Protein AF-0000000082409607 (afdb_homodimer)

Radius of gyration: 32.54 Å; Cα contacts (8 Å, |Δi|>4): 1672; chains: 2; bounding box: 77×95×76 Å

Solvent-accessible surface area (backbone atoms only — not comparable to full-atom values): 45043 Å² total; per-residue (Å²): 137,79,78,77,69,74,76,68,68,39,63,47,57,63,19,10,48,50,44,65,64,44,20,73,71,57,73,41,73,53,68,33,19,34,32,27,66,84,69,21,40,20,53,45,89,88,32,44,39,34,39,32,64,41,52,60,39,55,32,35,30,69,74,30,64,60,65,42,12,52,48,50,22,38,30,70,61,30,29,48,63,64,74,58,62,57,61,39,51,52,49,39,49,50,52,30,57,76,63,65,44,75,78,73,64,80,42,70,68,52,50,49,50,50,48,52,51,24,47,75,61,67,26,61,75,78,78,72,82,74,61,86,69,43,61,84,81,70,76,61,89,70,35,74,69,32,42,48,51,47,49,38,69,56,62,59,51,54,71,69,58,52,60,53,37,39,48,93,55,44,55,92,64,65,29,35,60,38,50,85,51,89,85,59,46,69,59,54,13,36,50,43,31,47,47,32,53,40,43,70,37,46,40,75,76,46,68,62,40,38,33,37,28,44,48,30,61,54,26,38,58,48,53,46,39,30,73,79,34,38,23,33,26,42,26,24,25,82,44,70,68,33,45,52,53,32,52,53,49,30,59,75,69,68,33,67,91,30,48,44,75,40,86,40,59,77,91,66,71,85,76,58,58,20,51,17,35,37,29,60,65,38,65,29,63,46,24,77,86,41,37,60,58,53,35,36,38,56,50,65,32,25,33,70,39,14,23,35,33,40,31,34,55,19,23,73,72,96,47,39,38,71,32,66,48,36,32,40,46,51,34,67,61,32,33,30,44,41,60,22,55,52,45,32,48,40,41,74,38,60,31,46,76,44,36,36,43,48,39,26,66,28,31,28,54,40,37,52,52,32,48,54,38,36,60,75,36,40,71,61,46,29,73,72,62,34,61,45,50,42,38,45,49,52,52,46,46,45,50,51,27,48,30,27,51,40,52,56,28,42,29,31,41,39,34,27,22,30,42,32,98,68,26,42,45,80,66,73,69,57,74,75,80,67,63,68,75,100,136,79,79,75,68,75,76,70,69,40,62,48,57,63,19,10,48,50,45,64,64,43,20,74,72,57,74,40,74,51,68,33,18,34,30,28,66,85,69,20,40,21,53,44,88,88,34,45,39,34,39,34,63,41,51,61,40,55,31,34,31,69,73,30,64,61,64,42,12,50,46,48,21,38,31,71,61,30,28,46,62,63,74,59,62,58,59,41,50,50,50,39,50,50,52,31,56,76,63,65,45,79,77,74,63,81,42,71,68,53,49,48,52,49,48,50,50,24,48,74,61,68,24,62,74,76,79,71,83,74,62,85,69,42,60,84,83,71,78,61,87,72,35,73,69,31,42,47,52,48,48,38,70,55,63,59,51,53,71,69,60,51,60,52,37,40,47,95,55,44,56,93,62,64,28,35,59,39,51,86,52,88,85,61,45,70,57,54,13,39,51,45,31,46,47,33,53,40,44,70,37,47,41,74,78,47,68,61,41,36,32,37,30,44,49,32,60,53,26,37,59,48,52,46,40,30,73,77,34,39,24,33,28,41,25,24,26,78,45,69,69,33,46,53,54,32,52,52,48,30,60,76,68,67,33,67,91,30,49,44,75,41,87,40,59,78,90,64,71,87,75,59,58,21,52,17,36,38,28,59,64,39,64,30,63,47,25,77,85,41,38,60,59,53,35,36,40,56,48,64,33,26,34,72,40,13,23,36,33,38,31,35,54,19,24,75,75,96,45,37,37,71,32,65,49,36,31,39,47,50,34,66,62,33,32,30,43,41,61,21,56,52,44,33,49,40,40,73,39,59,32,46,75,45,35,36,42,49,40,27,66,26,32,28,55,39,37,50,52,31,48,53,38,35,61,76,35,38,70,62,45,30,74,71,64,33,61,45,49,44,40,46,50,52,49,47,46,45,51,51,25,47,30,26,50,40,52,56,27,42,30,31,39,38,36,27,21,30,44,32,96,67,26,43,46,80,65,72,69,58,75,76,77,66,63,69,74,101

Organism: Rhodococcus erythropolis (NCBI:txid1833)

InterPro domains:
  IPR003333 Cyclopropane mycolic acid synthase [PIRSF003085] (34-426)
  IPR029063 S-adenosyl-L-methionine-dependent methyltransferase superfamily [G3DSA:3.40.50.150] (134-417)
  IPR029063 S-adenosyl-L-methionine-dependent methyltransferase superfamily [SSF53335] (153-419)
  IPR050723 Cyclopropane Fatty Acid Synthase/Methyltransferase [PTHR43667] (50-424)

Foldseek 3Di:
DPPPDPPPLQCDDLRNLVQVLCQVLQVHFQQEWEAELVGRTHGDPPHWYKYANDLLLLLLCLVVPDDASNLQCQLVVRMDTPDDPLVNVVSNVVSSVVSVSPDSDQDPVSSVSSQVSSVVRVNDDDRDDGDPLWDDFDDDFQDPVRLLRQCCSFQVQAPVLLPLQDDPLSDPAFFQAQEPDPVCALVNRNLLRLLLVCVLQPLQVDAAFEEEEEQCFLNSNVVSSCPVRNYQYEYEHLDPNSQVNNVVVCVVVVNVRRYHYYNDHLLDDDDAATLEYEYEACLQSNADVCNLSNLLSRLVRHDALGKYKYKHKAADDDCQQQDDLCCTRHGVNGGHHHVVVVQVSNVVSQWAWDDKFWRLVSRLVSLVSSLVSLVVCVVVSCVRPNSSVSSSVNCVSSSVSVCSVVVRMIIIMIMIANHDPVRHNNDDPDDDPSGHRD/DPPPPPPPLQCDDLRNLVQVLCQVLQVHFQQAFEAECVRRTHGDPPHWYKYANDLLLLLLCLVVPDDASNLQCQLVVRMDTPDDPLVNVVSNVVSSVVSVSVDSDQDPVSSVSSQVSSVVRVNDDDRDDGDPLWDDFDDDFQDPVRLLSQCCSFQVQAPVLLPLQADPLSDPAFFQAQEPDPVCALVNRNLLRLLLVCVLQPLQVDAAFEEEEEQCFLNSNVVSSCPVRNYQYEYEHLDPNSQVNNVVVCVVVVPVRRYHYYNDHLLDDDDAATLEYEYEACLQSNADVCNLSNLLSRLVRHDALGKYKYKHKAADDDCQQQDDLCCTRHGVNGGHHHVVVVQVSNVVSQWAWDDKFWRLVSRLVSLVSSLVSLVVCVVVSCVRPNSSVSSSVNCVSSSVSVCSVVVRMIIIMIMIANHDPVRHNNDDPDDDPSGHRD

Secondary structure (DSSP, 8-state):
------TTGGGSHHHHHHHHHHHHHHTSS-SSEEE-TTS-EES-TTSPEEEE--THHHHHHHHSTTHHHHHHHHHTTSEEESS-HHHHHHHHHHHHHHTT-TT----HHHHHHHHHHHHHTT--SSPPPPPTTS----SSTT-HHHHHHHHHHHHTS-HHHHHTTS-TT---S--------TT--HHHHHHHHHHHHHHHTTGGG-TT-EEEEET-TTSHHHHHHHHHH--EEEEEES-HHHHHHHHHHHHHHT-TTTEEEEE--GGG--S--EEEEEEES-GGGT-TTTHHHHHHHHHHTEEEEEEEEEEEEEE-SS-TTSSHHIIIII-TT-----HHHHHHHHHHTTPEEEEEEE-HHHHHHHHHHHHHHHHHTHHHHHHHH-HHHHHHHHHHHHHHHHHHHTTSEEEEEEEEE---TTS---S-SSPP--S---/------TTGGGSHHHHHHHHHHHHHHTSS-SSEEE-TTS-EES-TTSPEEEE--THHHHHHHHSTTHHHHHHHHHTTSEEESS-HHHHHHHHHHHHHHTT-TT----HHHHHHHHHHHHHTT--SSPPPPPTTS----SSTT-HHHHHHHHHHHHTS-HHHHHTTS-TT---S--------TT--HHHHHHHHHHHHHHHTTGGG-TT-EEEEET-TTSHHHHHHHHHH--EEEEEES-HHHHHHHHHHHHHHT-TTTEEEEE--GGG--S--EEEEEEES-GGGT-TTTHHHHHHHHHHTEEEEEEEEEEEEEE-SS-TTSSHHIIIII-TT-----HHHHHHHHHHTTPEEEEEEE-HHHHHHHHHHHHHHHHHTHHHHHHHH-HHHHHHHHHHHHHHHHHHHTTSEEEEEEEEE---TTS---S-SSPP--S---

Sequence (876 aa):
MTATMDRTAQGTGVAGRLSDILSPLVGGELPVRLTAWDGSTAGPEDAPKVTLYSPNVLRRLLWNPGELGAAQAYVLGELDVEGDLGDALTHVWKVSAERGLGSITPTPSLVLAAVKAARSFGAFGRPLAPPSSQAQVKGRLHSLARDREAIGHHYDLSNDFYQLILDENMAYSSGYWTSDAPEYTLEDSQTDKLDLVCRKVGLDRARGLRFLDVGCGWGSLSLHAAREYGARVVGITISAEQKAFVDAKIRELGLEDWVEIRLQDYREIPDGPFDAVASIEMGEHVGEDNYPTYVKALHDNVIAGGRVLIQQMSRTGAHPGGGPFIESFIAPDMYMRPVGRTVAMIEEGGLEVRDVHALREHYVRTVDAWIETFESNWDRVVDLVGVEVARVWRLYLVGGGMAFRDGRMGVDQILSVRPHSDGRSGMEPVRPQWVSRRMTATMDRTAQGTGVAGRLSDILSPLVGGELPVRLTAWDGSTAGPEDAPKVTLYSPNVLRRLLWNPGELGAAQAYVLGELDVEGDLGDALTHVWKVSAERGLGSITPTPSLVLAAVKAARSFGAFGRPLAPPSSQAQVKGRLHSLARDREAIGHHYDLSNDFYQLILDENMAYSSGYWTSDAPEYTLEDSQTDKLDLVCRKVGLDRARGLRFLDVGCGWGSLSLHAAREYGARVVGITISAEQKAFVDAKIRELGLEDWVEIRLQDYREIPDGPFDAVASIEMGEHVGEDNYPTYVKALHDNVIAGGRVLIQQMSRTGAHPGGGPFIESFIAPDMYMRPVGRTVAMIEEGGLEVRDVHALREHYVRTVDAWIETFESNWDRVVDLVGVEVARVWRLYLVGGGMAFRDGRMGVDQILSVRPHSDGRSGMEPVRPQWVSRR

Nearest PDB structures (foldseek):
  1l1e-assembly2_B  TM=9.306E-01  e=1.318E-21  Mycobacterium tuberculosis
  2o57-assembly2_C  TM=8.624E-01  e=4.006E-14  Galdieria sulphuraria
  3uj7-assembly1_A  TM=8.485E-01  e=6.099E-14  Plasmodium falciparum
  3ujc-assembly1_A  TM=8.405E-01  e=8.809E-14  Plasmodium falciparum
  2o57-assembly2_D  TM=8.340E-01  e=5.255E-13  Galdieria sulphuraria

Structure (mmCIF, N/CA/C/O backbone):
data_AF-0000000082409607-model_v1
#
loop_
_entity.id
_entity.type
_entity.pdbx_description
1 polymer 'Class I SAM-dependent methyltransferase'
#
loop_
_atom_site.group_PDB
_atom_site.id
_atom_site.type_symbol
_atom_site.label_atom_id
_atom_site.label_alt_id
_atom_site.label_comp_id
_atom_site.label_asym_id
_atom_site.label_entity_id
_atom_site.label_seq_id
_atom_site.pdbx_PDB_ins_code
_atom_site.Cartn_x
_atom_site.Cartn_y
_atom_site.Cartn_z
_atom_site.occupancy
_atom_site.B_iso_or_equiv
_atom_site.auth_seq_id
_atom_site.auth_comp_id
_atom_site.auth_asym_id
_atom_site.auth_atom_id
_atom_site.pdbx_PDB_model_num
ATOM 1 N N . MET A 1 1 ? -37.656 35.812 33.531 1 26.62 1 MET A N 1
ATOM 2 C CA . MET A 1 1 ? -37.156 37.062 33 1 26.62 1 MET A CA 1
ATOM 3 C C . MET A 1 1 ? -35.969 36.844 32.062 1 26.62 1 MET A C 1
ATOM 5 O O . MET A 1 1 ? -34.844 36.594 32.531 1 26.62 1 MET A O 1
ATOM 9 N N . THR A 1 2 ? -36.188 36.156 30.938 1 29.72 2 THR A N 1
ATOM 10 C CA . THR A 1 2 ? -35.312 35.594 29.875 1 29.72 2 THR A CA 1
ATOM 11 C C . THR A 1 2 ? -34.594 36.719 29.141 1 29.72 2 THR A C 1
ATOM 13 O O . THR A 1 2 ? -35.219 37.656 28.641 1 29.72 2 THR A O 1
ATOM 16 N N . ALA A 1 3 ? -33.344 36.938 29.594 1 34.5 3 ALA A N 1
ATOM 17 C CA . ALA A 1 3 ? -32.5 38.062 29.188 1 34.5 3 ALA A CA 1
ATOM 18 C C . ALA A 1 3 ? -32.531 38.25 27.688 1 34.5 3 ALA A C 1
ATOM 20 O O . ALA A 1 3 ? -32.094 37.344 26.938 1 34.5 3 ALA A O 1
ATOM 21 N N . THR A 1 4 ? -33.469 38.875 27.094 1 31.84 4 THR A N 1
ATOM 22 C CA . THR A 1 4 ? -33.469 39.406 25.734 1 31.84 4 THR A CA 1
ATOM 23 C C . THR A 1 4 ? -32.219 40.188 25.422 1 31.84 4 THR A C 1
ATOM 25 O O . THR A 1 4 ? -32.094 41.344 25.797 1 31.84 4 THR A O 1
ATOM 28 N N . MET A 1 5 ? -31.047 39.594 25.625 1 29.94 5 MET A N 1
ATOM 29 C CA . MET A 1 5 ? -29.797 40.25 25.312 1 29.94 5 MET A CA 1
ATOM 30 C C . MET A 1 5 ? -29.906 40.969 23.969 1 29.94 5 MET A C 1
ATOM 32 O O . MET A 1 5 ? -30.609 40.531 23.078 1 29.94 5 MET A O 1
ATOM 36 N N . ASP A 1 6 ? -29.516 42.281 23.938 1 29.02 6 ASP A N 1
ATOM 37 C CA . ASP A 1 6 ? -29.531 43.344 22.922 1 29.02 6 ASP A CA 1
ATOM 38 C C . ASP A 1 6 ? -28.969 42.812 21.594 1 29.02 6 ASP A C 1
ATOM 40 O O . ASP A 1 6 ? -27.766 42.594 21.469 1 29.02 6 ASP A O 1
ATOM 44 N N . ARG A 1 7 ? -29.562 42.031 20.859 1 40.31 7 ARG A N 1
ATOM 45 C CA . ARG A 1 7 ? -29.328 41.688 19.469 1 40.31 7 ARG A CA 1
ATOM 46 C C . ARG A 1 7 ? -28.906 42.906 18.656 1 40.31 7 ARG A C 1
ATOM 48 O O . ARG A 1 7 ? -28.594 42.781 17.469 1 40.31 7 ARG A O 1
ATOM 55 N N . THR A 1 8 ? -29.156 44.062 19.141 1 36.19 8 THR A N 1
ATOM 56 C CA . THR A 1 8 ? -29.125 45.344 18.406 1 36.19 8 THR A CA 1
ATOM 57 C C . THR A 1 8 ? -27.703 45.906 18.359 1 36.19 8 THR A C 1
ATOM 59 O O . THR A 1 8 ? -27.438 46.906 17.688 1 36.19 8 THR A O 1
ATOM 62 N N . ALA A 1 9 ? -26.844 45.688 19.344 1 41.12 9 ALA A N 1
ATOM 63 C CA . ALA A 1 9 ? -25.484 46.25 19.375 1 41.12 9 ALA A CA 1
ATOM 64 C C . ALA A 1 9 ? -24.609 45.562 18.312 1 41.12 9 ALA A C 1
ATOM 66 O O . ALA A 1 9 ? -23.422 45.906 18.188 1 41.12 9 ALA A O 1
ATOM 67 N N . GLN A 1 10 ? -24.938 44.469 17.703 1 49.16 10 GLN A N 1
ATOM 68 C CA . GLN A 1 10 ? -24.297 43.562 16.734 1 49.16 10 GLN A CA 1
ATOM 69 C C . GLN A 1 10 ? -24.125 44.25 15.383 1 49.16 10 GLN A C 1
ATOM 71 O O . GLN A 1 10 ? -23.281 43.844 14.578 1 49.16 10 GLN A O 1
ATOM 76 N N . GLY A 1 11 ? -25.016 45.281 15.062 1 55.31 11 GLY A N 1
ATOM 77 C CA . GLY A 1 11 ? -25.172 45.812 13.719 1 55.31 11 GLY A CA 1
ATOM 78 C C . GLY A 1 11 ? -24.391 47.094 13.492 1 55.31 11 GLY A C 1
ATOM 79 O O . GLY A 1 11 ? -24.406 47.656 12.391 1 55.31 11 GLY A O 1
ATOM 80 N N . THR A 1 12 ? -23.688 47.625 14.656 1 69.44 12 THR A N 1
ATOM 81 C CA . THR A 1 12 ? -23.094 48.906 14.391 1 69.44 12 THR A CA 1
ATOM 82 C C . THR A 1 12 ? -21.578 48.781 14.203 1 69.44 12 THR A C 1
ATOM 84 O O . THR A 1 12 ? -20.969 47.812 14.656 1 69.44 12 THR A O 1
ATOM 87 N N . GLY A 1 13 ? -20.969 49.469 13.258 1 89.25 13 GLY A N 1
ATOM 88 C CA . GLY A 1 13 ? -19.547 49.594 12.969 1 89.25 13 GLY A CA 1
ATOM 89 C C . GLY A 1 13 ? -19.062 48.656 11.883 1 89.25 13 GLY A C 1
ATOM 90 O O . GLY A 1 13 ? -19.875 48.062 11.156 1 89.25 13 GLY A O 1
ATOM 91 N N . VAL A 1 14 ? -17.844 48.562 11.703 1 91.62 14 VAL A N 1
ATOM 92 C CA . VAL A 1 14 ? -17.234 47.781 10.633 1 91.62 14 VAL A CA 1
ATOM 93 C C . VAL A 1 14 ? -17.547 46.281 10.82 1 91.62 14 VAL A C 1
ATOM 95 O O . VAL A 1 14 ? -17.938 45.625 9.867 1 91.62 14 VAL A O 1
ATOM 98 N N . ALA A 1 15 ? -17.469 45.781 12.039 1 93.56 15 ALA A N 1
ATOM 99 C CA . ALA A 1 15 ? -17.703 44.375 12.32 1 93.56 15 ALA A CA 1
ATOM 100 C C . ALA A 1 15 ? -19.156 44 12 1 93.56 15 ALA A C 1
ATOM 102 O O . ALA A 1 15 ? -19.406 42.906 11.461 1 93.56 15 ALA A O 1
ATOM 103 N N . GLY A 1 16 ? -20 44.781 12.43 1 90.88 16 GLY A N 1
ATOM 104 C CA . GLY A 1 16 ? -21.406 44.531 12.133 1 90.88 16 GLY A CA 1
ATOM 105 C C . GLY A 1 16 ? -21.703 44.5 10.641 1 90.88 16 GLY A C 1
ATOM 106 O O . GLY A 1 16 ? -22.438 43.625 10.18 1 90.88 16 GLY A O 1
ATOM 107 N N . ARG A 1 17 ? -21.141 45.406 9.961 1 87.62 17 ARG A N 1
ATOM 108 C CA . ARG A 1 17 ? -21.344 45.438 8.523 1 87.62 17 ARG A CA 1
ATOM 109 C C . ARG A 1 17 ? -20.75 44.219 7.844 1 87.62 17 ARG A C 1
ATOM 111 O O . ARG A 1 17 ? -21.344 43.656 6.926 1 87.62 17 ARG A O 1
ATOM 118 N N . LEU A 1 18 ? -19.578 43.938 8.234 1 89 18 LEU A N 1
ATOM 119 C CA . LEU A 1 18 ? -18.953 42.719 7.695 1 89 18 LEU A CA 1
ATOM 120 C C . LEU A 1 18 ? -19.812 41.5 7.984 1 89 18 LEU A C 1
ATOM 122 O O . LEU A 1 18 ? -19.969 40.625 7.121 1 89 18 LEU A O 1
ATOM 126 N N . SER A 1 19 ? -20.312 41.406 9.125 1 89.56 19 SER A N 1
ATOM 127 C CA . SER A 1 19 ? -21.203 40.312 9.5 1 89.56 19 SER A CA 1
ATOM 128 C C . SER A 1 19 ? -22.422 40.25 8.594 1 89.56 19 SER A C 1
ATOM 130 O O . SER A 1 19 ? -22.828 39.156 8.164 1 89.56 19 SER A O 1
ATOM 132 N N . ASP A 1 20 ? -22.953 41.312 8.297 1 84.38 20 ASP A N 1
ATOM 133 C CA . ASP A 1 20 ? -24.125 41.375 7.438 1 84.38 20 ASP A CA 1
ATOM 134 C C . ASP A 1 20 ? -23.812 40.844 6.035 1 84.38 20 ASP A C 1
ATOM 136 O O . ASP A 1 20 ? -24.641 40.188 5.406 1 84.38 20 ASP A O 1
ATOM 140 N N . ILE A 1 21 ? -22.688 41.156 5.668 1 79.69 21 ILE A N 1
ATOM 141 C CA . ILE A 1 21 ? -22.266 40.781 4.32 1 79.69 21 ILE A CA 1
ATOM 142 C C . ILE A 1 21 ? -21.938 39.281 4.273 1 79.69 21 ILE A C 1
ATOM 144 O O . ILE A 1 21 ? -22.266 38.594 3.299 1 79.69 21 ILE A O 1
ATOM 148 N N . LEU A 1 22 ? -21.344 38.812 5.277 1 81.75 22 LEU A N 1
ATOM 149 C CA . LEU A 1 22 ? -20.797 37.469 5.262 1 81.75 22 LEU A CA 1
ATOM 150 C C . LEU A 1 22 ? -21.844 36.438 5.723 1 81.75 22 LEU A C 1
ATOM 152 O O . LEU A 1 22 ? -21.781 35.281 5.352 1 81.75 22 LEU A O 1
ATOM 156 N N . SER A 1 23 ? -22.781 36.844 6.465 1 82 23 SER A N 1
ATOM 157 C CA . SER A 1 23 ? -23.75 35.969 7.078 1 82 23 SER A CA 1
ATOM 158 C C . SER A 1 23 ? -24.5 35.125 6.023 1 82 23 SER A C 1
ATOM 160 O O . SER A 1 23 ? -24.688 33.938 6.191 1 82 23 SER A O 1
ATOM 162 N N . PRO A 1 24 ? -24.891 35.781 4.98 1 74.94 24 PRO A N 1
ATOM 163 C CA . PRO A 1 24 ? -25.562 34.969 3.949 1 74.94 24 PRO A CA 1
ATOM 164 C C . PRO A 1 24 ? -24.625 33.969 3.297 1 74.94 24 PRO A C 1
ATOM 166 O O . PRO A 1 24 ? -25.062 32.906 2.842 1 74.94 24 PRO A O 1
ATOM 169 N N . LEU A 1 25 ? -23.391 34.281 3.324 1 73.12 25 LEU A N 1
ATOM 170 C CA . LEU A 1 25 ? -22.391 33.438 2.684 1 73.12 25 LEU A CA 1
ATOM 171 C C . LEU A 1 25 ? -22.062 32.219 3.553 1 73.12 25 LEU A C 1
ATOM 173 O O . LEU A 1 25 ? -21.797 31.125 3.033 1 73.12 25 LEU A O 1
ATOM 177 N N . VAL A 1 26 ? -22.188 32.5 4.758 1 77.44 26 VAL A N 1
ATOM 178 C CA . VAL A 1 26 ? -21.781 31.422 5.645 1 77.44 26 VAL A CA 1
ATOM 179 C C . VAL A 1 26 ? -23 30.703 6.207 1 77.44 26 VAL A C 1
ATOM 181 O O . VAL A 1 26 ? -22.875 29.844 7.078 1 77.44 26 VAL A O 1
ATOM 184 N N . GLY A 1 27 ? -24.156 31.094 5.746 1 77.19 27 GLY A N 1
ATOM 185 C CA . GLY A 1 27 ? -25.375 30.406 6.102 1 77.19 27 GLY A CA 1
ATOM 186 C C . GLY A 1 27 ? -25.797 30.641 7.547 1 77.19 27 GLY A C 1
ATOM 187 O O . GLY A 1 27 ? -26.297 29.719 8.203 1 77.19 27 GLY A O 1
ATOM 188 N N . GLY A 1 28 ? -25.453 31.766 8.125 1 81.75 28 GLY A N 1
ATOM 189 C CA . GLY A 1 28 ? -25.781 32.062 9.508 1 81.75 28 GLY A CA 1
ATOM 190 C C . GLY A 1 28 ? -24.828 33.062 10.156 1 81.75 28 GLY A C 1
ATOM 191 O O . GLY A 1 28 ? -24.297 33.938 9.477 1 81.75 28 GLY A O 1
ATOM 192 N N . GLU A 1 29 ? -24.781 32.906 11.484 1 87.44 29 GLU A N 1
ATOM 193 C CA . GLU A 1 29 ? -23.875 33.781 12.227 1 87.44 29 GLU A CA 1
ATOM 194 C C . GLU A 1 29 ? -22.422 33.469 11.891 1 87.44 29 GLU A C 1
ATOM 196 O O . GLU A 1 29 ? -22.078 32.344 11.531 1 87.44 29 GLU A O 1
ATOM 201 N N . LEU A 1 30 ? -21.656 34.5 12.023 1 90.25 30 LEU A N 1
ATOM 202 C CA . LEU A 1 30 ? -20.234 34.312 11.82 1 90.25 30 LEU A CA 1
ATOM 203 C C . LEU A 1 30 ? -19.703 33.188 12.734 1 90.25 30 LEU A C 1
ATOM 205 O O . LEU A 1 30 ? -20.125 33.094 13.891 1 90.25 30 LEU A O 1
ATOM 209 N N . PRO A 1 31 ? -18.844 32.438 12.219 1 91.31 31 PRO A N 1
ATOM 210 C CA . PRO A 1 31 ? -18.297 31.375 13.055 1 91.31 31 PRO A CA 1
ATOM 211 C C . PRO A 1 31 ? -17.25 31.891 14.047 1 91.31 31 PRO A C 1
ATOM 213 O O . PRO A 1 31 ? -16.656 31.094 14.789 1 91.31 31 PRO A O 1
ATOM 216 N N . VAL A 1 32 ? -17.016 33.188 14.07 1 94.19 32 VAL A N 1
ATOM 217 C CA . VAL A 1 32 ? -16.047 33.812 14.977 1 94.19 32 VAL A CA 1
ATOM 218 C C . VAL A 1 32 ? -16.656 35.031 15.617 1 94.19 32 VAL A C 1
ATOM 220 O O . VAL A 1 32 ? -17.625 35.594 15.109 1 94.19 32 VAL A O 1
ATOM 223 N N . ARG A 1 33 ? -16.125 35.344 16.781 1 95.94 33 ARG A N 1
ATOM 224 C CA . ARG A 1 33 ? -16.344 36.688 17.344 1 95.94 33 ARG A CA 1
ATOM 225 C C . ARG A 1 33 ? -15.367 37.688 16.766 1 95.94 33 ARG A C 1
ATOM 227 O O . ARG A 1 33 ? -14.195 37.75 17.156 1 95.94 33 ARG A O 1
ATOM 234 N N . LEU A 1 34 ? -15.891 38.594 15.961 1 95.81 34 LEU A N 1
ATOM 235 C CA . LEU A 1 34 ? -15.055 39.5 15.18 1 95.81 34 LEU A CA 1
ATOM 236 C C . LEU A 1 34 ? -14.938 40.844 15.859 1 95.81 34 LEU A C 1
ATOM 238 O O . LEU A 1 34 ? -15.938 41.406 16.297 1 95.81 34 LEU A O 1
ATOM 242 N N . THR A 1 35 ? -13.719 41.312 16.016 1 96.88 35 THR A N 1
ATOM 243 C CA . THR A 1 35 ? -13.438 42.688 16.375 1 96.88 35 THR A CA 1
ATOM 244 C C . THR A 1 35 ? -12.727 43.406 15.227 1 96.88 35 THR A C 1
ATOM 246 O O . THR A 1 35 ? -11.695 42.938 14.742 1 96.88 35 THR A O 1
ATOM 249 N N . ALA A 1 36 ? -13.258 44.562 14.859 1 95.31 36 ALA A N 1
ATOM 250 C CA . ALA A 1 36 ? -12.68 45.281 13.734 1 95.31 36 ALA A CA 1
ATOM 251 C C . ALA A 1 36 ? -11.812 46.438 14.219 1 95.31 36 ALA A C 1
ATOM 253 O O . ALA A 1 36 ? -11.742 46.719 15.422 1 95.31 36 ALA A O 1
ATOM 254 N N . TRP A 1 37 ? -11.109 47.094 13.281 1 94.5 37 TRP A N 1
ATOM 255 C CA . TRP A 1 37 ? -10.133 48.125 13.594 1 94.5 37 TRP A CA 1
ATOM 256 C C . TRP A 1 37 ? -10.82 49.375 14.18 1 94.5 37 TRP A C 1
ATOM 258 O O . TRP A 1 37 ? -10.156 50.25 14.758 1 94.5 37 TRP A O 1
ATOM 268 N N . ASP A 1 38 ? -12.156 49.469 14.031 1 93.12 38 ASP A N 1
ATOM 269 C CA . ASP A 1 38 ? -12.875 50.594 14.617 1 93.12 38 ASP A CA 1
ATOM 270 C C . ASP A 1 38 ? -13.383 50.281 16.016 1 93.12 38 ASP A C 1
ATOM 272 O O . ASP A 1 38 ? -14.109 51.062 16.625 1 93.12 38 ASP A O 1
ATOM 276 N N . GLY A 1 39 ? -13.086 49.031 16.5 1 94.44 39 GLY A N 1
ATOM 277 C CA . GLY A 1 39 ? -13.461 48.625 17.844 1 94.44 39 GLY A CA 1
ATOM 278 C C . GLY A 1 39 ? -14.805 47.906 17.906 1 94.44 39 GLY A C 1
ATOM 279 O O . GLY A 1 39 ? -15.156 47.344 18.938 1 94.44 39 GLY A O 1
ATOM 280 N N . SER A 1 40 ? -15.5 47.906 16.844 1 95.62 40 SER A N 1
ATOM 281 C CA . SER A 1 40 ? -16.797 47.25 16.812 1 95.62 40 SER A CA 1
ATOM 282 C C . SER A 1 40 ? -16.641 45.719 16.859 1 95.62 40 SER A C 1
ATOM 284 O O . SER A 1 40 ? -15.594 45.188 16.5 1 95.62 40 SER A O 1
ATOM 286 N N . THR A 1 41 ? -17.672 45.094 17.375 1 96 41 THR A N 1
ATOM 287 C CA . THR A 1 41 ? -17.656 43.625 17.484 1 96 41 THR A CA 1
ATOM 288 C C . THR A 1 41 ? -18.922 43.031 16.891 1 96 41 THR A C 1
ATOM 290 O O . THR A 1 41 ? -19.953 43.688 16.797 1 96 41 THR A O 1
ATOM 293 N N . ALA A 1 42 ? -18.781 41.812 16.359 1 95 42 ALA A N 1
ATOM 294 C CA . ALA A 1 42 ? -19.906 41.031 15.82 1 95 42 ALA A CA 1
ATOM 295 C C . ALA A 1 42 ? -19.641 39.531 15.945 1 95 42 ALA A C 1
ATOM 297 O O . ALA A 1 42 ? -18.5 39.094 16.047 1 95 42 ALA A O 1
ATOM 298 N N . GLY A 1 43 ? -20.797 38.719 15.883 1 93.25 43 GLY A N 1
ATOM 299 C CA . GLY A 1 43 ? -20.688 37.281 16.016 1 93.25 43 GLY A CA 1
ATOM 300 C C . GLY A 1 43 ? -20.938 36.812 17.438 1 93.25 43 GLY A C 1
ATOM 301 O O . GLY A 1 43 ? -21.062 37.594 18.359 1 93.25 43 GLY A O 1
ATOM 302 N N . PRO A 1 44 ? -20.953 35.531 17.609 1 93.31 44 PRO A N 1
ATOM 303 C CA . PRO A 1 44 ? -21.234 34.938 18.938 1 93.31 44 PRO A CA 1
ATOM 304 C C . PRO A 1 44 ? -20.125 35.188 19.953 1 93.31 44 PRO A C 1
ATOM 306 O O . PRO A 1 44 ? -18.938 35.125 19.609 1 93.31 44 PRO A O 1
ATOM 309 N N . GLU A 1 45 ? -20.5 35.438 21.188 1 92.19 45 GLU A N 1
ATOM 310 C CA . GLU A 1 45 ? -19.547 35.781 22.25 1 92.19 45 GLU A CA 1
ATOM 311 C C . GLU A 1 45 ? -18.688 34.594 22.609 1 92.19 45 GLU A C 1
ATOM 313 O O . GLU A 1 45 ? -17.531 34.75 23.031 1 92.19 45 GLU A O 1
ATOM 318 N N . ASP A 1 46 ? -19.219 33.438 22.375 1 92.19 46 ASP A N 1
ATOM 319 C CA . ASP A 1 46 ? -18.531 32.219 22.812 1 92.19 46 ASP A CA 1
ATOM 320 C C . ASP A 1 46 ? -17.688 31.625 21.688 1 92.19 46 ASP A C 1
ATOM 322 O O . ASP A 1 46 ? -17.016 30.609 21.859 1 92.19 46 ASP A O 1
ATOM 326 N N . ALA A 1 47 ? -17.688 32.312 20.547 1 94.25 47 ALA A N 1
ATOM 327 C CA . ALA A 1 47 ? -16.891 31.844 19.422 1 94.25 47 ALA A CA 1
ATOM 328 C C . ALA A 1 47 ? -15.445 32.344 19.531 1 94.25 47 ALA A C 1
ATOM 330 O O . ALA A 1 47 ? -15.164 33.25 20.312 1 94.25 47 ALA A O 1
ATOM 331 N N . PRO A 1 48 ? -14.523 31.672 18.797 1 95.88 48 PRO A N 1
ATOM 332 C CA . PRO A 1 48 ? -13.141 32.156 18.812 1 95.88 48 PRO A CA 1
ATOM 333 C C . PRO A 1 48 ? -13.039 33.625 18.406 1 95.88 48 PRO A C 1
ATOM 335 O O . PRO A 1 48 ? -13.727 34.094 17.5 1 95.88 48 PRO A O 1
ATOM 338 N N . LYS A 1 49 ? -12.227 34.312 19.109 1 97 49 LYS A N 1
ATOM 339 C CA . LYS A 1 49 ? -12.094 35.75 18.906 1 97 49 LYS A CA 1
ATOM 340 C C . LYS A 1 49 ? -11.078 36.062 17.812 1 97 49 LYS A C 1
ATOM 342 O O . LYS A 1 49 ? -9.914 35.656 17.906 1 97 49 LYS A O 1
ATOM 347 N N . VAL A 1 50 ? -11.516 36.781 16.844 1 96.69 50 VAL A N 1
ATOM 348 C CA . VAL A 1 50 ? -10.664 37.219 15.742 1 96.69 50 VAL A CA 1
ATOM 349 C C . VAL A 1 50 ? -10.672 38.75 15.656 1 96.69 50 VAL A C 1
ATOM 351 O O . 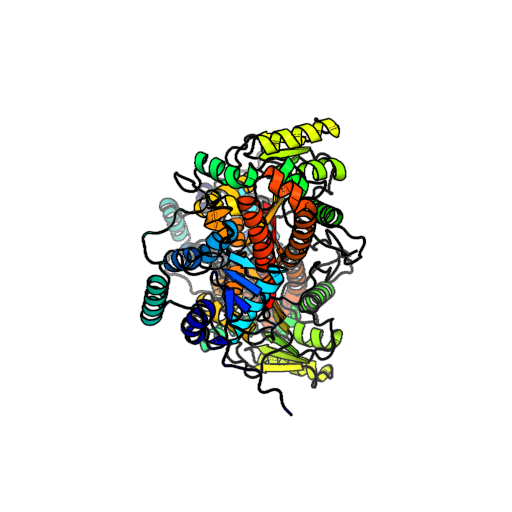VAL A 1 50 ? -11.734 39.375 15.648 1 96.69 50 VAL A O 1
ATOM 354 N N . THR A 1 51 ? -9.516 39.281 15.594 1 97.56 51 THR A N 1
ATOM 355 C CA . THR A 1 51 ? -9.391 40.719 15.508 1 97.56 51 THR A CA 1
ATOM 356 C C . THR A 1 51 ? -8.773 41.156 14.172 1 97.56 51 THR A C 1
ATOM 358 O O . THR A 1 51 ? -7.73 40.625 13.781 1 97.56 51 THR A O 1
ATOM 361 N N . LEU A 1 52 ? -9.422 42.062 13.516 1 96.44 52 LEU A N 1
ATOM 362 C CA . LEU A 1 52 ? -8.867 42.719 12.344 1 96.44 52 LEU A CA 1
ATOM 363 C C . LEU A 1 52 ? -8.297 44.094 12.711 1 96.44 52 LEU A C 1
ATOM 365 O O . LEU A 1 52 ? -9.031 44.969 13.164 1 96.44 52 LEU A O 1
ATOM 369 N N . TYR A 1 53 ? -7.074 44.312 12.438 1 96.38 53 TYR A N 1
ATOM 370 C CA . TYR A 1 53 ? -6.426 45.531 12.898 1 96.38 53 TYR A CA 1
ATOM 371 C C . TYR A 1 53 ? -6.375 46.594 11.789 1 96.38 53 TYR A C 1
ATOM 373 O O . TYR A 1 53 ? -6.109 47.75 12.039 1 96.38 53 TYR A O 1
ATOM 381 N N . SER A 1 54 ? -6.664 46.094 10.531 1 93.56 54 SER A N 1
ATOM 382 C CA . SER A 1 54 ? -6.535 47 9.391 1 93.56 54 SER A CA 1
ATOM 383 C C . SER A 1 54 ? -7.484 46.625 8.266 1 93.56 54 SER A C 1
ATOM 385 O O . SER A 1 54 ? -7.789 45.438 8.094 1 93.56 54 SER A O 1
ATOM 387 N N . PRO A 1 55 ? -7.953 47.594 7.469 1 92.25 55 PRO A N 1
ATOM 388 C CA . PRO A 1 55 ? -8.758 47.281 6.293 1 92.25 55 PRO A CA 1
ATOM 389 C C . PRO A 1 55 ? -7.969 46.5 5.242 1 92.25 55 PRO A C 1
ATOM 391 O O . PRO A 1 55 ? -8.555 45.906 4.324 1 92.25 55 PRO A O 1
ATOM 394 N N . ASN A 1 56 ? -6.648 46.438 5.387 1 92.81 56 ASN A N 1
ATOM 395 C CA .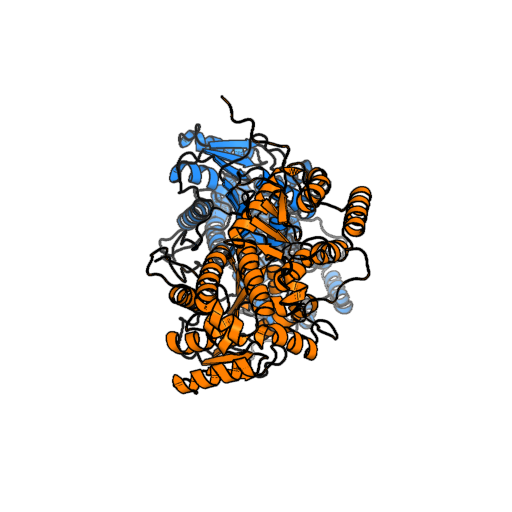 ASN A 1 56 ? -5.801 45.656 4.473 1 92.81 56 ASN A CA 1
ATOM 396 C C . ASN A 1 56 ? -6.199 44.188 4.434 1 92.81 56 ASN A C 1
ATOM 398 O O . ASN A 1 56 ? -6.027 43.531 3.41 1 92.81 56 ASN A O 1
ATOM 402 N N . VAL A 1 57 ? -6.754 43.719 5.52 1 93 57 VAL A N 1
ATOM 403 C CA . VAL A 1 57 ? -7.191 42.344 5.582 1 93 57 VAL A CA 1
ATOM 404 C C . VAL A 1 57 ? -8.219 42.062 4.488 1 93 57 VAL A C 1
ATOM 406 O O . VAL A 1 57 ? -8.148 41.062 3.795 1 93 57 VAL A O 1
ATOM 409 N N . LEU A 1 58 ? -9.125 43 4.309 1 89.5 58 LEU A N 1
ATOM 410 C CA . LEU A 1 58 ? -10.172 42.844 3.301 1 89.5 58 LEU A CA 1
ATOM 411 C C . LEU A 1 58 ? -9.578 42.875 1.895 1 89.5 58 LEU A C 1
ATOM 413 O O . LEU A 1 58 ? -10 42.125 1.013 1 89.5 58 LEU A O 1
ATOM 417 N N . ARG A 1 59 ? -8.656 43.719 1.71 1 90.56 59 ARG A N 1
ATOM 418 C CA . ARG A 1 59 ? -8 43.844 0.413 1 90.56 59 ARG A CA 1
ATOM 419 C C . ARG A 1 59 ? -7.246 42.562 0.072 1 90.56 59 ARG A C 1
ATOM 421 O O . ARG A 1 59 ? -7.297 42.094 -1.064 1 90.56 59 ARG A O 1
ATOM 428 N N . ARG A 1 60 ? -6.59 42.031 1.034 1 91.94 60 ARG A N 1
ATOM 429 C CA . ARG A 1 60 ? -5.871 40.781 0.82 1 91.94 60 ARG A CA 1
ATOM 430 C C . ARG A 1 60 ? -6.836 39.625 0.504 1 91.94 60 ARG A C 1
ATOM 432 O O . ARG A 1 60 ? -6.574 38.812 -0.387 1 91.94 60 ARG A O 1
ATOM 439 N N . LEU A 1 61 ? -7.93 39.562 1.183 1 87.88 61 LEU A N 1
ATOM 440 C CA . LEU A 1 61 ? -8.93 38.531 0.966 1 87.88 61 LEU A CA 1
ATOM 441 C C . LEU A 1 61 ? -9.594 38.688 -0.396 1 87.88 61 LEU A C 1
ATOM 443 O O . LEU A 1 61 ? -9.953 37.688 -1.035 1 87.88 61 LEU A O 1
ATOM 447 N N . LEU A 1 62 ? -9.719 39.875 -0.818 1 85.06 62 LEU A N 1
ATOM 448 C CA . LEU A 1 62 ? -10.328 40.156 -2.115 1 85.06 62 LEU A CA 1
ATOM 449 C C . LEU A 1 62 ? -9.445 39.656 -3.25 1 85.06 62 LEU A C 1
ATOM 451 O O . LEU A 1 62 ? -9.945 39.094 -4.227 1 85.06 62 LEU A O 1
ATOM 455 N N . TRP A 1 63 ? -8.164 39.844 -3.105 1 87.94 63 TRP A N 1
ATOM 456 C CA . TRP A 1 63 ? -7.238 39.5 -4.18 1 87.94 63 TRP A CA 1
ATOM 457 C C . TRP A 1 63 ? -6.773 38.031 -4.047 1 87.94 63 TRP A C 1
ATOM 459 O O . TRP A 1 63 ? -6.312 37.438 -5.02 1 87.94 63 TRP A O 1
ATOM 469 N N . ASN A 1 64 ? -6.754 37.5 -2.861 1 88.12 64 ASN A N 1
ATOM 470 C CA . ASN A 1 64 ? -6.438 36.094 -2.576 1 88.12 64 ASN A CA 1
ATOM 471 C C . ASN A 1 64 ? -7.496 35.469 -1.687 1 88.12 64 ASN A C 1
ATOM 473 O O . ASN A 1 64 ? -7.246 35.188 -0.51 1 88.12 64 ASN A O 1
ATOM 477 N N . PRO A 1 65 ? -8.578 35.156 -2.312 1 82.12 65 PRO A N 1
ATOM 478 C CA . PRO A 1 65 ? -9.688 34.625 -1.501 1 82.12 65 PRO A CA 1
ATOM 479 C C . PRO A 1 65 ? -9.344 33.312 -0.825 1 82.12 65 PRO A C 1
ATOM 481 O O . PRO A 1 65 ? -8.648 32.469 -1.409 1 82.12 65 PRO A O 1
ATOM 484 N N . GLY A 1 66 ? -9.797 33.219 0.363 1 82 66 GLY A N 1
ATOM 485 C CA . GLY A 1 66 ? -9.641 31.953 1.078 1 82 66 GLY A CA 1
ATOM 486 C C . GLY A 1 66 ? -8.398 31.906 1.945 1 82 66 GLY A C 1
ATOM 487 O O . GLY A 1 66 ? -8.109 32.875 2.672 1 82 66 GLY A O 1
ATOM 488 N N . GLU A 1 67 ? -7.746 30.844 1.836 1 87.38 67 GLU A N 1
ATOM 489 C CA . GLU A 1 67 ? -6.672 30.5 2.76 1 87.38 67 GLU A CA 1
ATOM 490 C C . GLU A 1 67 ? -5.484 31.438 2.604 1 87.38 67 GLU A C 1
ATOM 492 O O . GLU A 1 67 ? -4.926 31.922 3.596 1 87.38 67 GLU A O 1
ATOM 497 N N . LEU A 1 68 ? -5.137 31.75 1.413 1 90.44 68 LEU A N 1
ATOM 498 C CA . LEU A 1 68 ? -3.912 32.5 1.183 1 90.44 68 LEU A CA 1
ATOM 499 C C . LEU A 1 68 ? -4.055 33.938 1.699 1 90.44 68 LEU A C 1
ATOM 501 O O . LEU A 1 68 ? -3.154 34.438 2.367 1 90.44 68 LEU A O 1
ATOM 505 N N . GLY A 1 69 ? -5.18 34.594 1.375 1 91.62 69 GLY A N 1
ATOM 506 C CA . GLY A 1 69 ? -5.402 35.938 1.87 1 91.62 69 GLY A CA 1
ATOM 507 C C . GLY A 1 69 ? -5.441 36.031 3.385 1 91.62 69 GLY A C 1
ATOM 508 O O . GLY A 1 69 ? -4.863 36.938 3.979 1 91.62 69 GLY A O 1
ATOM 509 N N . ALA A 1 70 ? -6.125 35.094 3.963 1 92.5 70 ALA A N 1
ATOM 510 C CA . ALA A 1 70 ? -6.191 35.031 5.422 1 92.5 70 ALA A CA 1
ATOM 511 C C . ALA A 1 70 ? -4.812 34.781 6.027 1 92.5 70 ALA A C 1
ATOM 513 O O . ALA A 1 70 ? -4.461 35.406 7.043 1 92.5 70 ALA A O 1
ATOM 514 N N . ALA A 1 71 ? -4.031 33.938 5.402 1 94.75 71 ALA A N 1
ATOM 515 C CA . ALA A 1 71 ? -2.688 33.625 5.879 1 94.75 71 ALA A CA 1
ATOM 516 C C . ALA A 1 71 ? -1.779 34.844 5.793 1 94.75 71 ALA A C 1
ATOM 518 O O . ALA A 1 71 ? -1.016 35.125 6.723 1 94.75 71 ALA A O 1
ATOM 519 N N . GLN A 1 72 ? -1.897 35.562 4.707 1 95.69 72 GLN A N 1
ATOM 520 C CA . GLN A 1 72 ? -1.108 36.781 4.551 1 95.69 72 GLN A CA 1
ATOM 521 C C . GLN A 1 72 ? -1.422 37.781 5.66 1 95.69 72 GLN A C 1
ATOM 523 O O . GLN A 1 72 ? -0.511 38.344 6.273 1 95.69 72 GLN A O 1
ATOM 528 N N . ALA A 1 73 ? -2.693 37.938 5.867 1 95.88 73 ALA A N 1
ATOM 529 C CA . ALA A 1 73 ? -3.123 38.875 6.895 1 95.88 73 ALA A CA 1
ATOM 530 C C . ALA A 1 73 ? -2.637 38.438 8.273 1 95.88 73 ALA A C 1
ATOM 532 O O . ALA A 1 73 ? -2.205 39.281 9.078 1 95.88 73 ALA A O 1
ATOM 533 N N . TYR A 1 74 ? -2.68 37.219 8.562 1 96.69 74 TYR A N 1
ATOM 534 C CA . TYR A 1 74 ? -2.26 36.688 9.852 1 96.69 74 TYR A CA 1
ATOM 535 C C . TYR A 1 74 ? -0.76 36.875 10.062 1 96.69 74 TYR A C 1
ATOM 537 O O . TYR A 1 74 ? -0.322 37.344 11.109 1 96.69 74 TYR A O 1
ATOM 545 N N . VAL A 1 75 ? 0.028 36.531 9.094 1 96.38 75 VAL A N 1
ATOM 546 C CA . VAL A 1 75 ? 1.479 36.531 9.25 1 96.38 75 VAL A CA 1
ATOM 547 C C . VAL A 1 75 ? 1.983 37.969 9.375 1 96.38 75 VAL A C 1
ATOM 549 O O . VAL A 1 75 ? 2.977 38.219 10.055 1 96.38 75 VAL A O 1
ATOM 552 N N . LEU A 1 76 ? 1.209 38.906 8.82 1 96.12 76 LEU A N 1
ATOM 553 C CA . LEU A 1 76 ? 1.597 40.312 8.875 1 96.12 76 LEU A CA 1
ATOM 554 C C . LEU A 1 76 ? 1.055 40.969 10.133 1 96.12 76 LEU A C 1
ATOM 556 O O . LEU A 1 76 ? 1.332 42.156 10.383 1 96.12 76 LEU A O 1
ATOM 560 N N . GLY A 1 77 ? 0.273 40.281 10.852 1 95.88 77 GLY A N 1
ATOM 561 C CA . GLY A 1 77 ? -0.274 40.812 12.086 1 95.88 77 GLY A CA 1
ATOM 562 C C . GLY A 1 77 ? -1.476 41.719 11.859 1 95.88 77 GLY A C 1
ATOM 563 O O . GLY A 1 77 ? -1.888 42.469 12.766 1 95.88 77 GLY A O 1
ATOM 564 N N . GLU A 1 78 ? -1.991 41.688 10.688 1 96.5 78 GLU A N 1
ATOM 565 C CA . GLU A 1 78 ? -3.195 42.469 10.375 1 96.5 78 GLU A CA 1
ATOM 566 C C . GLU A 1 78 ? -4.441 41.781 10.922 1 96.5 78 GLU A C 1
ATOM 568 O O . GLU A 1 78 ? -5.469 42.406 11.141 1 96.5 78 GLU A O 1
ATOM 573 N N . LEU A 1 79 ? -4.367 40.531 11.016 1 96.44 79 LEU A N 1
ATOM 574 C CA . LEU A 1 79 ? -5.367 39.625 11.602 1 96.44 79 LEU A CA 1
ATOM 575 C C . LEU A 1 79 ? -4.762 38.781 12.727 1 96.44 79 LEU A C 1
ATOM 577 O O . LEU A 1 79 ? -3.639 38.312 12.594 1 96.44 79 LEU A O 1
ATOM 581 N N . ASP A 1 80 ? -5.492 38.688 13.797 1 96.81 80 ASP A N 1
ATOM 582 C CA . ASP A 1 80 ? -4.996 37.844 14.883 1 96.81 80 ASP A CA 1
ATOM 583 C C . ASP A 1 80 ? -6.129 37.031 15.523 1 96.81 80 ASP A C 1
ATOM 585 O O . ASP A 1 80 ? -7.301 37.406 15.391 1 96.81 80 ASP A O 1
ATOM 589 N N . VAL A 1 81 ? -5.734 36 16.109 1 96.5 81 VAL A N 1
ATOM 590 C CA . VAL A 1 81 ? -6.641 35.125 16.844 1 96.5 81 VAL A CA 1
ATOM 591 C C . VAL A 1 81 ? -6.23 35.062 18.312 1 96.5 81 VAL A C 1
ATOM 593 O O . VAL A 1 81 ? -5.066 34.781 18.625 1 96.5 81 VAL A O 1
ATOM 596 N N . GLU A 1 82 ? -7.238 35.344 19.109 1 94.25 82 GLU A N 1
ATOM 597 C CA . GLU A 1 82 ? -6.969 35.25 20.547 1 94.25 82 GLU A CA 1
ATOM 598 C C . GLU A 1 82 ? -7.031 33.781 21.016 1 94.25 82 GLU A C 1
ATOM 600 O O . GLU A 1 82 ? -7.945 33.062 20.641 1 94.25 82 GLU A O 1
ATOM 605 N N . GLY A 1 83 ? -6.02 33.438 21.781 1 91.75 83 GLY A N 1
ATOM 606 C CA . GLY A 1 83 ? -6.012 32.062 22.281 1 91.75 83 GLY A CA 1
ATOM 607 C C . GLY A 1 83 ? -5.324 31.094 21.344 1 91.75 83 GLY A C 1
ATOM 608 O O . GLY A 1 83 ? -4.406 31.469 20.625 1 91.75 83 GLY A O 1
ATOM 609 N N . ASP A 1 84 ? -5.75 29.859 21.453 1 93.25 84 ASP A N 1
ATOM 610 C CA . ASP A 1 84 ? -5.117 28.781 20.703 1 93.25 84 ASP A CA 1
ATOM 611 C C . ASP A 1 84 ? -5.602 28.781 19.25 1 93.25 84 ASP A C 1
ATOM 613 O O . ASP A 1 84 ? -6.793 28.609 18.984 1 93.25 84 ASP A O 1
ATOM 617 N N . LEU A 1 85 ? -4.703 28.938 18.344 1 95.31 85 LEU A N 1
ATOM 618 C CA . LEU A 1 85 ? -5.016 29 16.922 1 95.31 85 LEU A CA 1
ATOM 619 C C . LEU A 1 85 ? -5.66 27.703 16.453 1 95.31 85 LEU A C 1
ATOM 621 O O . LEU A 1 85 ? -6.578 27.719 15.633 1 95.31 85 LEU A O 1
ATOM 625 N N . GLY A 1 86 ? -5.188 26.578 16.875 1 94.88 86 GLY A N 1
ATOM 626 C CA . GLY A 1 86 ? -5.754 25.297 16.531 1 94.88 86 GLY A CA 1
ATOM 627 C C . GLY A 1 86 ? -7.215 25.156 16.906 1 94.88 86 GLY A C 1
ATOM 628 O O . GLY A 1 86 ? -8.023 24.656 16.125 1 94.88 86 GLY A O 1
ATOM 629 N N . ASP A 1 87 ? -7.508 25.578 18.078 1 94.75 87 ASP A N 1
ATOM 630 C CA . ASP A 1 87 ? -8.883 25.531 18.562 1 94.75 87 ASP A CA 1
ATOM 631 C C . ASP A 1 87 ? -9.789 26.422 17.703 1 94.75 87 ASP A C 1
ATOM 633 O O . ASP A 1 87 ? -10.914 26.031 17.375 1 94.75 87 ASP A O 1
ATOM 637 N N . ALA A 1 88 ? -9.289 27.578 17.453 1 94.88 88 ALA A N 1
ATOM 638 C CA . ALA A 1 88 ? -10.07 28.5 16.641 1 94.88 88 ALA A CA 1
ATOM 639 C C . ALA A 1 88 ? -10.344 27.922 15.25 1 94.88 88 ALA A C 1
ATOM 641 O O . ALA A 1 88 ? -11.484 27.922 14.789 1 94.88 88 ALA A O 1
ATOM 642 N N . LEU A 1 89 ? -9.336 27.422 14.633 1 93.75 89 LEU A N 1
ATOM 643 C CA . LEU A 1 89 ? -9.484 26.859 13.297 1 93.75 89 LEU A CA 1
ATOM 644 C C . LEU A 1 89 ? -10.375 25.625 13.32 1 93.75 89 LEU A C 1
ATOM 646 O O . LEU A 1 89 ? -11.18 25.422 12.414 1 93.75 89 LEU A O 1
ATOM 650 N N . THR A 1 90 ? -10.188 24.812 14.273 1 94.31 90 THR A N 1
ATOM 651 C CA . THR A 1 90 ? -11.031 23.625 14.422 1 94.31 90 THR A CA 1
ATOM 652 C C . THR A 1 90 ? -12.5 24.016 14.508 1 94.31 90 THR A C 1
ATOM 654 O O . THR A 1 90 ? -13.352 23.406 13.859 1 94.31 90 THR A O 1
ATOM 657 N N . HIS A 1 91 ? -12.781 25.031 15.281 1 93.12 91 HIS A N 1
ATOM 658 C CA . HIS A 1 91 ? -14.148 25.531 15.43 1 93.12 91 HIS A CA 1
ATOM 659 C C . HIS A 1 91 ? -14.695 26.047 14.094 1 93.12 91 HIS A C 1
ATOM 661 O O . HIS A 1 91 ? -15.812 25.703 13.711 1 93.12 91 HIS A O 1
ATOM 667 N N . VAL A 1 92 ? -13.961 26.781 13.453 1 89.81 92 VAL A N 1
ATOM 668 C CA . VAL A 1 92 ? -14.391 27.375 12.188 1 89.81 92 VAL A CA 1
ATOM 669 C C . VAL A 1 92 ? -14.664 26.266 11.172 1 89.81 92 VAL A C 1
ATOM 671 O O . VAL A 1 92 ? -15.672 26.328 10.453 1 89.81 92 VAL A O 1
ATOM 674 N N . TRP A 1 93 ? -13.82 25.297 11.133 1 87.19 93 TRP A N 1
ATOM 675 C CA . TRP A 1 93 ? -13.992 24.203 10.18 1 87.19 93 TRP A CA 1
ATOM 676 C C . TRP A 1 93 ? -15.203 23.359 10.539 1 87.19 93 TRP A C 1
ATOM 678 O O . TRP A 1 93 ? -15.898 22.859 9.648 1 87.19 93 TRP A O 1
ATOM 688 N N . LYS A 1 94 ? -15.383 23.125 11.727 1 88.44 94 LYS A N 1
ATOM 689 C CA . LYS A 1 94 ? -16.562 22.391 12.172 1 88.44 94 LYS A CA 1
ATOM 690 C C . LYS A 1 94 ? -17.844 23.078 11.75 1 88.44 94 LYS A C 1
ATOM 692 O O . LYS A 1 94 ? -18.75 22.453 11.211 1 88.44 94 LYS A O 1
ATOM 697 N N . VAL A 1 95 ? -17.938 24.359 12.016 1 87.69 95 VAL A N 1
ATOM 698 C CA . VAL A 1 95 ? -19.109 25.141 11.664 1 87.69 95 VAL A CA 1
ATOM 699 C C . VAL A 1 95 ? -19.297 25.141 10.148 1 87.69 95 VAL A C 1
ATOM 701 O O . VAL A 1 95 ? -20.422 25.016 9.648 1 87.69 95 VAL A O 1
ATOM 704 N N . SER A 1 96 ? -18.25 25.281 9.477 1 83.81 96 SER A N 1
ATOM 705 C CA . SER A 1 96 ? -18.297 25.266 8.016 1 83.81 96 SER A CA 1
ATOM 706 C C . SER A 1 96 ? -18.812 23.938 7.492 1 83.81 96 SER A C 1
ATOM 708 O O . SER A 1 96 ? -19.609 23.906 6.551 1 83.81 96 SER A O 1
ATOM 710 N N . ALA A 1 97 ? -18.344 22.906 8.023 1 83 97 ALA A N 1
ATOM 711 C CA . ALA A 1 97 ? -18.766 21.562 7.617 1 83 97 ALA A CA 1
ATOM 712 C C . ALA A 1 97 ? -20.25 21.359 7.914 1 83 97 ALA A C 1
ATOM 714 O O . ALA A 1 97 ? -20.984 20.797 7.09 1 83 97 ALA A O 1
ATOM 715 N N . GLU A 1 98 ? -20.641 21.75 8.992 1 84.81 98 GLU A N 1
ATOM 716 C CA . GLU A 1 98 ? -22.031 21.578 9.414 1 84.81 98 GLU A CA 1
ATOM 717 C C . GLU A 1 98 ? -22.984 22.328 8.492 1 84.81 98 GLU A C 1
ATOM 719 O O . GLU A 1 98 ? -24.109 21.875 8.234 1 84.81 98 GLU A O 1
ATOM 724 N N . ARG A 1 99 ? -22.438 23.438 8.039 1 85 99 ARG A N 1
ATOM 725 C CA . ARG A 1 99 ? -23.281 24.297 7.215 1 85 99 ARG A CA 1
ATOM 726 C C . ARG A 1 99 ? -23.062 24.031 5.73 1 85 99 ARG A C 1
ATOM 728 O O . ARG A 1 99 ? -23.656 24.688 4.879 1 85 99 ARG A O 1
ATOM 735 N N . GLY A 1 100 ? -22.156 23.094 5.457 1 76.69 100 GLY A N 1
ATOM 736 C CA . GLY A 1 100 ? -21.875 22.719 4.078 1 76.69 100 GLY A CA 1
ATOM 737 C C . GLY A 1 100 ? -21.156 23.812 3.299 1 76.69 100 GLY A C 1
ATOM 738 O O . GLY A 1 100 ? -21.438 24.016 2.117 1 76.69 100 GLY A O 1
ATOM 739 N N . LEU A 1 101 ? -20.406 24.672 4.004 1 67.88 101 LEU A N 1
ATOM 740 C CA . LEU A 1 101 ? -19.734 25.828 3.389 1 67.88 101 LEU A CA 1
ATOM 741 C C . LEU A 1 101 ? -18.469 25.391 2.664 1 67.88 101 LEU A C 1
ATOM 743 O O . LEU A 1 101 ? -17.641 26.234 2.297 1 67.88 101 LEU A O 1
ATOM 747 N N . GLY A 1 102 ? -18.266 24.203 2.482 1 58 102 GLY A N 1
ATOM 748 C CA . GLY A 1 102 ? -17.031 23.672 1.915 1 58 102 GLY A CA 1
ATOM 749 C C . GLY A 1 102 ? -16.5 24.516 0.76 1 58 102 GLY A C 1
ATOM 750 O O . GLY A 1 102 ? -15.328 24.891 0.742 1 58 102 GLY A O 1
ATOM 751 N N . SER A 1 103 ? -17.016 24.5 -0.436 1 56.09 103 SER A N 1
ATOM 752 C CA . SER A 1 103 ? -16.484 25.203 -1.611 1 56.09 103 SER A CA 1
ATOM 753 C C . SER A 1 103 ? -17.234 26.5 -1.868 1 56.09 103 SER A C 1
ATOM 755 O O . SER A 1 103 ? -18.188 26.531 -2.645 1 56.09 103 SER A O 1
ATOM 757 N N . ILE A 1 104 ? -17.062 27.359 -0.904 1 55.59 104 ILE A N 1
ATOM 758 C CA . ILE A 1 104 ? -17.75 28.594 -1.261 1 55.59 104 ILE A CA 1
ATOM 759 C C . ILE A 1 104 ? -17.156 29.172 -2.547 1 55.59 104 ILE A C 1
ATOM 761 O O . ILE A 1 104 ? -15.984 29.562 -2.576 1 55.59 104 ILE A O 1
ATOM 765 N N . THR A 1 105 ? -17.719 28.781 -3.574 1 59.34 105 THR A N 1
ATOM 766 C CA . THR A 1 105 ? -17.391 29.438 -4.832 1 59.34 105 THR A CA 1
ATOM 767 C C . THR A 1 105 ? -17.984 30.844 -4.871 1 59.34 105 THR A C 1
ATOM 769 O O . THR A 1 105 ? -19.188 31.031 -4.684 1 59.34 105 THR A O 1
ATOM 772 N N . PRO A 1 106 ? -17.047 31.719 -4.918 1 63.84 106 PRO A N 1
ATOM 773 C CA . PRO A 1 106 ? -17.578 33.094 -4.891 1 63.84 106 PRO A CA 1
ATOM 774 C C . PRO A 1 106 ? -18.609 33.344 -5.996 1 63.84 106 PRO A C 1
ATOM 776 O O . PRO A 1 106 ? -18.312 33.094 -7.172 1 63.84 106 PRO A O 1
ATOM 779 N N . THR A 1 107 ? -19.828 33.438 -5.621 1 69.38 107 THR A N 1
ATOM 780 C CA . THR A 1 107 ? -20.828 33.875 -6.586 1 69.38 107 THR A CA 1
ATOM 781 C C . THR A 1 107 ? -20.609 35.344 -6.941 1 69.38 107 THR A C 1
ATOM 783 O O . THR A 1 107 ? -20.016 36.094 -6.164 1 69.38 107 THR A O 1
ATOM 786 N N . PRO A 1 108 ? -20.891 35.656 -8.141 1 76.56 108 PRO A N 1
ATOM 787 C CA . PRO A 1 108 ? -20.75 37.062 -8.539 1 76.56 108 PRO A CA 1
ATOM 788 C C . PRO A 1 108 ? -21.375 38.031 -7.539 1 76.56 108 PRO A C 1
ATOM 790 O O . PRO A 1 108 ? -20.828 39.094 -7.285 1 76.56 108 PRO A O 1
ATOM 793 N N . SER A 1 109 ? -22.469 37.656 -7.051 1 74.25 109 SER A N 1
ATOM 794 C CA . SER A 1 109 ? -23.141 38.5 -6.074 1 74.25 109 SER A CA 1
ATOM 795 C C . SER A 1 109 ? -22.297 38.688 -4.812 1 74.25 109 SER A C 1
ATOM 797 O O . SER A 1 109 ? -22.234 39.781 -4.238 1 74.25 109 SER A O 1
ATOM 799 N N . LEU A 1 110 ? -21.625 37.656 -4.473 1 70.88 110 LEU A N 1
ATOM 800 C CA . LEU A 1 110 ? -20.766 37.688 -3.299 1 70.88 110 LEU A CA 1
ATOM 801 C C . LEU A 1 110 ? -19.531 38.562 -3.547 1 70.88 110 LEU A C 1
ATOM 803 O O . LEU A 1 110 ? -19.125 39.312 -2.666 1 70.88 110 LEU A O 1
ATOM 807 N N . VAL A 1 111 ? -19.109 38.438 -4.672 1 73.81 111 VAL A N 1
ATOM 808 C CA . VAL A 1 111 ? -17.953 39.219 -5.047 1 73.81 111 VAL A CA 1
ATOM 809 C C . VAL A 1 111 ? -18.312 40.688 -5.066 1 73.81 111 VAL A C 1
ATOM 811 O O . VAL A 1 111 ? -17.562 41.531 -4.57 1 73.81 111 VAL A O 1
ATOM 814 N N . LEU A 1 112 ? -19.484 40.906 -5.547 1 77.81 112 LEU A N 1
ATOM 815 C CA . LEU A 1 112 ? -19.938 42.281 -5.605 1 77.81 112 LEU A CA 1
ATOM 816 C C . LEU A 1 112 ? -20.141 42.844 -4.207 1 77.81 112 LEU A C 1
ATOM 818 O O . LEU A 1 112 ? -19.797 44 -3.941 1 77.81 112 LEU A O 1
ATOM 822 N N . ALA A 1 113 ? -20.703 42.094 -3.406 1 74 113 ALA A N 1
ATOM 823 C CA . ALA A 1 113 ? -20.906 42.5 -2.025 1 74 113 ALA A CA 1
ATOM 824 C C . ALA A 1 113 ? -19.578 42.75 -1.323 1 74 113 ALA A C 1
ATOM 826 O O . ALA A 1 113 ? -19.438 43.719 -0.568 1 74 113 ALA A O 1
ATOM 827 N N . ALA A 1 114 ? -18.703 41.938 -1.569 1 73.75 114 ALA A N 1
ATOM 828 C CA . ALA A 1 114 ? -17.375 42.094 -0.968 1 73.75 114 ALA A CA 1
ATOM 829 C C . ALA A 1 114 ? -16.656 43.344 -1.483 1 73.75 114 ALA A C 1
ATOM 831 O O . ALA A 1 114 ? -16.016 44.031 -0.715 1 73.75 114 ALA A O 1
ATOM 832 N N . VAL A 1 115 ? -16.844 43.562 -2.713 1 78.94 115 VAL A N 1
ATOM 833 C CA . VAL A 1 115 ? -16.234 44.719 -3.338 1 78.94 115 VAL A CA 1
ATOM 834 C C . VAL A 1 115 ? -16.844 46 -2.771 1 78.94 115 VAL A C 1
ATOM 836 O O . VAL A 1 115 ? -16.141 46.938 -2.455 1 78.94 115 VAL A O 1
ATOM 839 N N . LYS A 1 116 ? -18.094 45.906 -2.666 1 78.56 116 LYS A N 1
ATOM 840 C CA . LYS A 1 116 ? -18.781 47.094 -2.109 1 78.56 116 LYS A CA 1
ATOM 841 C C . LYS A 1 116 ? -18.344 47.344 -0.672 1 78.56 116 LYS A C 1
ATOM 843 O O . LYS A 1 116 ? -18.141 48.5 -0.281 1 78.56 116 LYS A O 1
ATOM 848 N N . ALA A 1 117 ? -18.281 46.312 0.011 1 75.88 117 ALA A N 1
ATOM 849 C CA . ALA A 1 117 ? -17.797 46.438 1.387 1 75.88 117 ALA A CA 1
ATOM 850 C C . ALA A 1 117 ? -16.375 46.969 1.426 1 75.88 117 ALA A C 1
ATOM 852 O O . ALA A 1 117 ? -16.062 47.875 2.221 1 75.88 117 ALA A O 1
ATOM 853 N N . ALA A 1 118 ? -15.602 46.531 0.611 1 80.31 118 ALA A N 1
ATOM 854 C CA . ALA A 1 118 ? -14.211 46.938 0.564 1 80.31 118 ALA A CA 1
ATOM 855 C C . ALA A 1 118 ? -14.102 48.438 0.218 1 80.31 118 ALA A C 1
ATOM 857 O O . ALA A 1 118 ? -13.281 49.156 0.791 1 80.31 118 ALA A O 1
ATOM 858 N N . ARG A 1 119 ? -14.891 48.781 -0.662 1 82.94 119 ARG A N 1
ATOM 859 C CA . ARG A 1 119 ? -14.898 50.188 -1.057 1 82.94 119 ARG A CA 1
ATOM 860 C C . ARG A 1 119 ? -15.344 51.062 0.099 1 82.94 119 ARG A C 1
ATOM 862 O O . ARG A 1 119 ? -14.758 52.125 0.328 1 82.94 119 ARG A O 1
ATOM 869 N N . SER A 1 120 ? -16.281 50.594 0.65 1 82.5 120 SER A N 1
ATOM 870 C CA . SER A 1 120 ? -16.844 51.406 1.737 1 82.5 120 SER A CA 1
ATOM 871 C C . SER A 1 120 ? -15.852 51.5 2.895 1 82.5 120 SER A C 1
ATOM 873 O O . SER A 1 120 ? -15.875 52.5 3.643 1 82.5 120 SER A O 1
ATOM 875 N N . PHE A 1 121 ? -15 50.562 2.98 1 85.12 121 PHE A N 1
ATOM 876 C CA . PHE A 1 121 ? -14.07 50.594 4.098 1 85.12 121 PHE A CA 1
ATOM 877 C C . PHE A 1 121 ? -12.711 51.125 3.668 1 85.12 121 PHE A C 1
ATOM 879 O O . PHE A 1 121 ? -11.75 51.094 4.441 1 85.12 121 PHE A O 1
ATOM 886 N N . GLY A 1 122 ? -12.609 51.5 2.43 1 80.38 122 GLY A N 1
ATOM 887 C CA . GLY A 1 122 ? -11.352 52.031 1.916 1 80.38 122 GLY A CA 1
ATOM 888 C C . GLY A 1 122 ? -10.344 50.969 1.591 1 80.38 122 GLY A C 1
ATOM 889 O O . GLY A 1 122 ? -9.133 51.219 1.619 1 80.38 122 GLY A O 1
ATOM 890 N N . ALA A 1 123 ? -10.836 49.875 1.413 1 79.75 123 ALA A N 1
ATOM 891 C CA . ALA A 1 123 ? -9.945 48.75 1.209 1 79.75 123 ALA A CA 1
ATOM 892 C C . ALA A 1 123 ? -9.852 48.375 -0.271 1 79.75 123 ALA A C 1
ATOM 894 O O . ALA A 1 123 ? -9.258 47.375 -0.629 1 79.75 123 ALA A O 1
ATOM 895 N N . PHE A 1 124 ? -10.391 49.219 -1.082 1 81.88 124 PHE A N 1
ATOM 896 C CA . PHE A 1 124 ? -10.352 48.906 -2.512 1 81.88 124 PHE A CA 1
ATOM 897 C C . PHE A 1 124 ? -9.078 49.469 -3.141 1 81.88 124 PHE A C 1
ATOM 899 O O . PHE A 1 124 ? -8.602 50.531 -2.764 1 81.88 124 PHE A O 1
ATOM 906 N N . GLY A 1 125 ? -8.414 48.656 -4.016 1 83.5 125 GLY A N 1
ATOM 907 C CA . GLY A 1 125 ? -7.203 49.094 -4.695 1 83.5 125 GLY A CA 1
ATOM 908 C C . GLY A 1 125 ? -6.383 47.938 -5.25 1 83.5 125 GLY A C 1
ATOM 909 O O . GLY A 1 125 ? -6.871 46.812 -5.344 1 83.5 125 GLY A O 1
ATOM 910 N N . ARG A 1 126 ? -5.203 48.281 -5.656 1 89 126 ARG A N 1
ATOM 911 C CA . ARG A 1 126 ? -4.27 47.281 -6.172 1 89 126 ARG A CA 1
ATOM 912 C C . ARG A 1 126 ? -3.869 46.281 -5.086 1 89 126 ARG A C 1
ATOM 914 O O . ARG A 1 126 ? -3.947 46.594 -3.895 1 89 126 ARG A O 1
ATOM 921 N N . PRO A 1 127 ? -3.523 45.125 -5.496 1 91.12 127 PRO A N 1
ATOM 922 C CA . PRO A 1 127 ? -3.086 44.156 -4.492 1 91.12 127 PRO A CA 1
ATOM 923 C C . PRO A 1 127 ? -1.923 44.656 -3.645 1 91.12 127 PRO A C 1
ATOM 925 O O . PRO A 1 127 ? -1.046 45.344 -4.152 1 91.12 127 PRO A O 1
ATOM 928 N N . LEU A 1 128 ? -2.014 44.344 -2.4 1 91.75 128 LEU A N 1
ATOM 929 C CA . LEU A 1 128 ? -0.92 44.688 -1.494 1 91.75 128 LEU A CA 1
ATOM 930 C C . LEU A 1 128 ? 0.269 43.75 -1.711 1 91.75 128 LEU A C 1
ATOM 932 O O . LEU A 1 128 ? 0.103 42.625 -2.186 1 91.75 128 LEU A O 1
ATOM 936 N N . ALA A 1 129 ? 1.402 44.25 -1.387 1 91.94 129 ALA A N 1
ATOM 937 C CA . ALA A 1 129 ? 2.6 43.438 -1.476 1 91.94 129 ALA A CA 1
ATOM 938 C C . ALA A 1 129 ? 2.484 42.188 -0.577 1 91.94 129 ALA A C 1
ATOM 940 O O . ALA A 1 129 ? 2.002 42.312 0.555 1 91.94 129 ALA A O 1
ATOM 941 N N . PRO A 1 130 ? 2.906 41.094 -1.106 1 91.62 130 PRO A N 1
ATOM 942 C CA . PRO A 1 130 ? 2.93 39.906 -0.234 1 91.62 130 PRO A CA 1
ATOM 943 C C . PRO A 1 130 ? 3.949 40.031 0.896 1 91.62 130 PRO A C 1
ATOM 945 O O . PRO A 1 130 ? 4.867 40.844 0.817 1 91.62 130 PRO A O 1
ATOM 948 N N . PRO A 1 131 ? 3.684 39.25 1.967 1 92.88 131 PRO A N 1
ATOM 949 C CA . PRO A 1 131 ? 4.688 39.219 3.033 1 92.88 131 PRO A CA 1
ATOM 950 C C . PRO A 1 131 ? 6.078 38.875 2.521 1 92.88 131 PRO A C 1
ATOM 952 O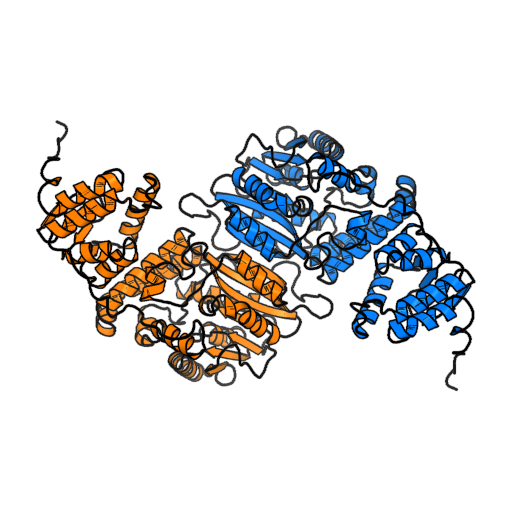 O . PRO A 1 131 ? 6.211 38.094 1.576 1 92.88 131 PRO A O 1
ATOM 955 N N . SER A 1 132 ? 7.062 39.406 3.139 1 88.75 132 SER A N 1
ATOM 956 C CA . SER A 1 132 ? 8.438 39.125 2.74 1 88.75 132 SER A CA 1
ATOM 957 C C . SER A 1 132 ? 8.805 37.656 2.965 1 88.75 132 SER A C 1
ATOM 959 O O . SER A 1 132 ? 9.711 37.156 2.309 1 88.75 132 SER A O 1
ATOM 961 N N . SER A 1 133 ? 8.102 37.031 3.844 1 88.81 133 SER A N 1
ATOM 962 C CA . SER A 1 133 ? 8.359 35.656 4.203 1 88.81 133 SER A CA 1
ATOM 963 C C . SER A 1 133 ? 7.816 34.688 3.143 1 88.81 133 SER A C 1
ATOM 965 O O . SER A 1 133 ? 8.117 33.5 3.164 1 88.81 133 SER A O 1
ATOM 967 N N . GLN A 1 134 ? 7.039 35.219 2.244 1 89.25 134 GLN A N 1
ATOM 968 C CA . GLN A 1 134 ? 6.52 34.344 1.179 1 89.25 134 GLN A CA 1
ATOM 969 C C . GLN A 1 134 ? 7.629 33.969 0.21 1 89.25 134 GLN A C 1
ATOM 971 O O . GLN A 1 134 ? 8.484 34.781 -0.141 1 89.25 134 GLN A O 1
ATOM 976 N N . ALA A 1 135 ? 7.586 32.688 -0.212 1 79.94 135 ALA A N 1
ATOM 977 C CA . ALA A 1 135 ? 8.648 32.125 -1.042 1 79.94 135 ALA A CA 1
ATOM 978 C C . ALA A 1 135 ? 8.68 32.781 -2.414 1 79.94 135 ALA A C 1
ATOM 980 O O . ALA A 1 135 ? 7.633 33.031 -3.014 1 79.94 135 ALA A O 1
ATOM 981 N N . GLN A 1 136 ? 9.844 33.125 -2.736 1 77.12 136 GLN A N 1
ATOM 982 C CA . GLN A 1 136 ? 10.078 33.625 -4.086 1 77.12 136 GLN A CA 1
ATOM 983 C C . GLN A 1 136 ? 11.086 32.75 -4.828 1 77.12 136 GLN A C 1
ATOM 985 O O . GLN A 1 136 ? 12.297 32.875 -4.641 1 77.12 136 GLN A O 1
ATOM 990 N N . VAL A 1 137 ? 10.594 31.688 -5.438 1 73.25 137 VAL A N 1
ATOM 991 C CA . VAL A 1 137 ? 11.492 30.766 -6.125 1 73.25 137 VAL A CA 1
ATOM 992 C C . VAL A 1 137 ? 11.297 30.891 -7.637 1 73.25 137 VAL A C 1
ATOM 994 O O . VAL A 1 137 ? 10.172 31.047 -8.109 1 73.25 137 VAL A O 1
ATOM 997 N N . LYS A 1 138 ? 12.469 30.969 -8.336 1 76.62 138 LYS A N 1
ATOM 998 C CA . LYS A 1 138 ? 12.453 31.109 -9.789 1 76.62 138 LYS A CA 1
ATOM 999 C C . LYS A 1 138 ? 13.109 29.906 -10.453 1 76.62 138 LYS A C 1
ATOM 1001 O O . LYS A 1 138 ? 13.719 29.062 -9.789 1 76.62 138 LYS A O 1
ATOM 1006 N N . GLY A 1 139 ? 12.828 29.641 -11.766 1 73.69 139 GLY A N 1
ATOM 1007 C CA . GLY A 1 139 ? 13.469 28.578 -12.531 1 73.69 139 GLY A CA 1
ATOM 1008 C C . GLY A 1 139 ? 12.555 27.406 -12.82 1 73.69 139 GLY A C 1
ATOM 1009 O O . GLY A 1 139 ? 11.383 27.422 -12.43 1 73.69 139 GLY A O 1
ATOM 1010 N N . ARG A 1 140 ? 13.258 26.422 -13.555 1 75.62 140 ARG A N 1
ATOM 1011 C CA . ARG A 1 140 ? 12.492 25.266 -13.992 1 75.62 140 ARG A CA 1
ATOM 1012 C C . ARG A 1 140 ? 12.156 24.344 -12.812 1 75.62 140 ARG A C 1
ATOM 1014 O O . ARG A 1 140 ? 13.023 24.047 -11.984 1 75.62 140 ARG A O 1
ATOM 1021 N N . LEU A 1 141 ? 10.938 23.938 -12.82 1 75.31 141 LEU A N 1
ATOM 1022 C CA . LEU A 1 141 ? 10.43 23.109 -11.734 1 75.31 141 LEU A CA 1
ATOM 1023 C C . LEU A 1 141 ? 11.266 21.844 -11.586 1 75.31 141 LEU A C 1
ATOM 1025 O O . LEU A 1 141 ? 11.469 21.109 -12.562 1 75.31 141 LEU A O 1
ATOM 1029 N N . HIS A 1 142 ? 11.914 21.734 -10.352 1 75.25 142 HIS A N 1
ATOM 1030 C CA . HIS A 1 142 ? 12.648 20.578 -9.883 1 75.25 142 HIS A CA 1
ATOM 1031 C C . HIS A 1 142 ? 13.953 20.391 -10.656 1 75.25 142 HIS A C 1
ATOM 1033 O O . HIS A 1 142 ? 14.422 19.266 -10.852 1 75.25 142 HIS A O 1
ATOM 1039 N N . SER A 1 143 ? 14.398 21.391 -11.25 1 72.56 143 SER A N 1
ATOM 1040 C CA . SER A 1 143 ? 15.812 21.406 -11.625 1 72.56 143 SER A CA 1
ATOM 1041 C C . SER A 1 143 ? 16.719 21.359 -10.398 1 72.56 143 SER A C 1
ATOM 1043 O O . SER A 1 143 ? 16.266 21.609 -9.281 1 72.56 143 SER A O 1
ATOM 1045 N N . LEU A 1 144 ? 17.969 21.016 -10.664 1 72 144 LEU A N 1
ATOM 1046 C CA . LEU A 1 144 ? 18.906 20.922 -9.555 1 72 144 LEU A CA 1
ATOM 1047 C C . LEU A 1 144 ? 19.031 22.25 -8.828 1 72 144 LEU A C 1
ATOM 1049 O O . LEU A 1 144 ? 18.969 22.312 -7.602 1 72 144 LEU A O 1
ATOM 1053 N N . ALA A 1 145 ? 19.188 23.266 -9.523 1 68.88 145 ALA A N 1
ATOM 1054 C CA . ALA A 1 145 ? 19.359 24.594 -8.945 1 68.88 145 ALA A CA 1
ATOM 1055 C C . ALA A 1 145 ? 18.109 25.031 -8.195 1 68.88 145 ALA A C 1
ATOM 1057 O O . ALA A 1 145 ? 18.188 25.547 -7.082 1 68.88 145 ALA A O 1
ATOM 1058 N N . ARG A 1 146 ? 16.984 24.844 -8.742 1 73.38 146 ARG A N 1
ATOM 1059 C CA . ARG A 1 146 ? 15.742 25.25 -8.102 1 73.38 146 ARG A CA 1
ATOM 1060 C C . ARG A 1 146 ? 15.461 24.422 -6.855 1 73.38 146 ARG A C 1
ATOM 1062 O O . ARG A 1 146 ? 14.969 24.938 -5.852 1 73.38 146 ARG A O 1
ATOM 1069 N N . ASP A 1 147 ? 15.703 23.188 -7.004 1 72.56 147 ASP A N 1
ATOM 1070 C CA . ASP A 1 147 ? 15.508 22.328 -5.832 1 72.56 147 ASP A CA 1
ATOM 1071 C C . ASP A 1 147 ? 16.359 22.828 -4.66 1 72.56 147 ASP A C 1
ATOM 1073 O O . ASP A 1 147 ? 15.891 22.844 -3.52 1 72.56 147 ASP A O 1
ATOM 1077 N N . ARG A 1 148 ? 17.547 23.172 -4.91 1 71.19 148 ARG A N 1
ATOM 1078 C CA . ARG A 1 148 ? 18.422 23.703 -3.869 1 71.19 148 ARG A CA 1
ATOM 1079 C C . ARG A 1 148 ? 17.844 24.969 -3.262 1 71.19 148 ARG A C 1
ATOM 1081 O O . ARG A 1 148 ? 17.859 25.141 -2.041 1 71.19 148 ARG A O 1
ATOM 1088 N N . GLU A 1 149 ? 17.344 25.828 -4.117 1 73.5 149 GLU A N 1
ATOM 1089 C CA . GLU A 1 149 ? 16.766 27.078 -3.654 1 73.5 149 GLU A CA 1
ATOM 1090 C C . GLU A 1 149 ? 15.5 26.828 -2.834 1 73.5 149 GLU A C 1
ATOM 1092 O O . GLU A 1 149 ? 15.32 27.422 -1.767 1 73.5 149 GLU A O 1
ATOM 1097 N N . ALA A 1 150 ? 14.719 26.016 -3.266 1 71.62 150 ALA A N 1
ATOM 1098 C CA . ALA A 1 150 ? 13.461 25.703 -2.594 1 71.62 150 ALA A CA 1
ATOM 1099 C C . ALA A 1 150 ? 13.711 25.062 -1.236 1 71.62 150 ALA A C 1
ATOM 1101 O O . ALA A 1 150 ? 13.07 25.422 -0.242 1 71.62 150 ALA A O 1
ATOM 1102 N N . ILE A 1 151 ? 14.539 24.156 -1.249 1 71.31 151 ILE A N 1
ATOM 1103 C CA . ILE A 1 151 ? 14.891 23.469 -0.01 1 71.31 151 ILE A CA 1
ATOM 1104 C C . ILE A 1 151 ? 15.57 24.438 0.944 1 71.31 151 ILE A C 1
ATOM 1106 O O . ILE A 1 151 ? 15.32 24.422 2.15 1 71.31 151 ILE A O 1
ATOM 1110 N N . GLY A 1 152 ? 16.391 25.266 0.377 1 70.88 152 GLY A N 1
ATOM 1111 C CA . GLY A 1 152 ? 17.062 26.281 1.184 1 70.88 152 GLY A CA 1
ATOM 1112 C C . GLY A 1 152 ? 16.094 27.234 1.863 1 70.88 152 GLY A C 1
ATOM 1113 O O . GLY A 1 152 ? 16.312 27.625 3.012 1 70.88 152 GLY A O 1
ATOM 1114 N N . HIS A 1 153 ? 15.094 27.594 1.197 1 70.5 153 HIS A N 1
ATOM 1115 C CA . HIS A 1 153 ? 14.094 28.469 1.772 1 70.5 153 HIS A CA 1
ATOM 1116 C C . HIS A 1 153 ? 13.555 27.922 3.086 1 70.5 153 HIS A C 1
ATOM 1118 O O . HIS A 1 153 ? 13.398 28.656 4.062 1 70.5 153 HIS A O 1
ATOM 1124 N N . HIS A 1 154 ? 13.352 26.688 3.129 1 70.94 154 HIS A N 1
ATOM 1125 C CA . HIS A 1 154 ? 12.727 26.047 4.285 1 70.94 154 HIS A CA 1
ATOM 1126 C C . HIS A 1 154 ? 13.781 25.578 5.289 1 70.94 154 HIS A C 1
ATOM 1128 O O . HIS A 1 154 ? 13.586 25.703 6.5 1 70.94 154 HIS A O 1
ATOM 1134 N N . TYR A 1 155 ? 14.844 25.188 4.77 1 70.62 155 TYR A N 1
ATOM 1135 C CA . TYR A 1 155 ? 15.758 24.438 5.629 1 70.62 155 TYR A CA 1
ATOM 1136 C C . TYR A 1 155 ? 16.984 25.266 5.969 1 70.62 155 TYR A C 1
ATOM 1138 O O . TYR A 1 155 ? 17.797 24.875 6.816 1 70.62 155 TYR A O 1
ATOM 1146 N N . ASP A 1 156 ? 16.984 26.391 5.332 1 65.12 156 ASP A N 1
ATOM 1147 C CA . ASP A 1 156 ? 18.188 27.172 5.613 1 65.12 156 ASP A CA 1
ATOM 1148 C C . ASP A 1 156 ? 17.938 28.188 6.73 1 65.12 156 ASP A C 1
ATOM 1150 O O . ASP A 1 156 ? 18.688 29.156 6.887 1 65.12 156 ASP A O 1
ATOM 1154 N N . LEU A 1 157 ? 16.766 27.844 7.273 1 69.75 157 LEU A N 1
ATOM 1155 C CA . LEU A 1 157 ? 16.75 28.516 8.57 1 69.75 157 LEU A CA 1
ATOM 1156 C C . LEU A 1 157 ? 17.875 28 9.469 1 69.75 157 LEU A C 1
ATOM 1158 O O . LEU A 1 157 ? 18.453 26.938 9.203 1 69.75 157 LEU A O 1
ATOM 1162 N N . SER A 1 158 ? 18.609 28.734 10.258 1 73.19 158 SER A N 1
ATOM 1163 C CA . SER A 1 158 ? 19.781 28.375 11.047 1 73.19 158 SER A CA 1
ATOM 1164 C C . SER A 1 158 ? 19.516 27.109 11.875 1 73.19 158 SER A C 1
ATOM 1166 O O . SER A 1 158 ? 18.375 26.797 12.18 1 73.19 158 SER A O 1
ATOM 1168 N N . ASN A 1 159 ? 20.453 26.234 11.984 1 82.38 159 ASN A N 1
ATOM 1169 C CA . ASN A 1 159 ? 20.406 25.125 12.922 1 82.38 159 ASN A CA 1
ATOM 1170 C C . ASN A 1 159 ? 19.859 25.562 14.281 1 82.38 159 ASN A C 1
ATOM 1172 O O . ASN A 1 159 ? 19.141 24.797 14.938 1 82.38 159 ASN A O 1
ATOM 1176 N N . ASP A 1 160 ? 20.094 26.781 14.57 1 84.19 160 ASP A N 1
ATOM 1177 C CA . ASP A 1 160 ? 19.641 27.328 15.844 1 84.19 160 ASP A CA 1
ATOM 1178 C C . ASP A 1 160 ? 18.109 27.359 15.906 1 84.19 160 ASP A C 1
ATOM 1180 O O . ASP A 1 160 ? 17.516 27.094 16.953 1 84.19 160 ASP A O 1
ATOM 1184 N N . PHE A 1 161 ? 17.516 27.703 14.812 1 89.56 161 PHE A N 1
ATOM 1185 C CA . PHE A 1 161 ? 16.062 27.766 14.758 1 89.56 161 PHE A CA 1
ATOM 1186 C C . PHE A 1 161 ? 15.445 26.391 14.977 1 89.56 161 PHE A C 1
ATOM 1188 O O . PHE A 1 161 ? 14.555 26.234 15.82 1 89.56 161 PHE A O 1
ATOM 1195 N N . TYR A 1 162 ? 15.922 25.391 14.273 1 90.81 162 TYR A N 1
ATOM 1196 C CA . TYR A 1 162 ? 15.344 24.062 14.352 1 90.81 162 TYR A CA 1
ATOM 1197 C C . TYR A 1 162 ? 15.602 23.422 15.719 1 90.81 162 TYR A C 1
ATOM 1199 O O . TYR A 1 162 ? 14.773 22.672 16.219 1 90.81 162 TYR A O 1
ATOM 1207 N N . GLN A 1 163 ? 16.672 23.781 16.344 1 90.25 163 GLN A N 1
ATOM 1208 C CA . GLN A 1 163 ? 16.984 23.281 17.672 1 90.25 163 GLN A CA 1
ATOM 1209 C C . GLN A 1 163 ? 15.984 23.781 18.719 1 90.25 163 GLN A C 1
ATOM 1211 O O . GLN A 1 163 ? 15.82 23.188 19.781 1 90.25 163 GLN A O 1
ATOM 1216 N N . LEU A 1 164 ? 15.312 24.891 18.406 1 92.06 164 LEU A N 1
ATOM 1217 C CA . LEU A 1 164 ? 14.312 25.453 19.312 1 92.06 164 LEU A CA 1
ATOM 1218 C C . LEU A 1 164 ? 12.992 24.703 19.188 1 92.06 164 LEU A C 1
ATOM 1220 O O . LEU A 1 164 ? 12.102 24.875 20.016 1 92.06 164 LEU A O 1
ATOM 1224 N N . ILE A 1 165 ? 12.883 23.828 18.25 1 91.88 165 ILE A N 1
ATOM 1225 C CA . ILE A 1 165 ? 11.609 23.156 17.969 1 91.88 165 ILE A CA 1
ATOM 1226 C C . ILE A 1 165 ? 11.773 21.641 18.109 1 91.88 165 ILE A C 1
ATOM 1228 O O . ILE A 1 165 ? 10.938 20.984 18.703 1 91.88 165 ILE A O 1
ATOM 1232 N N . LEU A 1 166 ? 12.883 21.109 17.609 1 91.69 166 LEU A N 1
ATOM 1233 C CA . LEU A 1 166 ? 13.062 19.672 17.453 1 91.69 166 LEU A CA 1
ATOM 1234 C C . LEU A 1 166 ? 13.703 19.062 18.688 1 91.69 166 LEU A C 1
ATOM 1236 O O . LEU A 1 166 ? 14.125 19.781 19.594 1 91.69 166 LEU A O 1
ATOM 1240 N N . ASP A 1 167 ? 13.68 17.719 18.75 1 86.94 167 ASP A N 1
ATOM 1241 C CA . ASP A 1 167 ? 14.297 16.984 19.844 1 86.94 167 ASP A CA 1
ATOM 1242 C C . ASP A 1 167 ? 15.812 16.906 19.688 1 86.94 167 ASP A C 1
ATOM 1244 O O . ASP A 1 167 ? 16.359 17.453 18.719 1 86.94 167 ASP A O 1
ATOM 1248 N N . GLU A 1 168 ? 16.422 16.266 20.641 1 84.81 168 GLU A N 1
ATOM 1249 C CA . GLU A 1 168 ? 17.891 16.172 20.656 1 84.81 168 GLU A CA 1
ATOM 1250 C C . GLU A 1 168 ? 18.406 15.445 19.422 1 84.81 168 GLU A C 1
ATOM 1252 O O . GLU A 1 168 ? 19.531 15.695 18.984 1 84.81 168 GLU A O 1
ATOM 1257 N N . ASN A 1 169 ? 17.578 14.664 18.844 1 83.56 169 ASN A N 1
ATOM 1258 C CA . ASN A 1 169 ? 17.969 13.914 17.656 1 83.56 169 ASN A CA 1
ATOM 1259 C C . ASN A 1 169 ? 17.828 14.758 16.391 1 83.56 169 ASN A C 1
ATOM 1261 O O . ASN A 1 169 ? 18.328 14.383 15.328 1 83.56 169 ASN A O 1
ATOM 1265 N N . MET A 1 170 ? 17.203 15.867 16.5 1 92.12 170 MET A N 1
ATOM 1266 C CA . MET A 1 170 ? 16.969 16.781 15.375 1 92.12 170 MET A CA 1
ATOM 1267 C C . MET A 1 170 ? 16.234 16.062 14.234 1 92.12 170 MET A C 1
ATOM 1269 O O . MET A 1 170 ? 16.609 16.219 13.07 1 92.12 170 MET A O 1
ATOM 1273 N N . ALA A 1 171 ? 15.352 15.188 14.586 1 94.25 171 ALA A N 1
ATOM 1274 C CA . ALA A 1 171 ? 14.516 14.531 13.586 1 94.25 171 ALA A CA 1
ATOM 1275 C C . ALA A 1 171 ? 13.336 15.414 13.188 1 94.25 171 ALA A C 1
ATOM 1277 O O . ALA A 1 171 ? 12.5 15.766 14.023 1 94.25 171 ALA A O 1
ATOM 1278 N N . TYR A 1 172 ? 13.273 15.805 11.961 1 94.25 172 TYR A N 1
ATOM 1279 C CA . TYR A 1 172 ? 12.203 16.641 11.438 1 94.25 172 TYR A CA 1
ATOM 1280 C C . TYR A 1 172 ? 11.25 15.836 10.57 1 94.25 172 TYR A C 1
ATOM 1282 O O . TYR A 1 172 ? 11.062 16.141 9.391 1 94.25 172 TYR A O 1
ATOM 1290 N N . SER A 1 173 ? 10.719 14.773 11.117 1 97.12 173 SER A N 1
ATOM 1291 C CA . SER A 1 173 ? 9.742 13.844 10.562 1 97.12 173 SER A CA 1
ATOM 1292 C C . SER A 1 173 ? 8.883 13.219 11.656 1 97.12 173 SER A C 1
ATOM 1294 O O . SER A 1 173 ? 9.125 13.445 12.844 1 97.12 173 SER A O 1
ATOM 1296 N N . SER A 1 174 ? 7.895 12.531 11.258 1 98 174 SER A N 1
ATOM 1297 C CA . SER A 1 174 ? 6.992 11.914 12.234 1 98 174 SER A CA 1
ATOM 1298 C C . SER A 1 174 ? 7.746 10.961 13.156 1 98 174 SER A C 1
ATOM 1300 O O . SER A 1 174 ? 8.602 10.203 12.703 1 98 174 SER A O 1
ATOM 1302 N N . GLY A 1 175 ? 7.453 11.094 14.477 1 98.06 175 GLY A N 1
ATOM 1303 C CA . GLY A 1 175 ? 7.828 10.008 15.375 1 98.06 175 GLY A CA 1
ATOM 1304 C C . GLY A 1 175 ? 6.895 8.82 15.297 1 98.06 175 GLY A C 1
ATOM 1305 O O . GLY A 1 175 ? 5.965 8.805 14.492 1 98.06 175 GLY A O 1
ATOM 1306 N N . TYR A 1 176 ? 7.195 7.758 16.016 1 98.56 176 TYR A N 1
ATOM 1307 C CA . TYR A 1 176 ? 6.352 6.59 16.219 1 98.56 176 TYR A CA 1
ATOM 1308 C C . TYR A 1 176 ? 6.027 6.402 17.703 1 98.56 176 TYR A C 1
ATOM 1310 O O . TYR A 1 176 ? 6.828 5.832 18.453 1 98.56 176 TYR A O 1
ATOM 1318 N N . TRP A 1 177 ? 4.863 6.871 18.078 1 98.38 177 TRP A N 1
ATOM 1319 C CA . TRP A 1 177 ? 4.469 6.93 19.484 1 98.38 177 TRP A CA 1
ATOM 1320 C C . TRP A 1 177 ? 3.922 5.582 19.953 1 98.38 177 TRP A C 1
ATOM 1322 O O . TRP A 1 177 ? 2.742 5.285 19.75 1 98.38 177 TRP A O 1
ATOM 1332 N N . THR A 1 178 ? 4.727 4.832 20.703 1 98.06 178 THR A N 1
ATOM 1333 C CA . THR A 1 178 ? 4.359 3.467 21.062 1 98.06 178 THR A CA 1
ATOM 1334 C C . THR A 1 178 ? 3.836 3.414 22.5 1 98.06 178 THR A C 1
ATOM 1336 O O . THR A 1 178 ? 3.574 2.334 23.031 1 98.06 178 THR A O 1
ATOM 1339 N N . SER A 1 179 ? 3.713 4.555 23.156 1 97.38 179 SER A N 1
ATOM 1340 C CA . SER A 1 179 ? 3.205 4.609 24.531 1 97.38 179 SER A CA 1
ATOM 1341 C C . SER A 1 179 ? 2.396 5.879 24.766 1 97.38 179 SER A C 1
ATOM 1343 O O . SER A 1 179 ? 2.664 6.914 24.156 1 97.38 179 SER A O 1
ATOM 1345 N N . ASP A 1 180 ? 1.433 5.762 25.641 1 95 180 ASP A N 1
ATOM 1346 C CA . ASP A 1 180 ? 0.646 6.918 26.062 1 95 180 ASP A CA 1
ATOM 1347 C C . ASP A 1 180 ? 1.051 7.379 27.469 1 95 180 ASP A C 1
ATOM 1349 O O . ASP A 1 180 ? 0.408 8.258 28.047 1 95 180 ASP A O 1
ATOM 1353 N N . ALA A 1 181 ? 2.129 6.785 27.938 1 96.31 181 ALA A N 1
ATOM 1354 C CA . ALA A 1 181 ? 2.582 7.168 29.281 1 96.31 181 ALA A CA 1
ATOM 1355 C C . ALA A 1 181 ? 2.98 8.641 29.312 1 96.31 181 ALA A C 1
ATOM 1357 O O . ALA A 1 181 ? 3.562 9.164 28.359 1 96.31 181 ALA A O 1
ATOM 1358 N N . PRO A 1 182 ? 2.758 9.312 30.422 1 94.56 182 PRO A N 1
ATOM 1359 C CA . PRO A 1 182 ? 3.066 10.742 30.531 1 94.56 182 PRO A CA 1
ATOM 1360 C C . PRO A 1 182 ? 4.559 11.031 30.391 1 94.56 182 PRO A C 1
ATOM 1362 O O . PRO A 1 182 ? 4.941 12.117 29.953 1 94.56 182 PRO A O 1
ATOM 1365 N N . GLU A 1 183 ? 5.371 10.047 30.75 1 95.56 183 GLU A N 1
ATOM 1366 C CA . GLU A 1 183 ? 6.812 10.266 30.703 1 95.56 183 GLU A CA 1
ATOM 1367 C C . GLU A 1 183 ? 7.371 9.977 29.312 1 95.56 183 GLU A C 1
ATOM 1369 O O . GLU A 1 183 ? 8.539 10.258 29.031 1 95.56 183 GLU A O 1
ATOM 1374 N N . TYR A 1 184 ? 6.484 9.445 28.438 1 96.38 184 TYR A N 1
ATOM 1375 C CA . TYR A 1 184 ? 6.91 9.141 27.078 1 96.38 184 TYR A CA 1
ATOM 1376 C C . TYR A 1 184 ? 7.027 10.414 26.25 1 96.38 184 TYR A C 1
ATOM 1378 O O . TYR A 1 184 ? 6.035 11.125 26.047 1 96.38 184 TYR A O 1
ATOM 1386 N N . THR A 1 185 ? 8.211 10.688 25.672 1 96.44 185 THR A N 1
ATOM 1387 C CA . THR A 1 185 ? 8.516 12 25.109 1 96.44 185 THR A CA 1
ATOM 1388 C C . THR A 1 185 ? 8.602 11.93 23.594 1 96.44 185 THR A C 1
ATOM 1390 O O . THR A 1 185 ? 8.531 10.844 23 1 96.44 185 THR A O 1
ATOM 1393 N N . LEU A 1 186 ? 8.734 13.086 22.938 1 97.25 186 LEU A N 1
ATOM 1394 C CA . LEU A 1 186 ? 9.023 13.18 21.516 1 97.25 186 LEU A CA 1
ATOM 1395 C C . LEU A 1 186 ? 10.305 12.43 21.172 1 97.25 186 LEU A C 1
ATOM 1397 O O . LEU A 1 186 ? 10.367 11.734 20.156 1 97.25 186 LEU A O 1
ATOM 1401 N N . GLU A 1 187 ? 11.312 12.586 22.062 1 96.94 187 GLU A N 1
ATOM 1402 C CA . GLU A 1 187 ? 12.586 11.906 21.828 1 96.94 187 GLU A CA 1
ATOM 1403 C C . GLU A 1 187 ? 12.398 10.391 21.812 1 96.94 187 GLU A C 1
ATOM 1405 O O . GLU A 1 187 ? 12.992 9.703 20.969 1 96.94 187 GLU A O 1
ATOM 1410 N N . ASP A 1 188 ? 11.57 9.883 22.703 1 97.38 188 ASP A N 1
ATOM 1411 C CA . ASP A 1 188 ? 11.273 8.453 22.734 1 97.38 188 ASP A CA 1
ATOM 1412 C C . ASP A 1 188 ? 10.602 8.008 21.438 1 97.38 188 ASP A C 1
ATOM 1414 O O . ASP A 1 188 ? 10.961 6.977 20.859 1 97.38 188 ASP A O 1
ATOM 1418 N N . SER A 1 189 ? 9.625 8.742 21 1 98 189 SER A N 1
ATOM 1419 C CA . SER A 1 189 ? 8.883 8.398 19.797 1 98 189 SER A CA 1
ATOM 1420 C C . SER A 1 189 ? 9.789 8.43 18.562 1 98 189 SER A C 1
ATOM 1422 O O . SER A 1 189 ? 9.617 7.629 17.641 1 98 189 SER A O 1
ATOM 1424 N N . GLN A 1 190 ? 10.695 9.406 18.562 1 98.06 190 GLN A N 1
ATOM 1425 C CA . GLN A 1 190 ? 11.648 9.484 17.453 1 98.06 190 GLN A CA 1
ATOM 1426 C C . GLN A 1 190 ? 12.586 8.281 17.438 1 98.06 190 GLN A C 1
ATOM 1428 O O . GLN A 1 190 ? 12.875 7.715 16.391 1 98.06 190 GLN A O 1
ATOM 1433 N N . THR A 1 191 ? 13.023 7.906 18.594 1 97.69 191 THR A N 1
ATOM 1434 C CA . THR A 1 191 ? 13.867 6.723 18.703 1 97.69 191 THR A CA 1
ATOM 1435 C C . THR A 1 191 ? 13.125 5.48 18.219 1 97.69 191 THR A C 1
ATOM 1437 O O . THR A 1 191 ? 13.688 4.676 17.469 1 97.69 191 THR A O 1
ATOM 1440 N N . ASP A 1 192 ? 11.867 5.371 18.625 1 98.19 192 ASP A N 1
ATOM 1441 C CA . ASP A 1 192 ? 11.07 4.23 18.188 1 98.19 192 ASP A CA 1
ATOM 1442 C C . ASP A 1 192 ? 10.891 4.23 16.672 1 98.19 192 ASP A C 1
ATOM 1444 O O . ASP A 1 192 ? 10.922 3.174 16.047 1 98.19 192 ASP A O 1
ATOM 1448 N N . LYS A 1 193 ? 10.664 5.398 16.094 1 98.44 193 LYS A N 1
ATOM 1449 C CA . LYS A 1 193 ? 10.539 5.484 14.641 1 98.44 193 LYS A CA 1
ATOM 1450 C C . LYS A 1 193 ? 11.844 5.094 13.953 1 98.44 193 LYS A C 1
ATOM 1452 O O . LYS A 1 193 ? 11.836 4.383 12.945 1 98.44 193 LYS A O 1
ATOM 1457 N N . LEU A 1 194 ? 12.953 5.559 14.469 1 98.5 194 LEU A N 1
ATOM 1458 C CA . LEU A 1 194 ? 14.25 5.207 13.891 1 98.5 194 LEU A CA 1
ATOM 1459 C C . LEU A 1 194 ? 14.5 3.705 13.992 1 98.5 194 LEU A C 1
ATOM 1461 O O . LEU A 1 194 ? 15 3.09 13.047 1 98.5 194 LEU A O 1
ATOM 1465 N N . ASP A 1 195 ? 14.156 3.092 15.141 1 98.5 195 ASP A N 1
ATOM 1466 C CA . ASP A 1 195 ? 14.242 1.644 15.289 1 98.5 195 ASP A CA 1
ATOM 1467 C C . ASP A 1 195 ? 13.352 0.928 14.281 1 98.5 195 ASP A C 1
ATOM 1469 O O . ASP A 1 195 ? 13.758 -0.073 13.688 1 98.5 195 ASP A O 1
ATOM 1473 N N . LEU A 1 196 ? 12.164 1.421 14.164 1 98.69 196 LEU A N 1
ATOM 1474 C CA . LEU A 1 196 ? 11.211 0.841 13.227 1 98.69 196 LEU A CA 1
ATOM 1475 C C . LEU A 1 196 ? 11.797 0.804 11.812 1 98.69 196 LEU A C 1
ATOM 1477 O O . LEU A 1 196 ? 11.727 -0.223 11.141 1 98.69 196 LEU A O 1
ATOM 1481 N N . VAL A 1 197 ? 12.375 1.927 11.367 1 98.81 197 VAL A N 1
ATOM 1482 C CA . VAL A 1 197 ? 12.969 2.02 10.039 1 98.81 197 VAL A CA 1
ATOM 1483 C C . VAL A 1 197 ? 14.133 1.041 9.922 1 98.81 197 VAL A C 1
ATOM 1485 O O . VAL A 1 197 ? 14.203 0.259 8.969 1 98.81 197 VAL A O 1
ATOM 1488 N N . CYS A 1 198 ? 15.031 1.045 10.914 1 98.88 198 CYS A N 1
ATOM 1489 C CA . CYS A 1 198 ? 16.234 0.22 10.859 1 98.88 198 CYS A CA 1
ATOM 1490 C C . CYS A 1 198 ? 15.883 -1.262 10.844 1 98.88 198 CYS A C 1
ATOM 1492 O O . CYS A 1 198 ? 16.469 -2.037 10.086 1 98.88 198 CYS A O 1
ATOM 1494 N N . ARG A 1 199 ? 14.938 -1.65 11.609 1 98.62 199 ARG A N 1
ATOM 1495 C CA . ARG A 1 199 ? 14.547 -3.055 11.656 1 98.62 199 ARG A CA 1
ATOM 1496 C C . ARG A 1 199 ? 13.805 -3.461 10.391 1 98.62 199 ARG A C 1
ATOM 1498 O O . ARG A 1 199 ? 13.984 -4.574 9.891 1 98.62 199 ARG A O 1
ATOM 1505 N N . LYS A 1 200 ? 12.992 -2.615 9.883 1 98.69 200 LYS A N 1
ATOM 1506 C CA . LYS A 1 200 ? 12.281 -2.91 8.641 1 98.69 200 LYS A CA 1
ATOM 1507 C C . LYS A 1 200 ? 13.25 -3.143 7.488 1 98.69 200 LYS A C 1
ATOM 1509 O O . LYS A 1 200 ? 13.047 -4.047 6.676 1 98.69 200 LYS A O 1
ATOM 1514 N N . VAL A 1 201 ? 14.312 -2.371 7.449 1 98.75 201 VAL A N 1
ATOM 1515 C CA . VAL A 1 201 ? 15.234 -2.547 6.328 1 98.75 201 VAL A CA 1
ATOM 1516 C C . VAL A 1 201 ? 16.266 -3.609 6.676 1 98.75 201 VAL A C 1
ATOM 1518 O O . VAL A 1 201 ? 17.203 -3.854 5.898 1 98.75 201 VAL A O 1
ATOM 1521 N N . GLY A 1 202 ? 16.266 -4.18 7.828 1 98.31 202 GLY A N 1
ATOM 1522 C CA . GLY A 1 202 ? 17.016 -5.383 8.148 1 98.31 202 GLY A CA 1
ATOM 1523 C C . GLY A 1 202 ? 18.391 -5.09 8.711 1 98.31 202 GLY A C 1
ATOM 1524 O O . GLY A 1 202 ? 19.312 -5.906 8.586 1 98.31 202 GLY A O 1
ATOM 1525 N N . LEU A 1 203 ? 18.547 -3.938 9.281 1 98.62 203 LEU A N 1
ATOM 1526 C CA . LEU A 1 203 ? 19.875 -3.598 9.781 1 98.62 203 LEU A CA 1
ATOM 1527 C C . LEU A 1 203 ? 20.172 -4.359 11.07 1 98.62 203 LEU A C 1
ATOM 1529 O O . LEU A 1 203 ? 21.312 -4.395 11.523 1 98.62 203 LEU A O 1
ATOM 1533 N N . ASP A 1 204 ? 19.172 -4.949 11.656 1 97.69 204 ASP A N 1
ATOM 1534 C CA . ASP A 1 204 ? 19.391 -5.723 12.883 1 97.69 204 ASP A CA 1
ATOM 1535 C C . ASP A 1 204 ? 19.875 -7.129 12.562 1 97.69 204 ASP A C 1
ATOM 1537 O O . ASP A 1 204 ? 20.203 -7.902 13.461 1 97.69 204 ASP A O 1
ATOM 1541 N N . ARG A 1 205 ? 20.047 -7.496 11.336 1 96.38 205 ARG A N 1
ATOM 1542 C CA . ARG A 1 205 ? 20.406 -8.852 10.922 1 96.38 205 ARG A CA 1
ATOM 1543 C C . ARG A 1 205 ? 21.906 -9.094 11.078 1 96.38 205 ARG A C 1
ATOM 1545 O O . ARG A 1 205 ? 22.344 -10.227 11.266 1 96.38 205 ARG A O 1
ATOM 1552 N N . ALA A 1 206 ? 22.719 -8.047 10.867 1 97.25 206 ALA A N 1
ATOM 1553 C CA . ALA A 1 206 ? 24.172 -8.164 10.992 1 97.25 206 ALA A CA 1
ATOM 1554 C C . ALA A 1 206 ? 24.812 -6.793 11.188 1 97.25 206 ALA A C 1
ATOM 1556 O O . ALA A 1 206 ? 24.312 -5.789 10.672 1 97.25 206 ALA A O 1
ATOM 1557 N N . ARG A 1 207 ? 25.906 -6.75 11.828 1 97.38 207 ARG A N 1
ATOM 1558 C CA . ARG A 1 207 ? 26.719 -5.539 11.914 1 97.38 207 ARG A CA 1
ATOM 1559 C C . ARG A 1 207 ? 27.531 -5.328 10.648 1 97.38 207 ARG A C 1
ATOM 1561 O O . ARG A 1 207 ? 27.844 -6.285 9.93 1 97.38 207 ARG A O 1
ATOM 1568 N N . GLY A 1 208 ? 27.797 -4.121 10.391 1 98.19 208 GLY A N 1
ATOM 1569 C CA . GLY A 1 208 ? 28.703 -3.822 9.289 1 98.19 208 GLY A CA 1
ATOM 1570 C C . GLY A 1 208 ? 27.984 -3.684 7.957 1 98.19 208 GLY A C 1
ATOM 1571 O O . GLY A 1 208 ? 28.625 -3.385 6.941 1 98.19 208 GLY A O 1
ATOM 1572 N N . LEU A 1 209 ? 26.688 -3.85 7.926 1 98.62 209 LEU A N 1
ATOM 1573 C CA . LEU A 1 209 ? 25.953 -3.691 6.68 1 98.62 209 LEU A CA 1
ATOM 1574 C C . LEU A 1 209 ? 26.094 -2.273 6.137 1 98.62 209 LEU A C 1
ATOM 1576 O O . LEU A 1 209 ? 26.094 -1.309 6.906 1 98.62 209 LEU A O 1
ATOM 1580 N N . ARG A 1 210 ? 26.219 -2.137 4.859 1 98.81 210 ARG A N 1
ATOM 1581 C CA . ARG A 1 210 ? 26.25 -0.829 4.211 1 98.81 210 ARG A CA 1
ATOM 1582 C C . ARG A 1 210 ? 24.844 -0.265 4.039 1 98.81 210 ARG A C 1
ATOM 1584 O O . ARG A 1 210 ? 23.969 -0.93 3.479 1 98.81 210 ARG A O 1
ATOM 1591 N N . PHE A 1 211 ? 24.688 0.958 4.512 1 98.88 211 PHE A N 1
ATOM 1592 C CA . PHE A 1 211 ? 23.359 1.566 4.559 1 98.88 211 PHE A CA 1
ATOM 1593 C C . PHE A 1 211 ? 23.375 2.947 3.914 1 98.88 211 PHE A C 1
ATOM 1595 O O . PHE A 1 211 ? 24.219 3.785 4.25 1 98.88 211 PHE A O 1
ATOM 1602 N N . LEU A 1 212 ? 22.438 3.16 2.939 1 98.88 212 LEU A N 1
ATOM 1603 C CA . LEU A 1 212 ? 22.297 4.453 2.281 1 98.88 212 LEU A CA 1
ATOM 1604 C C . LEU A 1 212 ? 21.094 5.219 2.826 1 98.88 212 LEU A C 1
ATOM 1606 O O . LEU A 1 212 ? 19.969 4.738 2.75 1 98.88 212 LEU A O 1
ATOM 1610 N N . ASP A 1 213 ? 21.391 6.34 3.416 1 98.81 213 ASP A N 1
ATOM 1611 C CA . ASP A 1 213 ? 20.391 7.273 3.926 1 98.81 213 ASP A CA 1
ATOM 1612 C C . ASP A 1 213 ? 20.188 8.438 2.963 1 98.81 213 ASP A C 1
ATOM 1614 O O . ASP A 1 213 ? 20.938 9.414 2.99 1 98.81 213 ASP A O 1
ATOM 1618 N N . VAL A 1 214 ? 19.125 8.367 2.172 1 98.25 214 VAL A N 1
ATOM 1619 C CA . VAL A 1 214 ? 18.875 9.336 1.107 1 98.25 214 VAL A CA 1
ATOM 1620 C C . VAL A 1 214 ? 18.047 10.492 1.645 1 98.25 214 VAL A C 1
ATOM 1622 O O . VAL A 1 214 ? 16.875 10.312 2.027 1 98.25 214 VAL A O 1
ATOM 1625 N N . GLY A 1 215 ? 18.547 11.656 1.534 1 96.38 215 GLY A N 1
ATOM 1626 C CA . GLY A 1 215 ? 17.922 12.773 2.223 1 96.38 215 GLY A CA 1
ATOM 1627 C C . GLY A 1 215 ? 18.047 12.695 3.732 1 96.38 215 GLY A C 1
ATOM 1628 O O . GLY A 1 215 ? 17.047 12.703 4.449 1 96.38 215 GLY A O 1
ATOM 1629 N N . CYS A 1 216 ? 19.312 12.812 4.203 1 97.31 216 CYS A N 1
ATOM 1630 C CA . CYS A 1 216 ? 19.578 12.383 5.57 1 97.31 216 CYS A CA 1
ATOM 1631 C C . CYS A 1 216 ? 19.266 13.5 6.562 1 97.31 216 CYS A C 1
ATOM 1633 O O . CYS A 1 216 ? 19.266 13.273 7.777 1 97.31 216 CYS A O 1
ATOM 1635 N N . GLY A 1 217 ? 18.984 14.695 6.094 1 94.25 217 GLY A N 1
ATOM 1636 C CA . GLY A 1 217 ? 18.672 15.797 7 1 94.25 217 GLY A CA 1
ATOM 1637 C C . GLY A 1 217 ? 19.781 16.047 8.016 1 94.25 217 GLY A C 1
ATOM 1638 O O . GLY A 1 217 ? 20.953 16.141 7.66 1 94.25 217 GLY A O 1
ATOM 1639 N N . TRP A 1 218 ? 19.406 16.188 9.25 1 95.31 218 TRP A N 1
ATOM 1640 C CA . TRP A 1 218 ? 20.375 16.453 10.305 1 95.31 218 TRP A CA 1
ATOM 1641 C C . TRP A 1 218 ? 20.969 15.164 10.852 1 95.31 218 TRP A C 1
ATOM 1643 O O . TRP A 1 218 ? 21.547 15.148 11.945 1 95.31 218 TRP A O 1
ATOM 1653 N N . GLY A 1 219 ? 20.719 14.047 10.164 1 97.19 219 GLY A N 1
ATOM 1654 C CA . GLY A 1 219 ? 21.5 12.828 10.352 1 97.19 219 GLY A CA 1
ATOM 1655 C C . GLY A 1 219 ? 20.922 11.922 11.43 1 97.19 219 GLY A C 1
ATOM 1656 O O . GLY A 1 219 ? 21.594 10.984 11.875 1 97.19 219 GLY A O 1
ATOM 1657 N N . SER A 1 220 ? 19.688 12.141 11.883 1 97.62 220 SER A N 1
ATOM 1658 C CA . SER A 1 220 ? 19.125 11.344 12.969 1 97.62 220 SER A CA 1
ATOM 1659 C C . SER A 1 220 ? 19.141 9.859 12.617 1 97.62 220 SER A C 1
ATOM 1661 O O . SER A 1 220 ? 19.547 9.023 13.43 1 97.62 220 SER A O 1
ATOM 1663 N N . LEU A 1 221 ? 18.734 9.5 11.438 1 98.69 221 LEU A N 1
ATOM 1664 C CA . LEU A 1 221 ? 18.703 8.102 11.023 1 98.69 221 LEU A CA 1
ATOM 1665 C C . LEU A 1 221 ? 20.125 7.57 10.82 1 98.69 221 LEU A C 1
ATOM 1667 O O . LEU A 1 221 ? 20.453 6.461 11.25 1 98.69 221 LEU A O 1
ATOM 1671 N N . SER A 1 222 ? 20.953 8.375 10.195 1 98.81 222 SER A N 1
ATOM 1672 C CA . SER A 1 222 ? 22.328 7.977 9.914 1 98.81 222 SER A CA 1
ATOM 1673 C C . SER A 1 222 ? 23.078 7.621 11.195 1 98.81 222 SER A C 1
ATOM 1675 O O . SER A 1 222 ? 23.688 6.555 11.289 1 98.81 222 SER A O 1
ATOM 1677 N N . LEU A 1 223 ? 23.016 8.508 12.133 1 98.69 223 LEU A N 1
ATOM 1678 C CA . LEU A 1 223 ? 23.734 8.328 13.391 1 98.69 223 LEU A CA 1
ATOM 1679 C C . LEU A 1 223 ? 23.156 7.164 14.188 1 98.69 223 LEU A C 1
ATOM 1681 O O . LEU A 1 223 ? 23.891 6.363 14.758 1 98.69 223 LEU A O 1
ATOM 1685 N N . HIS A 1 224 ? 21.797 7.062 14.203 1 98.44 224 HIS A N 1
ATOM 1686 C CA . HIS A 1 224 ? 21.141 5.984 14.93 1 98.44 224 HIS A CA 1
ATOM 1687 C C . HIS A 1 224 ? 21.5 4.625 14.352 1 98.44 224 HIS A C 1
ATOM 1689 O O . HIS A 1 224 ? 21.797 3.686 15.094 1 98.44 224 HIS A O 1
ATOM 1695 N N . ALA A 1 225 ? 21.484 4.484 13.055 1 98.81 225 ALA A N 1
ATOM 1696 C CA . ALA A 1 225 ? 21.812 3.234 12.375 1 98.81 225 ALA A CA 1
ATOM 1697 C C . ALA A 1 225 ? 23.234 2.787 12.703 1 98.81 225 ALA A C 1
ATOM 1699 O O . ALA A 1 225 ? 23.484 1.601 12.922 1 98.81 225 ALA A O 1
ATOM 1700 N N . ALA A 1 226 ? 24.109 3.738 12.727 1 98.81 226 ALA A N 1
ATOM 1701 C CA . ALA A 1 226 ? 25.5 3.416 13.023 1 98.81 226 ALA A CA 1
ATOM 1702 C C . ALA A 1 226 ? 25.672 3.049 14.492 1 98.81 226 ALA A C 1
ATOM 1704 O O . ALA A 1 226 ? 26.297 2.029 14.82 1 98.81 226 ALA A O 1
ATOM 1705 N N . ARG A 1 227 ? 25.125 3.824 15.391 1 98.06 227 ARG A N 1
ATOM 1706 C CA . ARG A 1 227 ? 25.359 3.68 16.828 1 98.06 227 ARG A CA 1
ATOM 1707 C C . ARG A 1 227 ? 24.641 2.441 17.375 1 98.06 227 ARG A C 1
ATOM 1709 O O . ARG A 1 227 ? 25.234 1.674 18.141 1 98.06 227 ARG A O 1
ATOM 1716 N N . GLU A 1 228 ? 23.406 2.221 16.969 1 98 228 GLU A N 1
ATOM 1717 C CA . GLU A 1 228 ? 22.578 1.205 17.609 1 98 228 GLU A CA 1
ATOM 1718 C C . GLU A 1 228 ? 22.609 -0.106 16.828 1 98 228 GLU A C 1
ATOM 1720 O O . GLU A 1 228 ? 22.422 -1.181 17.406 1 98 228 GLU A O 1
ATOM 1725 N N . TYR A 1 229 ? 22.953 -0.037 15.5 1 98.38 229 TYR A N 1
ATOM 1726 C CA . TYR A 1 229 ? 22.844 -1.237 14.68 1 98.38 229 TYR A CA 1
ATOM 1727 C C . TYR A 1 229 ? 24.172 -1.585 14.031 1 98.38 229 TYR A C 1
ATOM 1729 O O . TYR A 1 229 ? 24.281 -2.605 13.352 1 98.38 229 TYR A O 1
ATOM 1737 N N . GLY A 1 230 ? 25.156 -0.744 14.203 1 98.44 230 GLY A N 1
ATOM 1738 C CA . GLY A 1 230 ? 26.484 -1.021 13.688 1 98.44 230 GLY A CA 1
ATOM 1739 C C . GLY A 1 230 ? 26.562 -0.964 12.172 1 98.44 230 GLY A C 1
ATOM 1740 O O . GLY A 1 230 ? 27.312 -1.715 11.555 1 98.44 230 GLY A O 1
ATOM 1741 N N . ALA A 1 231 ? 25.766 -0.16 11.57 1 98.81 231 ALA A N 1
ATOM 1742 C CA . ALA A 1 231 ? 25.766 -0.027 10.117 1 98.81 231 ALA A CA 1
ATOM 1743 C C . ALA A 1 231 ? 26.875 0.902 9.648 1 98.81 231 ALA A C 1
ATOM 1745 O O . ALA A 1 231 ? 27.281 1.816 10.375 1 98.81 231 ALA A O 1
ATOM 1746 N N . ARG A 1 232 ? 27.391 0.631 8.516 1 98.81 232 ARG A N 1
ATOM 1747 C CA . ARG A 1 232 ? 28.234 1.573 7.789 1 98.81 232 ARG A CA 1
ATOM 1748 C C . ARG A 1 232 ? 27.406 2.477 6.887 1 98.81 232 ARG A C 1
ATOM 1750 O O . ARG A 1 232 ? 26.938 2.047 5.832 1 98.81 232 ARG A O 1
ATOM 1757 N N . VAL A 1 233 ? 27.359 3.775 7.234 1 98.88 233 VAL A N 1
ATOM 1758 C CA . VAL A 1 233 ? 26.297 4.609 6.676 1 98.88 233 VAL A CA 1
ATOM 1759 C C . VAL A 1 233 ? 26.906 5.637 5.719 1 98.88 233 VAL A C 1
ATOM 1761 O O . VAL A 1 233 ? 27.922 6.246 6.02 1 98.88 233 VAL A O 1
ATOM 1764 N N . VAL A 1 234 ? 26.297 5.742 4.586 1 98.81 234 VAL A N 1
ATOM 1765 C CA . VAL A 1 234 ? 26.438 6.91 3.723 1 98.81 234 VAL A CA 1
ATOM 1766 C C . VAL A 1 234 ? 25.141 7.703 3.689 1 98.81 234 VAL A C 1
ATOM 1768 O O . VAL A 1 234 ? 24.109 7.188 3.262 1 98.81 234 VAL A O 1
ATOM 1771 N N . GLY A 1 235 ? 25.188 8.898 4.227 1 98.5 235 GLY A N 1
ATOM 1772 C CA . GLY A 1 235 ? 24.062 9.805 4.121 1 98.5 235 GLY A CA 1
ATOM 1773 C C . GLY A 1 235 ? 24.266 10.898 3.096 1 98.5 235 GLY A C 1
ATOM 1774 O O . GLY A 1 235 ? 25.375 11.445 2.98 1 98.5 235 GLY A O 1
ATOM 1775 N N . ILE A 1 236 ? 23.203 11.211 2.389 1 97.56 236 ILE A N 1
ATOM 1776 C CA . ILE A 1 236 ? 23.359 12.266 1.39 1 97.56 236 ILE A CA 1
ATOM 1777 C C . ILE A 1 236 ? 22.328 13.367 1.645 1 97.56 236 ILE A C 1
ATOM 1779 O O . ILE A 1 236 ? 21.203 13.094 2.059 1 97.56 236 ILE A O 1
ATOM 1783 N N . THR A 1 237 ? 22.719 14.578 1.455 1 94.25 237 THR A N 1
ATOM 1784 C CA . THR A 1 237 ? 21.891 15.781 1.548 1 94.25 237 THR A CA 1
ATOM 1785 C C . THR A 1 237 ? 22.344 16.828 0.542 1 94.25 237 THR A C 1
ATOM 1787 O O . THR A 1 237 ? 23.453 16.75 0.004 1 94.25 237 THR A O 1
ATOM 1790 N N . ILE A 1 238 ? 21.469 17.75 0.237 1 88.5 238 ILE A N 1
ATOM 1791 C CA . ILE A 1 238 ? 21.859 18.828 -0.671 1 88.5 238 ILE A CA 1
ATOM 1792 C C . ILE A 1 238 ? 22.016 20.125 0.11 1 88.5 238 ILE A C 1
ATOM 1794 O O . ILE A 1 238 ? 22.109 21.203 -0.482 1 88.5 238 ILE A O 1
ATOM 1798 N N . SER A 1 239 ? 21.984 20.047 1.413 1 87.56 239 SER A N 1
ATOM 1799 C CA . SER A 1 239 ? 22.188 21.203 2.291 1 87.56 239 SER A CA 1
ATOM 1800 C C . SER A 1 239 ? 23.547 21.156 2.963 1 87.56 239 SER A C 1
ATOM 1802 O O . SER A 1 239 ? 23.812 20.281 3.785 1 87.56 239 SER A O 1
ATOM 1804 N N . ALA A 1 240 ? 24.344 22.203 2.73 1 89.62 240 ALA A N 1
ATOM 1805 C CA . ALA A 1 240 ? 25.672 22.297 3.326 1 89.62 240 ALA A CA 1
ATOM 1806 C C . ALA A 1 240 ? 25.578 22.484 4.84 1 89.62 240 ALA A C 1
ATOM 1808 O O . ALA A 1 240 ? 26.422 21.969 5.578 1 89.62 240 ALA A O 1
ATOM 1809 N N . GLU A 1 241 ? 24.5 23.156 5.254 1 86.88 241 GLU A N 1
ATOM 1810 C CA . GLU A 1 241 ? 24.297 23.391 6.68 1 86.88 241 GLU A CA 1
ATOM 1811 C C . GLU A 1 241 ? 23.984 22.078 7.41 1 86.88 241 GLU A C 1
ATOM 1813 O O . GLU A 1 241 ? 24.484 21.844 8.508 1 86.88 241 GLU A O 1
ATOM 1818 N N . GLN A 1 242 ? 23.234 21.297 6.777 1 91.5 242 GLN A N 1
ATOM 1819 C CA . GLN A 1 242 ? 22.891 20 7.359 1 91.5 242 GLN A CA 1
ATOM 1820 C C . GLN A 1 242 ? 24.125 19.109 7.457 1 91.5 242 GLN A C 1
ATOM 1822 O O . GLN A 1 242 ? 24.391 18.516 8.5 1 91.5 242 GLN A O 1
ATOM 1827 N N . LYS A 1 243 ? 24.891 19.109 6.402 1 95.06 243 LYS A N 1
ATOM 1828 C CA . LYS A 1 243 ? 26.109 18.297 6.414 1 95.06 243 LYS A CA 1
ATOM 1829 C C . LYS A 1 243 ? 27.047 18.719 7.535 1 95.06 243 LYS A C 1
ATOM 1831 O O . LYS A 1 243 ? 27.578 17.891 8.266 1 95.06 243 LYS A O 1
ATOM 1836 N N . ALA A 1 244 ? 27.266 19.984 7.621 1 93.5 244 ALA A N 1
ATOM 1837 C CA . ALA A 1 244 ? 28.172 20.5 8.633 1 93.5 244 ALA A CA 1
ATOM 1838 C C . ALA A 1 244 ? 27.719 20.109 10.031 1 93.5 244 ALA A C 1
ATOM 1840 O O . ALA A 1 244 ? 28.547 19.75 10.883 1 93.5 244 ALA A O 1
ATOM 1841 N N . PHE A 1 245 ? 26.453 20.203 10.234 1 92.94 245 PHE A N 1
ATOM 1842 C CA . PHE A 1 245 ? 25.891 19.859 11.531 1 92.94 245 PHE A CA 1
ATOM 1843 C C . PHE A 1 245 ? 26.156 18.391 11.844 1 92.94 245 PHE A C 1
ATOM 1845 O O . PHE A 1 245 ? 26.609 18.047 12.938 1 92.94 245 PHE A O 1
ATOM 1852 N N . VAL A 1 246 ? 25.922 17.5 10.906 1 96.62 246 VAL A N 1
ATOM 1853 C CA . VAL A 1 246 ? 26.062 16.062 11.141 1 96.62 246 VAL A CA 1
ATOM 1854 C C . VAL A 1 246 ? 27.531 15.695 11.281 1 96.62 246 VAL A C 1
ATOM 1856 O O . VAL A 1 246 ? 27.891 14.852 12.102 1 96.62 246 VAL A O 1
ATOM 1859 N N . ASP A 1 247 ? 28.359 16.359 10.5 1 97.62 247 ASP A N 1
ATOM 1860 C CA . ASP A 1 247 ? 29.797 16.109 10.609 1 97.62 247 ASP A CA 1
ATOM 1861 C C . ASP A 1 247 ? 30.312 16.422 12.016 1 97.62 247 ASP A C 1
ATOM 1863 O O . ASP A 1 247 ? 31.156 15.688 12.547 1 97.62 247 ASP A O 1
ATOM 1867 N N . ALA A 1 248 ? 29.844 17.469 12.508 1 96.12 248 ALA A N 1
ATOM 1868 C CA . ALA A 1 248 ? 30.234 17.828 13.867 1 96.12 248 ALA A CA 1
ATOM 1869 C C . ALA A 1 248 ? 29.781 16.781 14.875 1 96.12 248 ALA A C 1
ATOM 1871 O O . ALA A 1 248 ? 30.516 16.422 15.789 1 96.12 248 ALA A O 1
ATOM 1872 N N . LYS A 1 249 ? 28.594 16.312 14.688 1 96.44 249 LYS A N 1
ATOM 1873 C CA . LYS A 1 249 ? 28.062 15.289 15.586 1 96.44 249 LYS A CA 1
ATOM 1874 C C . LYS A 1 249 ? 28.844 13.977 15.453 1 96.44 249 LYS A C 1
ATOM 1876 O O . LYS A 1 249 ? 29.047 13.273 16.438 1 96.44 249 LYS A O 1
ATOM 1881 N N . ILE A 1 250 ? 29.203 13.641 14.242 1 98 250 ILE A N 1
ATOM 1882 C CA . ILE A 1 250 ? 29.984 12.445 13.961 1 98 250 ILE A CA 1
ATOM 1883 C C . ILE A 1 250 ? 31.297 12.492 14.75 1 98 250 ILE A C 1
ATOM 1885 O O . ILE A 1 250 ? 31.672 11.508 15.383 1 98 250 ILE A O 1
ATOM 1889 N N . ARG A 1 251 ? 31.922 13.594 14.727 1 97.75 251 ARG A N 1
ATOM 1890 C CA . ARG A 1 251 ? 33.188 13.773 15.453 1 97.75 251 ARG A CA 1
ATOM 1891 C C . ARG A 1 251 ? 32.969 13.656 16.953 1 97.75 251 ARG A C 1
ATOM 1893 O O . ARG A 1 251 ? 33.719 12.992 17.656 1 97.75 251 ARG A O 1
ATOM 1900 N N . GLU A 1 252 ? 31.938 14.297 17.406 1 96.94 252 GLU A N 1
ATOM 1901 C CA . GLU A 1 252 ? 31.625 14.273 18.828 1 96.94 252 GLU A CA 1
ATOM 1902 C C . GLU A 1 252 ? 31.375 12.852 19.312 1 96.94 252 GLU A C 1
ATOM 1904 O O . GLU A 1 252 ? 31.781 12.5 20.422 1 96.94 252 GLU A O 1
ATOM 1909 N N . LEU A 1 253 ? 30.797 12.062 18.438 1 96.5 253 LEU A N 1
ATOM 1910 C CA . LEU A 1 253 ? 30.391 10.727 18.859 1 96.5 253 LEU A CA 1
ATOM 1911 C C . LEU A 1 253 ? 31.438 9.688 18.469 1 96.5 253 LEU A C 1
ATOM 1913 O O . LEU A 1 253 ? 31.297 8.508 18.797 1 96.5 253 LEU A O 1
ATOM 1917 N N . GLY A 1 254 ? 32.438 10.094 17.766 1 97.56 254 GLY A N 1
ATOM 1918 C CA . GLY A 1 254 ? 33.5 9.18 17.344 1 97.56 254 GLY A CA 1
ATOM 1919 C C . GLY A 1 254 ? 33.062 8.195 16.281 1 97.56 254 GLY A C 1
ATOM 1920 O O . GLY A 1 254 ? 33.406 7.016 16.328 1 97.56 254 GLY A O 1
ATOM 1921 N N . LEU A 1 255 ? 32.219 8.648 15.352 1 98.06 255 LEU A N 1
ATOM 1922 C CA . LEU A 1 255 ? 31.641 7.758 14.359 1 98.06 255 LEU A CA 1
ATOM 1923 C C . LEU A 1 255 ? 32.25 7.996 12.984 1 98.06 255 LEU A C 1
ATOM 1925 O O . LEU A 1 255 ? 31.641 7.656 11.961 1 98.06 255 LEU A O 1
ATOM 1929 N N . GLU A 1 256 ? 33.438 8.484 12.914 1 97.69 256 GLU A N 1
ATOM 1930 C CA . GLU A 1 256 ? 34.031 8.898 11.656 1 97.69 256 GLU A CA 1
ATOM 1931 C C . GLU A 1 256 ? 34.281 7.699 10.742 1 97.69 256 GLU A C 1
ATOM 1933 O O . GLU A 1 256 ? 34.25 7.832 9.516 1 97.69 256 GLU A O 1
ATOM 1938 N N . ASP A 1 257 ? 34.469 6.578 11.281 1 97.25 257 ASP A N 1
ATOM 1939 C CA . ASP A 1 257 ? 34.719 5.391 10.477 1 97.25 257 ASP A CA 1
ATOM 1940 C C . ASP A 1 257 ? 33.438 4.695 10.07 1 97.25 257 ASP A C 1
ATOM 1942 O O . ASP A 1 257 ? 33.438 3.775 9.242 1 97.25 257 ASP A O 1
ATOM 1946 N N . TRP A 1 258 ? 32.312 5.152 10.57 1 98.12 258 TRP A N 1
ATOM 1947 C CA . TRP A 1 258 ? 31.047 4.422 10.406 1 98.12 258 TRP A CA 1
ATOM 1948 C C . TRP A 1 258 ? 30.047 5.238 9.602 1 98.12 258 TRP A C 1
ATOM 1950 O O . TRP A 1 258 ? 29.125 4.68 8.984 1 98.12 258 TRP A O 1
ATOM 1960 N N . VAL A 1 259 ? 30.188 6.535 9.617 1 98.75 259 VAL A N 1
ATOM 1961 C CA . VAL A 1 259 ? 29.203 7.391 8.961 1 98.75 259 VAL A CA 1
ATOM 1962 C C . VAL A 1 259 ? 29.906 8.398 8.055 1 98.75 259 VAL A C 1
ATOM 1964 O O . VAL A 1 259 ? 30.844 9.078 8.492 1 98.75 259 VAL A O 1
ATOM 1967 N N . GLU A 1 260 ? 29.516 8.453 6.863 1 98.56 260 GLU A N 1
ATOM 1968 C CA . GLU A 1 260 ? 29.938 9.461 5.895 1 98.56 260 GLU A CA 1
ATOM 1969 C C . GLU A 1 260 ? 28.734 10.25 5.371 1 98.56 260 GLU A C 1
ATOM 1971 O O . GLU A 1 260 ? 27.766 9.664 4.879 1 98.56 260 GLU A O 1
ATOM 1976 N N . ILE A 1 261 ? 28.797 11.555 5.543 1 98.5 261 ILE A N 1
ATOM 1977 C CA . ILE A 1 261 ? 27.766 12.414 4.984 1 98.5 261 ILE A CA 1
ATOM 1978 C C . ILE A 1 261 ? 28.297 13.133 3.75 1 98.5 261 ILE A C 1
ATOM 1980 O O . ILE A 1 261 ? 29.391 13.719 3.791 1 98.5 261 ILE A O 1
ATOM 1984 N N . ARG A 1 262 ? 27.469 13.117 2.729 1 98.06 262 ARG A N 1
ATOM 1985 C CA . ARG A 1 262 ? 27.906 13.719 1.471 1 98.06 262 ARG A CA 1
ATOM 1986 C C . ARG A 1 262 ? 26.922 14.797 1.024 1 98.06 262 ARG A C 1
ATOM 1988 O O . ARG A 1 262 ? 25.703 14.656 1.195 1 98.06 262 ARG A O 1
ATOM 1995 N N . LEU A 1 263 ? 27.5 15.938 0.541 1 95.12 263 LEU A N 1
ATOM 1996 C CA . LEU A 1 263 ? 26.703 16.875 -0.243 1 95.12 263 LEU A CA 1
ATOM 1997 C C . LEU A 1 263 ? 26.5 16.359 -1.662 1 95.12 263 LEU A C 1
ATOM 1999 O O . LEU A 1 263 ? 27.328 16.594 -2.543 1 95.12 263 LEU A O 1
ATOM 2003 N N . GLN A 1 264 ? 25.375 15.711 -1.802 1 93.44 264 GLN A N 1
ATOM 2004 C CA . GLN A 1 264 ? 25.188 14.93 -3.016 1 93.44 264 GLN A CA 1
ATOM 2005 C C . GLN A 1 264 ? 23.703 14.742 -3.32 1 93.44 264 GLN A C 1
ATOM 2007 O O . GLN A 1 264 ? 22.906 14.5 -2.414 1 93.44 264 GLN A O 1
ATOM 2012 N N . ASP A 1 265 ? 23.375 14.867 -4.621 1 91.31 265 ASP A N 1
ATOM 2013 C CA . ASP A 1 265 ? 22.031 14.594 -5.102 1 91.31 265 ASP A CA 1
ATOM 2014 C C . ASP A 1 265 ? 21.797 13.094 -5.289 1 91.31 265 ASP A C 1
ATOM 2016 O O . ASP A 1 265 ? 22.719 12.359 -5.652 1 91.31 265 ASP A O 1
ATOM 2020 N N . TYR A 1 266 ? 20.562 12.617 -5.086 1 92.38 266 TYR A N 1
ATOM 2021 C CA . TYR A 1 266 ? 20.219 11.203 -5.16 1 92.38 266 TYR A CA 1
ATOM 2022 C C . TYR A 1 266 ? 20.453 10.656 -6.566 1 92.38 266 TYR A C 1
ATOM 2024 O O . TYR A 1 266 ? 20.594 9.453 -6.754 1 92.38 266 TYR A O 1
ATOM 2032 N N . ARG A 1 267 ? 20.578 11.477 -7.605 1 89.31 267 ARG A N 1
ATOM 2033 C CA . ARG A 1 267 ? 20.75 11.086 -9 1 89.31 267 ARG A CA 1
ATOM 2034 C C . ARG A 1 267 ? 22.203 10.773 -9.312 1 89.31 267 ARG A C 1
ATOM 2036 O O . ARG A 1 267 ? 22.516 10.227 -10.375 1 89.31 267 ARG A O 1
ATOM 2043 N N . GLU A 1 268 ? 23.078 10.938 -8.305 1 87.38 268 GLU A N 1
ATOM 2044 C CA . GLU A 1 268 ? 24.516 10.883 -8.602 1 87.38 268 GLU A CA 1
ATOM 2045 C C . GLU A 1 268 ? 25.234 9.977 -7.609 1 87.38 268 GLU A C 1
ATOM 2047 O O . GLU A 1 268 ? 26.375 10.273 -7.203 1 87.38 268 GLU A O 1
ATOM 2052 N N . ILE A 1 269 ? 24.688 8.977 -7.219 1 88 269 ILE A N 1
ATOM 2053 C CA . ILE A 1 269 ? 25.359 8.117 -6.246 1 88 269 ILE A CA 1
ATOM 2054 C C . ILE A 1 269 ? 26.297 7.148 -6.965 1 88 269 ILE A C 1
ATOM 2056 O O . ILE A 1 269 ? 25.844 6.238 -7.668 1 88 269 ILE A O 1
ATOM 2060 N N . PRO A 1 270 ? 27.594 7.203 -6.703 1 86.25 270 PRO A N 1
ATOM 2061 C CA . PRO A 1 270 ? 28.547 6.5 -7.562 1 86.25 270 PRO A CA 1
ATOM 2062 C C . PRO A 1 270 ? 28.891 5.109 -7.043 1 86.25 270 PRO A C 1
ATOM 2064 O O . PRO A 1 270 ? 29.438 4.285 -7.785 1 86.25 270 PRO A O 1
ATOM 2067 N N . ASP A 1 271 ? 28.641 4.809 -5.82 1 89.19 271 ASP A N 1
ATOM 2068 C CA . ASP A 1 271 ? 29.312 3.656 -5.227 1 89.19 271 ASP A CA 1
ATOM 2069 C C . ASP A 1 271 ? 28.297 2.674 -4.645 1 89.19 271 ASP A C 1
ATOM 2071 O O . ASP A 1 271 ? 28.531 2.082 -3.59 1 89.19 271 ASP A O 1
ATOM 2075 N N . GLY A 1 272 ? 27.234 2.559 -5.207 1 90.5 272 GLY A N 1
ATOM 2076 C CA . GLY A 1 272 ? 26.359 1.45 -4.879 1 90.5 272 GLY A CA 1
ATOM 2077 C C . GLY A 1 272 ? 26.844 0.117 -5.41 1 90.5 272 GLY A C 1
ATOM 2078 O O . GLY A 1 272 ? 27.938 0.039 -5.992 1 90.5 272 GLY A O 1
ATOM 2079 N N . PRO A 1 273 ? 26.219 -1.022 -5.043 1 95.88 273 PRO A N 1
ATOM 2080 C CA . PRO A 1 273 ? 24.969 -1.022 -4.273 1 95.88 273 PRO A CA 1
ATOM 2081 C C . PRO A 1 273 ? 25.203 -1.134 -2.768 1 95.88 273 PRO A C 1
ATOM 2083 O O . PRO A 1 273 ? 26.312 -1.442 -2.334 1 95.88 273 PRO A O 1
ATOM 2086 N N . PHE A 1 274 ? 24.219 -0.857 -1.962 1 98.75 274 PHE A N 1
ATOM 2087 C CA . PHE A 1 274 ? 24.156 -0.971 -0.51 1 98.75 274 PHE A CA 1
ATOM 2088 C C . PHE A 1 274 ? 23.297 -2.156 -0.097 1 98.75 274 PHE A C 1
ATOM 2090 O O . PHE A 1 274 ? 22.547 -2.699 -0.912 1 98.75 274 PHE A O 1
ATOM 2097 N N . ASP A 1 275 ? 23.469 -2.588 1.189 1 98.75 275 ASP A N 1
ATOM 2098 C CA . ASP A 1 275 ? 22.656 -3.686 1.704 1 98.75 275 ASP A CA 1
ATOM 2099 C C . ASP A 1 275 ? 21.219 -3.24 1.945 1 98.75 275 ASP A C 1
ATOM 2101 O O . ASP A 1 275 ? 20.281 -4.047 1.859 1 98.75 275 ASP A O 1
ATOM 2105 N N . ALA A 1 276 ? 21.078 -1.971 2.301 1 98.81 276 ALA A N 1
ATOM 2106 C CA . ALA A 1 276 ? 19.766 -1.373 2.576 1 98.81 276 ALA A CA 1
ATOM 2107 C C . ALA A 1 276 ? 19.766 0.111 2.223 1 98.81 276 ALA A C 1
ATOM 2109 O O . ALA A 1 276 ? 20.812 0.768 2.248 1 98.81 276 ALA A O 1
ATOM 2110 N N . VAL A 1 277 ? 18.578 0.606 1.899 1 98.88 277 VAL A N 1
ATOM 2111 C CA . VAL A 1 277 ? 18.375 2.014 1.565 1 98.88 277 VAL A CA 1
ATOM 2112 C C . VAL A 1 277 ? 17.125 2.541 2.25 1 98.88 277 VAL A C 1
ATOM 2114 O O . VAL A 1 277 ? 16.109 1.842 2.328 1 98.88 277 VAL A O 1
ATOM 2117 N N . ALA A 1 278 ? 17.188 3.703 2.795 1 98.88 278 ALA A N 1
ATOM 2118 C CA . ALA A 1 278 ? 15.992 4.344 3.338 1 98.88 278 ALA A CA 1
ATOM 2119 C C . ALA A 1 278 ? 15.953 5.824 2.977 1 98.88 278 ALA A C 1
ATOM 2121 O O . ALA A 1 278 ? 16.984 6.434 2.707 1 98.88 278 ALA A O 1
ATOM 2122 N N . SER A 1 279 ? 14.828 6.332 2.906 1 98.69 279 SER A N 1
ATOM 2123 C CA . SER A 1 279 ? 14.547 7.742 2.65 1 98.69 279 SER A CA 1
ATOM 2124 C C . SER A 1 279 ? 13.344 8.219 3.453 1 98.69 279 SER A C 1
ATOM 2126 O O . SER A 1 279 ? 12.227 7.738 3.254 1 98.69 279 SER A O 1
ATOM 2128 N N . ILE A 1 280 ? 13.57 9.172 4.34 1 98.38 280 ILE A N 1
ATOM 2129 C CA . ILE A 1 280 ? 12.508 9.617 5.234 1 98.38 280 ILE A CA 1
ATOM 2130 C C . ILE A 1 280 ? 12.055 11.023 4.844 1 98.38 280 ILE A C 1
ATOM 2132 O O . ILE A 1 280 ? 12.82 11.984 4.973 1 98.38 280 ILE A O 1
ATOM 2136 N N . GLU A 1 281 ? 10.828 11.086 4.332 1 96.88 281 GLU A N 1
ATOM 2137 C CA . GLU A 1 281 ? 10.117 12.32 4.023 1 96.88 281 GLU A CA 1
ATOM 2138 C C . GLU A 1 281 ? 10.953 13.227 3.125 1 96.88 281 GLU A C 1
ATOM 2140 O O . GLU A 1 281 ? 11.086 14.43 3.391 1 96.88 281 GLU A O 1
ATOM 2145 N N . MET A 1 282 ? 11.492 12.648 2.162 1 93.94 282 MET A N 1
ATOM 2146 C CA . MET A 1 282 ? 12.227 13.32 1.095 1 93.94 282 MET A CA 1
ATOM 2147 C C . MET A 1 282 ? 11.469 13.25 -0.224 1 93.94 282 MET A C 1
ATOM 2149 O O . MET A 1 282 ? 11.523 14.172 -1.034 1 93.94 282 MET A O 1
ATOM 2153 N N . GLY A 1 283 ? 10.773 12.18 -0.4 1 93.38 283 GLY A N 1
ATOM 2154 C CA . GLY A 1 283 ? 10.102 11.898 -1.659 1 93.38 283 GLY A CA 1
ATOM 2155 C C . GLY A 1 283 ? 9.148 13 -2.088 1 93.38 283 GLY A C 1
ATOM 2156 O O . GLY A 1 283 ? 8.961 13.234 -3.283 1 93.38 283 GLY A O 1
ATOM 2157 N N . GLU A 1 284 ? 8.531 13.695 -1.199 1 92.19 284 GLU A N 1
ATOM 2158 C CA . GLU A 1 284 ? 7.59 14.766 -1.518 1 92.19 284 GLU A CA 1
ATOM 2159 C C . GLU A 1 284 ? 8.297 15.953 -2.152 1 92.19 284 GLU A C 1
ATOM 2161 O O . GLU A 1 284 ? 7.66 16.812 -2.773 1 92.19 284 GLU A O 1
ATOM 2166 N N . HIS A 1 285 ? 9.57 16.031 -2.012 1 89.62 285 HIS A N 1
ATOM 2167 C CA . HIS A 1 285 ? 10.328 17.156 -2.525 1 89.62 285 HIS A CA 1
ATOM 2168 C C . HIS A 1 285 ? 10.906 16.859 -3.9 1 89.62 285 HIS A C 1
ATOM 2170 O O . HIS A 1 285 ? 11.477 17.734 -4.547 1 89.62 285 HIS A O 1
ATOM 2176 N N . VAL A 1 286 ? 10.781 15.656 -4.352 1 88.38 286 VAL A N 1
ATOM 2177 C CA . VAL A 1 286 ? 11.352 15.211 -5.617 1 88.38 286 VAL A CA 1
ATOM 2178 C C . VAL A 1 286 ? 10.5 15.719 -6.777 1 88.38 286 VAL A C 1
ATOM 2180 O O . VAL A 1 286 ? 11.016 16.016 -7.855 1 88.38 286 VAL A O 1
ATOM 2183 N N . GLY A 1 287 ? 9.234 15.859 -6.539 1 87.25 287 GLY A N 1
ATOM 2184 C CA . GLY A 1 287 ? 8.305 16.234 -7.586 1 87.25 287 GLY A CA 1
ATOM 2185 C C . GLY A 1 287 ? 7.727 15.047 -8.336 1 87.25 287 GLY A C 1
ATOM 2186 O O . GLY A 1 287 ? 8.242 13.938 -8.234 1 87.25 287 GLY A O 1
ATOM 2187 N N . GLU A 1 288 ? 6.727 15.305 -9.086 1 88.75 288 GLU A N 1
ATOM 2188 C CA . GLU A 1 288 ? 5.992 14.258 -9.789 1 88.75 288 GLU A CA 1
ATOM 2189 C C . GLU A 1 288 ? 6.809 13.695 -10.945 1 88.75 288 GLU A C 1
ATOM 2191 O O . GLU A 1 288 ? 6.934 12.477 -11.094 1 88.75 288 GLU A O 1
ATOM 2196 N N . ASP A 1 289 ? 7.418 14.492 -11.711 1 90.44 289 ASP A N 1
ATOM 2197 C CA . ASP A 1 289 ? 8.07 14.086 -12.953 1 90.44 289 ASP A CA 1
ATOM 2198 C C . ASP A 1 289 ? 9.383 13.367 -12.672 1 90.44 289 ASP A C 1
ATOM 2200 O O . ASP A 1 289 ? 9.797 12.5 -13.445 1 90.44 289 ASP A O 1
ATOM 2204 N N . ASN A 1 290 ? 9.961 13.695 -11.547 1 92.88 290 ASN A N 1
ATOM 2205 C CA . ASN A 1 290 ? 11.258 13.109 -11.227 1 92.88 290 ASN A CA 1
ATOM 2206 C C . ASN A 1 290 ? 11.109 11.859 -10.367 1 92.88 290 ASN A C 1
ATOM 2208 O O . ASN A 1 290 ? 12.086 11.148 -10.125 1 92.88 290 ASN A O 1
ATOM 2212 N N . TYR A 1 291 ? 10.008 11.586 -10.008 1 95.69 291 TYR A N 1
ATOM 2213 C CA . TYR A 1 291 ? 9.82 10.508 -9.039 1 95.69 291 TYR A CA 1
ATOM 2214 C C . TYR A 1 291 ? 10.273 9.172 -9.609 1 95.69 291 TYR A C 1
ATOM 2216 O O . TYR A 1 291 ? 10.883 8.367 -8.906 1 95.69 291 TYR A O 1
ATOM 2224 N N . PRO A 1 292 ? 10.016 8.883 -10.93 1 96.88 292 PRO A N 1
ATOM 2225 C CA . PRO A 1 292 ? 10.555 7.637 -11.484 1 96.88 292 PRO A CA 1
ATOM 2226 C C . PRO A 1 292 ? 12.078 7.559 -11.383 1 96.88 292 PRO A C 1
ATOM 2228 O O . PRO A 1 292 ? 12.625 6.496 -11.086 1 96.88 292 PRO A O 1
ATOM 2231 N N . THR A 1 293 ? 12.711 8.695 -11.602 1 96 293 THR A N 1
ATOM 2232 C CA . THR A 1 293 ? 14.164 8.742 -11.469 1 96 293 THR A CA 1
ATOM 2233 C C . THR A 1 293 ? 14.586 8.477 -10.023 1 96 293 THR A C 1
ATOM 2235 O O . THR A 1 293 ? 15.555 7.766 -9.781 1 96 293 THR A O 1
ATOM 2238 N N . TYR A 1 294 ? 13.883 9.039 -9.102 1 96.81 294 TYR A N 1
ATOM 2239 C CA . TYR A 1 294 ? 14.117 8.844 -7.672 1 96.81 294 TYR A CA 1
ATOM 2240 C C . TYR A 1 294 ? 13.984 7.375 -7.289 1 96.81 294 TYR A C 1
ATOM 2242 O O . TYR A 1 294 ? 14.883 6.809 -6.656 1 96.81 294 TYR A O 1
ATOM 2250 N N . VAL A 1 295 ? 12.977 6.707 -7.75 1 98.25 295 VAL A N 1
ATOM 2251 C CA . VAL A 1 295 ? 12.742 5.297 -7.441 1 98.25 295 VAL A CA 1
ATOM 2252 C C . VAL A 1 295 ? 13.836 4.441 -8.086 1 98.25 295 VAL A C 1
ATOM 2254 O O . VAL A 1 295 ? 14.336 3.496 -7.469 1 98.25 295 VAL A O 1
ATOM 2257 N N . LYS A 1 296 ? 14.172 4.766 -9.266 1 97.5 296 LYS A N 1
ATOM 2258 C CA . LYS A 1 296 ? 15.234 4.039 -9.961 1 97.5 296 LYS A CA 1
ATOM 2259 C C . LYS A 1 296 ? 16.562 4.148 -9.211 1 97.5 296 LYS A C 1
ATOM 2261 O O . LYS A 1 296 ? 17.312 3.176 -9.125 1 97.5 296 LYS A O 1
ATOM 2266 N N . ALA A 1 297 ? 16.797 5.348 -8.695 1 97.19 297 ALA A N 1
ATOM 2267 C CA . ALA A 1 297 ? 18.016 5.539 -7.914 1 97.19 297 ALA A CA 1
ATOM 2268 C C . ALA A 1 297 ? 18.031 4.645 -6.676 1 97.19 297 ALA A C 1
ATOM 2270 O O . ALA A 1 297 ? 19.047 4.035 -6.352 1 97.19 297 ALA A O 1
ATOM 2271 N N . LEU A 1 298 ? 16.938 4.574 -5.969 1 98.44 298 LEU A N 1
ATOM 2272 C CA . LEU A 1 298 ? 16.844 3.707 -4.801 1 98.44 298 LEU A CA 1
ATOM 2273 C C . LEU A 1 298 ? 17.016 2.244 -5.191 1 98.44 298 LEU A C 1
ATOM 2275 O O . LEU A 1 298 ? 17.766 1.511 -4.539 1 98.44 298 LEU A O 1
ATOM 2279 N N . HIS A 1 299 ? 16.344 1.835 -6.27 1 98.31 299 HIS A N 1
ATOM 2280 C CA . HIS A 1 299 ? 16.406 0.475 -6.793 1 98.31 299 HIS A CA 1
ATOM 2281 C C . HIS A 1 299 ? 17.844 0.099 -7.16 1 98.31 299 HIS A C 1
ATOM 2283 O O . HIS A 1 299 ? 18.328 -0.954 -6.75 1 98.31 299 HIS A O 1
ATOM 2289 N N . ASP A 1 300 ? 18.5 0.994 -7.879 1 97.75 300 ASP A N 1
ATOM 2290 C CA . ASP A 1 300 ? 19.812 0.684 -8.438 1 97.75 300 ASP A CA 1
ATOM 2291 C C . ASP A 1 300 ? 20.875 0.687 -7.348 1 97.75 300 ASP A C 1
ATOM 2293 O O . ASP A 1 300 ? 21.969 0.133 -7.535 1 97.75 300 ASP A O 1
ATOM 2297 N N . ASN A 1 301 ? 20.547 1.267 -6.223 1 98.31 301 ASN A N 1
ATOM 2298 C CA . ASN A 1 301 ? 21.578 1.411 -5.191 1 98.31 301 ASN A CA 1
ATOM 2299 C C . ASN A 1 301 ? 21.391 0.385 -4.078 1 98.31 301 ASN A C 1
ATOM 2301 O O . ASN A 1 301 ? 22.078 0.447 -3.055 1 98.31 301 ASN A O 1
ATOM 2305 N N . VAL A 1 302 ? 20.547 -0.502 -4.203 1 98.62 302 VAL A N 1
ATOM 2306 C CA . VAL A 1 302 ? 20.422 -1.571 -3.221 1 98.62 302 VAL A CA 1
ATOM 2307 C C . VAL A 1 302 ? 20.719 -2.916 -3.875 1 98.62 302 VAL A C 1
ATOM 2309 O O . VAL A 1 302 ? 20.438 -3.115 -5.059 1 98.62 302 VAL A O 1
ATOM 2312 N N . ILE A 1 303 ? 21.266 -3.846 -3.172 1 98.44 303 ILE A N 1
ATOM 2313 C CA . ILE A 1 303 ? 21.594 -5.168 -3.689 1 98.44 303 ILE A CA 1
ATOM 2314 C C . ILE A 1 303 ? 20.312 -5.953 -3.977 1 98.44 303 ILE A C 1
ATOM 2316 O O . ILE A 1 303 ? 19.25 -5.605 -3.48 1 98.44 303 ILE A O 1
ATOM 2320 N N . ALA A 1 304 ? 20.453 -7.023 -4.812 1 97.88 304 ALA A N 1
ATOM 2321 C CA . ALA A 1 304 ? 19.344 -7.969 -4.945 1 97.88 304 ALA A CA 1
ATOM 2322 C C . ALA A 1 304 ? 18.984 -8.586 -3.598 1 97.88 304 ALA A C 1
ATOM 2324 O O . ALA A 1 304 ? 19.859 -9.016 -2.85 1 97.88 304 ALA A O 1
ATOM 2325 N N . GLY A 1 305 ? 17.719 -8.555 -3.279 1 98 305 GLY A N 1
ATOM 2326 C CA . GLY A 1 305 ? 17.281 -9.008 -1.976 1 98 305 GLY A CA 1
ATOM 2327 C C . GLY A 1 305 ? 17.344 -7.934 -0.908 1 98 305 GLY A C 1
ATOM 2328 O O . GLY A 1 305 ? 16.875 -8.133 0.213 1 98 305 GLY A O 1
ATOM 2329 N N . GLY A 1 306 ? 17.984 -6.809 -1.285 1 98.69 306 GLY A N 1
ATOM 2330 C CA . GLY A 1 306 ? 18.078 -5.699 -0.349 1 98.69 306 GLY A CA 1
ATOM 2331 C C . GLY A 1 306 ? 16.766 -4.965 -0.154 1 98.69 306 GLY A C 1
ATOM 2332 O O . GLY A 1 306 ? 15.891 -4.996 -1.028 1 98.69 306 GLY A O 1
ATOM 2333 N N . ARG A 1 307 ? 16.625 -4.312 0.979 1 98.81 307 ARG A N 1
ATOM 2334 C CA . ARG A 1 307 ? 15.367 -3.672 1.352 1 98.81 307 ARG A CA 1
ATOM 2335 C C . ARG A 1 307 ? 15.461 -2.156 1.2 1 98.81 307 ARG A C 1
ATOM 2337 O O . ARG A 1 307 ? 16.531 -1.571 1.411 1 98.81 307 ARG A O 1
ATOM 2344 N N . VAL A 1 308 ? 14.398 -1.569 0.792 1 98.94 308 VAL A N 1
ATOM 2345 C CA . VAL A 1 308 ? 14.242 -0.128 0.626 1 98.94 308 VAL A CA 1
ATOM 2346 C C . VAL A 1 308 ? 13.023 0.355 1.41 1 98.94 308 VAL A C 1
ATOM 2348 O O . VAL A 1 308 ? 11.93 -0.189 1.264 1 98.94 308 VAL A O 1
ATOM 2351 N N . LEU A 1 309 ? 13.219 1.322 2.26 1 98.94 309 LEU A N 1
ATOM 2352 C CA . LEU A 1 309 ? 12.094 1.9 2.986 1 98.94 309 LEU A CA 1
ATOM 2353 C C . LEU A 1 309 ? 11.93 3.379 2.648 1 98.94 309 LEU A C 1
ATOM 2355 O O . LEU A 1 309 ? 12.891 4.148 2.736 1 98.94 309 LEU A O 1
ATOM 2359 N N . ILE A 1 310 ? 10.766 3.729 2.244 1 98.88 310 ILE A N 1
ATOM 2360 C CA . ILE A 1 310 ? 10.391 5.121 2.02 1 98.88 310 ILE A CA 1
ATOM 2361 C C . ILE A 1 310 ? 9.305 5.531 3.014 1 98.88 310 ILE A C 1
ATOM 2363 O O . ILE A 1 310 ? 8.242 4.914 3.07 1 98.88 310 ILE A O 1
ATOM 2367 N N . GLN A 1 311 ? 9.617 6.406 3.871 1 98.81 311 GLN A N 1
ATOM 2368 C CA . GLN A 1 311 ? 8.594 7.113 4.629 1 98.81 311 GLN A CA 1
ATOM 2369 C C . GLN A 1 311 ? 8.219 8.43 3.955 1 98.81 311 GLN A C 1
ATOM 2371 O O . GLN A 1 311 ? 9.086 9.281 3.725 1 98.81 311 GLN A O 1
ATOM 2376 N N . GLN A 1 312 ? 6.93 8.586 3.641 1 98 312 GLN A N 1
ATOM 2377 C CA . GLN A 1 312 ? 6.559 9.727 2.816 1 98 312 GLN A CA 1
ATOM 2378 C C . GLN A 1 312 ? 5.133 10.188 3.113 1 98 312 GLN A C 1
ATOM 2380 O O . GLN A 1 312 ? 4.246 9.359 3.338 1 98 312 GLN A O 1
ATOM 2385 N N . MET A 1 313 ? 4.988 11.492 3.023 1 97.69 313 MET A N 1
ATOM 2386 C CA . MET A 1 313 ? 3.656 12.07 3.193 1 97.69 313 MET A CA 1
ATOM 2387 C C . MET A 1 313 ? 2.814 11.883 1.937 1 97.69 313 MET A C 1
ATOM 2389 O O . MET A 1 313 ? 3.355 11.734 0.839 1 97.69 313 MET A O 1
ATOM 2393 N N . SER A 1 314 ? 1.529 11.859 2.111 1 97.25 314 SER A N 1
ATOM 2394 C CA . SER A 1 314 ? 0.588 11.672 1.012 1 97.25 314 SER A CA 1
ATOM 2395 C C . SER A 1 314 ? -0.573 12.656 1.103 1 97.25 314 SER A C 1
ATOM 2397 O O . SER A 1 314 ? -0.885 13.156 2.186 1 97.25 314 SER A O 1
ATOM 2399 N N . ARG A 1 315 ? -1.108 12.969 -0.015 1 95.94 315 ARG A N 1
ATOM 2400 C CA . ARG A 1 315 ? -2.254 13.867 -0.106 1 95.94 315 ARG A CA 1
ATOM 2401 C C . ARG A 1 315 ? -3.021 13.648 -1.404 1 95.94 315 ARG A C 1
ATOM 2403 O O . ARG A 1 315 ? -2.436 13.273 -2.422 1 95.94 315 ARG A O 1
ATOM 2410 N N . THR A 1 316 ? -4.293 13.836 -1.274 1 91.38 316 THR A N 1
ATOM 2411 C CA . THR A 1 316 ? -5.168 13.859 -2.441 1 91.38 316 THR A CA 1
ATOM 2412 C C . THR A 1 316 ? -5.773 15.25 -2.633 1 91.38 316 THR A C 1
ATOM 2414 O O . THR A 1 316 ? -6.004 15.969 -1.659 1 91.38 316 THR A O 1
ATOM 2417 N N . GLY A 1 317 ? -5.934 15.672 -3.947 1 87.19 317 GLY A N 1
ATOM 2418 C CA . GLY A 1 317 ? -6.664 16.906 -4.172 1 87.19 317 GLY A CA 1
ATOM 2419 C C . GLY A 1 317 ? -5.918 17.891 -5.059 1 87.19 317 GLY A C 1
ATOM 2420 O O . GLY A 1 317 ? -4.91 17.531 -5.676 1 87.19 317 GLY A O 1
ATOM 2421 N N . ALA A 1 318 ? -6.414 19.156 -5.102 1 86.38 318 ALA A N 1
ATOM 2422 C CA . ALA A 1 318 ? -5.984 20.156 -6.074 1 86.38 318 ALA A CA 1
ATOM 2423 C C . ALA A 1 318 ? -4.664 20.797 -5.648 1 86.38 318 ALA A C 1
ATOM 2425 O O . ALA A 1 318 ? -3.982 21.422 -6.465 1 86.38 318 ALA A O 1
ATOM 2426 N N . HIS A 1 319 ? -4.207 20.672 -4.457 1 89.75 319 HIS A N 1
ATOM 2427 C CA . HIS A 1 319 ? -2.98 21.266 -3.941 1 89.75 319 HIS A CA 1
ATOM 2428 C C . HIS A 1 319 ? -2.035 20.188 -3.4 1 89.75 319 HIS A C 1
ATOM 2430 O O . HIS A 1 319 ? -1.917 20.016 -2.186 1 89.75 319 HIS A O 1
ATOM 2436 N N . PRO A 1 320 ? -1.307 19.609 -4.297 1 89.94 320 PRO A N 1
ATOM 2437 C CA . PRO A 1 320 ? -0.465 18.469 -3.891 1 89.94 320 PRO A CA 1
ATOM 2438 C C . PRO A 1 320 ? 0.638 18.875 -2.916 1 89.94 320 PRO A C 1
ATOM 2440 O O . PRO A 1 320 ? 1.22 18.031 -2.246 1 89.94 320 PRO A O 1
ATOM 2443 N N . GLY A 1 321 ? 0.883 20.172 -2.814 1 88.94 321 GLY A N 1
ATOM 2444 C CA . GLY A 1 321 ? 1.938 20.625 -1.926 1 88.94 321 GLY A CA 1
ATOM 2445 C C . GLY A 1 321 ? 1.463 20.844 -0.501 1 88.94 321 GLY A C 1
ATOM 2446 O O . GLY A 1 321 ? 2.266 21.125 0.389 1 88.94 321 GLY A O 1
ATOM 2447 N N . GLY A 1 322 ? 0.227 20.766 -0.28 1 89.06 322 GLY A N 1
ATOM 2448 C CA . GLY A 1 322 ? -0.259 20.891 1.086 1 89.06 322 GLY A CA 1
ATOM 2449 C C . GLY A 1 322 ? -1.275 22 1.261 1 89.06 322 GLY A C 1
ATOM 2450 O O . GLY A 1 322 ? -1.758 22.234 2.371 1 89.06 322 GLY A O 1
ATOM 2451 N N . GLY A 1 323 ? -1.515 22.766 0.208 1 88.94 323 GLY A N 1
ATOM 2452 C CA . GLY A 1 323 ? -2.426 23.891 0.259 1 88.94 323 GLY A CA 1
ATOM 2453 C C . GLY A 1 323 ? -1.793 25.188 -0.208 1 88.94 323 GLY A C 1
ATOM 2454 O O . GLY A 1 323 ? -0.569 25.281 -0.322 1 88.94 323 GLY A O 1
ATOM 2455 N N . PRO A 1 324 ? -2.637 26.156 -0.395 1 86.88 324 PRO A N 1
ATOM 2456 C CA . PRO A 1 324 ? -2.127 27.422 -0.918 1 86.88 324 PRO A CA 1
ATOM 2457 C C . PRO A 1 324 ? -1.106 28.078 0.01 1 86.88 324 PRO A C 1
ATOM 2459 O O . PRO A 1 324 ? -0.122 28.656 -0.458 1 86.88 324 PRO A O 1
ATOM 2462 N N . PHE A 1 325 ? -1.333 27.984 1.22 1 91 325 PHE A N 1
ATOM 2463 C CA . PHE A 1 325 ? -0.424 28.594 2.18 1 91 325 PHE A CA 1
ATOM 2464 C C . PHE A 1 325 ? 0.942 27.922 2.143 1 91 325 PHE A C 1
ATOM 2466 O O . PHE A 1 325 ? 1.965 28.578 1.974 1 91 325 PHE A O 1
ATOM 2473 N N . ILE A 1 326 ? 0.965 26.578 2.25 1 89.38 326 ILE A N 1
ATOM 2474 C CA . ILE A 1 326 ? 2.225 25.844 2.293 1 89.38 326 ILE A CA 1
ATOM 2475 C C . ILE A 1 326 ? 2.975 26.031 0.975 1 89.38 326 ILE A C 1
ATOM 2477 O O . ILE A 1 326 ? 4.18 26.281 0.97 1 89.38 326 ILE A O 1
ATOM 2481 N N . GLU A 1 327 ? 2.293 26.062 -0.067 1 87.25 327 GLU A N 1
ATOM 2482 C CA . GLU A 1 327 ? 2.893 26.188 -1.392 1 87.25 327 GLU A CA 1
ATOM 2483 C C . GLU A 1 327 ? 3.457 27.594 -1.613 1 87.25 327 GLU A C 1
ATOM 2485 O O . GLU A 1 327 ? 4.379 27.766 -2.408 1 87.25 327 GLU A O 1
ATOM 2490 N N . SER A 1 328 ? 2.963 28.5 -0.807 1 87.44 328 SER A N 1
ATOM 2491 C CA . SER A 1 328 ? 3.379 29.875 -1.011 1 87.44 328 SER A CA 1
ATOM 2492 C C . SER A 1 328 ? 4.461 30.281 -0.014 1 87.44 328 SER A C 1
ATOM 2494 O O . SER A 1 328 ? 5.34 31.078 -0.334 1 87.44 328 SER A O 1
ATOM 2496 N N . PHE A 1 329 ? 4.402 29.672 1.164 1 87.56 329 PHE A N 1
ATOM 2497 C CA . PHE A 1 329 ? 5.238 30.203 2.234 1 87.56 329 PHE A CA 1
ATOM 2498 C C . PHE A 1 329 ? 6.309 29.203 2.633 1 87.56 329 PHE A C 1
ATOM 2500 O O . PHE A 1 329 ? 7.371 29.578 3.133 1 87.56 329 PHE A O 1
ATOM 2507 N N . ILE A 1 330 ? 6.023 27.969 2.434 1 84.88 330 ILE A N 1
ATOM 2508 C CA . ILE A 1 330 ? 6.844 26.953 3.1 1 84.88 330 ILE A CA 1
ATOM 2509 C C . ILE A 1 330 ? 7.625 26.156 2.061 1 84.88 330 ILE A C 1
ATOM 2511 O O . ILE A 1 330 ? 8.859 26.094 2.111 1 84.88 330 ILE A O 1
ATOM 2515 N N . ALA A 1 331 ? 6.891 25.547 1.159 1 83.06 331 ALA A N 1
ATOM 2516 C CA . ALA A 1 331 ? 7.5 24.625 0.214 1 83.06 331 ALA A CA 1
ATOM 2517 C C . ALA A 1 331 ? 6.844 24.719 -1.16 1 83.06 331 ALA A C 1
ATOM 2519 O O . ALA A 1 331 ? 5.969 23.922 -1.503 1 83.06 331 ALA A O 1
ATOM 2520 N N . PRO A 1 332 ? 7.297 25.562 -1.987 1 82.75 332 PRO A N 1
ATOM 2521 C CA . PRO A 1 332 ? 6.629 25.844 -3.262 1 82.75 332 PRO A CA 1
ATOM 2522 C C . PRO A 1 332 ? 6.695 24.672 -4.23 1 82.75 332 PRO A C 1
ATOM 2524 O O . PRO A 1 332 ? 5.855 24.562 -5.129 1 82.75 332 PRO A O 1
ATOM 2527 N N . ASP A 1 333 ? 7.594 23.734 -4.012 1 85 333 ASP A N 1
ATOM 2528 C CA . ASP A 1 333 ? 7.777 22.688 -5.008 1 85 333 ASP A CA 1
ATOM 2529 C C . ASP A 1 333 ? 7.402 21.312 -4.438 1 85 333 ASP A C 1
ATOM 2531 O O . ASP A 1 333 ? 7.602 20.297 -5.094 1 85 333 ASP A O 1
ATOM 2535 N N . MET A 1 334 ? 6.875 21.375 -3.26 1 89.31 334 MET A N 1
ATOM 2536 C CA . MET A 1 334 ? 6.465 20.109 -2.648 1 89.31 334 MET A CA 1
ATOM 2537 C C . MET A 1 334 ? 5.324 19.469 -3.436 1 89.31 334 MET A C 1
ATOM 2539 O O . MET A 1 334 ? 4.418 20.172 -3.896 1 89.31 334 MET A O 1
ATOM 2543 N N . TYR A 1 335 ? 5.41 18.219 -3.646 1 92.81 335 TYR A N 1
ATOM 2544 C CA . TYR A 1 335 ? 4.379 17.484 -4.375 1 92.81 335 TYR A CA 1
ATOM 2545 C C . TYR A 1 335 ? 4.082 16.141 -3.699 1 92.81 335 TYR A C 1
ATOM 2547 O O . TYR A 1 335 ? 4.902 15.227 -3.744 1 92.81 335 TYR A O 1
ATOM 2555 N N . MET A 1 336 ? 2.92 16.094 -3.15 1 95.69 336 MET A N 1
ATOM 2556 C CA . MET A 1 336 ? 2.447 14.852 -2.543 1 95.69 336 MET A CA 1
ATOM 2557 C C . MET A 1 336 ? 1.423 14.164 -3.439 1 95.69 336 MET A C 1
ATOM 2559 O O . MET A 1 336 ? 0.804 14.812 -4.289 1 95.69 336 MET A O 1
ATOM 2563 N N . ARG A 1 337 ? 1.346 12.875 -3.32 1 95.38 337 ARG A N 1
ATOM 2564 C CA . ARG A 1 337 ? 0.361 12.062 -4.031 1 95.38 337 ARG A CA 1
ATOM 2565 C C . ARG A 1 337 ? -0.268 11.031 -3.102 1 95.38 337 ARG A C 1
ATOM 2567 O O . ARG A 1 337 ? 0.271 10.742 -2.031 1 95.38 337 ARG A O 1
ATOM 2574 N N . PRO A 1 338 ? -1.457 10.555 -3.518 1 96.56 338 PRO A N 1
ATOM 2575 C CA . PRO A 1 338 ? -2.029 9.484 -2.703 1 96.56 338 PRO A CA 1
ATOM 2576 C C . PRO A 1 338 ? -1.099 8.281 -2.576 1 96.56 338 PRO A C 1
ATOM 2578 O O . PRO A 1 338 ? -0.33 7.988 -3.494 1 96.56 338 PRO A O 1
ATOM 2581 N N . VAL A 1 339 ? -1.145 7.594 -1.479 1 97.94 339 VAL A N 1
ATOM 2582 C CA . VAL A 1 339 ? -0.183 6.539 -1.176 1 97.94 339 VAL A CA 1
ATOM 2583 C C . VAL A 1 339 ? -0.256 5.449 -2.242 1 97.94 339 VAL A C 1
ATOM 2585 O O . VAL A 1 339 ? 0.766 4.871 -2.619 1 97.94 339 VAL A O 1
ATOM 2588 N N . GLY A 1 340 ? -1.465 5.152 -2.752 1 98.19 340 GLY A N 1
ATOM 2589 C CA . GLY A 1 340 ? -1.593 4.152 -3.803 1 98.19 340 GLY A CA 1
ATOM 2590 C C . GLY A 1 340 ? -0.784 4.484 -5.043 1 98.19 340 GLY A C 1
ATOM 2591 O O . GLY A 1 340 ? -0.171 3.6 -5.645 1 98.19 340 GLY A O 1
ATOM 2592 N N . ARG A 1 341 ? -0.781 5.707 -5.445 1 97.31 341 ARG A N 1
ATOM 2593 C CA . ARG A 1 341 ? 0.01 6.137 -6.59 1 97.31 341 ARG A CA 1
ATOM 2594 C C . ARG A 1 341 ? 1.503 5.996 -6.312 1 97.31 341 ARG A C 1
ATOM 2596 O O . ARG A 1 341 ? 2.271 5.609 -7.195 1 97.31 341 ARG A O 1
ATOM 2603 N N . THR A 1 342 ? 1.867 6.348 -5.125 1 98.19 342 THR A N 1
ATOM 2604 C CA . THR A 1 342 ? 3.266 6.184 -4.742 1 98.19 342 THR A CA 1
ATOM 2605 C C . THR A 1 342 ? 3.678 4.719 -4.809 1 98.19 342 THR A C 1
ATOM 2607 O O . THR A 1 342 ? 4.719 4.387 -5.375 1 98.19 342 THR A O 1
ATOM 2610 N N . VAL A 1 343 ? 2.881 3.869 -4.289 1 98.62 343 VAL A N 1
ATOM 2611 C CA . VAL A 1 343 ? 3.154 2.438 -4.312 1 98.62 343 VAL A CA 1
ATOM 2612 C C . VAL A 1 343 ? 3.283 1.957 -5.754 1 98.62 343 VAL A C 1
ATOM 2614 O O . VAL A 1 343 ? 4.199 1.201 -6.086 1 98.62 343 VAL A O 1
ATOM 2617 N N . ALA A 1 344 ? 2.412 2.428 -6.594 1 97.81 344 ALA A N 1
ATOM 2618 C CA . ALA A 1 344 ? 2.449 2.053 -8.008 1 97.81 344 ALA A CA 1
ATOM 2619 C C . ALA A 1 344 ? 3.764 2.484 -8.648 1 97.81 344 ALA A C 1
ATOM 2621 O O . ALA A 1 344 ? 4.371 1.72 -9.406 1 97.81 344 ALA A O 1
ATOM 2622 N N . MET A 1 345 ? 4.176 3.662 -8.367 1 97.88 345 MET A N 1
ATOM 2623 C CA . MET A 1 345 ? 5.414 4.176 -8.953 1 97.88 345 MET A CA 1
ATOM 2624 C C . MET A 1 345 ? 6.617 3.383 -8.461 1 97.88 345 MET A C 1
ATOM 2626 O O . MET A 1 345 ? 7.559 3.139 -9.219 1 97.88 345 MET A O 1
ATOM 2630 N N . ILE A 1 346 ? 6.613 3.02 -7.199 1 98.56 346 ILE A N 1
ATOM 2631 C CA . ILE A 1 346 ? 7.688 2.221 -6.629 1 98.56 346 ILE A CA 1
ATOM 2632 C C . ILE A 1 346 ? 7.762 0.87 -7.336 1 98.56 346 ILE A C 1
ATOM 2634 O O . ILE A 1 346 ? 8.844 0.419 -7.719 1 98.56 346 ILE A O 1
ATOM 2638 N N . GLU A 1 347 ? 6.609 0.248 -7.559 1 98.06 347 GLU A N 1
ATOM 2639 C CA . GLU A 1 347 ? 6.559 -1.032 -8.258 1 98.06 347 GLU A CA 1
ATOM 2640 C C . GLU A 1 347 ? 7.023 -0.888 -9.703 1 98.06 347 GLU A C 1
ATOM 2642 O O . GLU A 1 347 ? 7.738 -1.751 -10.219 1 98.06 347 GLU A O 1
ATOM 2647 N N . GLU A 1 348 ? 6.652 0.171 -10.328 1 97.06 348 GLU A N 1
ATOM 2648 C CA . GLU A 1 348 ? 7.059 0.436 -11.703 1 97.06 348 GLU A CA 1
ATOM 2649 C C . GLU A 1 348 ? 8.57 0.595 -11.812 1 97.06 348 GLU A C 1
ATOM 2651 O O . GLU A 1 348 ? 9.156 0.329 -12.867 1 97.06 348 GLU A O 1
ATOM 2656 N N . GLY A 1 349 ? 9.117 1.011 -10.727 1 97.56 349 GLY A N 1
ATOM 2657 C CA . GLY A 1 349 ? 10.562 1.184 -10.695 1 97.56 349 GLY A CA 1
ATOM 2658 C C . GLY A 1 349 ? 11.312 -0.115 -10.469 1 97.56 349 GLY A C 1
ATOM 2659 O O . GLY A 1 349 ? 12.547 -0.132 -10.461 1 97.56 349 GLY A O 1
ATOM 2660 N N . GLY A 1 350 ? 10.609 -1.184 -10.258 1 97.12 350 GLY A N 1
ATOM 2661 C CA . GLY A 1 350 ? 11.242 -2.49 -10.203 1 97.12 350 GLY A CA 1
ATOM 2662 C C . GLY A 1 350 ? 11.32 -3.057 -8.797 1 97.12 350 GLY A C 1
ATOM 2663 O O . GLY A 1 350 ? 11.836 -4.156 -8.586 1 97.12 350 GLY A O 1
ATOM 2664 N N . LEU A 1 351 ? 10.836 -2.348 -7.82 1 98.5 351 LEU A N 1
ATOM 2665 C CA . LEU A 1 351 ? 10.812 -2.848 -6.449 1 98.5 351 LEU A CA 1
ATOM 2666 C C . LEU A 1 351 ? 9.508 -3.586 -6.16 1 98.5 351 LEU A C 1
ATOM 2668 O O . LEU A 1 351 ? 8.469 -3.271 -6.746 1 98.5 351 LEU A O 1
ATOM 2672 N N . GLU A 1 352 ? 9.57 -4.574 -5.352 1 98.5 352 GLU A N 1
ATOM 2673 C CA . GLU A 1 352 ? 8.375 -5.254 -4.859 1 98.5 352 GLU A CA 1
ATOM 2674 C C . GLU A 1 352 ? 7.945 -4.703 -3.504 1 98.5 352 GLU A C 1
ATOM 2676 O O . GLU A 1 352 ? 8.688 -4.805 -2.523 1 98.5 352 GLU A O 1
ATOM 2681 N N . VAL A 1 353 ? 6.793 -4.129 -3.447 1 98.69 353 VAL A N 1
ATOM 2682 C CA . VAL A 1 353 ? 6.285 -3.592 -2.189 1 98.69 353 VAL A CA 1
ATOM 2683 C C . VAL A 1 353 ? 5.828 -4.734 -1.284 1 98.69 353 VAL A C 1
ATOM 2685 O O . VAL A 1 353 ? 5.035 -5.582 -1.699 1 98.69 353 VAL A O 1
ATOM 2688 N N . ARG A 1 354 ? 6.336 -4.703 -0.01 1 98.5 354 ARG A N 1
ATOM 2689 C CA . ARG A 1 354 ? 6.09 -5.797 0.925 1 98.5 354 ARG A CA 1
ATOM 2690 C C . ARG A 1 354 ? 5.16 -5.359 2.051 1 98.5 354 ARG A C 1
ATOM 2692 O O . ARG A 1 354 ? 4.453 -6.18 2.635 1 98.5 354 ARG A O 1
ATOM 2699 N N . ASP A 1 355 ? 5.18 -4.094 2.324 1 98.44 355 ASP A N 1
ATOM 2700 C CA . ASP A 1 355 ? 4.504 -3.574 3.51 1 98.44 355 ASP A CA 1
ATOM 2701 C C . ASP A 1 355 ? 4.203 -2.084 3.359 1 98.44 355 ASP A C 1
ATOM 2703 O O . ASP A 1 355 ? 5.051 -1.319 2.891 1 98.44 355 ASP A O 1
ATOM 2707 N N . VAL A 1 356 ? 2.992 -1.695 3.604 1 98.75 356 VAL A N 1
ATOM 2708 C CA . VAL A 1 356 ? 2.605 -0.296 3.752 1 98.75 356 VAL A CA 1
ATOM 2709 C C . VAL A 1 356 ? 2.01 -0.068 5.141 1 98.75 356 VAL A C 1
ATOM 2711 O O . VAL A 1 356 ? 1.087 -0.776 5.551 1 98.75 356 VAL A O 1
ATOM 2714 N N . HIS A 1 357 ? 2.562 0.916 5.855 1 98.5 357 HIS A N 1
ATOM 2715 C CA . HIS A 1 357 ? 2.258 1.18 7.258 1 98.5 357 HIS A CA 1
ATOM 2716 C C . HIS A 1 357 ? 1.857 2.635 7.469 1 98.5 357 HIS A C 1
ATOM 2718 O O . HIS A 1 357 ? 2.699 3.533 7.395 1 98.5 357 HIS A O 1
ATOM 2724 N N . ALA A 1 358 ? 0.571 2.82 7.742 1 98.5 358 ALA A N 1
ATOM 2725 C CA . ALA A 1 358 ? 0.078 4.18 7.949 1 98.5 358 ALA A CA 1
ATOM 2726 C C . ALA A 1 358 ? 0.496 4.715 9.312 1 98.5 358 ALA A C 1
ATOM 2728 O O . ALA A 1 358 ? 0.361 4.023 10.328 1 98.5 358 ALA A O 1
ATOM 2729 N N . LEU A 1 359 ? 0.914 6.027 9.352 1 98.38 359 LEU A N 1
ATOM 2730 C CA . LEU A 1 359 ? 1.473 6.582 10.578 1 98.38 359 LEU A CA 1
ATOM 2731 C C . LEU A 1 359 ? 0.852 7.938 10.898 1 98.38 359 LEU A C 1
ATOM 2733 O O . LEU A 1 359 ? 1.299 8.625 11.82 1 98.38 359 LEU A O 1
ATOM 2737 N N . ARG A 1 360 ? -0.175 8.398 10.234 1 97.75 360 ARG A N 1
ATOM 2738 C CA . ARG A 1 360 ? -0.52 9.82 10.258 1 97.75 360 ARG A CA 1
ATOM 2739 C C . ARG A 1 360 ? -0.931 10.25 11.664 1 97.75 360 ARG A C 1
ATOM 2741 O O . ARG A 1 360 ? -0.738 11.414 12.047 1 97.75 360 ARG A O 1
ATOM 2748 N N . GLU A 1 361 ? -1.459 9.344 12.523 1 98.25 361 GLU A N 1
ATOM 2749 C CA . GLU A 1 361 ? -1.823 9.711 13.883 1 98.25 361 GLU A CA 1
ATOM 2750 C C . GLU A 1 361 ? -0.587 10.047 14.719 1 98.25 361 GLU A C 1
ATOM 2752 O O . GLU A 1 361 ? -0.644 10.891 15.609 1 98.25 361 GLU A O 1
ATOM 2757 N N . HIS A 1 362 ? 0.482 9.406 14.406 1 98.62 362 HIS A N 1
ATOM 2758 C CA . HIS A 1 362 ? 1.736 9.695 15.094 1 98.62 362 HIS A CA 1
ATOM 2759 C C . HIS A 1 362 ? 2.256 11.086 14.742 1 98.62 362 HIS A C 1
ATOM 2761 O O . HIS A 1 362 ? 2.883 11.742 15.57 1 98.62 362 HIS A O 1
ATOM 2767 N N . TYR A 1 363 ? 2.014 11.469 13.516 1 98.62 363 TYR A N 1
ATOM 2768 C CA . TYR A 1 363 ? 2.453 12.797 13.102 1 98.62 363 TYR A CA 1
ATOM 2769 C C . TYR A 1 363 ? 1.688 13.883 13.852 1 98.62 363 TYR A C 1
ATOM 2771 O O . TYR A 1 363 ? 2.244 14.938 14.164 1 98.62 363 TYR A O 1
ATOM 2779 N N . VAL A 1 364 ? 0.421 13.664 14.125 1 98.31 364 VAL A N 1
ATOM 2780 C CA . VAL A 1 364 ? -0.368 14.602 14.922 1 98.31 364 VAL A CA 1
ATOM 2781 C C . VAL A 1 364 ? 0.3 14.82 16.281 1 98.31 364 VAL A C 1
ATOM 2783 O O . VAL A 1 364 ? 0.548 15.961 16.672 1 98.31 364 VAL A O 1
ATOM 2786 N N . ARG A 1 365 ? 0.677 13.75 16.906 1 98.12 365 ARG A N 1
ATOM 2787 C CA . ARG A 1 365 ? 1.312 13.852 18.219 1 98.12 365 ARG A CA 1
ATOM 2788 C C . ARG A 1 365 ? 2.688 14.5 18.109 1 98.12 365 ARG A C 1
ATOM 2790 O O . ARG A 1 365 ? 3.102 15.234 19.016 1 98.12 365 ARG A O 1
ATOM 2797 N N . THR A 1 366 ? 3.357 14.172 17.094 1 98.56 366 THR A N 1
ATOM 2798 C CA . THR A 1 366 ? 4.676 14.75 16.859 1 98.56 366 THR A CA 1
ATOM 2799 C C . THR A 1 366 ? 4.582 16.266 16.703 1 98.56 366 THR A C 1
ATOM 2801 O O . THR A 1 366 ? 5.32 17.016 17.344 1 98.56 366 THR A O 1
ATOM 2804 N N . VAL A 1 367 ? 3.648 16.719 15.898 1 98.19 367 VAL A N 1
ATOM 2805 C CA . VAL A 1 367 ? 3.477 18.141 15.648 1 98.19 367 VAL A CA 1
ATOM 2806 C C . VAL A 1 367 ? 2.994 18.844 16.922 1 98.19 367 VAL A C 1
ATOM 2808 O O . VAL A 1 367 ? 3.402 19.969 17.203 1 98.19 367 VAL A O 1
ATOM 2811 N N . ASP A 1 368 ? 2.15 18.188 17.672 1 97.69 368 ASP A N 1
ATOM 2812 C CA . ASP A 1 368 ? 1.709 18.75 18.938 1 97.69 368 ASP A CA 1
ATOM 2813 C C . ASP A 1 368 ? 2.898 19.031 19.859 1 97.69 368 ASP A C 1
ATOM 2815 O O . ASP A 1 368 ? 2.963 20.078 20.5 1 97.69 368 ASP A O 1
ATOM 2819 N N . ALA A 1 369 ? 3.779 18.047 19.891 1 97.75 369 ALA A N 1
ATOM 2820 C CA . ALA A 1 369 ? 4.98 18.234 20.703 1 97.75 369 ALA A CA 1
ATOM 2821 C C . ALA A 1 369 ? 5.836 19.375 20.172 1 97.75 369 ALA A C 1
ATOM 2823 O O . ALA A 1 369 ? 6.391 20.156 20.938 1 97.75 369 ALA A O 1
ATOM 2824 N N . TRP A 1 370 ? 5.984 19.5 18.875 1 97.94 370 TRP A N 1
ATOM 2825 C CA . TRP A 1 370 ? 6.719 20.594 18.25 1 97.94 370 TRP A CA 1
ATOM 2826 C C . TRP A 1 370 ? 6.082 21.938 18.594 1 97.94 370 TRP A C 1
ATOM 2828 O O . TRP A 1 370 ? 6.785 22.906 18.906 1 97.94 370 TRP A O 1
ATOM 2838 N N . ILE A 1 371 ? 4.762 21.984 18.516 1 97.38 371 ILE A N 1
ATOM 2839 C CA . ILE A 1 371 ? 4.039 23.219 18.797 1 97.38 371 ILE A CA 1
ATOM 2840 C C . ILE A 1 371 ? 4.277 23.641 20.25 1 97.38 371 ILE A C 1
ATOM 2842 O O . ILE A 1 371 ? 4.531 24.812 20.531 1 97.38 371 ILE A O 1
ATOM 2846 N N . GLU A 1 372 ? 4.199 22.703 21.125 1 96.94 372 GLU A N 1
ATOM 2847 C CA . GLU A 1 372 ? 4.418 23 22.547 1 96.94 372 GLU A CA 1
ATOM 2848 C C . GLU A 1 372 ? 5.809 23.594 22.766 1 96.94 372 GLU A C 1
ATOM 2850 O O . GLU A 1 372 ? 5.953 24.594 23.484 1 96.94 372 GLU A O 1
ATOM 2855 N N . THR A 1 373 ? 6.777 22.953 22.234 1 96.81 373 THR A N 1
ATOM 2856 C CA . THR A 1 373 ? 8.148 23.438 22.359 1 96.81 373 THR A CA 1
ATOM 2857 C C . THR A 1 373 ? 8.305 24.797 21.703 1 96.81 373 THR A C 1
ATOM 2859 O O . THR A 1 373 ? 8.922 25.703 22.281 1 96.81 373 THR A O 1
ATOM 2862 N N . PHE A 1 374 ? 7.766 24.969 20.516 1 96.56 374 PHE A N 1
ATOM 2863 C CA . PHE A 1 374 ? 7.82 26.203 19.75 1 96.56 374 PHE A CA 1
ATOM 2864 C C . PHE A 1 374 ? 7.215 27.359 20.547 1 96.56 374 PHE A C 1
ATOM 2866 O O . PHE A 1 374 ? 7.832 28.422 20.688 1 96.56 374 PHE A O 1
ATOM 2873 N N . GLU A 1 375 ? 6.062 27.125 21.125 1 96.94 375 GLU A N 1
ATOM 2874 C CA . GLU A 1 375 ? 5.367 28.156 21.875 1 96.94 375 GLU A CA 1
ATOM 2875 C C . GLU A 1 375 ? 6.109 28.5 23.172 1 96.94 375 GLU A C 1
ATOM 2877 O O . GLU A 1 375 ? 6.129 29.656 23.594 1 96.94 375 GLU A O 1
ATOM 2882 N N . SER A 1 376 ? 6.68 27.5 23.766 1 97.06 376 SER A N 1
ATOM 2883 C CA . SER A 1 376 ? 7.449 27.75 24.984 1 97.06 376 SER A CA 1
ATOM 2884 C C . SER A 1 376 ? 8.695 28.578 24.688 1 97.06 376 SER A C 1
ATOM 2886 O O . SER A 1 376 ? 9.227 29.25 25.578 1 97.06 376 SER A O 1
ATOM 2888 N N . ASN A 1 377 ? 9.117 28.547 23.453 1 96.88 377 ASN A N 1
ATOM 2889 C CA . ASN A 1 377 ? 10.312 29.281 23.031 1 96.88 377 ASN A CA 1
ATOM 2890 C C . ASN A 1 377 ? 9.953 30.484 22.156 1 96.88 377 ASN A C 1
ATOM 2892 O O . ASN A 1 377 ? 10.797 30.969 21.406 1 96.88 377 ASN A O 1
ATOM 2896 N N . TRP A 1 378 ? 8.789 30.953 22.219 1 96.56 378 TRP A N 1
ATOM 2897 C CA . TRP A 1 378 ? 8.258 31.953 21.297 1 96.56 378 TRP A CA 1
ATOM 2898 C C . TRP A 1 378 ? 9.164 33.188 21.25 1 96.56 378 TRP A C 1
ATOM 2900 O O . TRP A 1 378 ? 9.555 33.625 20.156 1 96.56 378 TRP A O 1
ATOM 2910 N N . ASP A 1 379 ? 9.562 33.719 22.422 1 97.31 379 ASP A N 1
ATOM 2911 C CA . ASP A 1 379 ? 10.359 34.938 22.469 1 97.31 379 ASP A CA 1
ATOM 2912 C C . ASP A 1 379 ? 11.711 34.75 21.781 1 97.31 379 ASP A C 1
ATOM 2914 O O . ASP A 1 379 ? 12.18 35.594 21.047 1 97.31 379 ASP A O 1
ATOM 2918 N N . ARG A 1 380 ? 12.273 33.594 22.016 1 96.06 380 ARG A N 1
ATOM 2919 C CA . ARG A 1 380 ? 13.547 33.281 21.391 1 96.06 380 ARG A CA 1
ATOM 2920 C C . ARG A 1 380 ? 13.391 33.125 19.875 1 96.06 380 ARG A C 1
ATOM 2922 O O . ARG A 1 380 ? 14.266 33.531 19.109 1 96.06 380 ARG A O 1
ATOM 2929 N N . VAL A 1 381 ? 12.32 32.531 19.453 1 94.69 381 VAL A N 1
ATOM 2930 C CA . VAL A 1 381 ? 12.031 32.344 18.031 1 94.69 381 VAL A CA 1
ATOM 2931 C C . VAL A 1 381 ? 11.875 33.719 17.375 1 94.69 381 VAL A C 1
ATOM 2933 O O . VAL A 1 381 ? 12.477 33.969 16.328 1 94.69 381 VAL A O 1
ATOM 2936 N N . VAL A 1 382 ? 11.156 34.625 18.016 1 95 382 VAL A N 1
ATOM 2937 C CA . VAL A 1 382 ? 10.922 35.969 17.469 1 95 382 VAL A CA 1
ATOM 2938 C C . VAL A 1 382 ? 12.242 36.719 17.391 1 95 382 VAL A C 1
ATOM 2940 O O . VAL A 1 382 ? 12.508 37.438 16.422 1 95 382 VAL A O 1
ATOM 2943 N N . ASP A 1 383 ? 13.047 36.562 18.391 1 95 383 ASP A N 1
ATOM 2944 C CA . ASP A 1 383 ? 14.344 37.219 18.406 1 95 383 ASP A CA 1
ATOM 2945 C C . ASP A 1 383 ? 15.219 36.75 17.25 1 95 383 ASP A C 1
ATOM 2947 O O . ASP A 1 383 ? 15.977 37.531 16.672 1 95 383 ASP A O 1
ATOM 2951 N N . LEU A 1 384 ? 15.039 35.531 16.938 1 91.25 384 LEU A N 1
ATOM 2952 C CA . LEU A 1 384 ? 15.922 34.906 15.961 1 91.25 384 LEU A CA 1
ATOM 2953 C C . LEU A 1 384 ? 15.445 35.219 14.539 1 91.25 384 LEU A C 1
ATOM 2955 O O . LEU A 1 384 ? 16.266 35.438 13.648 1 91.25 384 LEU A O 1
ATOM 2959 N N . VAL A 1 385 ? 14.109 35.188 14.281 1 91.62 385 VAL A N 1
ATOM 2960 C CA . VAL A 1 385 ? 13.68 35.188 12.883 1 91.62 385 VAL A CA 1
ATOM 2961 C C . VAL A 1 385 ? 12.688 36.312 12.648 1 91.62 385 VAL A C 1
ATOM 2963 O O . VAL A 1 385 ? 12.227 36.531 11.523 1 91.62 385 VAL A O 1
ATOM 2966 N N . GLY A 1 386 ? 12.273 37.062 13.641 1 92.62 386 GLY A N 1
ATOM 2967 C CA . GLY A 1 386 ? 11.258 38.094 13.523 1 92.62 386 GLY A CA 1
ATOM 2968 C C . GLY A 1 386 ? 9.852 37.562 13.695 1 92.62 386 GLY A C 1
ATOM 2969 O O . GLY A 1 386 ? 9.594 36.375 13.492 1 92.62 386 GLY A O 1
ATOM 2970 N N . VAL A 1 387 ? 8.992 38.406 14.008 1 95.38 387 VAL A N 1
ATOM 2971 C CA . VAL A 1 387 ? 7.625 38.031 14.367 1 95.38 387 VAL A CA 1
ATOM 2972 C C . VAL A 1 387 ? 6.891 37.5 13.141 1 95.38 387 VAL A C 1
ATOM 2974 O O . VAL A 1 387 ? 6.07 36.594 13.258 1 95.38 387 VAL A O 1
ATOM 2977 N N . GLU A 1 388 ? 7.07 38.062 11.969 1 94.5 388 GLU A N 1
ATOM 2978 C CA . GLU A 1 388 ? 6.402 37.594 10.75 1 94.5 388 GLU A CA 1
ATOM 2979 C C . GLU A 1 388 ? 6.688 36.125 10.477 1 94.5 388 GLU A C 1
ATOM 2981 O O . GLU A 1 388 ? 5.762 35.312 10.32 1 94.5 388 GLU A O 1
ATOM 2986 N N . VAL A 1 389 ? 7.938 35.75 10.508 1 93.44 389 VAL A N 1
ATOM 2987 C CA . VAL A 1 389 ? 8.344 34.375 10.234 1 93.44 389 VAL A CA 1
ATOM 2988 C C . VAL A 1 389 ? 7.863 33.469 11.359 1 93.44 389 VAL A C 1
ATOM 2990 O O . VAL A 1 389 ? 7.461 32.344 11.117 1 93.44 389 VAL A O 1
ATOM 2993 N N . ALA A 1 390 ? 7.938 33.969 12.547 1 94.81 390 ALA A N 1
ATOM 2994 C CA . ALA A 1 390 ? 7.422 33.219 13.672 1 94.81 390 ALA A CA 1
ATOM 2995 C C . ALA A 1 390 ? 5.945 32.875 13.477 1 94.81 390 ALA A C 1
ATOM 2997 O O . ALA A 1 390 ? 5.52 31.734 13.734 1 94.81 390 ALA A O 1
ATOM 2998 N N . ARG A 1 391 ? 5.211 33.781 12.992 1 96.19 391 ARG A N 1
ATOM 2999 C CA . ARG A 1 391 ? 3.789 33.594 12.742 1 96.19 391 ARG A CA 1
ATOM 3000 C C . ARG A 1 391 ? 3.576 32.594 11.594 1 96.19 391 ARG A C 1
ATOM 3002 O O . ARG A 1 391 ? 2.625 31.812 11.609 1 96.19 391 ARG A O 1
ATOM 3009 N N . VAL A 1 392 ? 4.406 32.656 10.602 1 95.12 392 VAL A N 1
ATOM 3010 C CA . VAL A 1 392 ? 4.363 31.688 9.508 1 95.12 392 VAL A CA 1
ATOM 3011 C C . VAL A 1 392 ? 4.516 30.266 10.07 1 95.12 392 VAL A C 1
ATOM 3013 O O . VAL A 1 392 ? 3.725 29.375 9.75 1 95.12 392 VAL A O 1
ATOM 3016 N N . TRP A 1 393 ? 5.438 30.078 10.922 1 95.81 393 TRP A N 1
ATOM 3017 C CA . TRP A 1 393 ? 5.742 28.75 11.453 1 95.81 393 TRP A CA 1
ATOM 3018 C C . TRP A 1 393 ? 4.637 28.281 12.391 1 95.81 393 TRP A C 1
ATOM 3020 O O . TRP A 1 393 ? 4.297 27.094 12.406 1 95.81 393 TRP A O 1
ATOM 3030 N N . ARG A 1 394 ? 4.113 29.25 13.18 1 96.75 394 ARG A N 1
ATOM 3031 C CA . ARG A 1 394 ? 2.967 28.875 14.008 1 96.75 394 ARG A CA 1
ATOM 3032 C C . ARG A 1 394 ? 1.827 28.344 13.141 1 96.75 394 ARG A C 1
ATOM 3034 O O . ARG A 1 394 ? 1.285 27.266 13.422 1 96.75 394 ARG A O 1
ATOM 3041 N N . LEU A 1 395 ? 1.536 29.094 12.078 1 96.44 395 LEU A N 1
ATOM 3042 C CA . LEU A 1 395 ? 0.459 28.703 11.18 1 96.44 395 LEU A CA 1
ATOM 3043 C C . LEU A 1 395 ? 0.786 27.375 10.492 1 96.44 395 LEU A C 1
ATOM 3045 O O . LEU A 1 395 ? -0.096 26.531 10.305 1 96.44 395 LEU A O 1
ATOM 3049 N N . TYR A 1 396 ? 2.018 27.203 10.148 1 95.88 396 TYR A N 1
ATOM 3050 C CA . TYR A 1 396 ? 2.492 26 9.484 1 95.88 396 TYR A CA 1
ATOM 3051 C C . TYR A 1 396 ? 2.34 24.781 10.391 1 95.88 396 TYR A C 1
ATOM 3053 O O . TYR A 1 396 ? 1.785 23.75 9.977 1 95.88 396 TYR A O 1
ATOM 3061 N N . LEU A 1 397 ? 2.805 24.875 11.57 1 97.12 397 LEU A N 1
ATOM 3062 C CA . LEU A 1 397 ? 2.742 23.75 12.508 1 97.12 397 LEU A CA 1
ATOM 3063 C C . LEU A 1 397 ? 1.297 23.406 12.852 1 97.12 397 LEU A C 1
ATOM 3065 O O . LEU A 1 397 ? 0.898 22.25 12.781 1 97.12 397 LEU A O 1
ATOM 3069 N N . VAL A 1 398 ? 0.514 24.438 13.141 1 96.88 398 VAL A N 1
ATOM 3070 C CA . VAL A 1 398 ? -0.877 24.203 13.523 1 96.88 398 VAL A CA 1
ATOM 3071 C C . VAL A 1 398 ? -1.652 23.641 12.336 1 96.88 398 VAL A C 1
ATOM 3073 O O . VAL A 1 398 ? -2.338 22.625 12.461 1 96.88 398 VAL A O 1
ATOM 3076 N N . GLY A 1 399 ? -1.508 24.281 11.203 1 95.38 399 GLY A N 1
ATOM 3077 C CA . GLY A 1 399 ? -2.186 23.812 10.008 1 95.38 399 GLY A CA 1
ATOM 3078 C C . GLY A 1 399 ? -1.75 22.422 9.586 1 95.38 399 GLY A C 1
ATOM 3079 O O . GLY A 1 399 ? -2.582 21.594 9.211 1 95.38 399 GLY A O 1
ATOM 3080 N N . GLY A 1 400 ? -0.47 22.203 9.609 1 95.06 400 GLY A N 1
ATOM 3081 C CA . GLY A 1 400 ? 0.054 20.891 9.281 1 95.06 400 GLY A CA 1
ATOM 3082 C C . GLY A 1 400 ? -0.468 19.797 10.195 1 95.06 400 GLY A C 1
ATOM 3083 O O . GLY A 1 400 ? -0.9 18.734 9.719 1 95.06 400 GLY A O 1
ATOM 3084 N N . GLY A 1 401 ? -0.427 20.094 11.5 1 96.94 401 GLY A N 1
ATOM 3085 C CA . GLY A 1 401 ? -0.983 19.141 12.453 1 96.94 401 GLY A CA 1
ATOM 3086 C C . GLY A 1 401 ? -2.434 18.797 12.172 1 96.94 401 GLY A C 1
ATOM 3087 O O . GLY A 1 401 ? -2.822 17.625 12.219 1 96.94 401 GLY A O 1
ATOM 3088 N N . MET A 1 402 ? -3.201 19.781 11.859 1 95.88 402 MET A N 1
ATOM 3089 C CA . MET A 1 402 ? -4.621 19.594 11.578 1 95.88 402 MET A CA 1
ATOM 3090 C C . MET A 1 402 ? -4.82 18.781 10.305 1 95.88 402 MET A C 1
ATOM 3092 O O . MET A 1 402 ? -5.77 18 10.203 1 95.88 402 MET A O 1
ATOM 3096 N N . ALA A 1 403 ? -3.945 18.969 9.312 1 95.44 403 ALA A N 1
ATOM 3097 C CA . ALA A 1 403 ? -4.066 18.234 8.062 1 95.44 403 ALA A CA 1
ATOM 3098 C C . ALA A 1 403 ? -3.926 16.734 8.297 1 95.44 403 ALA A C 1
ATOM 3100 O O . ALA A 1 403 ? -4.672 15.938 7.719 1 95.44 403 ALA A O 1
ATOM 3101 N N . PHE A 1 404 ? -2.982 16.359 9.133 1 97.44 404 PHE A N 1
ATOM 3102 C CA . PHE A 1 404 ? -2.824 14.945 9.469 1 97.44 404 PHE A CA 1
ATOM 3103 C C . PHE A 1 404 ? -3.99 14.453 10.32 1 97.44 404 PHE A C 1
ATOM 3105 O O . PHE A 1 404 ? -4.52 13.367 10.094 1 97.44 404 PHE A O 1
ATOM 3112 N N . ARG A 1 405 ? -4.395 15.273 11.227 1 97 405 ARG A N 1
ATOM 3113 C CA . ARG A 1 405 ? -5.477 14.93 12.141 1 97 405 ARG A CA 1
ATOM 3114 C C . ARG A 1 405 ? -6.773 14.656 11.383 1 97 405 ARG A C 1
ATOM 3116 O O . ARG A 1 405 ? -7.48 13.695 11.688 1 97 405 ARG A O 1
ATOM 3123 N N . ASP A 1 406 ? -7.023 15.477 10.438 1 95.12 406 ASP A N 1
ATOM 3124 C CA . ASP A 1 406 ? -8.312 15.453 9.758 1 95.12 406 ASP A CA 1
ATOM 3125 C C . ASP A 1 406 ? -8.273 14.547 8.531 1 95.12 406 ASP A C 1
ATOM 3127 O O . ASP A 1 406 ? -9.273 14.422 7.812 1 95.12 406 ASP A O 1
ATOM 3131 N N . GLY A 1 407 ? -7.184 13.93 8.266 1 94.81 407 GLY A N 1
ATOM 3132 C CA . GLY A 1 407 ? -7.074 12.977 7.176 1 94.81 407 GLY A CA 1
ATOM 3133 C C . GLY A 1 407 ? -6.867 13.633 5.824 1 94.81 407 GLY A C 1
ATOM 3134 O O . GLY A 1 407 ? -7.055 13 4.781 1 94.81 407 GLY A O 1
ATOM 3135 N N . ARG A 1 408 ? -6.484 14.891 5.789 1 94.19 408 ARG A N 1
ATOM 3136 C CA . ARG A 1 408 ? -6.203 15.578 4.539 1 94.19 408 ARG A CA 1
ATOM 3137 C C . ARG A 1 408 ? -4.801 15.258 4.035 1 94.19 408 ARG A C 1
ATOM 3139 O O . ARG A 1 408 ? -4.508 15.406 2.848 1 94.19 408 ARG A O 1
ATOM 3146 N N . MET A 1 409 ? -3.949 14.859 4.949 1 96.62 409 MET A N 1
ATOM 3147 C CA . MET A 1 409 ? -2.615 14.352 4.641 1 96.62 409 MET A CA 1
ATOM 3148 C C . MET A 1 409 ? -2.357 13.031 5.359 1 96.62 409 MET A C 1
ATOM 3150 O O . MET A 1 409 ? -2.916 12.781 6.43 1 96.62 409 MET A O 1
ATOM 3154 N N . GLY A 1 410 ? -1.644 12.211 4.691 1 97.5 410 GLY A N 1
ATOM 3155 C CA . GLY A 1 410 ? -1.138 11 5.312 1 97.5 410 GLY A CA 1
ATOM 3156 C C . GLY A 1 410 ? 0.377 10.922 5.34 1 97.5 410 GLY A C 1
ATOM 3157 O O . GLY A 1 410 ? 1.055 11.797 4.797 1 97.5 410 GLY A O 1
ATOM 3158 N N . VAL A 1 411 ? 0.875 10.023 6.062 1 98.62 411 VAL A N 1
ATOM 3159 C CA . VAL A 1 411 ? 2.277 9.625 6.027 1 98.62 411 VAL A CA 1
ATOM 3160 C C . VAL A 1 411 ? 2.391 8.117 6.234 1 98.62 411 VAL A C 1
ATOM 3162 O O . VAL A 1 411 ? 1.715 7.551 7.098 1 98.62 411 VAL A O 1
ATOM 3165 N N . ASP A 1 412 ? 3.137 7.516 5.375 1 98.69 412 ASP A N 1
ATOM 3166 C CA . ASP A 1 412 ? 3.24 6.059 5.398 1 98.69 412 ASP A CA 1
ATOM 3167 C C . ASP A 1 412 ? 4.691 5.609 5.262 1 98.69 412 ASP A C 1
ATOM 3169 O O . ASP A 1 412 ? 5.496 6.273 4.605 1 98.69 412 ASP A O 1
ATOM 3173 N N . GLN A 1 413 ? 5.012 4.527 5.953 1 98.88 413 GLN A N 1
ATOM 3174 C CA . GLN A 1 413 ? 6.215 3.775 5.617 1 98.88 413 GLN A CA 1
ATOM 3175 C C . GLN A 1 413 ? 5.914 2.695 4.582 1 98.88 413 GLN A C 1
ATOM 3177 O O . GLN A 1 413 ? 5.023 1.866 4.781 1 98.88 413 GLN A O 1
ATOM 3182 N N . ILE A 1 414 ? 6.586 2.75 3.494 1 98.88 414 ILE A N 1
ATOM 3183 C CA . ILE A 1 414 ? 6.469 1.769 2.422 1 98.88 414 ILE A CA 1
ATOM 3184 C C . ILE A 1 414 ? 7.754 0.951 2.326 1 98.88 414 ILE A C 1
ATOM 3186 O O . ILE A 1 414 ? 8.805 1.472 1.936 1 98.88 414 ILE A O 1
ATOM 3190 N N . LEU A 1 415 ? 7.668 -0.295 2.736 1 98.94 415 LEU A N 1
ATOM 3191 C CA . LEU A 1 415 ? 8.805 -1.206 2.691 1 98.94 415 LEU A CA 1
ATOM 3192 C C . LEU A 1 415 ? 8.797 -2.029 1.408 1 98.94 415 LEU A C 1
ATOM 3194 O O . LEU A 1 415 ? 7.77 -2.623 1.057 1 98.94 415 LEU A O 1
ATOM 3198 N N . SER A 1 416 ? 9.906 -2.037 0.699 1 98.88 416 SER A N 1
ATOM 3199 C CA . SER A 1 416 ? 10.039 -2.77 -0.556 1 98.88 416 SER A CA 1
ATOM 3200 C C . SER A 1 416 ? 11.352 -3.549 -0.607 1 98.88 416 SER A C 1
ATOM 3202 O O . SER A 1 416 ? 12.219 -3.373 0.252 1 98.88 416 SER A O 1
ATOM 3204 N N . VAL A 1 417 ? 11.453 -4.41 -1.594 1 98.75 417 VAL A N 1
ATOM 3205 C CA . VAL A 1 417 ? 12.672 -5.184 -1.829 1 98.75 417 VAL A CA 1
ATOM 3206 C C . VAL A 1 417 ? 13.016 -5.164 -3.316 1 98.75 417 VAL A C 1
ATOM 3208 O O . VAL A 1 417 ? 12.125 -5.07 -4.164 1 98.75 417 VAL A O 1
ATOM 3211 N N . ARG A 1 418 ? 14.258 -5.086 -3.6 1 98.69 418 ARG A N 1
ATOM 3212 C CA . ARG A 1 418 ? 14.703 -5.457 -4.941 1 98.69 418 ARG A CA 1
ATOM 3213 C C . ARG A 1 418 ? 14.781 -6.973 -5.094 1 98.69 418 ARG A C 1
ATOM 3215 O O . ARG A 1 418 ? 15.672 -7.613 -4.539 1 98.69 418 ARG A O 1
ATOM 3222 N N . PRO A 1 419 ? 13.852 -7.523 -5.797 1 97.62 419 PRO A N 1
ATOM 3223 C CA . PRO A 1 419 ? 13.844 -8.984 -5.871 1 97.62 419 PRO A CA 1
ATOM 3224 C C . PRO A 1 419 ? 15.102 -9.547 -6.535 1 97.62 419 PRO A C 1
ATOM 3226 O O . PRO A 1 419 ? 15.719 -8.875 -7.359 1 97.62 419 PRO A O 1
ATOM 3229 N N . HIS A 1 420 ? 15.43 -10.781 -6.168 1 96.25 420 HIS A N 1
ATOM 3230 C CA . HIS A 1 420 ? 16.438 -11.523 -6.902 1 96.25 420 HIS A CA 1
ATOM 3231 C C . HIS A 1 420 ? 15.984 -11.828 -8.32 1 96.25 420 HIS A C 1
ATOM 3233 O O . HIS A 1 420 ? 14.805 -11.688 -8.641 1 96.25 420 HIS A O 1
ATOM 3239 N N . SER A 1 421 ? 16.922 -12.242 -9.102 1 90.81 421 SER A N 1
ATOM 3240 C CA . SER A 1 421 ? 16.609 -12.516 -10.508 1 90.81 421 SER A CA 1
ATOM 3241 C C . SER A 1 421 ? 15.602 -13.648 -10.633 1 90.81 421 SER A C 1
ATOM 3243 O O . SER A 1 421 ? 14.852 -13.711 -11.617 1 90.81 421 SER A O 1
ATOM 3245 N N . ASP A 1 422 ? 15.484 -14.492 -9.602 1 91.5 422 ASP A N 1
ATOM 3246 C CA . ASP A 1 422 ? 14.562 -15.617 -9.648 1 91.5 422 ASP A CA 1
ATOM 3247 C C . ASP A 1 422 ? 13.234 -15.266 -8.977 1 91.5 422 ASP A C 1
ATOM 3249 O O . ASP A 1 422 ? 12.391 -16.141 -8.773 1 91.5 422 ASP A O 1
ATOM 3253 N N . GLY A 1 423 ? 13.117 -14.078 -8.562 1 94 423 GLY A N 1
ATOM 3254 C CA . GLY A 1 423 ? 11.852 -13.594 -8.031 1 94 423 GLY A CA 1
ATOM 3255 C C . GLY A 1 423 ? 11.789 -13.609 -6.52 1 94 423 GLY A C 1
ATOM 3256 O O . GLY A 1 423 ? 10.859 -13.062 -5.922 1 94 423 GLY A O 1
ATOM 3257 N N . ARG A 1 424 ? 12.789 -14.164 -5.859 1 95.75 424 ARG A N 1
ATOM 3258 C CA . ARG A 1 424 ? 12.773 -14.258 -4.402 1 95.75 424 ARG A CA 1
ATOM 3259 C C . ARG A 1 424 ? 12.953 -12.883 -3.764 1 95.75 424 ARG A C 1
ATOM 3261 O O . ARG A 1 424 ? 13.766 -12.078 -4.223 1 95.75 424 ARG A O 1
ATOM 3268 N N . SER A 1 425 ? 12.195 -12.641 -2.74 1 96.69 425 SER A N 1
ATOM 3269 C CA . SER A 1 425 ? 12.344 -11.391 -1.999 1 96.69 425 SER A CA 1
ATOM 3270 C C . SER A 1 425 ? 13.445 -11.5 -0.952 1 96.69 425 SER A C 1
ATOM 3272 O O . SER A 1 425 ? 14.117 -10.508 -0.639 1 96.69 425 SER A O 1
ATOM 3274 N N . GLY A 1 426 ? 13.555 -12.664 -0.414 1 94.81 426 GLY A N 1
ATOM 3275 C CA . GLY A 1 426 ? 14.523 -12.891 0.646 1 94.81 426 GLY A CA 1
ATOM 3276 C C . GLY A 1 426 ? 14.031 -12.445 2.01 1 94.81 426 GLY A C 1
ATOM 3277 O O . GLY A 1 426 ? 14.727 -12.625 3.014 1 94.81 426 GLY A O 1
ATOM 3278 N N . MET A 1 427 ? 12.859 -11.945 2.127 1 95.31 427 MET A N 1
ATOM 3279 C CA . MET A 1 427 ? 12.305 -11.508 3.406 1 95.31 427 MET A CA 1
ATOM 3280 C C . MET A 1 427 ? 11.648 -12.664 4.145 1 95.31 427 MET A C 1
ATOM 3282 O O . MET A 1 427 ? 11.25 -13.656 3.523 1 95.31 427 MET A O 1
ATOM 3286 N N . GLU A 1 428 ? 11.484 -12.516 5.441 1 92.88 428 GLU A N 1
ATOM 3287 C CA . GLU A 1 428 ? 10.703 -13.469 6.215 1 92.88 428 GLU A CA 1
ATOM 3288 C C . GLU A 1 428 ? 9.242 -13.484 5.766 1 92.88 428 GLU A C 1
ATOM 3290 O O . GLU A 1 428 ? 8.633 -12.43 5.594 1 92.88 428 GLU A O 1
ATOM 3295 N N . PRO A 1 429 ? 8.727 -14.68 5.578 1 92.88 429 PRO A N 1
ATOM 3296 C CA . PRO A 1 429 ? 7.352 -14.719 5.074 1 92.88 429 PRO A CA 1
ATOM 3297 C C . PRO A 1 429 ? 6.336 -14.164 6.07 1 92.88 429 PRO A C 1
ATOM 3299 O O . PRO A 1 429 ? 5.383 -13.492 5.68 1 92.88 429 PRO A O 1
ATOM 3302 N N . VAL A 1 430 ? 6.516 -14.516 7.383 1 96.06 430 VAL A N 1
ATOM 3303 C CA . VAL A 1 430 ? 5.637 -13.969 8.406 1 96.06 430 VAL A CA 1
ATOM 3304 C C . VAL A 1 430 ? 6.117 -12.578 8.812 1 96.06 430 VAL A C 1
ATOM 3306 O O . VAL A 1 430 ? 7.273 -12.398 9.203 1 96.06 430 VAL A O 1
ATOM 3309 N N . ARG A 1 431 ? 5.27 -11.609 8.664 1 94.44 431 ARG A N 1
ATOM 3310 C CA . ARG A 1 431 ? 5.637 -10.234 8.984 1 94.44 431 ARG A CA 1
ATOM 3311 C C . ARG A 1 431 ? 6.078 -10.117 10.438 1 94.44 431 ARG A C 1
ATOM 3313 O O . ARG A 1 431 ? 5.324 -10.445 11.359 1 94.44 431 ARG A O 1
ATOM 3320 N N . PRO A 1 432 ? 7.262 -9.555 10.703 1 91.56 432 PRO A N 1
ATOM 3321 C CA . PRO A 1 432 ? 7.738 -9.375 12.078 1 91.56 432 PRO A CA 1
ATOM 3322 C C . PRO A 1 432 ? 7.023 -8.234 12.797 1 91.56 432 PRO A C 1
ATOM 3324 O O . PRO A 1 432 ? 6.434 -7.363 12.148 1 91.56 432 PRO A O 1
ATOM 3327 N N . GLN A 1 433 ? 7.027 -8.336 14.086 1 91.38 433 GLN A N 1
ATOM 3328 C CA . GLN A 1 433 ? 6.746 -7.152 14.891 1 91.38 433 GLN A CA 1
ATOM 3329 C C . GLN A 1 433 ? 8.008 -6.316 15.094 1 91.38 433 GLN A C 1
ATOM 3331 O O . GLN A 1 433 ? 8.773 -6.562 16.031 1 91.38 433 GLN A O 1
ATOM 3336 N N . TRP A 1 434 ? 8.203 -5.328 14.312 1 90.56 434 TRP A N 1
ATOM 3337 C CA . TRP A 1 434 ? 9.445 -4.57 14.289 1 90.56 434 TRP A CA 1
ATOM 3338 C C . TRP A 1 434 ? 9.578 -3.701 15.539 1 90.56 434 TRP A C 1
ATOM 3340 O O . TRP A 1 434 ? 10.664 -3.561 16.094 1 90.56 434 TRP A O 1
ATOM 3350 N N . VAL A 1 435 ? 8.5 -3.008 15.883 1 89.19 435 VAL A N 1
ATOM 3351 C CA . VAL A 1 435 ? 8.414 -2.219 17.109 1 89.19 435 VAL A CA 1
ATOM 3352 C C . VAL A 1 435 ? 7.031 -2.383 17.734 1 89.19 435 VAL A C 1
ATOM 3354 O O . VAL A 1 435 ? 6.016 -2.211 17.062 1 89.19 435 VAL A O 1
ATOM 3357 N N . SER A 1 436 ? 7.047 -2.781 19.016 1 85.94 436 SER A N 1
ATOM 3358 C CA . SER A 1 436 ? 5.785 -3.072 19.688 1 85.94 436 SER A CA 1
ATOM 3359 C C . SER A 1 436 ? 5.355 -1.917 20.578 1 85.94 436 SER A C 1
ATOM 3361 O O . SER A 1 436 ? 6.176 -1.071 20.953 1 85.94 436 SER A O 1
ATOM 3363 N N . ARG A 1 437 ? 4.09 -1.903 20.812 1 85.12 437 ARG A N 1
ATOM 3364 C CA . ARG A 1 437 ? 3.566 -0.964 21.797 1 85.12 437 ARG A CA 1
ATOM 3365 C C . ARG A 1 437 ? 4.168 -1.227 23.188 1 85.12 437 ARG A C 1
ATOM 3367 O O . ARG A 1 437 ? 4.363 -2.381 23.562 1 85.12 437 ARG A O 1
ATOM 3374 N N . ARG A 1 438 ? 4.527 -0.117 23.812 1 83.75 438 ARG A N 1
ATOM 3375 C CA . ARG A 1 438 ? 5.055 -0.216 25.172 1 83.75 438 ARG A CA 1
ATOM 3376 C C . ARG A 1 438 ? 3.975 0.106 26.203 1 83.75 438 ARG A C 1
ATOM 3378 O O . ARG A 1 438 ? 3.088 0.922 25.938 1 83.75 438 ARG A O 1
ATOM 3385 N N . MET B 1 1 ? 41 -41.844 -20.906 1 26.47 1 MET B N 1
ATOM 3386 C CA . MET B 1 1 ? 40.125 -42.406 -21.906 1 26.47 1 MET B CA 1
ATOM 3387 C C . MET B 1 1 ? 38.75 -41.781 -21.859 1 26.47 1 MET B C 1
ATOM 3389 O O . MET B 1 1 ? 37.938 -42.125 -21 1 26.47 1 MET B O 1
ATOM 3393 N N . THR B 1 2 ? 38.625 -40.469 -22.125 1 29.28 2 THR B N 1
ATOM 3394 C CA . THR B 1 2 ? 37.5 -39.531 -22.078 1 29.28 2 THR B CA 1
ATOM 3395 C C . THR B 1 2 ? 36.406 -39.938 -23.047 1 29.28 2 THR B C 1
ATOM 3397 O O . THR B 1 2 ? 36.656 -40.156 -24.234 1 29.28 2 THR B O 1
ATOM 3400 N N . ALA B 1 3 ? 35.406 -40.625 -22.438 1 34.28 3 ALA B N 1
ATOM 3401 C CA . ALA B 1 3 ? 34.312 -41.25 -23.172 1 34.28 3 ALA B CA 1
ATOM 3402 C C . ALA B 1 3 ? 33.719 -40.25 -24.188 1 34.28 3 ALA B C 1
ATOM 3404 O O . ALA B 1 3 ? 33.219 -39.188 -23.812 1 34.28 3 ALA B O 1
ATOM 3405 N N . THR B 1 4 ? 34.281 -40.094 -25.328 1 31.67 4 THR B N 1
ATOM 3406 C CA . THR B 1 4 ? 33.688 -39.438 -26.5 1 31.67 4 THR B CA 1
ATOM 3407 C C . THR B 1 4 ? 32.281 -40 -26.75 1 31.67 4 THR B C 1
ATOM 3409 O O . THR B 1 4 ? 32.125 -41.094 -27.297 1 31.67 4 THR B O 1
ATOM 3412 N N . MET B 1 5 ? 31.406 -39.875 -25.766 1 30.11 5 MET B N 1
ATOM 3413 C CA . MET B 1 5 ? 30.031 -40.281 -25.984 1 30.11 5 MET B CA 1
ATOM 3414 C C . MET B 1 5 ? 29.531 -39.844 -27.359 1 30.11 5 MET B C 1
ATOM 3416 O O . MET B 1 5 ? 29.938 -38.781 -27.844 1 30.11 5 MET B O 1
ATOM 3420 N N . ASP B 1 6 ? 29.016 -40.812 -28.172 1 29.11 6 ASP B N 1
ATOM 3421 C CA . ASP B 1 6 ? 28.484 -40.781 -29.531 1 29.11 6 ASP B CA 1
ATOM 3422 C C . ASP B 1 6 ? 27.562 -39.562 -29.734 1 29.11 6 ASP B C 1
ATOM 3424 O O . ASP B 1 6 ? 26.438 -39.531 -29.219 1 29.11 6 ASP B O 1
ATOM 3428 N N . ARG B 1 7 ? 27.984 -38.406 -29.844 1 40.97 7 ARG B N 1
ATOM 3429 C CA . ARG B 1 7 ? 27.281 -37.219 -30.312 1 40.97 7 ARG B CA 1
ATOM 3430 C C . ARG B 1 7 ? 26.406 -37.562 -31.516 1 40.97 7 ARG B C 1
ATOM 3432 O O . ARG B 1 7 ? 25.688 -36.688 -32.031 1 40.97 7 ARG B O 1
ATOM 3439 N N . THR B 1 8 ? 26.594 -38.656 -32.156 1 36.06 8 THR B N 1
ATOM 3440 C CA . THR B 1 8 ? 26.094 -39 -33.5 1 36.06 8 THR B CA 1
ATOM 3441 C C . THR B 1 8 ? 24.688 -39.594 -33.406 1 36.06 8 THR B C 1
ATOM 3443 O O . THR B 1 8 ? 24.047 -39.812 -34.438 1 36.06 8 THR B O 1
ATOM 3446 N N . ALA B 1 9 ? 24.281 -40.312 -32.344 1 41.97 9 ALA B N 1
ATOM 3447 C CA . ALA B 1 9 ? 22.953 -40.906 -32.25 1 41.97 9 ALA B CA 1
ATOM 3448 C C . ALA B 1 9 ? 21.891 -39.844 -32.062 1 41.97 9 ALA B C 1
ATOM 3450 O O . ALA B 1 9 ? 20.703 -40.156 -31.953 1 41.97 9 ALA B O 1
ATOM 3451 N N . GLN B 1 10 ? 22.125 -38.594 -31.75 1 49.25 10 GLN B N 1
ATOM 3452 C CA . GLN B 1 10 ? 21.328 -37.438 -31.422 1 49.25 10 GLN B CA 1
ATOM 3453 C C . GLN B 1 10 ? 20.594 -36.906 -32.656 1 49.25 10 GLN B C 1
ATOM 3455 O O . GLN B 1 10 ? 19.625 -36.156 -32.531 1 49.25 10 GLN B O 1
ATOM 3460 N N . GLY B 1 11 ? 21.125 -37.219 -33.906 1 54.97 11 GLY B N 1
ATOM 3461 C CA . GLY B 1 11 ? 20.719 -36.562 -35.125 1 54.97 11 GLY B CA 1
ATOM 3462 C C . GLY B 1 11 ? 19.703 -37.344 -35.938 1 54.97 11 GLY B C 1
ATOM 3463 O O . GLY B 1 11 ? 19.234 -36.906 -36.969 1 54.97 11 GLY B O 1
ATOM 3464 N N . THR B 1 12 ? 19.375 -38.656 -35.375 1 69 12 THR B N 1
ATOM 3465 C CA . THR B 1 12 ? 18.516 -39.406 -36.281 1 69 12 THR B CA 1
ATOM 3466 C C . THR B 1 12 ? 17.078 -39.438 -35.75 1 69 12 THR B C 1
ATOM 3468 O O . THR B 1 12 ? 16.844 -39.25 -34.562 1 69 12 THR B O 1
ATOM 3471 N N . GLY B 1 13 ? 16.062 -39.281 -36.594 1 89.31 13 GLY B N 1
ATOM 3472 C CA . GLY B 1 13 ? 14.633 -39.375 -36.344 1 89.31 13 GLY B CA 1
ATOM 3473 C C . GLY B 1 13 ? 13.969 -38.031 -36.094 1 89.31 13 GLY B C 1
ATOM 3474 O O . GLY B 1 13 ? 14.555 -37 -36.375 1 89.31 13 GLY B O 1
ATOM 3475 N N . VAL B 1 14 ? 12.797 -38.031 -35.688 1 91.56 14 VAL B N 1
ATOM 3476 C CA . VAL B 1 14 ? 11.984 -36.844 -35.531 1 91.56 14 VAL B CA 1
ATOM 3477 C C . VAL B 1 14 ? 12.594 -35.969 -34.438 1 91.56 14 VAL B C 1
ATOM 3479 O O . VAL B 1 14 ? 12.734 -34.75 -34.625 1 91.56 14 VAL B O 1
ATOM 3482 N N . ALA B 1 15 ? 13.039 -36.531 -33.312 1 93.62 15 ALA B N 1
ATOM 3483 C CA . ALA B 1 15 ? 13.602 -35.781 -32.219 1 93.62 15 ALA B CA 1
ATOM 3484 C C . ALA B 1 15 ? 14.875 -35.062 -32.625 1 93.62 15 ALA B C 1
ATOM 3486 O O . ALA B 1 15 ? 15.102 -33.906 -32.25 1 93.62 15 ALA B O 1
ATOM 3487 N N . GLY B 1 16 ? 15.68 -35.75 -33.281 1 91 16 GLY B N 1
ATOM 3488 C CA . GLY B 1 16 ? 16.906 -35.156 -33.75 1 91 16 GLY B CA 1
ATOM 3489 C C . GLY B 1 16 ? 16.656 -33.969 -34.688 1 91 16 GLY B C 1
ATOM 3490 O O . GLY B 1 16 ? 17.312 -32.938 -34.562 1 91 16 GLY B O 1
ATOM 3491 N N . ARG B 1 17 ? 15.742 -34.156 -35.531 1 87.75 17 ARG B N 1
ATOM 3492 C CA . ARG B 1 17 ? 15.406 -33.094 -36.469 1 87.75 17 ARG B CA 1
ATOM 3493 C C . ARG B 1 17 ? 14.828 -31.875 -35.75 1 87.75 17 ARG B C 1
ATOM 3495 O O . ARG B 1 17 ? 15.156 -30.734 -36.062 1 87.75 17 ARG B O 1
ATOM 3502 N N . LEU B 1 18 ? 13.938 -32.156 -34.906 1 89 18 LEU B N 1
ATOM 3503 C CA . LEU B 1 18 ? 13.383 -31.078 -34.094 1 89 18 LEU B CA 1
ATOM 3504 C C . LEU B 1 18 ? 14.477 -30.344 -33.344 1 89 18 LEU B C 1
ATOM 3506 O O . LEU B 1 18 ? 14.461 -29.125 -33.25 1 89 18 LEU B O 1
ATOM 3510 N N . SER B 1 19 ? 15.359 -31.047 -32.781 1 89.56 19 SER B N 1
ATOM 3511 C CA . SER B 1 19 ? 16.484 -30.469 -32.062 1 89.56 19 SER B CA 1
ATOM 3512 C C . SER B 1 19 ? 17.297 -29.547 -32.969 1 89.56 19 SER B C 1
ATOM 3514 O O . SER B 1 19 ? 17.703 -28.453 -32.562 1 89.56 19 SER B O 1
ATOM 3516 N N . ASP B 1 20 ? 17.516 -29.953 -34.125 1 84.44 20 ASP B N 1
ATOM 3517 C CA . ASP B 1 20 ? 18.281 -29.156 -35.094 1 84.44 20 ASP B CA 1
ATOM 3518 C C . ASP B 1 20 ? 17.578 -27.844 -35.406 1 84.44 20 ASP B C 1
ATOM 3520 O O . ASP B 1 20 ? 18.219 -26.812 -35.594 1 84.44 20 ASP B O 1
ATOM 3524 N N . ILE B 1 21 ? 16.359 -27.953 -35.438 1 79.75 21 ILE B N 1
ATOM 3525 C CA . ILE B 1 21 ? 15.562 -26.781 -35.781 1 79.75 21 ILE B CA 1
ATOM 3526 C C . ILE B 1 21 ? 15.492 -25.828 -34.594 1 79.75 21 ILE B C 1
ATOM 3528 O O . ILE B 1 21 ? 15.555 -24.609 -34.781 1 79.75 21 ILE B O 1
ATOM 3532 N N . LEU B 1 22 ? 15.367 -26.359 -33.469 1 81.94 22 LEU B N 1
ATOM 3533 C CA . LEU B 1 22 ? 15.094 -25.547 -32.281 1 81.94 22 LEU B CA 1
ATOM 3534 C C . LEU B 1 22 ? 16.391 -25.047 -31.641 1 81.94 22 LEU B C 1
ATOM 3536 O O . LEU B 1 22 ? 16.391 -24.016 -30.969 1 81.94 22 LEU B O 1
ATOM 3540 N N . SER B 1 23 ? 17.453 -25.703 -31.859 1 82.19 23 SER B N 1
ATOM 3541 C CA . SER B 1 23 ? 18.719 -25.406 -31.203 1 82.19 23 SER B CA 1
ATOM 3542 C C . SER B 1 23 ? 19.141 -23.969 -31.469 1 82.19 23 SER B C 1
ATOM 3544 O O . SER B 1 23 ? 19.578 -23.266 -30.547 1 82.19 23 SER B O 1
ATOM 3546 N N . PRO B 1 24 ? 19.047 -23.547 -32.688 1 75 24 PRO B N 1
ATOM 3547 C CA . PRO B 1 24 ? 19.422 -22.156 -32.938 1 75 24 PRO B CA 1
ATOM 3548 C C . PRO B 1 24 ? 18.5 -21.156 -32.219 1 75 24 PRO B C 1
ATOM 3550 O O . PRO B 1 24 ? 18.922 -20.062 -31.859 1 75 24 PRO B O 1
ATOM 3553 N N . LEU B 1 25 ? 17.328 -21.594 -32 1 73.25 25 LEU B N 1
ATOM 3554 C CA . LEU B 1 25 ? 16.328 -20.734 -31.375 1 73.25 25 LEU B CA 1
ATOM 3555 C C . LEU B 1 25 ? 16.547 -20.625 -29.875 1 73.25 25 LEU B C 1
ATOM 3557 O O . LEU B 1 25 ? 16.297 -19.578 -29.281 1 73.25 25 LEU B O 1
ATOM 3561 N N . VAL B 1 26 ? 17.031 -21.688 -29.422 1 77.56 26 VAL B N 1
ATOM 3562 C CA . VAL B 1 26 ? 17.141 -21.703 -27.969 1 77.56 26 VAL B CA 1
ATOM 3563 C C . VAL B 1 26 ? 18.594 -21.453 -27.562 1 77.56 26 VAL B C 1
ATOM 3565 O O . VAL B 1 26 ? 18.922 -21.547 -26.375 1 77.56 26 VAL B O 1
ATOM 3568 N N . GLY B 1 27 ? 19.406 -21.172 -28.516 1 77.25 27 GLY B N 1
ATOM 3569 C CA . GLY B 1 27 ? 20.781 -20.781 -28.234 1 77.25 27 GLY B CA 1
ATOM 3570 C C . GLY B 1 27 ? 21.641 -21.922 -27.719 1 77.25 27 GLY B C 1
ATOM 3571 O O . GLY B 1 27 ? 22.484 -21.734 -26.844 1 77.25 27 GLY B O 1
ATOM 3572 N N . GLY B 1 28 ? 21.344 -23.141 -28.109 1 82 28 GLY B N 1
ATOM 3573 C CA . GLY B 1 28 ? 22.078 -24.312 -27.641 1 82 28 GLY B CA 1
ATOM 3574 C C . GLY B 1 28 ? 21.281 -25.594 -27.672 1 82 28 GLY B C 1
ATOM 3575 O O . GLY B 1 28 ? 20.391 -25.75 -28.5 1 82 28 GLY B O 1
ATOM 3576 N N . GLU B 1 29 ? 21.734 -26.469 -26.766 1 87.44 29 GLU B N 1
ATOM 3577 C CA . GLU B 1 29 ? 21.016 -27.734 -26.656 1 87.44 29 GLU B CA 1
ATOM 3578 C C . GLU B 1 29 ? 19.609 -27.531 -26.094 1 87.44 29 GLU B C 1
ATOM 3580 O O . GLU B 1 29 ? 19.359 -26.578 -25.359 1 87.44 29 GLU B O 1
ATOM 3585 N N . LEU B 1 30 ? 18.781 -28.438 -26.516 1 90.31 30 LEU B N 1
ATOM 3586 C CA . LEU B 1 30 ? 17.422 -28.391 -25.969 1 90.31 30 LEU B CA 1
ATOM 3587 C C . LEU B 1 30 ? 17.453 -28.422 -24.453 1 90.31 30 LEU B C 1
ATOM 3589 O O . LEU B 1 30 ? 18.266 -29.141 -23.859 1 90.31 30 LEU B O 1
ATOM 3593 N N . PRO B 1 31 ? 16.609 -27.703 -23.891 1 91.31 31 PRO B N 1
ATOM 3594 C CA . PRO B 1 31 ? 16.578 -27.703 -22.422 1 91.31 31 PRO B CA 1
ATOM 3595 C C . PRO B 1 31 ? 15.883 -28.953 -21.859 1 91.31 31 PRO B C 1
ATOM 3597 O O . PRO B 1 31 ? 15.734 -29.078 -20.641 1 91.31 31 PRO B O 1
ATOM 3600 N N . VAL B 1 32 ? 15.445 -29.859 -22.719 1 94.12 32 VAL B N 1
ATOM 3601 C CA . VAL B 1 32 ? 14.773 -31.078 -22.312 1 94.12 32 VAL B CA 1
ATOM 3602 C C . VAL B 1 32 ? 15.352 -32.281 -23.078 1 94.12 32 VAL B C 1
ATOM 3604 O O . VAL B 1 32 ? 15.984 -32.094 -24.125 1 94.12 32 VAL B O 1
ATOM 3607 N N . ARG B 1 33 ? 15.242 -33.438 -22.438 1 95.94 33 ARG B N 1
ATOM 3608 C CA . ARG B 1 33 ? 15.422 -34.688 -23.172 1 95.94 33 ARG B CA 1
ATOM 3609 C C . ARG B 1 33 ? 14.148 -35.062 -23.906 1 95.94 33 ARG B C 1
ATOM 3611 O O . ARG B 1 33 ? 13.211 -35.594 -23.297 1 95.94 33 ARG B O 1
ATOM 3618 N N . LEU B 1 34 ? 14.188 -34.969 -25.203 1 95.81 34 LEU B N 1
ATOM 3619 C CA . LEU B 1 34 ? 12.992 -35.125 -26.031 1 95.81 34 LEU B CA 1
ATOM 3620 C C . LEU B 1 34 ? 12.898 -36.531 -26.594 1 95.81 34 LEU B C 1
ATOM 3622 O O . LEU B 1 34 ? 13.883 -37.062 -27.109 1 95.81 34 LEU B O 1
ATOM 3626 N N . THR B 1 35 ? 11.773 -37.156 -26.406 1 96.88 35 THR B N 1
ATOM 3627 C CA . THR B 1 35 ? 11.406 -38.375 -27.125 1 96.88 35 THR B CA 1
ATOM 3628 C C . THR B 1 35 ? 10.219 -38.125 -28.047 1 96.88 35 THR B C 1
ATOM 3630 O O . THR B 1 35 ? 9.18 -37.625 -27.609 1 96.88 35 THR B O 1
ATOM 3633 N N . ALA B 1 36 ? 10.383 -38.5 -29.297 1 95.31 36 ALA B N 1
ATOM 3634 C CA . ALA B 1 36 ? 9.32 -38.25 -30.281 1 95.31 36 ALA B CA 1
ATOM 3635 C C . ALA B 1 36 ? 8.508 -39.531 -30.547 1 95.31 36 ALA B C 1
ATOM 3637 O O . ALA B 1 36 ? 8.836 -40.594 -30.031 1 95.31 36 ALA B O 1
ATOM 3638 N N . TRP B 1 37 ? 7.418 -39.375 -31.312 1 94.44 37 TRP B N 1
ATOM 3639 C CA . TRP B 1 37 ? 6.461 -40.438 -31.562 1 94.44 37 TRP B CA 1
ATOM 3640 C C . TRP B 1 37 ? 7.094 -41.562 -32.375 1 94.44 37 TRP B C 1
ATOM 3642 O O . TRP B 1 37 ? 6.551 -42.688 -32.438 1 94.44 37 TRP B O 1
ATOM 3652 N N . ASP B 1 38 ? 8.258 -41.312 -33.031 1 93.06 38 ASP B N 1
ATOM 3653 C CA . ASP B 1 38 ? 8.93 -42.344 -33.781 1 93.06 38 ASP B CA 1
ATOM 3654 C C . ASP B 1 38 ? 9.953 -43.062 -32.906 1 93.06 38 ASP B C 1
ATOM 3656 O O . ASP B 1 38 ? 10.711 -43.906 -33.406 1 93.06 38 ASP B O 1
ATOM 3660 N N . GLY B 1 39 ? 10.062 -42.688 -31.609 1 94.38 39 GLY B N 1
ATOM 3661 C CA . GLY B 1 39 ? 10.945 -43.344 -30.656 1 94.38 39 GLY B CA 1
ATOM 3662 C C . GLY B 1 39 ? 12.32 -42.688 -30.578 1 94.38 39 GLY B C 1
ATOM 3663 O O . GLY B 1 39 ? 13.109 -43 -29.688 1 94.38 39 GLY B O 1
ATOM 3664 N N . SER B 1 40 ? 12.586 -41.812 -31.453 1 95.62 40 SER B N 1
ATOM 3665 C CA . SER B 1 40 ? 13.883 -41.125 -31.438 1 95.62 40 SER B CA 1
ATOM 3666 C C . SER B 1 40 ? 14.008 -40.188 -30.234 1 95.62 40 SER B C 1
ATOM 3668 O O . SER B 1 40 ? 13 -39.75 -29.688 1 95.62 40 SER B O 1
ATOM 3670 N N . THR B 1 41 ? 15.242 -40 -29.828 1 96 41 THR B N 1
ATOM 3671 C CA . THR B 1 41 ? 15.516 -39.125 -28.688 1 96 41 THR B CA 1
ATOM 3672 C C . THR B 1 41 ? 16.562 -38.094 -29.031 1 96 41 THR B C 1
ATOM 3674 O O . THR B 1 41 ? 17.375 -38.281 -29.938 1 96 41 THR B O 1
ATOM 3677 N N . ALA B 1 42 ? 16.453 -36.906 -28.391 1 94.94 42 ALA B N 1
ATOM 3678 C CA . ALA B 1 42 ? 17.422 -35.812 -28.531 1 94.94 42 ALA B CA 1
ATOM 3679 C C . ALA B 1 42 ? 17.484 -34.969 -27.266 1 94.94 42 ALA B C 1
ATOM 3681 O O . ALA B 1 42 ? 16.531 -34.938 -26.484 1 94.94 42 ALA B O 1
ATOM 3682 N N . GLY B 1 43 ? 18.641 -34.219 -27.109 1 93.19 43 GLY B N 1
ATOM 3683 C CA . GLY B 1 43 ? 18.844 -33.375 -25.938 1 93.19 43 GLY B CA 1
ATOM 3684 C C . GLY B 1 43 ? 19.656 -34.062 -24.859 1 93.19 43 GLY B C 1
ATOM 3685 O O . GLY B 1 43 ? 19.984 -35.25 -24.969 1 93.19 43 GLY B O 1
ATOM 3686 N N . PRO B 1 44 ? 19.938 -33.344 -23.812 1 93.25 44 PRO B N 1
ATOM 3687 C CA . PRO B 1 44 ? 20.781 -33.875 -22.734 1 93.25 44 PRO B CA 1
ATOM 3688 C C . PRO B 1 44 ? 20.078 -34.969 -21.953 1 93.25 44 PRO B C 1
ATOM 3690 O O . PRO B 1 44 ? 18.875 -34.875 -21.656 1 93.25 44 PRO B O 1
ATOM 3693 N N . GLU B 1 45 ? 20.812 -36 -21.547 1 92.19 45 GLU B N 1
ATOM 3694 C CA . GLU B 1 45 ? 20.266 -37.156 -20.844 1 92.19 45 GLU B CA 1
ATOM 3695 C C . GLU B 1 45 ? 19.797 -36.781 -19.438 1 92.19 45 GLU B C 1
ATOM 3697 O O . GLU B 1 45 ? 18.859 -37.406 -18.906 1 92.19 45 GLU B O 1
ATOM 3702 N N . ASP B 1 46 ? 20.406 -35.75 -18.922 1 92.12 46 ASP B N 1
ATOM 3703 C CA . ASP B 1 46 ? 20.109 -35.406 -17.531 1 92.12 46 ASP B CA 1
ATOM 3704 C C . ASP B 1 46 ? 19.047 -34.312 -17.438 1 92.12 46 ASP B C 1
ATOM 3706 O O . ASP B 1 46 ? 18.672 -33.906 -16.344 1 92.12 46 ASP B O 1
ATOM 3710 N N . ALA B 1 47 ? 18.531 -33.938 -18.594 1 94.25 47 ALA B N 1
ATOM 3711 C CA . ALA B 1 47 ? 17.469 -32.938 -18.609 1 94.25 47 ALA B CA 1
ATOM 3712 C C . ALA B 1 47 ? 16.094 -33.594 -18.406 1 94.25 47 ALA B C 1
ATOM 3714 O O . ALA B 1 47 ? 15.961 -34.812 -18.531 1 94.25 47 ALA B O 1
ATOM 3715 N N . PRO B 1 48 ? 15.094 -32.75 -18 1 95.94 48 PRO B N 1
ATOM 3716 C CA . PRO B 1 48 ? 13.75 -33.312 -17.859 1 95.94 48 PRO B CA 1
ATOM 3717 C C . PRO B 1 48 ? 13.258 -34 -19.141 1 95.94 48 PRO B C 1
ATOM 3719 O O . PRO B 1 48 ? 13.5 -33.5 -20.234 1 95.94 48 PRO B O 1
ATOM 3722 N N . LYS B 1 49 ? 12.656 -35.062 -18.953 1 97 49 LYS B N 1
ATOM 3723 C CA . LYS B 1 49 ? 12.227 -35.906 -20.078 1 97 49 LYS B CA 1
ATOM 3724 C C . LYS B 1 49 ? 10.852 -35.469 -20.578 1 97 49 LYS B C 1
ATOM 3726 O O . LYS B 1 49 ? 9.883 -35.469 -19.812 1 97 49 LYS B O 1
ATOM 3731 N N . VAL B 1 50 ? 10.781 -35.156 -21.812 1 96.69 50 VAL B N 1
ATOM 3732 C CA . VAL B 1 50 ? 9.539 -34.781 -22.469 1 96.69 50 VAL B CA 1
ATOM 3733 C C . VAL B 1 50 ? 9.258 -35.719 -23.641 1 96.69 50 VAL B C 1
ATOM 3735 O O . VAL B 1 50 ? 10.133 -35.938 -24.469 1 96.69 50 VAL B O 1
ATOM 3738 N N . THR B 1 51 ? 8.086 -36.188 -23.656 1 97.5 51 THR B N 1
ATOM 3739 C CA . THR B 1 51 ? 7.703 -37.125 -24.719 1 97.5 51 THR B CA 1
ATOM 3740 C C . THR B 1 51 ? 6.59 -36.5 -25.578 1 97.5 51 THR B C 1
ATOM 3742 O O . THR B 1 51 ? 5.578 -36.031 -25.047 1 97.5 51 THR B O 1
ATOM 3745 N N . LEU B 1 52 ? 6.789 -36.531 -26.875 1 96.38 52 LEU B N 1
ATOM 3746 C CA . LEU B 1 52 ? 5.758 -36.188 -27.844 1 96.38 52 LEU B CA 1
ATOM 3747 C C . LEU B 1 52 ? 5.137 -37.438 -28.438 1 96.38 52 LEU B C 1
ATOM 3749 O O . LEU B 1 52 ? 5.824 -38.25 -29.078 1 96.38 52 LEU B O 1
ATOM 3753 N N . TYR B 1 53 ? 3.873 -37.594 -28.328 1 96.38 53 TYR B N 1
ATOM 3754 C CA . TYR B 1 53 ? 3.234 -38.844 -28.719 1 96.38 53 TYR B CA 1
ATOM 3755 C C . TYR B 1 53 ? 2.621 -38.719 -30.109 1 96.38 53 TYR B C 1
ATOM 3757 O O . TYR B 1 53 ? 2.27 -39.719 -30.734 1 96.38 53 TYR B O 1
ATOM 3765 N N . SER B 1 54 ? 2.52 -37.438 -30.578 1 93.44 54 SER B N 1
ATOM 3766 C CA . SER B 1 54 ? 1.848 -37.219 -31.859 1 93.44 54 SER B CA 1
ATOM 3767 C C . SER B 1 54 ? 2.385 -35.969 -32.562 1 93.44 54 SER B C 1
ATOM 3769 O O . SER B 1 54 ? 2.805 -35 -31.891 1 93.44 54 SER B O 1
ATOM 3771 N N . PRO B 1 55 ? 2.367 -35.938 -33.906 1 92.25 55 PRO B N 1
ATOM 3772 C CA . PRO B 1 55 ? 2.744 -34.719 -34.625 1 92.25 55 PRO B CA 1
ATOM 3773 C C . PRO B 1 55 ? 1.774 -33.562 -34.375 1 92.25 55 PRO B C 1
ATOM 3775 O O . PRO B 1 55 ? 2.084 -32.406 -34.688 1 92.25 55 PRO B O 1
ATOM 3778 N N . ASN B 1 56 ? 0.623 -33.844 -33.781 1 92.81 56 ASN B N 1
ATOM 3779 C CA . ASN B 1 56 ? -0.356 -32.812 -33.438 1 92.81 56 ASN B CA 1
ATOM 3780 C C . ASN B 1 56 ? 0.24 -31.766 -32.531 1 92.81 56 ASN B C 1
ATOM 3782 O O . ASN B 1 56 ? -0.171 -30.594 -32.562 1 92.81 56 ASN B O 1
ATOM 3786 N N . VAL B 1 57 ? 1.215 -32.156 -31.75 1 93 57 VAL B N 1
ATOM 3787 C CA . VAL B 1 57 ? 1.871 -31.234 -30.844 1 93 57 VAL B CA 1
ATOM 3788 C C . VAL B 1 57 ? 2.473 -30.078 -31.641 1 93 57 VAL B C 1
ATOM 3790 O O . VAL B 1 57 ? 2.326 -28.906 -31.266 1 93 57 VAL B O 1
ATOM 3793 N N . LEU B 1 58 ? 3.104 -30.391 -32.75 1 89.56 58 LEU B N 1
ATOM 3794 C CA . LEU B 1 58 ? 3.729 -29.375 -33.594 1 89.56 58 LEU B CA 1
ATOM 3795 C C . LEU B 1 58 ? 2.676 -28.469 -34.219 1 89.56 58 LEU B C 1
ATOM 3797 O O . LEU B 1 58 ? 2.873 -27.266 -34.312 1 89.56 58 LEU B O 1
ATOM 3801 N N . ARG B 1 59 ? 1.613 -29.047 -34.625 1 90.62 59 ARG B N 1
ATOM 3802 C CA . ARG B 1 59 ? 0.527 -28.266 -35.219 1 90.62 59 ARG B CA 1
ATOM 3803 C C . ARG B 1 59 ? -0.074 -27.312 -34.188 1 90.62 59 ARG B C 1
ATOM 3805 O O . ARG B 1 59 ? -0.35 -26.156 -34.531 1 90.62 59 ARG B O 1
ATOM 3812 N N . ARG B 1 60 ? -0.247 -27.766 -33 1 92 60 ARG B N 1
ATOM 3813 C CA . ARG B 1 60 ? -0.774 -26.906 -31.953 1 92 60 ARG B CA 1
ATOM 3814 C C . ARG B 1 60 ? 0.19 -25.766 -31.641 1 92 60 ARG B C 1
ATOM 3816 O O . ARG B 1 60 ? -0.23 -24.625 -31.469 1 92 60 ARG B O 1
ATOM 3823 N N . LEU B 1 61 ? 1.456 -26.047 -31.594 1 87.88 61 LEU B N 1
ATOM 3824 C CA . LEU B 1 61 ? 2.469 -25.031 -31.297 1 87.88 61 LEU B CA 1
ATOM 3825 C C . LEU B 1 61 ? 2.572 -24.031 -32.438 1 87.88 61 LEU B C 1
ATOM 3827 O O . LEU B 1 61 ? 2.842 -22.844 -32.219 1 87.88 61 LEU B O 1
ATOM 3831 N N . LEU B 1 62 ? 2.33 -24.484 -33.625 1 85.19 62 LEU B N 1
ATOM 3832 C CA . LEU B 1 62 ? 2.385 -23.609 -34.781 1 85.19 62 LEU B CA 1
ATOM 3833 C C . LEU B 1 62 ? 1.258 -22.578 -34.75 1 85.19 62 LEU B C 1
ATOM 3835 O O . LEU B 1 62 ? 1.468 -21.406 -35.062 1 85.19 62 LEU B O 1
ATOM 3839 N N . TRP B 1 63 ? 0.095 -23.031 -34.344 1 87.94 63 TRP B N 1
ATOM 3840 C CA . TRP B 1 63 ? -1.076 -22.156 -34.375 1 87.94 63 TRP B CA 1
ATOM 3841 C C . TRP B 1 63 ? -1.216 -21.391 -33.094 1 87.94 63 TRP B C 1
ATOM 3843 O O . TRP B 1 63 ? -1.891 -20.359 -33.031 1 87.94 63 TRP B O 1
ATOM 3853 N N . ASN B 1 64 ? -0.723 -21.906 -31.984 1 88.12 64 ASN B N 1
ATOM 3854 C CA . ASN B 1 64 ? -0.678 -21.25 -30.688 1 88.12 64 ASN B CA 1
ATOM 3855 C C . ASN B 1 64 ? 0.719 -21.312 -30.078 1 88.12 64 ASN B C 1
ATOM 3857 O O . ASN B 1 64 ? 0.951 -22.047 -29.109 1 88.12 64 ASN B O 1
ATOM 3861 N N . PRO B 1 65 ? 1.547 -20.469 -30.594 1 82.19 65 PRO B N 1
ATOM 3862 C CA . PRO B 1 65 ? 2.936 -20.547 -30.141 1 82.19 65 PRO B CA 1
ATOM 3863 C C . PRO B 1 65 ? 3.086 -20.234 -28.656 1 82.19 65 PRO B C 1
ATOM 3865 O O . PRO B 1 65 ? 2.375 -19.375 -28.125 1 82.19 65 PRO B O 1
ATOM 3868 N N . GLY B 1 66 ? 3.934 -20.969 -28.062 1 81.88 66 GLY B N 1
ATOM 3869 C CA . GLY B 1 66 ? 4.258 -20.688 -26.672 1 81.88 66 GLY B CA 1
ATOM 3870 C C . GLY B 1 66 ? 3.43 -21.5 -25.703 1 81.88 66 GLY B C 1
ATOM 3871 O O . GLY B 1 66 ? 3.256 -22.719 -25.875 1 81.88 66 GLY B O 1
ATOM 3872 N N . GLU B 1 67 ? 2.973 -20.828 -24.734 1 87.44 67 GLU B N 1
ATOM 3873 C CA . GLU B 1 67 ? 2.371 -21.453 -23.562 1 87.44 67 GLU B CA 1
ATOM 3874 C C . GLU B 1 67 ? 1.064 -22.156 -23.922 1 87.44 67 GLU B C 1
ATOM 3876 O O . GLU B 1 67 ? 0.828 -23.297 -23.5 1 87.44 67 GLU B O 1
ATOM 3881 N N . LEU B 1 68 ? 0.259 -21.547 -24.719 1 90.44 68 LEU B N 1
ATOM 3882 C CA . LEU B 1 68 ? -1.075 -22.078 -24.969 1 90.44 68 LEU B CA 1
ATOM 3883 C C . LEU B 1 68 ? -0.999 -23.375 -25.766 1 90.44 68 LEU B C 1
ATOM 3885 O O . LEU B 1 68 ? -1.671 -24.359 -25.438 1 90.44 68 LEU B O 1
ATOM 3889 N N . GLY B 1 69 ? -0.187 -23.375 -26.844 1 91.56 69 GLY B N 1
ATOM 3890 C CA . GLY B 1 69 ? -0.033 -24.578 -27.625 1 91.56 69 GLY B CA 1
ATOM 3891 C C . GLY B 1 69 ? 0.53 -25.75 -26.828 1 91.56 69 GLY B C 1
ATOM 3892 O O . GLY B 1 69 ? 0.058 -26.875 -26.953 1 91.56 69 GLY B O 1
ATOM 3893 N N . ALA B 1 70 ? 1.526 -25.453 -26.062 1 92.44 70 ALA B N 1
ATOM 3894 C CA . ALA B 1 70 ? 2.119 -26.469 -25.203 1 92.44 70 ALA B CA 1
ATOM 3895 C C . ALA B 1 70 ? 1.109 -26.984 -24.188 1 92.44 70 ALA B C 1
ATOM 3897 O O . ALA B 1 70 ? 1.046 -28.188 -23.922 1 92.44 70 ALA B O 1
ATOM 3898 N N . ALA B 1 71 ? 0.306 -26.109 -23.641 1 94.69 71 ALA B N 1
ATOM 3899 C CA . ALA B 1 71 ? -0.708 -26.469 -22.656 1 94.69 71 ALA B CA 1
ATOM 3900 C C . ALA B 1 71 ? -1.778 -27.359 -23.281 1 94.69 71 ALA B C 1
ATOM 3902 O O . ALA B 1 71 ? -2.195 -28.359 -22.688 1 94.69 71 ALA B O 1
ATOM 3903 N N . GLN B 1 72 ? -2.178 -27 -24.469 1 95.62 72 GLN B N 1
ATOM 3904 C CA . GLN B 1 72 ? -3.16 -27.828 -25.172 1 95.62 72 GLN B CA 1
ATOM 3905 C C . GLN B 1 72 ? -2.645 -29.25 -25.375 1 95.62 72 GLN B C 1
ATOM 3907 O O . GLN B 1 72 ? -3.355 -30.219 -25.109 1 95.62 72 GLN B O 1
ATOM 3912 N N . ALA B 1 73 ? -1.434 -29.281 -25.844 1 95.81 73 ALA B N 1
ATOM 3913 C CA . ALA B 1 73 ? -0.83 -30.594 -26.094 1 95.81 73 ALA B CA 1
ATOM 3914 C C . ALA B 1 73 ? -0.713 -31.406 -24.812 1 95.81 73 ALA B C 1
ATOM 3916 O O . ALA B 1 73 ? -0.964 -32.625 -24.797 1 95.81 73 ALA B O 1
ATOM 3917 N N . TYR B 1 74 ? -0.359 -30.812 -23.75 1 96.69 74 TYR B N 1
ATOM 3918 C CA . TYR B 1 74 ? -0.196 -31.484 -22.469 1 96.69 74 TYR B CA 1
ATOM 3919 C C . TYR B 1 74 ? -1.532 -32 -21.953 1 96.69 74 TYR B C 1
ATOM 3921 O O . TYR B 1 74 ? -1.642 -33.156 -21.547 1 96.69 74 TYR B O 1
ATOM 3929 N N . VAL B 1 75 ? -2.545 -31.188 -21.953 1 96.38 75 VAL B N 1
ATOM 3930 C CA . VAL B 1 75 ? -3.824 -31.531 -21.359 1 96.38 75 VAL B CA 1
ATOM 3931 C C . VAL B 1 75 ? -4.48 -32.656 -22.156 1 96.38 75 VAL B C 1
ATOM 3933 O O . VAL B 1 75 ? -5.195 -33.5 -21.594 1 96.38 75 VAL B O 1
ATOM 3936 N N . LEU B 1 76 ? -4.125 -32.75 -23.453 1 96.12 76 LEU B N 1
ATOM 3937 C CA . LEU B 1 76 ? -4.699 -33.781 -24.328 1 96.12 76 LEU B CA 1
ATOM 3938 C C . LEU B 1 76 ? -3.863 -35.031 -24.281 1 96.12 76 LEU B C 1
ATOM 3940 O O . LEU B 1 76 ? -4.223 -36.031 -24.906 1 96.12 76 LEU B O 1
ATOM 3944 N N . GLY B 1 77 ? -2.771 -35 -23.641 1 95.88 77 GLY B N 1
ATOM 3945 C CA . GLY B 1 77 ? -1.919 -36.156 -23.516 1 95.88 77 GLY B CA 1
ATOM 3946 C C . GLY B 1 77 ? -1.048 -36.406 -24.734 1 95.88 77 GLY B C 1
ATOM 3947 O O . GLY B 1 77 ? -0.479 -37.469 -24.906 1 95.88 77 GLY B O 1
ATOM 3948 N N . GLU B 1 78 ? -0.988 -35.406 -25.578 1 96.44 78 GLU B N 1
ATOM 3949 C CA . GLU B 1 78 ? -0.122 -35.5 -26.75 1 96.44 78 GLU B CA 1
ATOM 3950 C C . GLU B 1 78 ? 1.336 -35.25 -26.375 1 96.44 78 GLU B C 1
ATOM 3952 O O . GLU B 1 78 ? 2.248 -35.656 -27.094 1 96.44 78 GLU B O 1
ATOM 3957 N N . LEU B 1 79 ? 1.513 -34.5 -25.375 1 96.44 79 LEU B N 1
ATOM 3958 C CA . LEU B 1 79 ? 2.791 -34.188 -24.75 1 96.44 79 LEU B CA 1
ATOM 3959 C C . LEU B 1 79 ? 2.775 -34.562 -23.266 1 96.44 79 LEU B C 1
ATOM 3961 O O . LEU B 1 79 ? 1.782 -34.344 -22.578 1 96.44 79 LEU B O 1
ATOM 3965 N N . ASP B 1 80 ? 3.844 -35.156 -22.828 1 96.81 80 ASP B N 1
ATOM 3966 C CA . ASP B 1 80 ? 3.914 -35.5 -21.406 1 96.81 80 ASP B CA 1
ATOM 3967 C C . ASP B 1 80 ? 5.312 -35.25 -20.859 1 96.81 80 ASP B C 1
ATOM 3969 O O . ASP B 1 80 ? 6.285 -35.188 -21.609 1 96.81 80 ASP B O 1
ATOM 3973 N N . VAL B 1 81 ? 5.344 -35.062 -19.625 1 96.5 81 VAL B N 1
ATOM 3974 C CA . VAL B 1 81 ? 6.582 -34.875 -18.875 1 96.5 81 VAL B CA 1
ATOM 3975 C C . VAL B 1 81 ? 6.738 -35.969 -17.828 1 96.5 81 VAL B C 1
ATOM 3977 O O . VAL B 1 81 ? 5.832 -36.219 -17.031 1 96.5 81 VAL B O 1
ATOM 3980 N N . GLU B 1 82 ? 7.902 -36.594 -17.922 1 94.19 82 GLU B N 1
ATOM 3981 C CA . GLU B 1 82 ? 8.18 -37.625 -16.922 1 94.19 82 GLU B CA 1
ATOM 3982 C C . GLU B 1 82 ? 8.648 -37 -15.602 1 94.19 82 GLU B C 1
ATOM 3984 O O . GLU B 1 82 ? 9.477 -36.094 -15.602 1 94.19 82 GLU B O 1
ATOM 3989 N N . GLY B 1 83 ? 8.062 -37.5 -14.539 1 91.81 83 GLY B N 1
ATOM 3990 C CA . GLY B 1 83 ? 8.461 -36.969 -13.242 1 91.81 83 GLY B CA 1
ATOM 3991 C C . GLY B 1 83 ? 7.656 -35.781 -12.82 1 91.81 83 GLY B C 1
ATOM 3992 O O . GLY B 1 83 ? 6.488 -35.625 -13.188 1 91.81 83 GLY B O 1
ATOM 3993 N N . ASP B 1 84 ? 8.289 -34.969 -11.992 1 93.31 84 ASP B N 1
ATOM 3994 C CA . ASP B 1 84 ? 7.609 -33.812 -11.414 1 93.31 84 ASP B CA 1
ATOM 3995 C C . ASP B 1 84 ? 7.543 -32.656 -12.414 1 93.31 84 ASP B C 1
ATOM 3997 O O . ASP B 1 84 ? 8.57 -32.156 -12.867 1 93.31 84 ASP B O 1
ATOM 4001 N N . LEU B 1 85 ? 6.363 -32.25 -12.742 1 95.38 85 LEU B N 1
ATOM 4002 C CA . LEU B 1 85 ? 6.133 -31.188 -13.719 1 95.38 85 LEU B CA 1
ATOM 4003 C C . LEU B 1 85 ? 6.777 -29.891 -13.266 1 95.38 85 LEU B C 1
ATOM 4005 O O . LEU B 1 85 ? 7.332 -29.141 -14.078 1 95.38 85 LEU B O 1
ATOM 4009 N N . GLY B 1 86 ? 6.688 -29.547 -12.023 1 94.94 86 GLY B N 1
ATOM 4010 C CA . GLY B 1 86 ? 7.293 -28.344 -11.477 1 94.94 86 GLY B CA 1
ATOM 4011 C C . GLY B 1 86 ? 8.797 -28.297 -11.672 1 94.94 86 GLY B C 1
ATOM 4012 O O . GLY B 1 86 ? 9.344 -27.25 -12.055 1 94.94 86 GLY B O 1
ATOM 4013 N N . ASP B 1 87 ? 9.414 -29.375 -11.422 1 94.75 87 ASP B N 1
ATOM 4014 C CA . ASP B 1 87 ? 10.859 -29.469 -11.609 1 94.75 87 ASP B CA 1
ATOM 4015 C C . ASP B 1 87 ? 11.234 -29.266 -13.07 1 94.75 87 ASP B C 1
ATOM 4017 O O . ASP B 1 87 ? 12.211 -28.594 -13.375 1 94.75 87 ASP B O 1
ATOM 4021 N N . ALA B 1 88 ? 10.5 -29.922 -13.883 1 94.88 88 ALA B N 1
ATOM 4022 C CA . ALA B 1 88 ? 10.766 -29.812 -15.32 1 94.88 88 ALA B CA 1
ATOM 4023 C C . ALA B 1 88 ? 10.617 -28.359 -15.781 1 94.88 88 ALA B C 1
ATOM 4025 O O . ALA B 1 88 ? 11.508 -27.828 -16.453 1 94.88 88 ALA B O 1
ATOM 4026 N N . LEU B 1 89 ? 9.555 -27.75 -15.406 1 93.81 89 LEU B N 1
ATOM 4027 C CA . LEU B 1 89 ? 9.305 -26.375 -15.812 1 93.81 89 LEU B CA 1
ATOM 4028 C C . LEU B 1 89 ? 10.344 -25.438 -15.211 1 93.81 89 LEU B C 1
ATOM 4030 O O . LEU B 1 89 ? 10.797 -24.5 -15.867 1 93.81 89 LEU B O 1
ATOM 4034 N N . THR B 1 90 ? 10.648 -25.625 -13.992 1 94.38 90 THR B N 1
ATOM 4035 C CA . THR B 1 90 ? 11.68 -24.828 -13.344 1 94.38 90 THR B CA 1
ATOM 4036 C C . THR B 1 90 ? 12.992 -24.906 -14.109 1 94.38 90 THR B C 1
ATOM 4038 O O . THR B 1 90 ? 13.648 -23.875 -14.336 1 94.38 90 THR B O 1
ATOM 4041 N N . HIS B 1 91 ? 13.359 -26.094 -14.516 1 93.12 91 HIS B N 1
ATOM 4042 C CA . HIS B 1 91 ? 14.586 -26.297 -15.281 1 93.12 91 HIS B CA 1
ATOM 4043 C C . HIS B 1 91 ? 14.523 -25.562 -16.609 1 93.12 91 HIS B C 1
ATOM 4045 O O . HIS B 1 91 ? 15.477 -24.859 -16.984 1 93.12 91 HIS B O 1
ATOM 4051 N N . VAL B 1 92 ? 13.492 -25.703 -17.266 1 89.75 92 VAL B N 1
ATOM 4052 C CA . VAL B 1 92 ? 13.336 -25.078 -18.594 1 89.75 92 VAL B CA 1
ATOM 4053 C C . VAL B 1 92 ? 13.414 -23.562 -18.469 1 89.75 92 VAL B C 1
ATOM 4055 O O . VAL B 1 92 ? 14.078 -22.906 -19.266 1 89.75 92 VAL B O 1
ATOM 4058 N N . TRP B 1 93 ? 12.789 -23.047 -17.469 1 87.19 93 TRP B N 1
ATOM 4059 C CA . TRP B 1 93 ? 12.781 -21.594 -17.266 1 87.19 93 TRP B CA 1
ATOM 4060 C C . TRP B 1 93 ? 14.172 -21.094 -16.875 1 87.19 93 TRP B C 1
ATOM 4062 O O . TRP B 1 93 ? 14.578 -20 -17.266 1 87.19 93 TRP B O 1
ATOM 4072 N N . LYS B 1 94 ? 14.797 -21.797 -16.094 1 88.38 94 LYS B N 1
ATOM 4073 C CA . LYS B 1 94 ? 16.156 -21.438 -15.695 1 88.38 94 LYS B CA 1
ATOM 4074 C C . LYS B 1 94 ? 17.078 -21.375 -16.906 1 88.38 94 LYS B C 1
ATOM 4076 O O . LYS B 1 94 ? 17.828 -20.406 -17.078 1 88.38 94 LYS B O 1
ATOM 4081 N N . VAL B 1 95 ? 17.047 -22.391 -17.734 1 87.69 95 VAL B N 1
ATOM 4082 C CA . VAL B 1 95 ? 17.859 -22.438 -18.938 1 87.69 95 VAL B CA 1
ATOM 4083 C C . VAL B 1 95 ? 17.5 -21.297 -19.875 1 87.69 95 VAL B C 1
ATOM 4085 O O . VAL B 1 95 ? 18.375 -20.672 -20.469 1 87.69 95 VAL B O 1
ATOM 4088 N N . SER B 1 96 ? 16.281 -21.062 -19.984 1 83.88 96 SER B N 1
ATOM 4089 C CA . SER B 1 96 ? 15.797 -19.984 -20.828 1 83.88 96 SER B CA 1
ATOM 4090 C C . SER B 1 96 ? 16.312 -18.625 -20.344 1 83.88 96 SER B C 1
ATOM 4092 O O . SER B 1 96 ? 16.719 -17.781 -21.141 1 83.88 96 SER B O 1
ATOM 4094 N N . ALA B 1 97 ? 16.234 -18.422 -19.094 1 83 97 ALA B N 1
ATOM 4095 C CA . ALA B 1 97 ? 16.703 -17.188 -18.516 1 83 97 ALA B CA 1
ATOM 4096 C C . ALA B 1 97 ? 18.203 -17.016 -18.703 1 83 97 ALA B C 1
ATOM 4098 O O . ALA B 1 97 ? 18.688 -15.922 -19.047 1 83 97 ALA B O 1
ATOM 4099 N N . GLU B 1 98 ? 18.891 -18 -18.516 1 85 98 GLU B N 1
ATOM 4100 C CA . GLU B 1 98 ? 20.344 -17.969 -18.656 1 85 98 GLU B CA 1
ATOM 4101 C C . GLU B 1 98 ? 20.766 -17.625 -20.078 1 85 98 GLU B C 1
ATOM 4103 O O . GLU B 1 98 ? 21.781 -16.953 -20.281 1 85 98 GLU B O 1
ATOM 4108 N N . ARG B 1 99 ? 19.922 -18.109 -20.953 1 85.25 99 ARG B N 1
ATOM 4109 C CA . ARG B 1 99 ? 20.266 -17.922 -22.359 1 85.25 99 ARG B CA 1
ATOM 4110 C C . ARG B 1 99 ? 19.578 -16.703 -22.938 1 85.25 99 ARG B C 1
ATOM 4112 O O . ARG B 1 99 ? 19.703 -16.406 -24.125 1 85.25 99 ARG B O 1
ATOM 4119 N N . GLY B 1 100 ? 18.797 -16.047 -22.094 1 76.94 100 GLY B N 1
ATOM 4120 C CA . GLY B 1 100 ? 18.109 -14.836 -22.516 1 76.94 100 GLY B CA 1
ATOM 4121 C C . GLY B 1 100 ? 17 -15.094 -23.5 1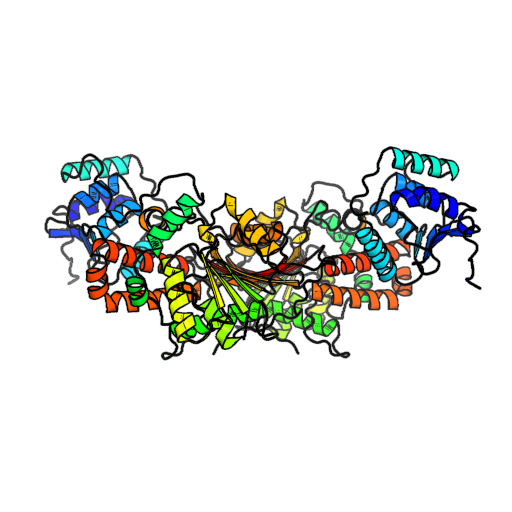 76.94 100 GLY B C 1
ATOM 4122 O O . GLY B 1 100 ? 16.797 -14.312 -24.438 1 76.94 100 GLY B O 1
ATOM 4123 N N . LEU B 1 101 ? 16.391 -16.297 -23.453 1 68.25 101 LEU B N 1
ATOM 4124 C CA . LEU B 1 101 ? 15.367 -16.703 -24.422 1 68.25 101 LEU B CA 1
ATOM 4125 C C . LEU B 1 101 ? 14.016 -16.109 -24.078 1 68.25 101 LEU B C 1
ATOM 4127 O O . LEU B 1 101 ? 12.984 -16.516 -24.625 1 68.25 101 LEU B O 1
ATOM 4131 N N . GLY B 1 102 ? 13.914 -15.258 -23.203 1 58.03 102 GLY B N 1
ATOM 4132 C CA . GLY B 1 102 ? 12.664 -14.711 -22.703 1 58.03 102 GLY B CA 1
ATOM 4133 C C . GLY B 1 102 ? 11.664 -14.398 -23.797 1 58.03 102 GLY B C 1
ATOM 4134 O O . GLY B 1 102 ? 10.477 -14.711 -23.656 1 58.03 102 GLY B O 1
ATOM 4135 N N . SER B 1 103 ? 11.836 -13.508 -24.688 1 55.94 103 SER B N 1
ATOM 4136 C CA . SER B 1 103 ? 10.859 -13.094 -25.688 1 55.94 103 SER B CA 1
ATOM 4137 C C . SER B 1 103 ? 11.195 -13.664 -27.062 1 55.94 103 SER B C 1
ATOM 4139 O O . SER B 1 103 ? 11.781 -12.977 -27.906 1 55.94 103 SER B O 1
ATOM 4141 N N . ILE B 1 104 ? 11.219 -14.953 -27.062 1 55.47 104 ILE B N 1
ATOM 4142 C CA . ILE B 1 104 ? 11.492 -15.398 -28.422 1 55.47 104 ILE B CA 1
ATOM 4143 C C . ILE B 1 104 ? 10.375 -14.938 -29.359 1 55.47 104 ILE B C 1
ATOM 4145 O O . ILE B 1 104 ? 9.227 -15.391 -29.234 1 55.47 104 ILE B O 1
ATOM 4149 N N . THR B 1 105 ? 10.562 -13.828 -29.859 1 59.44 105 THR B N 1
ATOM 4150 C CA . THR B 1 105 ? 9.695 -13.398 -30.953 1 59.44 105 THR B CA 1
ATOM 4151 C C . THR B 1 105 ? 9.969 -14.195 -32.219 1 59.44 105 THR B C 1
ATOM 4153 O O . THR B 1 105 ? 11.117 -14.266 -32.688 1 59.44 105 THR B O 1
ATOM 4156 N N . PRO B 1 106 ? 8.953 -14.891 -32.562 1 64 106 PRO B N 1
ATOM 4157 C CA . PRO B 1 106 ? 9.219 -15.711 -33.75 1 64 106 PRO B CA 1
ATOM 4158 C C . PRO B 1 106 ? 9.719 -14.883 -34.938 1 64 106 PRO B C 1
ATOM 4160 O O . PRO B 1 106 ? 9.086 -13.898 -35.312 1 64 106 PRO B O 1
ATOM 4163 N N . THR B 1 107 ? 10.953 -15.039 -35.219 1 69.38 107 THR B N 1
ATOM 4164 C CA . THR B 1 107 ? 11.445 -14.453 -36.469 1 69.38 107 THR B CA 1
ATOM 4165 C C . THR B 1 107 ? 10.875 -15.195 -37.688 1 69.38 107 THR B C 1
ATOM 4167 O O . THR B 1 107 ? 10.484 -16.359 -37.562 1 69.38 107 THR B O 1
ATOM 4170 N N . PRO B 1 108 ? 10.656 -14.469 -38.719 1 76.5 108 PRO B N 1
ATOM 4171 C CA . PRO B 1 108 ? 10.148 -15.117 -39.906 1 76.5 108 PRO B CA 1
ATOM 4172 C C . PRO B 1 108 ? 10.93 -16.375 -40.281 1 76.5 108 PRO B C 1
ATOM 4174 O O . PRO B 1 108 ? 10.336 -17.375 -40.719 1 76.5 108 PRO B O 1
ATOM 4177 N N . SER B 1 109 ? 12.188 -16.312 -40.125 1 74.38 109 SER B N 1
ATOM 4178 C CA . SER B 1 109 ? 13.008 -17.484 -40.406 1 74.38 109 SER B CA 1
ATOM 4179 C C . SER B 1 109 ? 12.664 -18.656 -39.5 1 74.38 109 SER B C 1
ATOM 4181 O O . SER B 1 109 ? 12.633 -19.797 -39.969 1 74.38 109 SER B O 1
ATOM 4183 N N . LEU B 1 110 ? 12.328 -18.344 -38.312 1 71.06 110 LEU B N 1
ATOM 4184 C CA . LEU B 1 110 ? 11.945 -19.375 -37.344 1 71.06 110 LEU B CA 1
ATOM 4185 C C . LEU B 1 110 ? 10.594 -19.969 -37.719 1 71.06 110 LEU B C 1
ATOM 4187 O O . LEU B 1 110 ? 10.398 -21.188 -37.625 1 71.06 110 LEU B O 1
ATOM 4191 N N . VAL B 1 111 ? 9.82 -19.125 -38.094 1 73.94 111 VAL B N 1
ATOM 4192 C CA . VAL B 1 111 ? 8.484 -19.562 -38.5 1 73.94 111 VAL B CA 1
ATOM 4193 C C . VAL B 1 111 ? 8.578 -20.469 -39.719 1 73.94 111 VAL B C 1
ATOM 4195 O O . VAL B 1 111 ? 7.918 -21.5 -39.781 1 73.94 111 VAL B O 1
ATOM 4198 N N . LEU B 1 112 ? 9.445 -20.047 -40.562 1 77.94 112 LEU B N 1
ATOM 4199 C CA . LEU B 1 112 ? 9.617 -20.844 -41.781 1 77.94 112 LEU B CA 1
ATOM 4200 C C . LEU B 1 112 ? 10.211 -22.203 -41.469 1 77.94 112 LEU B C 1
ATOM 4202 O O . LEU B 1 112 ? 9.781 -23.219 -42.031 1 77.94 112 LEU B O 1
ATOM 4206 N N . ALA B 1 113 ? 11.133 -22.203 -40.625 1 74.06 113 ALA B N 1
ATOM 4207 C CA . ALA B 1 113 ? 11.742 -23.469 -40.219 1 74.06 113 ALA B CA 1
ATOM 4208 C C . ALA B 1 113 ? 10.727 -24.359 -39.531 1 74.06 113 ALA B C 1
ATOM 4210 O O . ALA B 1 113 ? 10.711 -25.578 -39.75 1 74.06 113 ALA B O 1
ATOM 4211 N N . ALA B 1 114 ? 9.977 -23.797 -38.781 1 73.81 114 ALA B N 1
ATOM 4212 C CA . ALA B 1 114 ? 8.945 -24.547 -38.062 1 73.81 114 ALA B CA 1
ATOM 4213 C C . ALA B 1 114 ? 7.902 -25.094 -39 1 73.81 114 ALA B C 1
ATOM 4215 O O . ALA B 1 114 ? 7.461 -26.25 -38.875 1 73.81 114 ALA B O 1
ATOM 4216 N N . VAL B 1 115 ? 7.582 -24.312 -39.938 1 79.06 115 VAL B N 1
ATOM 4217 C CA . VAL B 1 115 ? 6.602 -24.719 -40.938 1 79.06 115 VAL B CA 1
ATOM 4218 C C . VAL B 1 115 ? 7.164 -25.859 -41.781 1 79.06 115 VAL B C 1
ATOM 4220 O O . VAL B 1 115 ? 6.465 -26.844 -42.031 1 79.06 115 VAL B O 1
ATOM 4223 N N . LYS B 1 116 ? 8.359 -25.688 -42.125 1 78.81 116 LYS B N 1
ATOM 4224 C CA . LYS B 1 116 ? 9 -26.75 -42.875 1 78.81 116 LYS B CA 1
ATOM 4225 C C . LYS B 1 116 ? 9.062 -28.047 -42.094 1 78.81 116 LYS B C 1
ATOM 4227 O O . LYS B 1 116 ? 8.82 -29.125 -42.656 1 78.81 116 LYS B O 1
ATOM 4232 N N . ALA B 1 117 ? 9.422 -27.891 -40.938 1 76.06 117 ALA B N 1
ATOM 4233 C CA . ALA B 1 117 ? 9.453 -29.062 -40.062 1 76.06 117 ALA B CA 1
ATOM 4234 C C . ALA B 1 117 ? 8.062 -29.688 -39.906 1 76.06 117 ALA B C 1
ATOM 4236 O O . ALA B 1 117 ? 7.91 -30.906 -40 1 76.06 117 ALA B O 1
ATOM 4237 N N . ALA B 1 118 ? 7.137 -28.922 -39.781 1 80.56 118 ALA B N 1
ATOM 4238 C CA . ALA B 1 118 ? 5.766 -29.406 -39.625 1 80.56 118 ALA B CA 1
ATOM 4239 C C . ALA B 1 118 ? 5.301 -30.141 -40.875 1 80.56 118 ALA B C 1
ATOM 4241 O O . ALA B 1 118 ? 4.637 -31.172 -40.781 1 80.56 118 ALA B O 1
ATOM 4242 N N . ARG B 1 119 ? 5.656 -29.578 -41.906 1 83 119 ARG B N 1
ATOM 4243 C CA . ARG B 1 119 ? 5.293 -30.219 -43.188 1 83 119 ARG B CA 1
ATOM 4244 C C . ARG B 1 119 ? 5.969 -31.578 -43.344 1 83 119 ARG B C 1
ATOM 4246 O O . ARG B 1 119 ? 5.34 -32.531 -43.781 1 83 119 ARG B O 1
ATOM 4253 N N . SER B 1 120 ? 7.113 -31.516 -43 1 82.69 120 SER B N 1
ATOM 4254 C CA . SER B 1 120 ? 7.879 -32.75 -43.156 1 82.69 120 SER B CA 1
ATOM 4255 C C . SER B 1 120 ? 7.367 -33.844 -42.219 1 82.69 120 SER B C 1
ATOM 4257 O O . SER B 1 120 ? 7.5 -35.031 -42.531 1 82.69 120 SER B O 1
ATOM 4259 N N . PHE B 1 121 ? 6.766 -33.406 -41.188 1 85.31 121 PHE B N 1
ATOM 4260 C CA . PHE B 1 121 ? 6.305 -34.406 -40.219 1 85.31 121 PHE B CA 1
ATOM 4261 C C . PHE B 1 121 ? 4.812 -34.656 -40.375 1 85.31 121 PHE B C 1
ATOM 4263 O O . PHE B 1 121 ? 4.211 -35.375 -39.562 1 85.31 121 PHE B O 1
ATOM 4270 N N . GLY B 1 122 ? 4.207 -34.031 -41.344 1 80.44 122 GLY B N 1
ATOM 4271 C CA . GLY B 1 122 ? 2.781 -34.219 -41.562 1 80.44 122 GLY B CA 1
ATOM 4272 C C . GLY B 1 122 ? 1.915 -33.438 -40.594 1 80.44 122 GLY B C 1
ATOM 4273 O O . GLY B 1 122 ? 0.774 -33.812 -40.344 1 80.44 122 GLY B O 1
ATOM 4274 N N . ALA B 1 123 ? 2.486 -32.5 -40.094 1 79.81 123 ALA B N 1
ATOM 4275 C CA . ALA B 1 123 ? 1.786 -31.75 -39.062 1 79.81 123 ALA B CA 1
ATOM 4276 C C . ALA B 1 123 ? 1.227 -30.438 -39.594 1 79.81 123 ALA B C 1
ATOM 4278 O O . ALA B 1 123 ? 0.717 -29.609 -38.844 1 79.81 123 ALA B O 1
ATOM 4279 N N . PHE B 1 124 ? 1.301 -30.297 -40.875 1 82.06 124 PHE B N 1
ATOM 4280 C CA . PHE B 1 124 ? 0.804 -29.062 -41.469 1 82.06 124 PHE B CA 1
ATOM 4281 C C . PHE B 1 124 ? -0.684 -29.172 -41.781 1 82.06 124 PHE B C 1
ATOM 4283 O O . PHE B 1 124 ? -1.161 -30.234 -42.188 1 82.06 124 PHE B O 1
ATOM 4290 N N . GLY B 1 125 ? -1.48 -28.094 -41.438 1 83.62 125 GLY B N 1
ATOM 4291 C CA . GLY B 1 125 ? -2.908 -28.078 -41.719 1 83.62 125 GLY B CA 1
ATOM 4292 C C . GLY B 1 125 ? -3.666 -27.062 -40.906 1 83.62 125 GLY B C 1
ATOM 4293 O O . GLY B 1 125 ? -3.061 -26.172 -40.312 1 83.62 125 GLY B O 1
ATOM 4294 N N . ARG B 1 126 ? -4.949 -27.172 -40.969 1 89.12 126 ARG B N 1
ATOM 4295 C CA . ARG B 1 126 ? -5.824 -26.281 -40.188 1 89.12 126 ARG B CA 1
ATOM 4296 C C . ARG B 1 126 ? -5.641 -26.5 -38.688 1 89.12 126 ARG B C 1
ATOM 4298 O O . ARG B 1 126 ? -5.195 -27.562 -38.281 1 89.12 126 ARG B O 1
ATOM 4305 N N . PRO B 1 127 ? -5.914 -25.484 -37.969 1 91.12 127 PRO B N 1
ATOM 4306 C CA . PRO B 1 127 ? -5.793 -25.656 -36.5 1 91.12 127 PRO B CA 1
ATOM 4307 C C . PRO B 1 127 ? -6.645 -26.812 -35.969 1 91.12 127 PRO B C 1
ATOM 4309 O O . PRO B 1 127 ? -7.75 -27.047 -36.469 1 91.12 127 PRO B O 1
ATOM 4312 N N . LEU B 1 128 ? -6.066 -27.516 -35.062 1 91.69 128 LEU B N 1
ATOM 4313 C CA . LEU B 1 128 ? -6.805 -28.594 -34.406 1 91.69 128 LEU B CA 1
ATOM 4314 C C . LEU B 1 128 ? -7.82 -28.016 -33.438 1 91.69 128 LEU B C 1
ATOM 4316 O O . LEU B 1 128 ? -7.641 -26.906 -32.906 1 91.69 128 LEU B O 1
ATOM 4320 N N . ALA B 1 129 ? -8.836 -28.766 -33.219 1 91.81 129 ALA B N 1
ATOM 4321 C CA . ALA B 1 129 ? -9.836 -28.359 -32.219 1 91.81 129 ALA B CA 1
ATOM 4322 C C . ALA B 1 129 ? -9.203 -28.203 -30.828 1 91.81 129 ALA B C 1
ATOM 4324 O O . ALA B 1 129 ? -8.375 -29.016 -30.422 1 91.81 129 ALA B O 1
ATOM 4325 N N . PRO B 1 130 ? -9.586 -27.141 -30.172 1 91.44 130 PRO B N 1
ATOM 4326 C CA . PRO B 1 130 ? -9.094 -27.016 -28.797 1 91.44 130 PRO B CA 1
ATOM 4327 C C . PRO B 1 130 ? -9.656 -28.109 -27.875 1 91.44 130 PRO B C 1
ATOM 4329 O O . PRO B 1 130 ? -10.664 -28.734 -28.203 1 91.44 130 PRO B O 1
ATOM 4332 N N . PRO B 1 131 ? -8.906 -28.344 -26.781 1 92.81 131 PRO B N 1
ATOM 4333 C CA . PRO B 1 131 ? -9.445 -29.281 -25.781 1 92.81 131 PRO B CA 1
ATOM 4334 C C . PRO B 1 131 ? -10.844 -28.891 -25.312 1 92.81 131 PRO B C 1
ATOM 4336 O O . PRO B 1 131 ? -11.172 -27.703 -25.25 1 92.81 131 PRO B O 1
ATOM 4339 N N . SER B 1 132 ? -11.617 -29.859 -25.016 1 88.62 132 SER B N 1
ATOM 4340 C CA . SER B 1 132 ? -12.984 -29.609 -24.547 1 88.62 132 SER B CA 1
ATOM 4341 C C . SER B 1 132 ? -12.992 -28.875 -23.219 1 88.62 132 SER B C 1
ATOM 4343 O O . SER B 1 132 ? -13.969 -28.203 -22.875 1 88.62 132 SER B O 1
ATOM 4345 N N . SER B 1 133 ? -11.93 -29 -22.484 1 88.69 133 SER B N 1
ATOM 4346 C CA . SER B 1 133 ? -11.805 -28.391 -21.172 1 88.69 133 SER B CA 1
ATOM 4347 C C . SER B 1 133 ? -11.531 -26.906 -21.266 1 88.69 133 SER B C 1
ATOM 4349 O O . SER B 1 133 ? -11.602 -26.188 -20.266 1 88.69 133 SER B O 1
ATOM 4351 N N . GLN B 1 134 ? -11.219 -26.453 -22.438 1 89.12 134 GLN B N 1
ATOM 4352 C CA . GLN B 1 134 ? -10.984 -25.016 -22.609 1 89.12 134 GLN B CA 1
ATOM 4353 C C . GLN B 1 134 ? -12.281 -24.234 -22.469 1 89.12 134 GLN B C 1
ATOM 4355 O O . GLN B 1 134 ? -13.328 -24.656 -22.969 1 89.12 134 GLN B O 1
ATOM 4360 N N . ALA B 1 135 ? -12.188 -23.078 -21.781 1 80.06 135 ALA B N 1
ATOM 4361 C CA . ALA B 1 135 ? -13.367 -22.281 -21.469 1 80.06 135 ALA B CA 1
ATOM 4362 C C . ALA B 1 135 ? -14 -21.703 -22.734 1 80.06 135 ALA B C 1
ATOM 4364 O O . ALA B 1 135 ? -13.297 -21.25 -23.641 1 80.06 135 ALA B O 1
ATOM 4365 N N . GLN B 1 136 ? -15.234 -21.875 -22.766 1 77 136 GLN B N 1
ATOM 4366 C CA . GLN B 1 136 ? -16.016 -21.25 -23.828 1 77 136 GLN B CA 1
ATOM 4367 C C . GLN B 1 136 ? -17.062 -20.312 -23.25 1 77 136 GLN B C 1
ATOM 4369 O O . GLN B 1 136 ? -18.141 -20.75 -22.812 1 77 136 GLN B O 1
ATOM 4374 N N . VAL B 1 137 ? -16.656 -19.078 -23 1 73.56 137 VAL B N 1
ATOM 4375 C CA . VAL B 1 137 ? -17.578 -18.125 -22.391 1 73.56 137 VAL B CA 1
ATOM 4376 C C . VAL B 1 137 ? -17.969 -17.062 -23.406 1 73.56 137 VAL B C 1
ATOM 4378 O O . VAL B 1 137 ? -17.125 -16.609 -24.203 1 73.56 137 VAL B O 1
ATOM 4381 N N . LYS B 1 138 ? -19.297 -16.781 -23.438 1 76.56 138 LYS B N 1
ATOM 4382 C CA . LYS B 1 138 ? -19.828 -15.797 -24.375 1 76.56 138 LYS B CA 1
ATOM 4383 C C . LYS B 1 138 ? -20.469 -14.625 -23.641 1 76.56 138 LYS B C 1
ATOM 4385 O O . LYS B 1 138 ? -20.641 -14.672 -22.422 1 76.56 138 LYS B O 1
ATOM 4390 N N . GLY B 1 139 ? -20.625 -13.445 -24.312 1 74.06 139 GLY B N 1
ATOM 4391 C CA . GLY B 1 139 ? -21.312 -12.297 -23.75 1 74.06 139 GLY B CA 1
ATOM 4392 C C . GLY B 1 139 ? -20.375 -11.156 -23.391 1 74.06 139 GLY B C 1
ATOM 4393 O O . GLY B 1 139 ? -19.172 -11.25 -23.578 1 74.06 139 GLY B O 1
ATOM 4394 N N . ARG B 1 140 ? -21.125 -10.086 -22.812 1 76.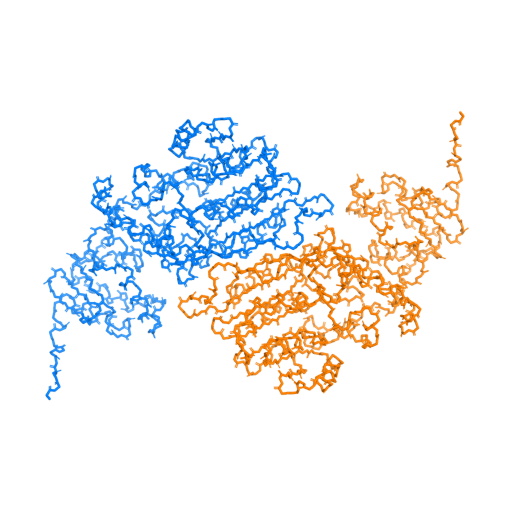25 140 ARG B N 1
ATOM 4395 C CA . ARG B 1 140 ? -20.375 -8.875 -22.484 1 76.25 140 ARG B CA 1
ATOM 4396 C C . ARG B 1 140 ? -19.5 -9.094 -21.266 1 76.25 140 ARG B C 1
ATOM 4398 O O . ARG B 1 140 ? -19.953 -9.641 -20.25 1 76.25 140 ARG B O 1
ATOM 4405 N N . LEU B 1 141 ? -18.297 -8.609 -21.406 1 75.69 141 LEU B N 1
ATOM 4406 C CA . LEU B 1 141 ? -17.312 -8.781 -20.359 1 75.69 141 LEU B CA 1
ATOM 4407 C C . LEU B 1 141 ? -17.812 -8.188 -19.047 1 75.69 141 LEU B C 1
ATOM 4409 O O . LEU B 1 141 ? -18.219 -7.023 -19 1 75.69 141 LEU B O 1
ATOM 4413 N N . HIS B 1 142 ? -17.953 -9.141 -18 1 75.69 142 HIS B N 1
ATOM 4414 C CA . HIS B 1 142 ? -18.281 -8.836 -16.609 1 75.69 142 HIS B CA 1
ATOM 4415 C C . HIS B 1 142 ? -19.719 -8.359 -16.469 1 75.69 142 HIS B C 1
ATOM 4417 O O . HIS B 1 142 ? -20.031 -7.559 -15.586 1 75.69 142 HIS B O 1
ATOM 4423 N N . SER B 1 143 ? -20.5 -8.672 -17.391 1 73.25 143 SER B N 1
ATOM 4424 C CA . SER B 1 143 ? -21.938 -8.648 -17.125 1 73.25 143 SER B CA 1
ATOM 4425 C C . SER B 1 143 ? -22.328 -9.672 -16.047 1 73.25 143 SER B C 1
ATOM 4427 O O . SER B 1 143 ? -21.547 -10.586 -15.758 1 73.25 143 SER B O 1
ATOM 4429 N N . LEU B 1 144 ? -23.5 -9.461 -15.5 1 72.88 144 LEU B N 1
ATOM 4430 C CA . LEU B 1 144 ? -23.953 -10.375 -14.461 1 72.88 144 LEU B CA 1
ATOM 4431 C C . LEU B 1 144 ? -24.031 -11.805 -14.984 1 72.88 144 LEU B C 1
ATOM 4433 O O . LEU B 1 144 ? -23.547 -12.734 -14.336 1 72.88 144 LEU B O 1
ATOM 4437 N N . ALA B 1 145 ? -24.609 -11.977 -16.062 1 70.12 145 ALA B N 1
ATOM 4438 C CA . ALA B 1 145 ? -24.781 -13.297 -16.641 1 70.12 145 ALA B CA 1
ATOM 4439 C C . ALA B 1 145 ? -23.422 -13.93 -16.984 1 70.12 145 ALA B C 1
ATOM 4441 O O . ALA B 1 145 ? -23.203 -15.109 -16.703 1 70.12 145 ALA B O 1
ATOM 4442 N N . ARG B 1 146 ? -22.562 -13.219 -17.562 1 74.12 146 ARG B N 1
ATOM 4443 C CA . ARG B 1 146 ? -21.25 -13.75 -17.938 1 74.12 146 ARG B CA 1
ATOM 4444 C C . ARG B 1 146 ? -20.422 -14.078 -16.703 1 74.12 146 ARG B C 1
ATOM 4446 O O . ARG B 1 146 ? -19.703 -15.078 -16.688 1 74.12 146 ARG B O 1
ATOM 4453 N N . ASP B 1 147 ? -20.484 -13.203 -15.797 1 73.06 147 ASP B N 1
ATOM 4454 C CA . ASP B 1 147 ? -19.75 -13.484 -14.57 1 73.06 147 ASP B CA 1
ATOM 4455 C C . ASP B 1 147 ? -20.188 -14.805 -13.953 1 73.06 147 ASP B C 1
ATOM 4457 O O . ASP B 1 147 ? -19.359 -15.586 -13.484 1 73.06 147 ASP B O 1
ATOM 4461 N N . ARG B 1 148 ? -21.422 -15.047 -13.922 1 71.5 148 ARG B N 1
ATOM 4462 C CA . ARG B 1 148 ? -21.953 -16.312 -13.398 1 71.5 148 ARG B CA 1
ATOM 4463 C C . ARG B 1 148 ? -21.422 -17.484 -14.195 1 71.5 148 ARG B C 1
ATOM 4465 O O . ARG B 1 148 ? -21.031 -18.516 -13.617 1 71.5 148 ARG B O 1
ATOM 4472 N N . GLU B 1 149 ? -21.406 -17.344 -15.5 1 73.56 149 GLU B N 1
ATOM 4473 C CA . GLU B 1 149 ? -20.922 -18.406 -16.375 1 73.56 149 GLU B CA 1
ATOM 4474 C C . GLU B 1 149 ? -19.422 -18.641 -16.156 1 73.56 149 GLU B C 1
ATOM 4476 O O . GLU B 1 149 ? -18.969 -19.781 -16.047 1 73.56 149 GLU B O 1
ATOM 4481 N N . ALA B 1 150 ? -18.734 -17.656 -16.094 1 71.88 150 ALA B N 1
ATOM 4482 C CA . ALA B 1 150 ? -17.281 -17.734 -15.93 1 71.88 150 ALA B CA 1
ATOM 4483 C C . ALA B 1 150 ? -16.922 -18.359 -14.586 1 71.88 150 ALA B C 1
ATOM 4485 O O . ALA B 1 150 ? -16.047 -19.219 -14.5 1 71.88 150 ALA B O 1
ATOM 4486 N N . ILE B 1 151 ? -17.531 -17.891 -13.625 1 71.62 151 ILE B N 1
ATOM 4487 C CA . ILE B 1 151 ? -17.297 -18.422 -12.289 1 71.62 151 ILE B CA 1
ATOM 4488 C C . ILE B 1 151 ? -17.75 -19.875 -12.219 1 71.62 151 ILE B C 1
ATOM 4490 O O . ILE B 1 151 ? -17.094 -20.719 -11.602 1 71.62 151 ILE B O 1
ATOM 4494 N N . GLY B 1 152 ? -18.844 -20.125 -12.852 1 71.19 152 GLY B N 1
ATOM 4495 C CA . GLY B 1 152 ? -19.328 -21.5 -12.898 1 71.19 152 GLY B CA 1
ATOM 4496 C C . GLY B 1 152 ? -18.359 -22.469 -13.555 1 71.19 152 GLY B C 1
ATOM 4497 O O . GLY B 1 152 ? -18.219 -23.609 -13.109 1 71.19 152 GLY B O 1
ATOM 4498 N N . HIS B 1 153 ? -17.75 -22.031 -14.555 1 70.81 153 HIS B N 1
ATOM 4499 C CA . HIS B 1 153 ? -16.766 -22.875 -15.242 1 70.81 153 HIS B CA 1
ATOM 4500 C C . HIS B 1 153 ? -15.703 -23.391 -14.266 1 70.81 153 HIS B C 1
ATOM 4502 O O . HIS B 1 153 ? -15.344 -24.562 -14.305 1 70.81 153 HIS B O 1
ATOM 4508 N N . HIS B 1 154 ? -15.289 -22.578 -13.406 1 71.5 154 HIS B N 1
ATOM 4509 C CA . HIS B 1 154 ? -14.203 -22.906 -12.492 1 71.5 154 HIS B CA 1
ATOM 4510 C C . HIS B 1 154 ? -14.734 -23.516 -11.203 1 71.5 154 HIS B C 1
ATOM 4512 O O . HIS B 1 154 ? -14.141 -24.453 -10.664 1 71.5 154 HIS B O 1
ATOM 4518 N N . TYR B 1 155 ? -15.836 -23.062 -10.82 1 71.19 155 TYR B N 1
ATOM 4519 C CA . TYR B 1 155 ? -16.234 -23.359 -9.445 1 71.19 155 TYR B CA 1
ATOM 4520 C C . TYR B 1 155 ? -17.375 -24.359 -9.422 1 71.19 155 TYR B C 1
ATOM 4522 O O . TYR B 1 155 ? -17.75 -24.859 -8.359 1 71.19 155 TYR B O 1
ATOM 4530 N N . ASP B 1 156 ? -17.797 -24.641 -10.617 1 65.5 156 ASP B N 1
ATOM 4531 C CA . ASP B 1 156 ? -18.922 -25.562 -10.602 1 65.5 156 ASP B CA 1
ATOM 4532 C C . ASP B 1 156 ? -18.453 -27 -10.797 1 65.5 156 ASP B C 1
ATOM 4534 O O . ASP B 1 156 ? -19.25 -27.875 -11.156 1 65.5 156 ASP B O 1
ATOM 4538 N N . LEU B 1 157 ? -17.125 -26.969 -10.633 1 70.19 157 LEU B N 1
ATOM 4539 C CA . LEU B 1 157 ? -16.734 -28.359 -10.398 1 70.19 157 LEU B CA 1
ATOM 4540 C C . LEU B 1 157 ? -17.359 -28.875 -9.102 1 70.19 157 LEU B C 1
ATOM 4542 O O . LEU B 1 157 ? -17.812 -28.094 -8.266 1 70.19 157 LEU B O 1
ATOM 4546 N N . SER B 1 158 ? -17.938 -30.047 -8.945 1 73.38 158 SER B N 1
ATOM 4547 C CA .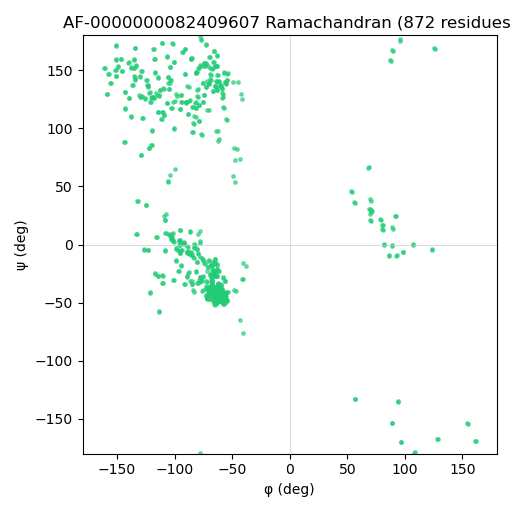 SER B 1 158 ? -18.672 -30.594 -7.805 1 73.38 158 SER B CA 1
ATOM 4548 C C . SER B 1 158 ? -17.938 -30.328 -6.5 1 73.38 158 SER B C 1
ATOM 4550 O O . SER B 1 158 ? -16.719 -30.141 -6.5 1 73.38 158 SER B O 1
ATOM 4552 N N . ASN B 1 159 ? -18.594 -29.984 -5.441 1 82.56 159 ASN B N 1
ATOM 4553 C CA . ASN B 1 159 ? -18.031 -29.938 -4.094 1 82.56 159 ASN B CA 1
ATOM 4554 C C . ASN B 1 159 ? -17.109 -31.125 -3.828 1 82.56 159 ASN B C 1
ATOM 4556 O O . ASN B 1 159 ? -16.094 -31 -3.145 1 82.56 159 ASN B O 1
ATOM 4560 N N . ASP B 1 160 ? -17.422 -32.188 -4.48 1 84.25 160 ASP B N 1
ATOM 4561 C CA . ASP B 1 160 ? -16.625 -33.406 -4.309 1 84.25 160 ASP B CA 1
ATOM 4562 C C . ASP B 1 160 ? -15.211 -33.219 -4.844 1 84.25 160 ASP B C 1
ATOM 4564 O O . ASP B 1 160 ? -14.242 -33.688 -4.25 1 84.25 160 ASP B O 1
ATOM 4568 N N . PHE B 1 161 ? -15.102 -32.531 -5.934 1 89.56 161 PHE B N 1
ATOM 4569 C CA . PHE B 1 161 ? -13.789 -32.281 -6.531 1 89.56 161 PHE B CA 1
ATOM 4570 C C . PHE B 1 161 ? -12.922 -31.453 -5.609 1 89.56 161 PHE B C 1
ATOM 4572 O O . PHE B 1 161 ? -11.781 -31.812 -5.324 1 89.56 161 PHE B O 1
ATOM 4579 N N . TYR B 1 162 ? -13.453 -30.359 -5.121 1 90.75 162 TYR B N 1
ATOM 4580 C CA . TYR B 1 162 ? -12.672 -29.453 -4.293 1 90.75 162 TYR B CA 1
ATOM 4581 C C . TYR B 1 162 ? -12.32 -30.078 -2.955 1 90.75 162 TYR B C 1
ATOM 4583 O O . TYR B 1 162 ? -11.258 -29.812 -2.395 1 90.75 162 TYR B O 1
ATOM 4591 N N . GLN B 1 163 ? -13.133 -30.953 -2.482 1 90.12 163 GLN B N 1
ATOM 4592 C CA . GLN B 1 163 ? -12.867 -31.656 -1.23 1 90.12 163 GLN B CA 1
ATOM 4593 C C . GLN B 1 163 ? -11.656 -32.594 -1.361 1 90.12 163 GLN B C 1
ATOM 4595 O O . GLN B 1 163 ? -11.031 -32.938 -0.362 1 90.12 163 GLN B O 1
ATOM 4600 N N . LEU B 1 164 ? -11.344 -32.969 -2.588 1 91.94 164 LEU B N 1
ATOM 4601 C CA . LEU B 1 164 ? -10.188 -33.812 -2.828 1 91.94 164 LEU B CA 1
ATOM 4602 C C . LEU B 1 164 ? -8.891 -33.031 -2.814 1 91.94 164 LEU B C 1
ATOM 4604 O O . LEU B 1 164 ? -7.805 -33.594 -2.793 1 91.94 164 LEU B O 1
ATOM 4608 N N . ILE B 1 165 ? -8.977 -31.734 -2.756 1 91.75 165 ILE B N 1
ATOM 4609 C CA . ILE B 1 165 ? -7.801 -30.891 -2.883 1 91.75 165 ILE B CA 1
ATOM 4610 C C . ILE B 1 165 ? -7.648 -30.031 -1.633 1 91.75 165 ILE B C 1
ATOM 4612 O O . ILE B 1 165 ? -6.547 -29.891 -1.094 1 91.75 165 ILE B O 1
ATOM 4616 N N . LEU B 1 166 ? -8.75 -29.5 -1.121 1 91.75 166 LEU B N 1
ATOM 4617 C CA . LEU B 1 166 ? -8.734 -28.453 -0.092 1 91.75 166 LEU B CA 1
ATOM 4618 C C . LEU B 1 166 ? -8.773 -29.078 1.301 1 91.75 166 LEU B C 1
ATOM 4620 O O . LEU B 1 166 ? -8.953 -30.297 1.442 1 91.75 166 LEU B O 1
ATOM 4624 N N . ASP B 1 167 ? -8.508 -28.234 2.314 1 86.75 167 ASP B N 1
ATOM 4625 C CA . ASP B 1 167 ? -8.562 -28.672 3.707 1 86.75 167 ASP B CA 1
ATOM 4626 C C . ASP B 1 167 ? -10.008 -28.766 4.199 1 86.75 167 ASP B C 1
ATOM 4628 O O . ASP B 1 167 ? -10.938 -28.5 3.439 1 86.75 167 ASP B O 1
ATOM 4632 N N . GLU B 1 168 ? -10.133 -29.141 5.441 1 84.69 168 GLU B N 1
ATOM 4633 C CA . GLU B 1 168 ? -11.445 -29.344 6.035 1 84.69 168 GLU B CA 1
ATOM 4634 C C . GLU B 1 168 ? -12.258 -28.047 6.051 1 84.69 168 GLU B C 1
ATOM 4636 O O . GLU B 1 168 ? -13.484 -28.078 6.008 1 84.69 168 GLU B O 1
ATOM 4641 N N . ASN B 1 169 ? -11.57 -26.969 5.992 1 83.5 169 ASN B N 1
ATOM 4642 C CA . ASN B 1 169 ? -12.234 -25.656 5.996 1 83.5 169 ASN B CA 1
ATOM 4643 C C . ASN B 1 169 ? -12.688 -25.25 4.598 1 83.5 169 ASN B C 1
ATOM 4645 O O . ASN B 1 169 ? -13.461 -24.312 4.441 1 83.5 169 ASN B O 1
ATOM 4649 N N . MET B 1 170 ? -12.258 -25.953 3.619 1 92.06 170 MET B N 1
ATOM 4650 C CA . MET B 1 170 ? -12.586 -25.688 2.221 1 92.06 170 MET B CA 1
ATOM 4651 C C . MET B 1 170 ? -12.203 -24.266 1.833 1 92.06 170 MET B C 1
ATOM 4653 O O . MET B 1 170 ? -12.977 -23.562 1.181 1 92.06 170 MET B O 1
ATOM 4657 N N . ALA B 1 171 ? -11.117 -23.812 2.365 1 94.25 171 ALA B N 1
ATOM 4658 C CA . ALA B 1 171 ? -10.594 -22.5 1.98 1 94.25 171 ALA B CA 1
ATOM 4659 C C . ALA B 1 171 ? -9.805 -22.594 0.678 1 94.25 171 ALA B C 1
ATOM 4661 O O . ALA B 1 171 ? -8.797 -23.297 0.603 1 94.25 171 ALA B O 1
ATOM 4662 N N . TYR B 1 172 ? -10.25 -21.922 -0.339 1 94.38 172 TYR B N 1
ATOM 4663 C CA . TYR B 1 172 ? -9.594 -21.906 -1.642 1 94.38 172 TYR B CA 1
ATOM 4664 C C . TYR B 1 172 ? -8.883 -20.578 -1.881 1 94.38 172 TYR B C 1
ATOM 4666 O O . TYR B 1 172 ? -9.18 -19.875 -2.852 1 94.38 172 TYR B O 1
ATOM 4674 N N . SER B 1 173 ? -8.039 -20.203 -0.978 1 97.12 173 SER B N 1
ATOM 4675 C CA . SER B 1 173 ? -7.184 -19.016 -0.958 1 97.12 173 SER B CA 1
ATOM 4676 C C . SER B 1 173 ? -5.898 -19.266 -0.176 1 97.12 173 SER B C 1
ATOM 4678 O O . SER B 1 173 ? -5.734 -20.328 0.428 1 97.12 173 SER B O 1
ATOM 4680 N N . SER B 1 174 ? -5.016 -18.359 -0.252 1 98 174 SER B N 1
ATOM 4681 C CA . SER B 1 174 ? -3.738 -18.531 0.439 1 98 174 SER B CA 1
ATOM 4682 C C . SER B 1 174 ? -3.943 -18.719 1.939 1 98 174 SER B C 1
ATOM 4684 O O . SER B 1 174 ? -4.766 -18.031 2.549 1 98 174 SER B O 1
ATOM 4686 N N . GLY B 1 175 ? -3.225 -19.719 2.51 1 98.06 175 GLY B N 1
ATOM 4687 C CA . GLY B 1 175 ? -3.066 -19.734 3.955 1 98.06 175 GLY B CA 1
ATOM 4688 C C . GLY B 1 175 ? -2.039 -18.734 4.457 1 98.06 175 GLY B C 1
ATOM 4689 O O . GLY B 1 175 ? -1.467 -17.969 3.67 1 98.06 175 GLY B O 1
ATOM 4690 N N . TYR B 1 176 ? -1.875 -18.625 5.738 1 98.5 176 TYR B N 1
ATOM 4691 C CA . TYR B 1 176 ? -0.83 -17.859 6.422 1 98.5 176 TYR B CA 1
ATOM 4692 C C . TYR B 1 176 ? 0.022 -18.781 7.297 1 98.5 176 TYR B C 1
ATOM 4694 O O . TYR B 1 176 ? -0.357 -19.094 8.422 1 98.5 176 TYR B O 1
ATOM 4702 N N . TRP B 1 177 ? 1.148 -19.156 6.762 1 98.38 177 TRP B N 1
ATOM 4703 C CA . TRP B 1 177 ? 2.002 -20.172 7.387 1 98.38 177 TRP B CA 1
ATOM 4704 C C . TRP B 1 177 ? 2.895 -19.531 8.453 1 98.38 177 TRP B C 1
ATOM 4706 O O . TRP B 1 177 ? 3.957 -19 8.141 1 98.38 177 TRP B O 1
ATOM 4716 N N . THR B 1 178 ? 2.549 -19.734 9.719 1 98 178 THR B N 1
ATOM 4717 C CA . THR B 1 178 ? 3.242 -19.047 10.805 1 98 178 THR B CA 1
ATOM 4718 C C . THR B 1 178 ? 4.238 -19.984 11.484 1 98 178 THR B C 1
ATOM 4720 O O . THR B 1 178 ? 4.844 -19.625 12.5 1 98 178 THR B O 1
ATOM 4723 N N . SER B 1 179 ? 4.406 -21.203 10.984 1 97.38 179 SER B N 1
ATOM 4724 C CA . SER B 1 179 ? 5.348 -22.156 11.555 1 97.38 179 SER B CA 1
ATOM 4725 C C . SER B 1 179 ? 5.969 -23.031 10.469 1 97.38 179 SER B C 1
ATOM 4727 O O . SER B 1 179 ? 5.336 -23.312 9.453 1 97.38 179 SER B O 1
ATOM 4729 N N . ASP B 1 180 ? 7.184 -23.438 10.719 1 94.94 180 ASP B N 1
ATOM 4730 C CA . ASP B 1 180 ? 7.863 -24.375 9.828 1 94.94 180 ASP B CA 1
ATOM 4731 C C . ASP B 1 180 ? 7.91 -25.766 10.438 1 94.94 180 ASP B C 1
ATOM 4733 O O . ASP B 1 180 ? 8.555 -26.672 9.891 1 94.94 180 ASP B O 1
ATOM 4737 N N . ALA B 1 181 ? 7.203 -25.922 11.531 1 96.25 181 ALA B N 1
ATOM 4738 C CA . ALA B 1 181 ? 7.195 -27.234 12.18 1 96.25 181 ALA B CA 1
ATOM 4739 C C . ALA B 1 181 ? 6.594 -28.297 11.266 1 96.25 181 ALA B C 1
ATOM 4741 O O . ALA B 1 181 ? 5.633 -28.016 10.539 1 96.25 181 ALA B O 1
ATOM 4742 N N . PRO B 1 182 ? 7.066 -29.516 11.328 1 94.44 182 PRO B N 1
ATOM 4743 C CA . PRO B 1 182 ? 6.578 -30.578 10.445 1 94.44 182 PRO B CA 1
ATOM 4744 C C . PRO B 1 182 ? 5.109 -30.922 10.688 1 94.44 182 PRO B C 1
ATOM 4746 O O . PRO B 1 182 ? 4.418 -31.359 9.766 1 94.44 182 PRO B O 1
ATOM 4749 N N . GLU B 1 183 ? 4.652 -30.656 11.898 1 95.5 183 GLU B N 1
ATOM 4750 C CA . GLU B 1 183 ? 3.273 -31 12.234 1 95.5 183 GLU B CA 1
ATOM 4751 C C . GLU B 1 183 ? 2.314 -29.875 11.836 1 95.5 183 GLU B C 1
ATOM 4753 O O . GLU B 1 183 ? 1.096 -30.047 11.891 1 95.5 183 GLU B O 1
ATOM 4758 N N . TYR B 1 184 ? 2.91 -28.75 11.414 1 96.25 184 TYR B N 1
ATOM 4759 C CA . TYR B 1 184 ? 2.086 -27.625 11 1 96.25 184 TYR B CA 1
ATOM 4760 C C . TYR B 1 184 ? 1.477 -27.859 9.625 1 96.25 184 TYR B C 1
ATOM 4762 O O . TYR B 1 184 ? 2.199 -28.016 8.641 1 96.25 184 TYR B O 1
ATOM 4770 N N . THR B 1 185 ? 0.144 -27.812 9.516 1 96.38 185 THR B N 1
ATOM 4771 C CA . THR B 1 185 ? -0.553 -28.312 8.336 1 96.38 185 THR B CA 1
ATOM 4772 C C . THR B 1 185 ? -1.167 -27.156 7.543 1 96.38 185 THR B C 1
ATOM 4774 O O . THR B 1 185 ? -1.13 -26.016 7.98 1 96.38 185 THR B O 1
ATOM 4777 N N . LEU B 1 186 ? -1.713 -27.469 6.359 1 97.25 186 LEU B N 1
ATOM 4778 C CA . LEU B 1 186 ? -2.508 -26.531 5.574 1 97.25 186 LEU B CA 1
ATOM 4779 C C . LEU B 1 186 ? -3.684 -26 6.391 1 97.25 186 LEU B C 1
ATOM 4781 O O . LEU B 1 186 ? -3.988 -24.797 6.34 1 97.25 186 LEU B O 1
ATOM 4785 N N . GLU B 1 187 ? -4.312 -26.922 7.145 1 96.94 187 GLU B N 1
ATOM 4786 C CA . GLU B 1 187 ? -5.449 -26.516 7.973 1 96.94 187 GLU B CA 1
ATOM 4787 C C . GLU B 1 187 ? -5.039 -25.469 9.008 1 96.94 187 GLU B C 1
ATOM 4789 O O . GLU B 1 187 ? -5.77 -24.516 9.242 1 96.94 187 GLU B O 1
ATOM 4794 N N . ASP B 1 188 ? -3.875 -25.656 9.609 1 97.31 188 ASP B N 1
ATOM 4795 C CA . ASP B 1 188 ? -3.355 -24.688 10.57 1 97.31 188 ASP B CA 1
ATOM 4796 C C . ASP B 1 188 ? -3.119 -23.328 9.914 1 97.31 188 ASP B C 1
ATOM 4798 O O . ASP B 1 188 ? -3.486 -22.281 10.469 1 97.31 188 ASP B O 1
ATOM 4802 N N . SER B 1 189 ? -2.5 -23.328 8.773 1 97.94 189 SER B N 1
ATOM 4803 C CA . SER B 1 189 ? -2.191 -22.094 8.062 1 97.94 189 SER B CA 1
ATOM 4804 C C . SER B 1 189 ? -3.465 -21.359 7.648 1 97.94 189 SER B C 1
ATOM 4806 O O . SER B 1 189 ? -3.506 -20.125 7.648 1 97.94 189 SER B O 1
ATOM 4808 N N . GLN B 1 190 ? -4.469 -22.156 7.254 1 98.06 190 GLN B N 1
ATOM 4809 C CA . GLN B 1 190 ? -5.746 -21.547 6.898 1 98.06 190 GLN B CA 1
ATOM 4810 C C . GLN B 1 190 ? -6.414 -20.906 8.117 1 98.06 190 GLN B C 1
ATOM 4812 O O . GLN B 1 190 ? -6.961 -19.812 8.023 1 98.06 190 GLN B O 1
ATOM 4817 N N . THR B 1 191 ? -6.344 -21.578 9.203 1 97.62 191 THR B N 1
ATOM 4818 C CA . THR B 1 191 ? -6.883 -21.016 10.445 1 97.62 191 THR B CA 1
ATOM 4819 C C . THR B 1 191 ? -6.176 -19.719 10.805 1 97.62 191 THR B C 1
ATOM 4821 O O . THR B 1 191 ? -6.824 -18.734 11.172 1 97.62 191 THR B O 1
ATOM 4824 N N . ASP B 1 192 ? -4.848 -19.75 10.672 1 98.12 192 ASP B N 1
ATOM 4825 C CA . ASP B 1 192 ? -4.078 -18.547 10.977 1 98.12 192 ASP B CA 1
ATOM 4826 C C . ASP B 1 192 ? -4.453 -17.406 10.039 1 98.12 192 ASP B C 1
ATOM 4828 O O . ASP B 1 192 ? -4.527 -16.25 10.461 1 98.12 192 ASP B O 1
ATOM 4832 N N . LYS B 1 193 ? -4.652 -17.703 8.766 1 98.44 193 LYS B N 1
ATOM 4833 C CA . LYS B 1 193 ? -5.07 -16.672 7.82 1 98.44 193 LYS B CA 1
ATOM 4834 C C . LYS B 1 193 ? -6.449 -16.125 8.18 1 98.44 193 LYS B C 1
ATOM 4836 O O . LYS B 1 193 ? -6.68 -14.914 8.117 1 98.44 193 LYS B O 1
ATOM 4841 N N . LEU B 1 194 ? -7.363 -17 8.539 1 98.44 194 LEU B N 1
ATOM 4842 C CA . LEU B 1 194 ? -8.695 -16.547 8.93 1 98.44 194 LEU B CA 1
ATOM 4843 C C . LEU B 1 194 ? -8.641 -15.68 10.18 1 98.44 194 LEU B C 1
ATOM 4845 O O . LEU B 1 194 ? -9.336 -14.664 10.266 1 98.44 194 LEU B O 1
ATOM 4849 N N . ASP B 1 195 ? -7.82 -16.062 11.156 1 98.44 195 ASP B N 1
ATOM 4850 C CA . ASP B 1 195 ? -7.605 -15.234 12.344 1 98.44 195 ASP B CA 1
ATOM 4851 C C . ASP B 1 195 ? -7.023 -13.875 11.969 1 98.44 195 ASP B C 1
ATOM 4853 O O . ASP B 1 195 ? -7.438 -12.844 12.508 1 98.44 195 ASP B O 1
ATOM 4857 N N . LEU B 1 196 ? -6.055 -13.922 11.117 1 98.62 196 LEU B N 1
ATOM 4858 C CA . LEU B 1 196 ? -5.418 -12.695 10.664 1 98.62 196 LEU B CA 1
ATOM 4859 C C . LEU B 1 196 ? -6.445 -11.727 10.078 1 98.62 196 LEU B C 1
ATOM 4861 O O . LEU B 1 196 ? -6.453 -10.539 10.422 1 98.62 196 LEU B O 1
ATOM 4865 N N . VAL B 1 197 ? -7.328 -12.234 9.219 1 98.81 197 VAL B N 1
ATOM 4866 C CA . VAL B 1 197 ? -8.367 -11.414 8.594 1 98.81 197 VAL B CA 1
ATOM 4867 C C . VAL B 1 197 ? -9.312 -10.875 9.664 1 98.81 197 VAL B C 1
ATOM 4869 O O . VAL B 1 197 ? -9.586 -9.672 9.711 1 98.81 197 VAL B O 1
ATOM 4872 N N . CYS B 1 198 ? -9.789 -11.758 10.547 1 98.88 198 CYS B N 1
ATOM 4873 C CA . CYS B 1 198 ? -10.773 -11.375 11.547 1 98.88 198 CYS B CA 1
ATOM 4874 C C . CYS B 1 198 ? -10.203 -10.336 12.5 1 98.88 198 CYS B C 1
ATOM 4876 O O . CYS B 1 198 ? -10.891 -9.367 12.844 1 98.88 198 CYS B O 1
ATOM 4878 N N . ARG B 1 199 ? -9 -10.484 12.891 1 98.56 199 ARG B N 1
ATOM 4879 C CA . ARG B 1 199 ? -8.391 -9.531 13.82 1 98.56 199 ARG B CA 1
ATOM 4880 C C . ARG B 1 199 ? -8.086 -8.211 13.125 1 98.56 199 ARG B C 1
ATOM 4882 O O . ARG B 1 199 ? -8.242 -7.141 13.719 1 98.56 199 ARG B O 1
ATOM 4889 N N . LYS B 1 200 ? -7.668 -8.258 11.914 1 98.69 200 LYS B N 1
ATOM 4890 C CA . LYS B 1 200 ? -7.398 -7.035 11.164 1 98.69 200 LYS B CA 1
ATOM 4891 C C . LYS B 1 200 ? -8.664 -6.195 11.016 1 98.69 200 LYS B C 1
ATOM 4893 O O . LYS B 1 200 ? -8.617 -4.969 11.148 1 98.69 200 LYS B O 1
ATOM 4898 N N . VAL B 1 201 ? -9.789 -6.844 10.812 1 98.75 201 VAL B N 1
ATOM 4899 C CA . VAL B 1 201 ? -11 -6.055 10.625 1 98.75 201 VAL B CA 1
ATOM 4900 C C . VAL B 1 201 ? -11.656 -5.785 11.977 1 98.75 201 VAL B C 1
ATOM 4902 O O . VAL B 1 201 ? -12.742 -5.207 12.039 1 98.75 201 VAL B O 1
ATOM 4905 N N . GLY B 1 202 ? -11.141 -6.262 13.047 1 98.31 202 GLY B N 1
ATOM 4906 C CA . GLY B 1 202 ? -11.516 -5.832 14.391 1 98.31 202 GLY B CA 1
ATOM 4907 C C . GLY B 1 202 ? -12.633 -6.664 14.984 1 98.31 202 GLY B C 1
ATOM 4908 O O . GLY B 1 202 ? -13.383 -6.188 15.836 1 98.31 202 GLY B O 1
ATOM 4909 N N . LEU B 1 203 ? -12.773 -7.871 14.523 1 98.62 203 LEU B N 1
ATOM 4910 C CA . LEU B 1 203 ? -13.875 -8.688 15.039 1 98.62 203 LEU B CA 1
ATOM 4911 C C . LEU B 1 203 ? -13.562 -9.18 16.438 1 98.62 203 LEU B C 1
ATOM 4913 O O . LEU B 1 203 ? -14.453 -9.68 17.141 1 98.62 203 LEU B O 1
ATOM 4917 N N . ASP B 1 204 ? -12.328 -9.055 16.859 1 97.69 204 ASP B N 1
ATOM 4918 C CA . ASP B 1 204 ? -11.961 -9.477 18.219 1 97.69 204 ASP B CA 1
ATOM 4919 C C . ASP B 1 204 ? -12.297 -8.398 19.234 1 97.69 204 ASP B C 1
ATOM 4921 O O . ASP B 1 204 ? -12.148 -8.609 20.438 1 97.69 204 ASP B O 1
ATOM 4925 N N . ARG B 1 205 ? -12.82 -7.285 18.859 1 96.38 205 ARG B N 1
ATOM 4926 C CA . ARG B 1 205 ? -13.07 -6.152 19.734 1 96.38 205 ARG B CA 1
ATOM 4927 C C . ARG B 1 205 ? -14.352 -6.352 20.547 1 96.38 205 ARG B C 1
ATOM 4929 O O . ARG B 1 205 ? -14.5 -5.812 21.641 1 96.38 205 ARG B O 1
ATOM 4936 N N . ALA B 1 206 ? -15.352 -7.035 19.938 1 97.25 206 ALA B N 1
ATOM 4937 C CA . ALA B 1 206 ? -16.625 -7.293 20.625 1 97.25 206 ALA B CA 1
ATOM 4938 C C . ALA B 1 206 ? -17.375 -8.438 19.953 1 97.25 206 ALA B C 1
ATOM 4940 O O . ALA B 1 206 ? -17.281 -8.633 18.734 1 97.25 206 ALA B O 1
ATOM 4941 N N . ARG B 1 207 ? -18.172 -9.133 20.688 1 97.38 207 ARG B N 1
ATOM 4942 C CA . ARG B 1 207 ? -19.078 -10.125 20.125 1 97.38 207 ARG B CA 1
ATOM 4943 C C . ARG B 1 207 ? -20.312 -9.469 19.531 1 97.38 207 ARG B C 1
ATOM 4945 O O . ARG B 1 207 ? -20.688 -8.359 19.938 1 97.38 207 ARG B O 1
ATOM 4952 N N . GLY B 1 208 ? -20.844 -10.109 18.594 1 98.19 208 GLY B N 1
ATOM 4953 C CA . GLY B 1 208 ? -22.125 -9.641 18.062 1 98.19 208 GLY B CA 1
ATOM 4954 C C . GLY B 1 208 ? -21.953 -8.641 16.938 1 98.19 208 GLY B C 1
ATOM 4955 O O . GLY B 1 208 ? -22.953 -8.188 16.359 1 98.19 208 GLY B O 1
ATOM 4956 N N . LEU B 1 209 ? -20.75 -8.289 16.578 1 98.62 209 LEU B N 1
ATOM 4957 C CA . LEU B 1 209 ? -20.531 -7.352 15.484 1 98.62 209 LEU B CA 1
ATOM 4958 C C . LEU B 1 209 ? -21.094 -7.906 14.18 1 98.62 209 LEU B C 1
ATOM 4960 O O . LEU B 1 209 ? -20.984 -9.102 13.914 1 98.62 209 LEU B O 1
ATOM 4964 N N . ARG B 1 210 ? -21.703 -7.074 13.391 1 98.81 210 ARG B N 1
ATOM 4965 C CA . ARG B 1 210 ? -22.172 -7.461 12.07 1 98.81 210 ARG B CA 1
ATOM 4966 C C . ARG B 1 210 ? -21.047 -7.469 11.047 1 98.81 210 ARG B C 1
ATOM 4968 O O . ARG B 1 210 ? -20.312 -6.477 10.906 1 98.81 210 ARG B O 1
ATOM 4975 N N . PHE B 1 211 ? -20.938 -8.602 10.367 1 98.88 211 PHE B N 1
ATOM 4976 C CA . PHE B 1 211 ? -19.812 -8.812 9.477 1 98.88 211 PHE B CA 1
ATOM 4977 C C . PHE B 1 211 ? -20.281 -9.25 8.094 1 98.88 211 PHE B C 1
ATOM 4979 O O . PHE B 1 211 ? -21.078 -10.18 7.969 1 98.88 211 PHE B O 1
ATOM 4986 N N . LEU B 1 212 ? -19.781 -8.508 7.035 1 98.88 212 LEU B N 1
ATOM 4987 C CA . LEU B 1 212 ? -20.109 -8.852 5.656 1 98.88 212 LEU B CA 1
ATOM 4988 C C . LEU B 1 212 ? -18.938 -9.555 4.98 1 98.88 212 LEU B C 1
ATOM 4990 O O . LEU B 1 212 ? -17.844 -8.992 4.887 1 98.88 212 LEU B O 1
ATOM 4994 N N . ASP B 1 213 ? -19.172 -10.773 4.59 1 98.81 213 ASP B N 1
ATOM 4995 C CA . ASP B 1 213 ? -18.234 -11.594 3.844 1 98.81 213 ASP B CA 1
ATOM 4996 C C . ASP B 1 213 ? -18.578 -11.617 2.357 1 98.81 213 ASP B C 1
ATOM 4998 O O . ASP B 1 213 ? -19.422 -12.406 1.928 1 98.81 213 ASP B O 1
ATOM 5002 N N . VAL B 1 214 ? -17.875 -10.812 1.577 1 98.25 214 VAL B N 1
ATOM 5003 C CA . VAL B 1 214 ? -18.188 -10.625 0.165 1 98.25 214 VAL B CA 1
ATOM 5004 C C . VAL B 1 214 ? -17.422 -11.641 -0.674 1 98.25 214 VAL B C 1
ATOM 5006 O O . VAL B 1 214 ? -16.188 -11.617 -0.724 1 98.25 214 VAL B O 1
ATOM 5009 N N . GLY B 1 215 ? -18.109 -12.414 -1.407 1 96.38 215 GLY B N 1
ATOM 5010 C CA . GLY B 1 215 ? -17.484 -13.547 -2.057 1 96.38 215 GLY B CA 1
ATOM 5011 C C . GLY B 1 215 ? -17.047 -14.625 -1.084 1 96.38 215 GLY B C 1
ATOM 5012 O O . GLY B 1 215 ? -15.875 -15 -1.037 1 96.38 215 GLY B O 1
ATOM 5013 N N . CYS B 1 216 ? -18.062 -15.266 -0.451 1 97.31 216 CYS B N 1
ATOM 5014 C CA . CYS B 1 216 ? -17.75 -16.031 0.748 1 97.31 216 CYS B CA 1
ATOM 5015 C C . CYS B 1 216 ? -17.297 -17.438 0.387 1 97.31 216 CYS B C 1
ATOM 5017 O O . CYS B 1 216 ? -16.828 -18.188 1.249 1 97.31 216 CYS B O 1
ATOM 5019 N N . GLY B 1 217 ? -17.406 -17.844 -0.871 1 94.31 217 GLY B N 1
ATOM 5020 C CA . GLY B 1 217 ? -16.984 -19.172 -1.261 1 94.31 217 GLY B CA 1
ATOM 5021 C C . GLY B 1 217 ? -17.672 -20.266 -0.464 1 94.31 217 GLY B C 1
ATOM 5022 O O . GLY B 1 217 ? -18.906 -20.266 -0.318 1 94.31 217 GLY B O 1
ATOM 5023 N N . TRP B 1 218 ? -16.922 -21.203 0.01 1 95.31 218 TRP B N 1
ATOM 5024 C CA . TRP B 1 218 ? -17.484 -22.328 0.76 1 95.31 218 TRP B CA 1
ATOM 5025 C C . TRP B 1 218 ? -17.625 -21.969 2.24 1 95.31 218 TRP B C 1
ATOM 5027 O O . TRP B 1 218 ? -17.766 -22.859 3.082 1 95.31 218 TRP B O 1
ATOM 5037 N N . GLY B 1 219 ? -17.453 -20.688 2.58 1 97.19 219 GLY B N 1
ATOM 5038 C CA . GLY B 1 219 ? -17.891 -20.156 3.857 1 97.19 219 GLY B CA 1
ATOM 5039 C C . GLY B 1 219 ? -16.844 -20.266 4.945 1 97.19 219 GLY B C 1
ATOM 5040 O O . GLY B 1 219 ? -17.141 -20.078 6.125 1 97.19 219 GLY B O 1
ATOM 5041 N N . SER B 1 220 ? -15.578 -20.531 4.609 1 97.62 220 SER B N 1
ATOM 5042 C CA . SER B 1 220 ? -14.539 -20.719 5.621 1 97.62 220 SER B CA 1
ATOM 5043 C C . SER B 1 220 ? -14.43 -19.484 6.516 1 97.62 220 SER B C 1
ATOM 5045 O O . SER B 1 220 ? -14.383 -19.609 7.742 1 97.62 220 SER B O 1
ATOM 5047 N N . LEU B 1 221 ? -14.414 -18.312 5.949 1 98.69 221 LEU B N 1
ATOM 5048 C CA . LEU B 1 221 ? -14.305 -17.078 6.73 1 98.69 221 LEU B CA 1
ATOM 5049 C C . LEU B 1 221 ? -15.594 -16.828 7.504 1 98.69 221 LEU B C 1
ATOM 5051 O O . LEU B 1 221 ? -15.555 -16.469 8.688 1 98.69 221 LEU B O 1
ATOM 5055 N N . SER B 1 222 ? -16.719 -17.031 6.852 1 98.81 222 SER B N 1
ATOM 5056 C CA . SER B 1 222 ? -18.016 -16.781 7.473 1 98.81 222 SER B CA 1
ATOM 5057 C C . SER B 1 222 ? -18.188 -17.609 8.734 1 98.81 222 SER B C 1
ATOM 5059 O O . SER B 1 222 ? -18.547 -17.078 9.789 1 98.81 222 SER B O 1
ATOM 5061 N N . LEU B 1 223 ? -17.938 -18.875 8.609 1 98.69 223 LEU B N 1
ATOM 5062 C CA . LEU B 1 223 ? -18.125 -19.797 9.719 1 98.69 223 LEU B CA 1
ATOM 5063 C C . LEU B 1 223 ? -17.109 -19.531 10.828 1 98.69 223 LEU B C 1
ATOM 5065 O O . LEU B 1 223 ? -17.469 -19.547 12.008 1 98.69 223 LEU B O 1
ATOM 5069 N N . HIS B 1 224 ? -15.852 -19.266 10.43 1 98.44 224 HIS B N 1
ATOM 5070 C CA . HIS B 1 224 ? -14.805 -18.969 11.406 1 98.44 224 HIS B CA 1
ATOM 5071 C C . HIS B 1 224 ? -15.117 -17.719 12.203 1 98.44 224 HIS B C 1
ATOM 5073 O O . HIS B 1 224 ? -14.977 -17.703 13.43 1 98.44 224 HIS B O 1
ATOM 5079 N N . ALA B 1 225 ? -15.531 -16.656 11.547 1 98.81 225 ALA B N 1
ATOM 5080 C CA . ALA B 1 225 ? -15.867 -15.391 12.195 1 98.81 225 ALA B CA 1
ATOM 5081 C C . ALA B 1 225 ? -16.984 -15.57 13.219 1 98.81 225 ALA B C 1
ATOM 5083 O O . ALA B 1 225 ? -16.938 -15 14.305 1 98.81 225 ALA B O 1
ATOM 5084 N N . ALA B 1 226 ? -17.953 -16.359 12.828 1 98.81 226 ALA B N 1
ATOM 5085 C CA . ALA B 1 226 ? -19.062 -16.609 13.734 1 98.81 226 ALA B CA 1
ATOM 5086 C C . ALA B 1 226 ? -18.641 -17.469 14.914 1 98.81 226 ALA B C 1
ATOM 5088 O O . ALA B 1 226 ? -18.922 -17.141 16.078 1 98.81 226 ALA B O 1
ATOM 5089 N N . ARG B 1 227 ? -17.938 -18.547 14.672 1 98.06 227 ARG B N 1
ATOM 5090 C CA . ARG B 1 227 ? -17.609 -19.547 15.688 1 98.06 227 ARG B CA 1
ATOM 5091 C C . ARG B 1 227 ? -16.562 -19.016 16.656 1 98.06 227 ARG B C 1
ATOM 5093 O O . ARG B 1 227 ? -16.703 -19.172 17.875 1 98.06 227 ARG B O 1
ATOM 5100 N N . GLU B 1 228 ? -15.531 -18.375 16.156 1 98 228 GLU B N 1
ATOM 5101 C CA . GLU B 1 228 ? -14.367 -18.047 16.969 1 98 228 GLU B CA 1
ATOM 5102 C C . GLU B 1 228 ? -14.461 -16.609 17.5 1 98 228 GLU B C 1
ATOM 5104 O O . GLU B 1 228 ? -13.898 -16.297 18.547 1 98 228 GLU B O 1
ATOM 5109 N N . TYR B 1 229 ? -15.266 -15.742 16.812 1 98.38 229 TYR B N 1
ATOM 5110 C CA . TYR B 1 229 ? -15.25 -14.328 17.172 1 98.38 229 TYR B CA 1
ATOM 5111 C C . TYR B 1 229 ? -16.641 -13.844 17.531 1 98.38 229 TYR B C 1
ATOM 5113 O O . TYR B 1 229 ? -16.828 -12.695 17.938 1 98.38 229 TYR B O 1
ATOM 5121 N N . GLY B 1 230 ? -17.641 -14.695 17.375 1 98.44 230 GLY B N 1
ATOM 5122 C CA . GLY B 1 230 ? -19 -14.352 17.75 1 98.44 230 GLY B CA 1
ATOM 5123 C C . GLY B 1 230 ? -19.609 -13.281 16.859 1 98.44 230 GLY B C 1
ATOM 5124 O O . GLY B 1 230 ? -20.406 -12.469 17.328 1 98.44 230 GLY B O 1
ATOM 5125 N N . ALA B 1 231 ? -19.219 -13.234 15.633 1 98.81 231 ALA B N 1
ATOM 5126 C CA . ALA B 1 231 ? -19.766 -12.25 14.695 1 98.81 231 ALA B CA 1
ATOM 5127 C C . ALA B 1 231 ? -21.109 -12.703 14.148 1 98.81 231 ALA B C 1
ATOM 5129 O O . ALA B 1 231 ? -21.375 -13.906 14.047 1 98.81 231 ALA B O 1
ATOM 5130 N N . ARG B 1 232 ? -21.953 -11.773 13.875 1 98.81 232 ARG B N 1
ATOM 5131 C CA . ARG B 1 232 ? -23.141 -12 13.062 1 98.81 232 ARG B CA 1
ATOM 5132 C C . ARG B 1 232 ? -22.844 -11.789 11.578 1 98.81 232 ARG B C 1
ATOM 5134 O O . ARG B 1 232 ? -22.703 -10.656 11.125 1 98.81 232 ARG B O 1
ATOM 5141 N N . VAL B 1 233 ? -22.891 -12.891 10.797 1 98.88 233 VAL B N 1
ATOM 5142 C CA . VAL B 1 233 ? -22.25 -12.852 9.484 1 98.88 233 VAL B CA 1
ATOM 5143 C C . VAL B 1 233 ? -23.312 -12.922 8.391 1 98.88 233 VAL B C 1
ATOM 5145 O O . VAL B 1 233 ? -24.25 -13.719 8.477 1 98.88 233 VAL B O 1
ATOM 5148 N N . VAL B 1 234 ? -23.172 -12.055 7.449 1 98.81 234 VAL B N 1
ATOM 5149 C CA . VAL B 1 234 ? -23.812 -12.211 6.145 1 98.81 234 VAL B CA 1
ATOM 5150 C C . VAL B 1 234 ? -22.75 -12.492 5.078 1 98.81 234 VAL B C 1
ATOM 5152 O O . VAL B 1 234 ? -21.875 -11.664 4.844 1 98.81 234 VAL B O 1
ATOM 5155 N N . GLY B 1 235 ? -22.812 -13.672 4.523 1 98.5 235 GLY B N 1
ATOM 5156 C CA . GLY B 1 235 ? -21.969 -14 3.391 1 98.5 235 GLY B CA 1
ATOM 5157 C C . GLY B 1 235 ? -22.703 -14 2.068 1 98.5 235 GLY B C 1
ATOM 5158 O O . GLY B 1 235 ? -23.844 -14.453 1.991 1 98.5 235 GLY B O 1
ATOM 5159 N N . ILE B 1 236 ? -22.031 -13.508 1.058 1 97.5 236 ILE B N 1
ATOM 5160 C CA . ILE B 1 236 ? -22.703 -13.484 -0.239 1 97.5 236 ILE B CA 1
ATOM 5161 C C . ILE B 1 236 ? -21.844 -14.227 -1.269 1 97.5 236 ILE B C 1
ATOM 5163 O O . ILE B 1 236 ? -20.625 -14.172 -1.227 1 97.5 236 ILE B O 1
ATOM 5167 N N . THR B 1 237 ? -22.469 -14.945 -2.131 1 94.25 237 THR B N 1
ATOM 5168 C CA . THR B 1 237 ? -21.875 -15.664 -3.252 1 94.25 237 THR B CA 1
ATOM 5169 C C . THR B 1 237 ? -22.828 -15.688 -4.445 1 94.25 237 THR B C 1
ATOM 5171 O O . THR B 1 237 ? -24.016 -15.422 -4.297 1 94.25 237 THR B O 1
ATOM 5174 N N . ILE B 1 238 ? -22.281 -15.93 -5.605 1 88.62 238 ILE B N 1
ATOM 5175 C CA . ILE B 1 238 ? -23.141 -16.031 -6.785 1 88.62 238 ILE B CA 1
ATOM 5176 C C . ILE B 1 238 ? -23.219 -17.484 -7.238 1 88.62 238 ILE B C 1
ATOM 5178 O O . ILE B 1 238 ? -23.703 -17.766 -8.336 1 88.62 238 ILE B O 1
ATOM 5182 N N . SER B 1 239 ? -22.719 -18.391 -6.438 1 87.81 239 SER B N 1
ATOM 5183 C CA . SER B 1 239 ? -22.781 -19.828 -6.711 1 87.81 239 SER B CA 1
ATOM 5184 C C . SER B 1 239 ? -23.797 -20.516 -5.805 1 87.81 239 SER B C 1
ATOM 5186 O O . SER B 1 239 ? -23.594 -20.594 -4.59 1 87.81 239 SER B O 1
ATOM 5188 N N . ALA B 1 240 ? -24.766 -21.156 -6.422 1 89.75 240 ALA B N 1
ATOM 5189 C CA . ALA B 1 240 ? -25.797 -21.875 -5.676 1 89.75 240 ALA B CA 1
ATOM 5190 C C . ALA B 1 240 ? -25.203 -23.094 -4.961 1 89.75 240 ALA B C 1
ATOM 5192 O O . ALA B 1 240 ? -25.641 -23.453 -3.861 1 89.75 240 ALA B O 1
ATOM 5193 N N . GLU B 1 241 ? -24.172 -23.672 -5.613 1 87.12 241 GLU B N 1
ATOM 5194 C CA . GLU B 1 241 ? -23.531 -24.828 -5.031 1 87.12 241 GLU B CA 1
ATOM 5195 C C . GLU B 1 241 ? -22.766 -24.469 -3.766 1 87.12 241 GLU B C 1
ATOM 5197 O O . GLU B 1 241 ? -22.797 -25.203 -2.775 1 87.12 241 GLU B O 1
ATOM 5202 N N . GLN B 1 242 ? -22.156 -23.359 -3.82 1 91.56 242 GLN B N 1
ATOM 5203 C CA . GLN B 1 242 ? -21.438 -22.891 -2.648 1 91.56 242 GLN B CA 1
ATOM 5204 C C . GLN B 1 242 ? -22.391 -22.578 -1.497 1 91.56 242 GLN B C 1
ATOM 5206 O O . GLN B 1 242 ? -22.156 -23 -0.362 1 91.56 242 GLN B O 1
ATOM 5211 N N . LYS B 1 243 ? -23.469 -21.922 -1.832 1 95.12 243 LYS B N 1
ATOM 5212 C CA . LYS B 1 243 ? -24.453 -21.594 -0.794 1 95.12 243 LYS B CA 1
ATOM 5213 C C . LYS B 1 243 ? -24.984 -22.859 -0.135 1 95.12 243 LYS B C 1
ATOM 5215 O O . LYS B 1 243 ? -25.078 -22.938 1.092 1 95.12 243 LYS B O 1
ATOM 5220 N N . ALA B 1 244 ? -25.359 -23.781 -0.943 1 93.56 244 ALA B N 1
ATOM 5221 C CA . ALA B 1 244 ? -25.922 -25.031 -0.419 1 93.56 244 ALA B CA 1
ATOM 5222 C C . ALA B 1 244 ? -24.953 -25.719 0.522 1 93.56 244 ALA B C 1
ATOM 5224 O O . ALA B 1 244 ? -25.344 -26.25 1.565 1 93.56 244 ALA B O 1
ATOM 5225 N N . PHE B 1 245 ? -23.734 -25.734 0.118 1 92.94 245 PHE B N 1
ATOM 5226 C CA . PHE B 1 245 ? -22.688 -26.359 0.929 1 92.94 245 PHE B CA 1
ATOM 5227 C C . PHE B 1 245 ? -22.578 -25.672 2.285 1 92.94 245 PHE B C 1
ATOM 5229 O O . PHE B 1 245 ? -22.562 -26.344 3.322 1 92.94 245 PHE B O 1
ATOM 5236 N N . VAL B 1 246 ? -22.562 -24.359 2.311 1 96.62 246 VAL B N 1
ATOM 5237 C CA . VAL B 1 246 ? -22.359 -23.625 3.551 1 96.62 246 VAL B CA 1
ATOM 5238 C C . VAL B 1 246 ? -23.594 -23.719 4.426 1 96.62 246 VAL B C 1
ATOM 5240 O O . VAL B 1 246 ? -23.5 -23.828 5.652 1 96.62 246 VAL B O 1
ATOM 5243 N N . ASP B 1 247 ? -24.75 -23.719 3.787 1 97.62 247 ASP B N 1
ATOM 5244 C CA . ASP B 1 247 ? -25.984 -23.859 4.539 1 97.62 247 ASP B CA 1
ATOM 5245 C C . ASP B 1 247 ? -26.016 -25.188 5.301 1 97.62 247 ASP B C 1
ATOM 5247 O O . ASP B 1 247 ? -26.469 -25.25 6.441 1 97.62 247 ASP B O 1
ATOM 5251 N N . ALA B 1 248 ? -25.578 -26.156 4.648 1 96.12 248 ALA B N 1
ATOM 5252 C CA . ALA B 1 248 ? -25.531 -27.469 5.305 1 96.12 248 ALA B CA 1
ATOM 5253 C C . ALA B 1 248 ? -24.562 -27.438 6.492 1 96.12 248 ALA B C 1
ATOM 5255 O O . ALA B 1 248 ? -24.859 -28 7.547 1 96.12 248 ALA B O 1
ATOM 5256 N N . LYS B 1 249 ? -23.469 -26.812 6.316 1 96.38 249 LYS B N 1
ATOM 5257 C CA . LYS B 1 249 ? -22.484 -26.719 7.395 1 96.38 249 LYS B CA 1
ATOM 5258 C C . LYS B 1 249 ? -23.031 -25.891 8.555 1 96.38 249 LYS B C 1
ATOM 5260 O O . LYS B 1 249 ? -22.766 -26.188 9.719 1 96.38 249 LYS B O 1
ATOM 5265 N N . ILE B 1 250 ? -23.734 -24.828 8.242 1 98 250 ILE B N 1
ATOM 5266 C CA . ILE B 1 250 ? -24.359 -23.969 9.242 1 98 250 ILE B CA 1
ATOM 5267 C C . ILE B 1 250 ? -25.297 -24.797 10.125 1 98 250 ILE B C 1
ATOM 5269 O O . ILE B 1 250 ? -25.266 -24.688 11.352 1 98 250 ILE B O 1
ATOM 5273 N N . ARG B 1 251 ? -26.062 -25.609 9.508 1 97.75 251 ARG B N 1
ATOM 5274 C CA . ARG B 1 251 ? -26.984 -26.469 10.242 1 97.75 251 ARG B CA 1
ATOM 5275 C C . ARG B 1 251 ? -26.234 -27.469 11.117 1 97.75 251 ARG B C 1
ATOM 5277 O O . ARG B 1 251 ? -26.578 -27.672 12.281 1 97.75 251 ARG B O 1
ATOM 5284 N N . GLU B 1 252 ? -25.234 -28.047 10.555 1 96.94 252 GLU B N 1
ATOM 5285 C CA . GLU B 1 252 ? -24.438 -29.031 11.273 1 96.94 252 GLU B CA 1
ATOM 5286 C C . GLU B 1 252 ? -23.812 -28.422 12.516 1 96.94 252 GLU B C 1
ATOM 5288 O O . GLU B 1 252 ? -23.719 -29.062 13.562 1 96.94 252 GLU B O 1
ATOM 5293 N N . LEU B 1 253 ? -23.453 -27.156 12.383 1 96.44 253 LEU B N 1
ATOM 5294 C CA . LEU B 1 253 ? -22.703 -26.516 13.453 1 96.44 253 LEU B CA 1
ATOM 5295 C C . LEU B 1 253 ? -23.641 -25.734 14.375 1 96.44 253 LEU B C 1
ATOM 5297 O O . LEU B 1 253 ? -23.203 -25.172 15.383 1 96.44 253 LEU B O 1
ATOM 5301 N N . GLY B 1 254 ? -24.891 -25.641 14.039 1 97.56 254 GLY B N 1
ATOM 5302 C CA . GLY B 1 254 ? -25.844 -24.906 14.836 1 97.56 254 GLY B CA 1
ATOM 5303 C C . GLY B 1 254 ? -25.641 -23.406 14.797 1 97.56 254 GLY B C 1
ATOM 5304 O O . GLY B 1 254 ? -25.766 -22.719 15.812 1 97.56 254 GLY B O 1
ATOM 5305 N N . LEU B 1 255 ? -25.297 -22.875 13.633 1 98.06 255 LEU B N 1
ATOM 5306 C CA . LEU B 1 255 ? -24.953 -21.453 13.5 1 98.06 255 LEU B CA 1
ATOM 5307 C C . LEU B 1 255 ? -26.047 -20.703 12.75 1 98.06 255 LEU B C 1
ATOM 5309 O O . LEU B 1 255 ? -25.797 -19.625 12.203 1 98.06 255 LEU B O 1
ATOM 5313 N N . GLU B 1 256 ? -27.234 -21.172 12.766 1 97.69 256 GLU B N 1
ATOM 5314 C CA . GLU B 1 256 ? -28.312 -20.609 11.961 1 97.69 256 GLU B CA 1
ATOM 5315 C C . GLU B 1 256 ? -28.656 -19.203 12.398 1 97.69 256 GLU B C 1
ATOM 5317 O O . GLU B 1 256 ? -29.078 -18.375 11.586 1 97.69 256 GLU B O 1
ATOM 5322 N N . ASP B 1 257 ? -28.438 -18.891 13.594 1 97.25 257 ASP B N 1
ATOM 5323 C CA . ASP B 1 257 ? -28.781 -17.562 14.109 1 97.25 257 ASP B CA 1
ATOM 5324 C C . ASP B 1 257 ? -27.625 -16.578 13.922 1 97.25 257 ASP B C 1
ATOM 5326 O O . ASP B 1 257 ? -27.781 -15.383 14.133 1 97.25 257 ASP B O 1
ATOM 5330 N N . TRP B 1 258 ? -26.469 -17.062 13.477 1 98.12 258 TRP B N 1
ATOM 5331 C CA . TRP B 1 258 ? -25.266 -16.25 13.469 1 98.12 258 TRP B CA 1
ATOM 5332 C C . TRP B 1 258 ? -24.766 -16.031 12.047 1 98.12 258 TRP B C 1
ATOM 5334 O O . TRP B 1 258 ? -24.047 -15.055 11.773 1 98.12 258 TRP B O 1
ATOM 5344 N N . VAL B 1 259 ? -25.109 -16.922 11.148 1 98.75 259 VAL B N 1
ATOM 5345 C CA . VAL B 1 259 ? -24.578 -16.828 9.789 1 98.75 259 VAL B CA 1
ATOM 5346 C C . VAL B 1 259 ? -25.719 -16.953 8.789 1 98.75 259 VAL B C 1
ATOM 5348 O O . VAL B 1 259 ? -26.531 -17.875 8.859 1 98.75 259 VAL B O 1
ATOM 5351 N N . GLU B 1 260 ? -25.781 -16.047 7.91 1 98.56 260 GLU B N 1
ATOM 5352 C CA . GLU B 1 260 ? -26.672 -16.062 6.758 1 98.56 260 GLU B CA 1
ATOM 5353 C C . GLU B 1 260 ? -25.891 -15.992 5.449 1 98.56 260 GLU B C 1
ATOM 5355 O O . GLU B 1 260 ? -25.078 -15.086 5.254 1 98.56 260 GLU B O 1
ATOM 5360 N N . ILE B 1 261 ? -26.109 -16.984 4.613 1 98.5 261 ILE B N 1
ATOM 5361 C CA . ILE B 1 261 ? -25.5 -16.969 3.289 1 98.5 261 ILE B CA 1
ATOM 5362 C C . ILE B 1 261 ? -26.547 -16.625 2.24 1 98.5 261 ILE B C 1
ATOM 5364 O O . ILE B 1 261 ? -27.641 -17.219 2.223 1 98.5 261 ILE B O 1
ATOM 5368 N N . ARG B 1 262 ? -26.156 -15.719 1.372 1 98.06 262 ARG B N 1
ATOM 5369 C CA . ARG B 1 262 ? -27.094 -15.258 0.354 1 98.06 262 ARG B CA 1
ATOM 5370 C C . ARG B 1 262 ? -26.531 -15.477 -1.047 1 98.06 262 ARG B C 1
ATOM 5372 O O . ARG B 1 262 ? -25.328 -15.312 -1.274 1 98.06 262 ARG B O 1
ATOM 5379 N N . LEU B 1 263 ? -27.422 -15.977 -1.959 1 95.12 263 LEU B N 1
ATOM 5380 C CA . LEU B 1 263 ? -27.125 -15.875 -3.385 1 95.12 263 LEU B CA 1
ATOM 5381 C C . LEU B 1 263 ? -27.359 -14.461 -3.893 1 95.12 263 LEU B C 1
ATOM 5383 O O . LEU B 1 263 ? -28.469 -14.102 -4.273 1 95.12 263 LEU B O 1
ATOM 5387 N N . GLN B 1 264 ? -26.281 -13.734 -3.885 1 93.5 264 GLN B N 1
ATOM 5388 C CA . GLN B 1 264 ? -26.406 -12.297 -4.074 1 93.5 264 GLN B CA 1
ATOM 5389 C C . GLN B 1 264 ? -25.109 -11.703 -4.633 1 93.5 264 GLN B C 1
ATOM 5391 O O . GLN B 1 264 ? -24.016 -12.078 -4.215 1 93.5 264 GLN B O 1
ATOM 5396 N N . ASP B 1 265 ? -25.297 -10.773 -5.586 1 91.38 265 ASP B N 1
ATOM 5397 C CA . ASP B 1 265 ? -24.172 -10.023 -6.145 1 91.38 265 ASP B CA 1
ATOM 5398 C C . ASP B 1 265 ? -23.781 -8.859 -5.23 1 91.38 265 ASP B C 1
ATOM 5400 O O . ASP B 1 265 ? -24.641 -8.266 -4.574 1 91.38 265 ASP B O 1
ATOM 5404 N N . TYR B 1 266 ? -22.5 -8.5 -5.207 1 92.44 266 TYR B N 1
ATOM 5405 C CA . TYR B 1 266 ? -21.969 -7.453 -4.332 1 92.44 266 TYR B CA 1
ATOM 5406 C C . TYR B 1 266 ? -22.594 -6.102 -4.664 1 92.44 266 TYR B C 1
ATOM 5408 O O . TYR B 1 266 ? -22.594 -5.191 -3.834 1 92.44 266 TYR B O 1
ATOM 5416 N N . ARG B 1 267 ? -23.219 -5.898 -5.809 1 89.44 267 ARG B N 1
ATOM 5417 C CA . ARG B 1 267 ? -23.812 -4.645 -6.273 1 89.44 267 ARG B CA 1
ATOM 5418 C C . ARG B 1 267 ? -25.203 -4.449 -5.699 1 89.44 267 ARG B C 1
ATOM 5420 O O . ARG B 1 267 ? -25.781 -3.363 -5.797 1 89.44 267 ARG B O 1
ATOM 5427 N N . GLU B 1 268 ? -25.688 -5.449 -4.93 1 87.5 268 GLU B N 1
ATOM 5428 C CA . GLU B 1 268 ? -27.094 -5.434 -4.543 1 87.5 268 GLU B CA 1
ATOM 5429 C C . GLU B 1 268 ? -27.25 -5.691 -3.049 1 87.5 268 GLU B C 1
ATOM 5431 O O . GLU B 1 268 ? -28.203 -6.363 -2.631 1 87.5 268 GLU B O 1
ATOM 5436 N N . ILE B 1 269 ? -26.453 -5.238 -2.279 1 88.19 269 ILE B N 1
ATOM 5437 C CA . ILE B 1 269 ? -26.562 -5.5 -0.849 1 88.19 269 ILE B CA 1
ATOM 5438 C C . ILE B 1 269 ? -27.531 -4.492 -0.219 1 88.19 269 ILE B C 1
ATOM 5440 O O . ILE B 1 269 ? -27.219 -3.305 -0.118 1 88.19 269 ILE B O 1
ATOM 5444 N N . PRO B 1 270 ? -28.625 -4.922 0.35 1 86.25 270 PRO B N 1
ATOM 5445 C CA . PRO B 1 270 ? -29.703 -3.992 0.713 1 86.25 270 PRO B CA 1
ATOM 5446 C C . PRO B 1 270 ? -29.609 -3.514 2.16 1 86.25 270 PRO B C 1
ATOM 5448 O O . PRO B 1 270 ? -30.234 -2.518 2.529 1 86.25 270 PRO B O 1
ATOM 5451 N N . ASP B 1 271 ? -28.891 -4.18 2.994 1 89 271 ASP B N 1
ATOM 5452 C CA . ASP B 1 271 ? -29.109 -3.969 4.422 1 89 271 ASP B CA 1
ATOM 5453 C C . ASP B 1 271 ? -27.797 -3.584 5.125 1 89 271 ASP B C 1
ATOM 5455 O O . ASP B 1 271 ? -27.562 -4.004 6.258 1 89 271 ASP B O 1
ATOM 5459 N N . GLY B 1 272 ? -27 -2.922 4.512 1 90.44 272 GLY B N 1
ATOM 5460 C CA . GLY B 1 272 ? -25.891 -2.295 5.207 1 90.44 272 GLY B CA 1
ATOM 5461 C C . GLY B 1 272 ? -26.312 -1.109 6.055 1 90.44 272 GLY B C 1
ATOM 5462 O O . GLY B 1 272 ? -27.5 -0.811 6.168 1 90.44 272 GLY B O 1
ATOM 5463 N N . PRO B 1 273 ? -25.406 -0.516 6.871 1 95.81 273 PRO B N 1
ATOM 5464 C CA . PRO B 1 273 ? -23.984 -0.873 6.867 1 95.81 273 PRO B CA 1
ATOM 5465 C C . PRO B 1 273 ? -23.641 -1.946 7.898 1 95.81 273 PRO B C 1
ATOM 5467 O O . PRO B 1 273 ? -24.453 -2.252 8.773 1 95.81 273 PRO B O 1
ATOM 5470 N N . PHE B 1 274 ? -22.5 -2.557 7.812 1 98.69 274 PHE B N 1
ATOM 5471 C CA . PHE B 1 274 ? -21.906 -3.543 8.703 1 98.69 274 PHE B CA 1
ATOM 5472 C C . PHE B 1 274 ? -20.766 -2.926 9.508 1 98.69 274 PHE B C 1
ATOM 5474 O O . PHE B 1 274 ? -20.281 -1.843 9.18 1 98.69 274 PHE B O 1
ATOM 5481 N N . ASP B 1 275 ? -20.406 -3.615 10.625 1 98.75 275 ASP B N 1
ATOM 5482 C CA . ASP B 1 275 ? -19.281 -3.141 11.445 1 98.75 275 ASP B CA 1
ATOM 5483 C C . ASP B 1 275 ? -17.953 -3.373 10.742 1 98.75 275 ASP B C 1
ATOM 5485 O O . ASP B 1 275 ? -17 -2.627 10.953 1 98.75 275 ASP B O 1
ATOM 5489 N N . ALA B 1 276 ? -17.906 -4.445 9.969 1 98.81 276 ALA B N 1
ATOM 5490 C CA . ALA B 1 276 ? -16.719 -4.824 9.219 1 98.81 276 ALA B CA 1
ATOM 5491 C C . ALA B 1 276 ? -17.078 -5.539 7.922 1 98.81 276 ALA B C 1
ATOM 5493 O O . ALA B 1 276 ? -18.141 -6.156 7.824 1 98.81 276 ALA B O 1
ATOM 5494 N N . VAL B 1 277 ? -16.172 -5.426 6.941 1 98.88 277 VAL B N 1
ATOM 5495 C CA . VAL B 1 277 ? -16.359 -6.074 5.648 1 98.88 277 VAL B CA 1
ATOM 5496 C C . VAL B 1 277 ? -15.039 -6.715 5.207 1 98.88 277 VAL B C 1
ATOM 5498 O O . VAL B 1 277 ? -13.969 -6.148 5.406 1 98.88 277 VAL B O 1
ATOM 5501 N N . ALA B 1 278 ? -15.102 -7.895 4.684 1 98.88 278 ALA B N 1
ATOM 5502 C CA . ALA B 1 278 ? -13.914 -8.516 4.102 1 98.88 278 ALA B CA 1
ATOM 5503 C C . ALA B 1 278 ? -14.25 -9.219 2.787 1 98.88 278 ALA B C 1
ATOM 5505 O O . ALA B 1 278 ? -15.398 -9.594 2.555 1 98.88 278 ALA B O 1
ATOM 5506 N N . SER B 1 279 ? -13.328 -9.305 1.972 1 98.69 279 SER B N 1
ATOM 5507 C CA . SER B 1 279 ? -13.391 -9.992 0.685 1 98.69 279 SER B CA 1
ATOM 5508 C C . SER B 1 279 ? -12.078 -10.695 0.368 1 98.69 279 SER B C 1
ATOM 5510 O O . SER B 1 279 ? -11.047 -10.047 0.207 1 98.69 279 SER B O 1
ATOM 5512 N N . ILE B 1 280 ? -12.125 -12.016 0.263 1 98.38 280 ILE B N 1
ATOM 5513 C CA . ILE B 1 280 ? -10.906 -12.789 0.071 1 98.38 280 ILE B CA 1
ATOM 5514 C C . ILE B 1 280 ? -10.867 -13.352 -1.35 1 98.38 280 ILE B C 1
ATOM 5516 O O . ILE B 1 280 ? -11.688 -14.203 -1.71 1 98.38 280 ILE B O 1
ATOM 5520 N N . GLU B 1 281 ? -9.938 -12.812 -2.125 1 96.94 281 GLU B N 1
ATOM 5521 C CA . GLU B 1 281 ? -9.602 -13.281 -3.467 1 96.94 281 GLU B CA 1
ATOM 5522 C C . GLU B 1 281 ? -10.844 -13.352 -4.352 1 96.94 281 GLU B C 1
ATOM 5524 O O . GLU B 1 281 ? -11.062 -14.352 -5.035 1 96.94 281 GLU B O 1
ATOM 5529 N N . MET B 1 282 ? -11.586 -12.352 -4.285 1 94 282 MET B N 1
ATOM 5530 C CA . MET B 1 282 ? -12.758 -12.133 -5.137 1 94 282 MET B CA 1
ATOM 5531 C C . MET B 1 282 ? -12.508 -10.992 -6.113 1 94 282 MET B C 1
ATOM 5533 O O . MET B 1 282 ? -13.008 -11.016 -7.242 1 94 282 MET B O 1
ATOM 5537 N N . GLY B 1 283 ? -11.758 -10.047 -5.672 1 93.38 283 GLY B N 1
ATOM 5538 C CA . GLY B 1 283 ? -11.547 -8.82 -6.426 1 93.38 283 GLY B CA 1
ATOM 5539 C C . GLY B 1 283 ? -11.008 -9.062 -7.82 1 93.38 283 GLY B C 1
ATOM 5540 O O . GLY B 1 283 ? -11.297 -8.305 -8.75 1 93.38 283 GLY B O 1
ATOM 5541 N N . GLU B 1 284 ? -10.242 -10.078 -8.039 1 92.12 284 GLU B N 1
ATOM 5542 C CA . GLU B 1 284 ? -9.664 -10.383 -9.352 1 92.12 284 GLU B CA 1
ATOM 5543 C C . GLU B 1 284 ? -10.742 -10.812 -10.336 1 92.12 284 GLU B C 1
ATOM 5545 O O . GLU B 1 284 ? -10.523 -10.797 -11.555 1 92.12 284 GLU B O 1
ATOM 5550 N N . HIS B 1 285 ? -11.867 -11.18 -9.859 1 89.75 285 HIS B N 1
ATOM 5551 C CA . HIS B 1 285 ? -12.938 -11.664 -10.727 1 89.75 285 HIS B CA 1
ATOM 5552 C C . HIS B 1 285 ? -13.914 -10.547 -11.086 1 89.75 285 HIS B C 1
ATOM 5554 O O . HIS B 1 285 ? -14.805 -10.742 -11.906 1 89.75 285 HIS B O 1
ATOM 5560 N N . VAL B 1 286 ? -13.766 -9.414 -10.5 1 88.38 286 VAL B N 1
ATOM 5561 C CA . VAL B 1 286 ? -14.656 -8.281 -10.695 1 88.38 286 VAL B CA 1
ATOM 5562 C C . VAL B 1 286 ? -14.367 -7.621 -12.039 1 88.38 286 VAL B C 1
ATOM 5564 O O . VAL B 1 286 ? -15.281 -7.109 -12.695 1 88.38 286 VAL B O 1
ATOM 5567 N N . GLY B 1 287 ? -13.148 -7.68 -12.453 1 87.44 287 GLY B N 1
ATOM 5568 C CA . GLY B 1 287 ? -12.727 -7.004 -13.672 1 87.44 287 GLY B CA 1
ATOM 5569 C C . GLY B 1 287 ? -12.266 -5.578 -13.43 1 87.44 287 GLY B C 1
ATOM 5570 O O . GLY B 1 287 ? -12.531 -5.004 -12.375 1 87.44 287 GLY B O 1
ATOM 5571 N N . GLU B 1 288 ? -11.648 -5.043 -14.406 1 88.81 288 GLU B N 1
ATOM 5572 C CA . GLU B 1 288 ? -11.047 -3.717 -14.305 1 88.81 288 GLU B CA 1
ATOM 5573 C C . GLU B 1 288 ? -12.117 -2.629 -14.273 1 88.81 288 GLU B C 1
ATOM 5575 O O . GLU B 1 288 ? -12.078 -1.744 -13.414 1 88.81 288 GLU B O 1
ATOM 5580 N N . ASP B 1 289 ? -13.07 -2.688 -15.078 1 90.56 289 ASP B N 1
ATOM 5581 C CA . ASP B 1 289 ? -14.047 -1.614 -15.266 1 90.56 289 ASP B CA 1
ATOM 5582 C C . ASP B 1 289 ? -15.031 -1.559 -14.102 1 90.56 289 ASP B C 1
ATOM 5584 O O . ASP B 1 289 ? -15.539 -0.488 -13.766 1 90.56 289 ASP B O 1
ATOM 5588 N N . ASN B 1 290 ? -15.227 -2.701 -13.492 1 92.94 290 ASN B N 1
ATOM 5589 C CA . ASN B 1 290 ? -16.203 -2.762 -12.414 1 92.94 290 ASN B CA 1
ATOM 5590 C C . ASN B 1 290 ? -15.555 -2.545 -11.055 1 92.94 290 ASN B C 1
ATOM 5592 O O . ASN B 1 290 ? -16.25 -2.424 -10.039 1 92.94 290 ASN B O 1
ATOM 5596 N N . TYR B 1 291 ? -14.367 -2.453 -11.031 1 95.75 291 TYR B N 1
ATOM 5597 C CA . TYR B 1 291 ? -13.672 -2.434 -9.75 1 95.75 291 TYR B CA 1
ATOM 5598 C C . TYR B 1 291 ? -14.07 -1.207 -8.938 1 95.75 291 TYR B C 1
ATOM 5600 O O . TYR B 1 291 ? -14.25 -1.294 -7.723 1 95.75 291 TYR B O 1
ATOM 5608 N N . PRO B 1 292 ? -14.25 -0.002 -9.578 1 96.81 292 PRO B N 1
ATOM 5609 C CA . PRO B 1 292 ? -14.734 1.135 -8.789 1 96.81 292 PRO B CA 1
ATOM 5610 C C . PRO B 1 292 ? -16.094 0.865 -8.133 1 96.81 292 PRO B C 1
ATOM 5612 O O . PRO B 1 292 ? -16.312 1.253 -6.988 1 96.81 292 PRO B O 1
ATOM 5615 N N . THR B 1 293 ? -16.938 0.175 -8.867 1 96 293 THR B N 1
ATOM 5616 C CA . THR B 1 293 ? -18.234 -0.194 -8.312 1 96 293 THR B CA 1
ATOM 5617 C C . THR B 1 293 ? -18.062 -1.154 -7.137 1 96 293 THR B C 1
ATOM 5619 O O . THR B 1 293 ? -18.75 -1.029 -6.121 1 96 293 THR B O 1
ATOM 5622 N N . TYR B 1 294 ? -17.188 -2.086 -7.258 1 96.88 294 TYR B N 1
ATOM 5623 C CA . TYR B 1 294 ? -16.859 -3.051 -6.211 1 96.88 294 TYR B CA 1
ATOM 5624 C C . TYR B 1 294 ? -16.359 -2.348 -4.957 1 96.88 294 TYR B C 1
ATOM 5626 O O . TYR B 1 294 ? -16.875 -2.59 -3.859 1 96.88 294 TYR B O 1
ATOM 5634 N N . VAL B 1 295 ? -15.484 -1.402 -5.094 1 98.31 295 VAL B N 1
ATOM 5635 C CA . VAL B 1 295 ? -14.922 -0.67 -3.963 1 98.31 295 VAL B CA 1
ATOM 5636 C C . VAL B 1 295 ? -16.016 0.184 -3.314 1 98.31 295 VAL B C 1
ATOM 5638 O O . VAL B 1 295 ? -16.094 0.268 -2.088 1 98.31 295 VAL B O 1
ATOM 5641 N N . LYS B 1 296 ? -16.797 0.791 -4.109 1 97.44 296 LYS B N 1
ATOM 5642 C CA . LYS B 1 296 ? -17.891 1.604 -3.596 1 97.44 296 LYS B CA 1
ATOM 5643 C C . LYS B 1 296 ? -18.859 0.759 -2.773 1 97.44 296 LYS B C 1
ATOM 5645 O O . LYS B 1 296 ? -19.375 1.21 -1.742 1 97.44 296 LYS B O 1
ATOM 5650 N N . ALA B 1 297 ? -19.109 -0.445 -3.273 1 97.19 297 ALA B N 1
ATOM 5651 C CA . ALA B 1 297 ? -19.984 -1.352 -2.531 1 97.19 297 ALA B CA 1
ATOM 5652 C C . ALA B 1 297 ? -19.406 -1.676 -1.159 1 97.19 297 ALA B C 1
ATOM 5654 O O . ALA B 1 297 ? -20.125 -1.688 -0.159 1 97.19 297 ALA B O 1
ATOM 5655 N N . LEU B 1 298 ? -18.141 -1.969 -1.088 1 98.44 298 LEU B N 1
ATOM 5656 C CA . LEU B 1 298 ? -17.484 -2.242 0.188 1 98.44 298 LEU B CA 1
ATOM 5657 C C . LEU B 1 298 ? -17.547 -1.024 1.104 1 98.44 298 LEU B C 1
ATOM 5659 O O . LEU B 1 298 ? -17.891 -1.146 2.283 1 98.44 298 LEU B O 1
ATOM 5663 N N . HIS B 1 299 ? -17.234 0.155 0.542 1 98.31 299 HIS B N 1
ATOM 5664 C CA . HIS B 1 299 ? -17.266 1.421 1.267 1 98.31 299 HIS B CA 1
ATOM 5665 C C . HIS B 1 299 ? -18.641 1.699 1.84 1 98.31 299 HIS B C 1
ATOM 5667 O O . HIS B 1 299 ? -18.781 2.008 3.027 1 98.31 299 HIS B O 1
ATOM 5673 N N . ASP B 1 300 ? -19.656 1.529 1.004 1 97.75 300 ASP B N 1
ATOM 5674 C CA . ASP B 1 300 ? -21 1.924 1.379 1 97.75 300 ASP B CA 1
ATOM 5675 C C . ASP B 1 300 ? -21.609 0.942 2.385 1 97.75 300 ASP B C 1
ATOM 5677 O O . ASP B 1 300 ? -22.578 1.265 3.07 1 97.75 300 ASP B O 1
ATOM 5681 N N . ASN B 1 301 ? -21 -0.213 2.486 1 98.31 301 ASN B N 1
ATOM 5682 C CA . ASN B 1 301 ? -21.594 -1.236 3.338 1 98.31 301 ASN B CA 1
ATOM 5683 C C . ASN B 1 301 ? -20.875 -1.349 4.676 1 98.31 301 ASN B C 1
ATOM 5685 O O . ASN B 1 301 ? -21.156 -2.252 5.465 1 98.31 301 ASN B O 1
ATOM 5689 N N . VAL B 1 302 ? -19.984 -0.53 4.949 1 98.62 302 VAL B N 1
ATOM 5690 C CA . VAL B 1 302 ? -19.344 -0.531 6.258 1 98.62 302 VAL B CA 1
ATOM 5691 C C . VAL B 1 302 ? -19.625 0.784 6.977 1 98.62 302 VAL B C 1
ATOM 5693 O O . VAL B 1 302 ? -19.75 1.832 6.34 1 98.62 302 VAL B O 1
ATOM 5696 N N . ILE B 1 303 ? -19.719 0.787 8.258 1 98.44 303 ILE B N 1
ATOM 5697 C CA . ILE B 1 303 ? -20 1.979 9.055 1 98.44 303 ILE B CA 1
ATOM 5698 C C . ILE B 1 303 ? -18.797 2.916 9.016 1 98.44 303 ILE B C 1
ATOM 5700 O O . ILE B 1 303 ? -17.688 2.5 8.656 1 98.44 303 ILE B O 1
ATOM 5704 N N . ALA B 1 304 ? -19.031 4.215 9.367 1 97.94 304 ALA B N 1
ATOM 5705 C CA . ALA B 1 304 ? -17.906 5.117 9.594 1 97.94 304 ALA B CA 1
ATOM 5706 C C . ALA B 1 304 ? -16.984 4.586 10.688 1 97.94 304 ALA B C 1
ATOM 5708 O O . ALA B 1 304 ? -17.453 4.176 11.75 1 97.94 304 ALA B O 1
ATOM 5709 N N . GLY B 1 305 ? -15.727 4.539 10.391 1 98.06 305 GLY B N 1
ATOM 5710 C CA . GLY B 1 305 ? -14.766 3.955 11.312 1 98.06 305 GLY B CA 1
ATOM 5711 C C . GLY B 1 305 ? -14.633 2.451 11.164 1 98.06 305 GLY B C 1
ATOM 5712 O O . GLY B 1 305 ? -13.766 1.834 11.789 1 98.06 305 GLY B O 1
ATOM 5713 N N . GLY B 1 306 ? -15.539 1.877 10.352 1 98.69 306 GLY B N 1
ATOM 5714 C CA . GLY B 1 306 ? -15.477 0.445 10.102 1 98.69 306 GLY B CA 1
ATOM 5715 C C . GLY B 1 306 ? -14.32 0.04 9.211 1 98.69 306 GLY B C 1
ATOM 5716 O O . GLY B 1 306 ? -13.836 0.847 8.414 1 98.69 306 GLY B O 1
ATOM 5717 N N . ARG B 1 307 ? -13.906 -1.201 9.336 1 98.81 307 ARG B N 1
ATOM 5718 C CA . ARG B 1 307 ? -12.727 -1.686 8.625 1 98.81 307 ARG B CA 1
ATOM 5719 C C . ARG B 1 307 ? -13.117 -2.584 7.457 1 98.81 307 ARG B C 1
ATOM 5721 O O . ARG B 1 307 ? -14.117 -3.297 7.527 1 98.81 307 ARG B O 1
ATOM 5728 N N . VAL B 1 308 ? -12.367 -2.484 6.418 1 98.94 308 VAL B N 1
ATOM 5729 C CA . VAL B 1 308 ? -12.523 -3.283 5.207 1 98.94 308 VAL B CA 1
ATOM 5730 C C . VAL B 1 308 ? -11.203 -3.975 4.867 1 98.94 308 VAL B C 1
ATOM 5732 O O . VAL B 1 308 ? -10.156 -3.326 4.797 1 98.94 308 VAL B O 1
ATOM 5735 N N . LEU B 1 309 ? -11.25 -5.273 4.719 1 98.94 309 LEU B N 1
ATOM 5736 C CA . LEU B 1 309 ? -10.055 -5.996 4.309 1 98.94 309 LEU B CA 1
ATOM 5737 C C . LEU B 1 309 ? -10.266 -6.695 2.969 1 98.94 309 LEU B C 1
ATOM 5739 O O . LEU B 1 309 ? -11.25 -7.422 2.793 1 98.94 309 LEU B O 1
ATOM 5743 N N . ILE B 1 310 ? -9.398 -6.434 2.062 1 98.88 310 ILE B N 1
ATOM 5744 C CA . ILE B 1 310 ? -9.367 -7.121 0.774 1 98.88 310 ILE B CA 1
ATOM 5745 C C . ILE B 1 310 ? -8.078 -7.941 0.658 1 98.88 310 ILE B C 1
ATOM 5747 O O . ILE B 1 310 ? -6.98 -7.402 0.768 1 98.88 310 ILE B O 1
ATOM 5751 N N . GLN B 1 311 ? -8.211 -9.203 0.615 1 98.81 311 GLN B N 1
ATOM 5752 C CA . GLN B 1 311 ? -7.109 -10.055 0.167 1 98.81 311 GLN B CA 1
ATOM 5753 C C . GLN B 1 311 ? -7.23 -10.359 -1.322 1 98.81 311 GLN B C 1
ATOM 5755 O O . GLN B 1 311 ? -8.242 -10.898 -1.771 1 98.81 311 GLN B O 1
ATOM 5760 N N . GLN B 1 312 ? -6.18 -10.008 -2.074 1 98 312 GLN B N 1
ATOM 5761 C CA . GLN B 1 312 ? -6.32 -10.086 -3.523 1 98 312 GLN B CA 1
ATOM 5762 C C . GLN B 1 312 ? -4.98 -10.367 -4.195 1 98 312 GLN B C 1
ATOM 5764 O O . GLN B 1 312 ? -3.947 -9.844 -3.773 1 98 312 GLN B O 1
ATOM 5769 N N . MET B 1 313 ? -5.098 -11.133 -5.27 1 97.75 313 MET B N 1
ATOM 5770 C CA . MET B 1 313 ? -3.906 -11.414 -6.07 1 97.75 313 MET B CA 1
ATOM 5771 C C . MET B 1 313 ? -3.549 -10.227 -6.949 1 97.75 313 MET B C 1
ATOM 5773 O O . MET B 1 313 ? -4.41 -9.406 -7.277 1 97.75 313 MET B O 1
ATOM 5777 N N . SER B 1 314 ? -2.305 -10.125 -7.289 1 97.31 314 SER B N 1
ATOM 5778 C CA . SER B 1 314 ? -1.799 -9.039 -8.117 1 97.31 314 SER B CA 1
ATOM 5779 C C . SER B 1 314 ? -0.863 -9.555 -9.203 1 97.31 314 SER B C 1
ATOM 5781 O O . SER B 1 314 ? -0.279 -10.633 -9.062 1 97.31 314 SER B O 1
ATOM 5783 N N . ARG B 1 315 ? -0.813 -8.852 -10.266 1 95.94 315 ARG B N 1
ATOM 5784 C CA . ARG B 1 315 ? 0.058 -9.188 -11.391 1 95.94 315 ARG B CA 1
ATOM 5785 C C . ARG B 1 315 ? 0.341 -7.957 -12.25 1 95.94 315 ARG B C 1
ATOM 5787 O O . ARG B 1 315 ? -0.489 -7.047 -12.336 1 95.94 315 ARG B O 1
ATOM 5794 N N . THR B 1 316 ? 1.523 -7.973 -12.773 1 91.31 316 THR B N 1
ATOM 5795 C CA . THR B 1 316 ? 1.908 -6.988 -13.773 1 91.31 316 THR B CA 1
ATOM 5796 C C . THR B 1 316 ? 2.158 -7.656 -15.125 1 91.31 316 THR B C 1
ATOM 5798 O O . THR B 1 316 ? 2.58 -8.812 -15.18 1 91.31 316 THR B O 1
ATOM 5801 N N . GLY B 1 317 ? 1.777 -6.934 -16.234 1 87.12 317 GLY B N 1
ATOM 5802 C CA . GLY B 1 317 ? 2.154 -7.457 -17.547 1 87.12 317 GLY B CA 1
ATOM 5803 C C . GLY B 1 317 ? 0.984 -7.562 -18.5 1 87.12 317 GLY B C 1
ATOM 5804 O O . GLY B 1 317 ? -0.099 -7.043 -18.234 1 87.12 317 GLY B O 1
ATOM 5805 N N . ALA B 1 318 ? 1.206 -8.281 -19.641 1 86.31 318 ALA B N 1
ATOM 5806 C CA . ALA B 1 318 ? 0.293 -8.289 -20.781 1 86.31 318 ALA B CA 1
ATOM 5807 C C . ALA B 1 318 ? -0.878 -9.234 -20.531 1 86.31 318 ALA B C 1
ATOM 5809 O O . ALA B 1 318 ? -1.898 -9.156 -21.219 1 86.31 318 ALA B O 1
ATOM 5810 N N . HIS B 1 319 ? -0.843 -10.102 -19.594 1 89.81 319 HIS B N 1
ATOM 5811 C CA . HIS B 1 319 ? -1.892 -11.078 -19.297 1 89.81 319 HIS B CA 1
ATOM 5812 C C . HIS B 1 319 ? -2.393 -10.938 -17.875 1 89.81 319 HIS B C 1
ATOM 5814 O O . HIS B 1 319 ? -2.045 -11.742 -17 1 89.81 319 HIS B O 1
ATOM 5820 N N . PRO B 1 320 ? -3.285 -10.023 -17.688 1 90.12 320 PRO B N 1
ATOM 5821 C CA . PRO B 1 320 ? -3.727 -9.719 -16.328 1 90.12 320 PRO B CA 1
ATOM 5822 C C . PRO B 1 320 ? -4.461 -10.891 -15.672 1 90.12 320 PRO B C 1
ATOM 5824 O O . PRO B 1 320 ? -4.613 -10.914 -14.445 1 90.12 320 PRO B O 1
ATOM 5827 N N . GLY B 1 321 ? -4.863 -11.844 -16.469 1 89.12 321 GLY B N 1
ATOM 5828 C CA . GLY B 1 321 ? -5.594 -12.977 -15.914 1 89.12 321 GLY B CA 1
ATOM 5829 C C . GLY B 1 321 ? -4.684 -14.086 -15.43 1 89.12 321 GLY B C 1
ATOM 5830 O O . GLY B 1 321 ? -5.148 -15.07 -14.844 1 89.12 321 GLY B O 1
ATOM 5831 N N . GLY B 1 322 ? -3.451 -13.992 -15.68 1 89.12 322 GLY B N 1
ATOM 5832 C CA . GLY B 1 322 ? -2.535 -14.992 -15.156 1 89.12 322 GLY B CA 1
ATOM 5833 C C . GLY B 1 322 ? -1.723 -15.68 -16.234 1 89.12 322 GLY B C 1
ATOM 5834 O O . GLY B 1 322 ? -0.925 -16.578 -15.945 1 89.12 322 GLY B O 1
ATOM 5835 N N . GLY B 1 323 ? -2 -15.359 -17.484 1 88.94 323 GLY B N 1
ATOM 5836 C CA . GLY B 1 323 ? -1.333 -15.984 -18.625 1 88.94 323 GLY B CA 1
ATOM 5837 C C . GLY B 1 323 ? -2.297 -16.594 -19.625 1 88.94 323 GLY B C 1
ATOM 5838 O O . GLY B 1 323 ? -3.479 -16.781 -19.312 1 88.94 323 GLY B O 1
ATOM 5839 N N . PRO B 1 324 ? -1.764 -16.953 -20.734 1 86.94 324 PRO B N 1
ATOM 5840 C CA . PRO B 1 324 ? -2.631 -17.484 -21.781 1 86.94 324 PRO B CA 1
ATOM 5841 C C . PRO B 1 324 ? -3.346 -18.766 -21.375 1 86.94 324 PRO B C 1
ATOM 5843 O O . PRO B 1 324 ? -4.516 -18.969 -21.719 1 86.94 324 PRO B O 1
ATOM 5846 N N . PHE B 1 325 ? -2.674 -19.562 -20.688 1 91.06 325 PHE B N 1
ATOM 5847 C CA . PHE B 1 325 ? -3.268 -20.812 -20.266 1 91.06 325 PHE B CA 1
ATOM 5848 C C . PHE B 1 325 ? -4.426 -20.578 -19.312 1 91.06 325 PHE B C 1
ATOM 5850 O O . PHE B 1 325 ? -5.535 -21.062 -19.531 1 91.06 325 PHE B O 1
ATOM 5857 N N . ILE B 1 326 ? -4.191 -19.797 -18.25 1 89.5 326 ILE B N 1
ATOM 5858 C CA . ILE B 1 326 ? -5.211 -19.547 -17.234 1 89.5 326 ILE B CA 1
ATOM 5859 C C . ILE B 1 326 ? -6.402 -18.828 -17.859 1 89.5 326 ILE B C 1
ATOM 5861 O O . ILE B 1 326 ? -7.555 -19.188 -17.625 1 89.5 326 ILE B O 1
ATOM 5865 N N . GLU B 1 327 ? -6.152 -17.969 -18.719 1 87.38 327 GLU B N 1
ATOM 5866 C CA . GLU B 1 327 ? -7.199 -17.172 -19.359 1 87.38 327 GLU B CA 1
ATOM 5867 C C . GLU B 1 327 ? -8.031 -18.016 -20.312 1 87.38 327 GLU B C 1
ATOM 5869 O O . GLU B 1 327 ? -9.195 -17.703 -20.578 1 87.38 327 GLU B O 1
ATOM 5874 N N . SER B 1 328 ? -7.438 -19.125 -20.688 1 87.62 328 SER B N 1
ATOM 5875 C CA . SER B 1 328 ? -8.125 -19.938 -21.688 1 87.62 328 SER B CA 1
ATOM 5876 C C . SER B 1 328 ? -8.828 -21.125 -21.016 1 87.62 328 SER B C 1
ATOM 5878 O O . SER B 1 328 ? -9.891 -21.562 -21.484 1 87.62 328 SER B O 1
ATOM 5880 N N . PHE B 1 329 ? -8.258 -21.594 -19.922 1 87.81 329 PHE B N 1
ATOM 5881 C CA . PHE B 1 329 ? -8.727 -22.859 -19.406 1 87.81 329 PHE B CA 1
ATOM 5882 C C . PHE B 1 329 ? -9.398 -22.672 -18.047 1 87.81 329 PHE B C 1
ATOM 5884 O O . PHE B 1 329 ? -10.266 -23.469 -17.656 1 87.81 329 PHE B O 1
ATOM 5891 N N . ILE B 1 330 ? -9 -21.672 -17.359 1 85.25 330 ILE B N 1
ATOM 5892 C CA . ILE B 1 330 ? -9.352 -21.641 -15.938 1 85.25 330 ILE B CA 1
ATOM 5893 C C . ILE B 1 330 ? -10.305 -20.484 -15.672 1 85.25 330 ILE B C 1
ATOM 5895 O O . ILE B 1 330 ? -11.414 -20.688 -15.156 1 85.25 330 ILE B O 1
ATOM 5899 N N . ALA B 1 331 ? -9.859 -19.297 -16.016 1 83.5 331 ALA B N 1
ATOM 5900 C CA . ALA B 1 331 ? -10.602 -18.094 -15.648 1 83.5 331 ALA B CA 1
ATOM 5901 C C . ALA B 1 331 ? -10.508 -17.047 -16.75 1 83.5 331 ALA B C 1
ATOM 5903 O O . ALA B 1 331 ? -9.688 -16.125 -16.672 1 83.5 331 ALA B O 1
ATOM 5904 N N . PRO B 1 332 ? -11.352 -17.062 -17.688 1 83.06 332 PRO B N 1
AT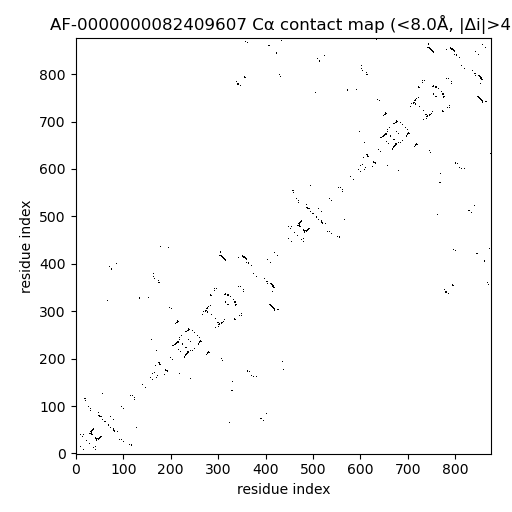OM 5905 C CA . PRO B 1 332 ? -11.242 -16.188 -18.859 1 83.06 332 PRO B CA 1
ATOM 5906 C C . PRO B 1 332 ? -11.445 -14.719 -18.531 1 83.06 332 PRO B C 1
ATOM 5908 O O . PRO B 1 332 ? -10.977 -13.844 -19.266 1 83.06 332 PRO B O 1
ATOM 5911 N N . ASP B 1 333 ? -12.047 -14.414 -17.391 1 85.25 333 ASP B N 1
ATOM 5912 C CA . ASP B 1 333 ? -12.391 -13.023 -17.125 1 85.25 333 ASP B CA 1
ATOM 5913 C C . ASP B 1 333 ? -11.617 -12.484 -15.922 1 85.25 333 ASP B C 1
ATOM 5915 O O . ASP B 1 333 ? -11.859 -11.359 -15.477 1 85.25 333 ASP B O 1
ATOM 5919 N N . MET B 1 334 ? -10.727 -13.312 -15.469 1 89.5 334 MET B N 1
ATOM 5920 C CA . MET B 1 334 ? -9.922 -12.867 -14.336 1 89.5 334 MET B CA 1
ATOM 5921 C C . MET B 1 334 ? -9.047 -11.68 -14.719 1 89.5 334 MET B C 1
ATOM 5923 O O . MET B 1 334 ? -8.492 -11.641 -15.82 1 89.5 334 MET B O 1
ATOM 5927 N N . TYR B 1 335 ? -8.977 -10.711 -13.891 1 92.94 335 TYR B N 1
ATOM 5928 C CA . TYR B 1 335 ? -8.172 -9.516 -14.133 1 92.94 335 TYR B CA 1
ATOM 5929 C C . TYR B 1 335 ? -7.43 -9.094 -12.867 1 92.94 335 TYR B C 1
ATOM 5931 O O . TYR B 1 335 ? -8.047 -8.602 -11.914 1 92.94 335 TYR B O 1
ATOM 5939 N N . MET B 1 336 ? -6.16 -9.281 -12.938 1 95.75 336 MET B N 1
ATOM 5940 C CA . MET B 1 336 ? -5.297 -8.836 -11.844 1 95.75 336 MET B CA 1
ATOM 5941 C C . MET B 1 336 ? -4.562 -7.555 -12.219 1 95.75 336 MET B C 1
ATOM 5943 O O . MET B 1 336 ? -4.398 -7.25 -13.406 1 95.75 336 MET B O 1
ATOM 5947 N N . ARG B 1 337 ? -4.227 -6.773 -11.227 1 95.44 337 ARG B N 1
ATOM 5948 C CA . ARG B 1 337 ? -3.439 -5.555 -11.391 1 95.44 337 ARG B CA 1
ATOM 5949 C C . ARG B 1 337 ? -2.359 -5.453 -10.32 1 95.44 337 ARG B C 1
ATOM 5951 O O . ARG B 1 337 ? -2.43 -6.133 -9.297 1 95.44 337 ARG B O 1
ATOM 5958 N N . PRO B 1 338 ? -1.344 -4.633 -10.633 1 96.56 338 PRO B N 1
ATOM 5959 C CA . PRO B 1 338 ? -0.35 -4.43 -9.57 1 96.56 338 PRO B CA 1
ATOM 5960 C C . PRO B 1 338 ? -0.962 -3.893 -8.281 1 96.56 338 PRO B C 1
ATOM 5962 O O . PRO B 1 338 ? -1.944 -3.146 -8.32 1 96.56 338 PRO B O 1
ATOM 5965 N N . VAL B 1 339 ? -0.416 -4.25 -7.16 1 97.94 339 VAL B N 1
ATOM 5966 C CA . VAL B 1 339 ? -1.018 -3.941 -5.867 1 97.94 339 VAL B CA 1
ATOM 5967 C C . VAL B 1 339 ? -1.146 -2.428 -5.707 1 97.94 339 VAL B C 1
ATOM 5969 O O . VAL B 1 339 ? -2.119 -1.939 -5.129 1 97.94 339 VAL B O 1
ATOM 5972 N N . GLY B 1 340 ? -0.167 -1.662 -6.215 1 98.19 340 GLY B N 1
ATOM 5973 C CA . GLY B 1 340 ? -0.254 -0.213 -6.133 1 98.19 340 GLY B CA 1
ATOM 5974 C C . GLY B 1 340 ? -1.494 0.35 -6.805 1 98.19 340 GLY B C 1
ATOM 5975 O O . GLY B 1 340 ? -2.123 1.271 -6.281 1 98.19 340 GLY B O 1
ATOM 5976 N N . ARG B 1 341 ? -1.848 -0.154 -7.93 1 97.31 341 ARG B N 1
ATOM 5977 C CA . ARG B 1 341 ? -3.055 0.279 -8.625 1 97.31 341 ARG B CA 1
ATOM 5978 C C . ARG B 1 341 ? -4.305 -0.08 -7.828 1 97.31 341 ARG B C 1
ATOM 5980 O O . ARG B 1 341 ? -5.262 0.694 -7.781 1 97.31 341 ARG B O 1
ATOM 5987 N N . THR B 1 342 ? -4.27 -1.245 -7.273 1 98.25 342 THR B N 1
ATOM 5988 C CA . THR B 1 342 ? -5.391 -1.651 -6.434 1 98.25 342 THR B CA 1
ATOM 5989 C C . THR B 1 342 ? -5.551 -0.706 -5.246 1 98.25 342 THR B C 1
ATOM 5991 O O . THR B 1 342 ? -6.656 -0.242 -4.961 1 98.25 342 THR B O 1
ATOM 5994 N N . VAL B 1 343 ? -4.496 -0.396 -4.605 1 98.62 343 VAL B N 1
ATOM 5995 C CA . VAL B 1 343 ? -4.516 0.517 -3.469 1 98.62 343 VAL B CA 1
ATOM 5996 C C . VAL B 1 343 ? -5.07 1.872 -3.904 1 98.62 343 VAL B C 1
ATOM 5998 O O . VAL B 1 343 ? -5.906 2.461 -3.213 1 98.62 343 VAL B O 1
ATOM 6001 N N . ALA B 1 344 ? -4.641 2.322 -5.043 1 97.88 344 ALA B N 1
ATOM 6002 C CA . ALA B 1 344 ? -5.113 3.6 -5.566 1 97.88 344 ALA B CA 1
ATOM 6003 C C . ALA B 1 344 ? -6.625 3.576 -5.789 1 97.88 344 ALA B C 1
ATOM 6005 O O . ALA B 1 344 ? -7.324 4.531 -5.441 1 97.88 344 ALA B O 1
ATOM 6006 N N . MET B 1 345 ? -7.109 2.521 -6.344 1 97.88 345 MET B N 1
ATOM 6007 C CA . MET B 1 345 ? -8.539 2.41 -6.617 1 97.88 345 MET B CA 1
ATOM 6008 C C . MET B 1 345 ? -9.336 2.367 -5.32 1 97.88 345 MET B C 1
ATOM 6010 O O . MET B 1 345 ? -10.438 2.926 -5.242 1 97.88 345 MET B O 1
ATOM 6014 N N . ILE B 1 346 ? -8.82 1.687 -4.328 1 98.56 346 ILE B N 1
ATOM 6015 C CA . ILE B 1 346 ? -9.469 1.609 -3.027 1 98.56 346 ILE B CA 1
ATOM 6016 C C . ILE B 1 346 ? -9.57 3.006 -2.414 1 98.56 346 ILE B C 1
ATOM 6018 O O . ILE B 1 346 ? -10.625 3.402 -1.919 1 98.56 346 ILE B O 1
ATOM 6022 N N . GLU B 1 347 ? -8.477 3.758 -2.496 1 98.06 347 GLU B N 1
ATOM 6023 C CA . GLU B 1 347 ? -8.469 5.121 -1.976 1 98.06 347 GLU B CA 1
ATOM 6024 C C . GLU B 1 347 ? -9.438 6.016 -2.748 1 98.06 347 GLU B C 1
ATOM 6026 O O . GLU B 1 347 ? -10.133 6.84 -2.156 1 98.06 347 GLU B O 1
ATOM 6031 N N . GLU B 1 348 ? -9.5 5.844 -4.016 1 97.06 348 GLU B N 1
ATOM 6032 C CA . GLU B 1 348 ? -10.406 6.617 -4.859 1 97.06 348 GLU B CA 1
ATOM 6033 C C . GLU B 1 348 ? -11.859 6.34 -4.504 1 97.06 348 GLU B C 1
ATOM 6035 O O . GLU B 1 348 ? -12.727 7.191 -4.699 1 97.06 348 GLU B O 1
ATOM 6040 N N . GLY B 1 349 ? -12.047 5.172 -3.994 1 97.56 349 GLY B N 1
ATOM 6041 C CA . GLY B 1 349 ? -13.391 4.793 -3.592 1 97.56 349 GLY B CA 1
ATOM 6042 C C . GLY B 1 349 ? -13.789 5.352 -2.238 1 97.56 349 GLY B C 1
ATOM 6043 O O . GLY B 1 349 ? -14.914 5.148 -1.786 1 97.56 349 GLY B O 1
ATOM 6044 N N . GLY B 1 350 ? -12.891 6.012 -1.574 1 97.19 350 GLY B N 1
ATOM 6045 C CA . GLY B 1 350 ? -13.242 6.719 -0.354 1 97.19 350 GLY B CA 1
ATOM 6046 C C . GLY B 1 350 ? -12.719 6.047 0.899 1 97.19 350 GLY B C 1
ATOM 6047 O O . GLY B 1 350 ? -12.938 6.535 2.01 1 97.19 350 GLY B O 1
ATOM 6048 N N . LEU B 1 351 ? -12.031 4.945 0.762 1 98.5 351 LEU B N 1
ATOM 6049 C CA . LEU B 1 351 ? -11.438 4.27 1.91 1 98.5 351 LEU B CA 1
ATOM 6050 C C . LEU B 1 351 ? -10.016 4.758 2.154 1 98.5 351 LEU B C 1
ATOM 6052 O O . LEU B 1 351 ? -9.32 5.16 1.217 1 98.5 351 LEU B O 1
ATOM 6056 N N . GLU B 1 352 ? -9.625 4.809 3.369 1 98.5 352 GLU B N 1
ATOM 6057 C CA . GLU B 1 352 ? -8.234 5.09 3.729 1 98.5 352 GLU B CA 1
ATOM 6058 C C . GLU B 1 352 ? -7.449 3.803 3.953 1 98.5 352 GLU B C 1
ATOM 6060 O O . GLU B 1 352 ? -7.766 3.025 4.855 1 98.5 352 GLU B O 1
ATOM 6065 N N . VAL B 1 353 ? -6.461 3.566 3.148 1 98.69 353 VAL B N 1
ATOM 6066 C CA . VAL B 1 353 ? -5.637 2.371 3.295 1 98.69 353 VAL B CA 1
ATOM 6067 C C . VAL B 1 353 ? -4.703 2.531 4.492 1 98.69 353 VAL B C 1
ATOM 6069 O O . VAL B 1 353 ? -3.982 3.525 4.598 1 98.69 353 VAL B O 1
ATOM 6072 N N . ARG B 1 354 ? -4.723 1.494 5.387 1 98.5 354 ARG B N 1
ATOM 6073 C CA . ARG B 1 354 ? -3.982 1.565 6.645 1 98.5 354 ARG B CA 1
ATOM 6074 C C . ARG B 1 354 ? -2.797 0.604 6.637 1 98.5 354 ARG B C 1
ATOM 6076 O O . ARG B 1 354 ? -1.802 0.833 7.324 1 98.5 354 ARG B O 1
ATOM 6083 N N . ASP B 1 355 ? -2.93 -0.427 5.875 1 98.44 355 ASP B N 1
ATOM 6084 C CA . ASP B 1 355 ? -1.974 -1.528 5.934 1 98.44 355 ASP B CA 1
ATOM 6085 C C . ASP B 1 355 ? -1.997 -2.348 4.648 1 98.44 355 ASP B C 1
ATOM 6087 O O . ASP B 1 355 ? -3.068 -2.652 4.117 1 98.44 355 ASP B O 1
ATOM 6091 N N . VAL B 1 356 ? -0.864 -2.584 4.062 1 98.75 356 VAL B N 1
ATOM 6092 C CA . VAL B 1 356 ? -0.686 -3.547 2.98 1 98.75 356 VAL B CA 1
ATOM 6093 C C . VAL B 1 356 ? 0.315 -4.621 3.404 1 98.75 356 VAL B C 1
ATOM 6095 O O . VAL B 1 356 ? 1.423 -4.305 3.846 1 98.75 356 VAL B O 1
ATOM 6098 N N . HIS B 1 357 ? -0.09 -5.879 3.279 1 98.5 357 HIS B N 1
ATOM 6099 C CA . HIS B 1 357 ? 0.642 -7.035 3.785 1 98.5 357 HIS B CA 1
ATOM 6100 C C . HIS B 1 357 ? 0.842 -8.078 2.693 1 98.5 357 HIS B C 1
ATOM 6102 O O . HIS B 1 357 ? -0.11 -8.75 2.287 1 98.5 357 HIS B O 1
ATOM 6108 N N . ALA B 1 358 ? 2.09 -8.188 2.262 1 98.5 358 ALA B N 1
ATOM 6109 C CA . ALA B 1 358 ? 2.389 -9.148 1.204 1 98.5 358 ALA B CA 1
ATOM 6110 C C . ALA B 1 358 ? 2.398 -10.578 1.747 1 98.5 358 ALA B C 1
ATOM 6112 O O . ALA B 1 358 ? 2.992 -10.844 2.793 1 98.5 358 ALA B O 1
ATOM 6113 N N . LEU B 1 359 ? 1.813 -11.539 0.945 1 98.38 359 LEU B N 1
ATOM 6114 C CA . LEU B 1 359 ? 1.646 -12.898 1.444 1 98.38 359 LEU B CA 1
ATOM 6115 C C . LEU B 1 359 ? 2.1 -13.922 0.406 1 98.38 359 LEU B C 1
ATOM 6117 O O . LEU B 1 359 ? 1.899 -15.125 0.583 1 98.38 359 LEU B O 1
ATOM 6121 N N . ARG B 1 360 ? 2.723 -13.562 -0.685 1 97.69 360 ARG B N 1
ATOM 6122 C CA . ARG B 1 360 ? 2.814 -14.461 -1.834 1 97.69 360 ARG B CA 1
ATOM 6123 C C . ARG B 1 360 ? 3.617 -15.711 -1.49 1 97.69 360 ARG B C 1
ATOM 6125 O O . ARG B 1 360 ? 3.379 -16.781 -2.053 1 97.69 360 ARG B O 1
ATOM 6132 N N . GLU B 1 361 ? 4.57 -15.656 -0.521 1 98.25 361 GLU B N 1
ATOM 6133 C CA . GLU B 1 361 ? 5.328 -16.844 -0.138 1 98.25 361 GLU B CA 1
ATOM 6134 C C . GLU B 1 361 ? 4.43 -17.875 0.541 1 98.25 361 GLU B C 1
ATOM 6136 O O . GLU B 1 361 ? 4.656 -19.078 0.415 1 98.25 361 GLU B O 1
ATOM 6141 N N . HIS B 1 362 ? 3.441 -17.406 1.226 1 98.62 362 HIS B N 1
ATOM 6142 C CA . HIS B 1 362 ? 2.484 -18.297 1.859 1 98.62 362 HIS B CA 1
ATOM 6143 C C . HIS B 1 362 ? 1.65 -19.047 0.818 1 98.62 362 HIS B C 1
ATOM 6145 O O . HIS B 1 362 ? 1.262 -20.188 1.031 1 98.62 362 HIS B O 1
ATOM 6151 N N . TYR B 1 363 ? 1.374 -18.359 -0.263 1 98.62 363 TYR B N 1
ATOM 6152 C CA . TYR B 1 363 ? 0.601 -19 -1.321 1 98.62 363 TYR B CA 1
ATOM 6153 C C . TYR B 1 363 ? 1.389 -20.125 -1.962 1 98.62 363 TYR B C 1
ATOM 6155 O O . TYR B 1 363 ? 0.814 -21.156 -2.359 1 98.62 363 TYR B O 1
ATOM 6163 N N . VAL B 1 364 ? 2.697 -19.969 -2.09 1 98.31 364 VAL B N 1
ATOM 6164 C CA . VAL B 1 364 ? 3.547 -21.047 -2.607 1 98.31 364 VAL B CA 1
ATOM 6165 C C . VAL B 1 364 ? 3.377 -22.297 -1.754 1 98.31 364 VAL B C 1
ATOM 6167 O O . VAL B 1 364 ? 3.098 -23.375 -2.277 1 98.31 364 VAL B O 1
ATOM 6170 N N . ARG B 1 365 ? 3.436 -22.125 -0.465 1 98.12 365 ARG B N 1
ATOM 6171 C CA . ARG B 1 365 ? 3.301 -23.266 0.443 1 98.12 365 ARG B CA 1
ATOM 6172 C C . ARG B 1 365 ? 1.892 -23.844 0.394 1 98.12 365 ARG B C 1
ATOM 6174 O O . ARG B 1 365 ? 1.708 -25.047 0.516 1 98.12 365 ARG B O 1
ATOM 6181 N N . THR B 1 366 ? 0.958 -22.984 0.295 1 98.56 366 THR B N 1
ATOM 6182 C CA . THR B 1 366 ? -0.433 -23.422 0.206 1 98.56 366 THR B CA 1
ATOM 6183 C C . THR B 1 366 ? -0.653 -24.281 -1.033 1 98.56 366 THR B C 1
ATOM 6185 O O . THR B 1 366 ? -1.22 -25.375 -0.944 1 98.56 366 THR B O 1
ATOM 6188 N N . VAL B 1 367 ? -0.152 -23.812 -2.172 1 98.19 367 VAL B N 1
ATOM 6189 C CA . VAL B 1 367 ? -0.324 -24.547 -3.428 1 98.19 367 VAL B CA 1
ATOM 6190 C C . VAL B 1 367 ? 0.459 -25.859 -3.381 1 98.19 367 VAL B C 1
ATOM 6192 O O . VAL B 1 367 ? 0.002 -26.875 -3.898 1 98.19 367 VAL B O 1
ATOM 6195 N N . ASP B 1 368 ? 1.622 -25.828 -2.766 1 97.69 368 ASP B N 1
ATOM 6196 C CA . ASP B 1 368 ? 2.387 -27.062 -2.607 1 97.69 368 ASP B CA 1
ATOM 6197 C C . ASP B 1 368 ? 1.575 -28.125 -1.864 1 97.69 368 ASP B C 1
ATOM 6199 O O . ASP B 1 368 ? 1.565 -29.297 -2.256 1 97.69 368 ASP B O 1
ATOM 6203 N N . ALA B 1 369 ? 0.931 -27.656 -0.811 1 97.75 369 ALA B N 1
ATOM 6204 C CA . ALA B 1 369 ? 0.088 -28.578 -0.052 1 97.75 369 ALA B CA 1
ATOM 6205 C C . ALA B 1 369 ? -1.079 -29.078 -0.898 1 97.75 369 ALA B C 1
ATOM 6207 O O . ALA B 1 369 ? -1.442 -30.25 -0.834 1 97.75 369 ALA B O 1
ATOM 6208 N N . TRP B 1 370 ? -1.707 -28.219 -1.678 1 97.94 370 TRP B N 1
ATOM 6209 C CA . TRP B 1 370 ? -2.787 -28.609 -2.58 1 97.94 370 TRP B CA 1
ATOM 6210 C C . TRP B 1 370 ? -2.305 -29.641 -3.602 1 97.94 370 TRP B C 1
ATOM 6212 O O . TRP B 1 370 ? -3 -30.609 -3.887 1 97.94 370 TRP B O 1
ATOM 6222 N N . ILE B 1 371 ? -1.115 -29.375 -4.156 1 97.44 371 ILE B N 1
ATOM 6223 C CA . ILE B 1 371 ? -0.556 -30.281 -5.156 1 97.44 371 ILE B CA 1
ATOM 6224 C C . ILE B 1 371 ? -0.329 -31.656 -4.543 1 97.44 371 ILE B C 1
ATOM 6226 O O . ILE B 1 371 ? -0.661 -32.688 -5.152 1 97.44 371 ILE B O 1
ATOM 6230 N N . GLU B 1 372 ? 0.212 -31.688 -3.379 1 96.94 372 GLU B N 1
ATOM 6231 C CA . GLU B 1 372 ? 0.465 -32.969 -2.703 1 96.94 372 GLU B CA 1
ATOM 6232 C C . GLU B 1 372 ? -0.828 -33.75 -2.51 1 96.94 372 GLU B C 1
ATOM 6234 O O . GLU B 1 372 ? -0.877 -34.938 -2.793 1 96.94 372 GLU B O 1
ATOM 6239 N N . THR B 1 373 ? -1.81 -33.094 -2.002 1 96.81 373 THR B N 1
ATOM 6240 C CA . THR B 1 373 ? -3.104 -33.75 -1.789 1 96.81 373 THR B CA 1
ATOM 6241 C C . THR B 1 373 ? -3.713 -34.188 -3.117 1 96.81 373 THR B C 1
ATOM 6243 O O . THR B 1 373 ? -4.227 -35.281 -3.229 1 96.81 373 THR B O 1
ATOM 6246 N N . PHE B 1 374 ? -3.66 -33.312 -4.121 1 96.56 374 PHE B N 1
ATOM 6247 C CA . PHE B 1 374 ? -4.191 -33.594 -5.453 1 96.56 374 PHE B CA 1
ATOM 6248 C C . PHE B 1 374 ? -3.543 -34.812 -6.059 1 96.56 374 PHE B C 1
ATOM 6250 O O . PHE B 1 374 ? -4.238 -35.719 -6.539 1 96.56 374 PHE B O 1
ATOM 6257 N N . GLU B 1 375 ? -2.232 -34.906 -5.969 1 96.88 375 GLU B N 1
ATOM 6258 C CA . GLU B 1 375 ? -1.5 -36.031 -6.555 1 96.88 375 GLU B CA 1
ATOM 6259 C C . GLU B 1 375 ? -1.777 -37.312 -5.797 1 96.88 375 GLU B C 1
ATOM 6261 O O . GLU B 1 375 ? -1.843 -38.406 -6.398 1 96.88 375 GLU B O 1
ATOM 6266 N N . SER B 1 376 ? -1.916 -37.188 -4.504 1 97 376 SER B N 1
ATOM 6267 C CA . SER B 1 376 ? -2.23 -38.375 -3.715 1 97 376 SER B CA 1
ATOM 6268 C C . SER B 1 376 ? -3.619 -38.938 -4.047 1 97 376 SER B C 1
ATOM 6270 O O . SER B 1 376 ? -3.904 -40.094 -3.834 1 97 376 SER B O 1
ATOM 6272 N N . ASN B 1 377 ? -4.449 -38.062 -4.582 1 96.81 377 ASN B N 1
ATOM 6273 C CA . ASN B 1 377 ? -5.816 -38.438 -4.93 1 96.81 377 ASN B CA 1
ATOM 6274 C C . ASN B 1 377 ? -6.004 -38.531 -6.441 1 96.81 377 ASN B C 1
ATOM 6276 O O . ASN B 1 377 ? -7.129 -38.438 -6.941 1 96.81 377 ASN B O 1
ATOM 6280 N N . TRP B 1 378 ? -4.988 -38.688 -7.172 1 96.56 378 TRP B N 1
ATOM 6281 C CA . TRP B 1 378 ? -5 -38.562 -8.625 1 96.56 378 TRP B CA 1
ATOM 6282 C C . TRP B 1 378 ? -6.055 -39.469 -9.234 1 96.56 378 TRP B C 1
ATOM 6284 O O . TRP B 1 378 ? -6.875 -39.031 -10.047 1 96.56 378 TRP B O 1
ATOM 6294 N N . ASP B 1 379 ? -6.086 -40.781 -8.82 1 97.25 379 ASP B N 1
ATOM 6295 C CA . ASP B 1 379 ? -7.008 -41.75 -9.414 1 97.25 379 ASP B CA 1
ATOM 6296 C C . ASP B 1 379 ? -8.461 -41.312 -9.172 1 97.25 379 ASP B C 1
ATOM 6298 O O . ASP B 1 379 ? -9.297 -41.438 -10.07 1 97.25 379 ASP B O 1
ATOM 6302 N N . ARG B 1 380 ? -8.703 -40.844 -7.996 1 96.06 380 ARG B N 1
ATOM 6303 C CA . ARG B 1 380 ? -10.047 -40.375 -7.672 1 96.06 380 ARG B CA 1
ATOM 6304 C C . ARG B 1 380 ? -10.414 -39.125 -8.484 1 96.06 380 ARG B C 1
ATOM 6306 O O . ARG B 1 380 ? -11.562 -39 -8.914 1 96.06 380 ARG B O 1
ATOM 6313 N N . VAL B 1 381 ? -9.484 -38.25 -8.664 1 94.62 381 VAL B N 1
ATOM 6314 C CA . VAL B 1 381 ? -9.695 -37.062 -9.461 1 94.62 381 VAL B CA 1
ATOM 6315 C C . VAL B 1 381 ? -10.016 -37.438 -10.906 1 94.62 381 VAL B C 1
ATOM 6317 O O . VAL B 1 381 ? -10.992 -36.938 -11.484 1 94.62 381 VAL B O 1
ATOM 6320 N N . VAL B 1 382 ? -9.273 -38.375 -11.469 1 95 382 VAL B N 1
ATOM 6321 C CA . VAL B 1 382 ? -9.477 -38.812 -12.844 1 95 382 VAL B CA 1
ATOM 6322 C C . VAL B 1 382 ? -10.844 -39.469 -12.984 1 95 382 VAL B C 1
ATOM 6324 O O . VAL B 1 382 ? -11.555 -39.25 -13.969 1 95 382 VAL B O 1
ATOM 6327 N N . ASP B 1 383 ? -11.203 -40.25 -12 1 94.94 383 ASP B N 1
ATOM 6328 C CA . ASP B 1 383 ? -12.5 -40.906 -12.023 1 94.94 383 ASP B CA 1
ATOM 6329 C C . ASP B 1 383 ? -13.641 -39.875 -12.023 1 94.94 383 ASP B C 1
ATOM 6331 O O . ASP B 1 383 ? -14.672 -40.094 -12.664 1 94.94 383 ASP B O 1
ATOM 6335 N N . LEU B 1 384 ? -13.375 -38.812 -11.359 1 91.38 384 LEU B N 1
ATOM 6336 C CA . LEU B 1 384 ? -14.438 -37.844 -11.148 1 91.38 384 LEU B CA 1
ATOM 6337 C C . LEU B 1 384 ? -14.555 -36.906 -12.352 1 91.38 384 LEU B C 1
ATOM 6339 O O . LEU B 1 384 ? -15.664 -36.562 -12.75 1 91.38 384 LEU B O 1
ATOM 6343 N N . VAL B 1 385 ? -13.422 -36.469 -12.977 1 91.62 385 VAL B N 1
ATOM 6344 C CA . VAL B 1 385 ? -13.523 -35.375 -13.93 1 91.62 385 VAL B CA 1
ATOM 6345 C C . VAL B 1 385 ? -12.891 -35.781 -15.258 1 91.62 385 VAL B C 1
ATOM 6347 O O . VAL B 1 385 ? -12.906 -35 -16.219 1 91.62 385 VAL B O 1
ATOM 6350 N N . GLY B 1 386 ? -12.273 -36.938 -15.375 1 92.62 386 GLY B N 1
ATOM 6351 C CA . GLY B 1 386 ? -11.555 -37.344 -16.562 1 92.62 386 GLY B CA 1
ATOM 6352 C C . GLY B 1 386 ? -10.109 -36.906 -16.578 1 92.62 386 GLY B C 1
ATOM 6353 O O . GLY B 1 386 ? -9.742 -35.938 -15.914 1 92.62 386 GLY B O 1
ATOM 6354 N N . VAL B 1 387 ? -9.352 -37.562 -17.328 1 95.38 387 VAL B N 1
ATOM 6355 C CA . VAL B 1 387 ? -7.906 -37.344 -17.344 1 95.38 387 VAL B CA 1
ATOM 6356 C C . VAL B 1 387 ? -7.582 -35.969 -17.906 1 95.38 387 VAL B C 1
ATOM 6358 O O . VAL B 1 387 ? -6.637 -35.312 -17.469 1 95.38 387 VAL B O 1
ATOM 6361 N N . GLU B 1 388 ? -8.242 -35.469 -18.922 1 94.5 388 GLU B N 1
ATOM 6362 C CA . GLU B 1 388 ? -7.992 -34.188 -19.531 1 94.5 388 GLU B CA 1
ATOM 6363 C C . GLU B 1 388 ? -8.109 -33.062 -18.5 1 94.5 388 GLU B C 1
ATOM 6365 O O . GLU B 1 388 ? -7.18 -32.25 -18.328 1 94.5 388 GLU B O 1
ATOM 6370 N N . VAL B 1 389 ? -9.188 -33.031 -17.766 1 93.56 389 VAL B N 1
ATOM 6371 C CA . VAL B 1 389 ? -9.43 -32 -16.766 1 93.56 389 VAL B CA 1
ATOM 6372 C C . VAL B 1 389 ? -8.438 -32.156 -15.617 1 93.56 389 VAL B C 1
ATOM 6374 O O . VAL B 1 389 ? -7.965 -31.172 -15.062 1 93.56 389 VAL B O 1
ATOM 6377 N N . ALA B 1 390 ? -8.164 -33.375 -15.281 1 94.88 390 ALA B N 1
ATOM 6378 C CA . ALA B 1 390 ? -7.156 -33.625 -14.25 1 94.88 390 ALA B CA 1
ATOM 6379 C C . ALA B 1 390 ? -5.812 -33 -14.641 1 94.88 390 ALA B C 1
ATOM 6381 O O . ALA B 1 390 ? -5.145 -32.375 -13.812 1 94.88 390 ALA B O 1
ATOM 6382 N N . ARG B 1 391 ? -5.465 -33.125 -15.867 1 96.25 391 ARG B N 1
ATOM 6383 C CA . ARG B 1 391 ? -4.211 -32.562 -16.359 1 96.25 391 ARG B CA 1
ATOM 6384 C C . ARG B 1 391 ? -4.258 -31.047 -16.375 1 96.25 391 ARG B C 1
ATOM 6386 O O . ARG B 1 391 ? -3.25 -30.391 -16.125 1 96.25 391 ARG B O 1
ATOM 6393 N N . VAL B 1 392 ? -5.391 -30.484 -16.688 1 95.12 392 VAL B N 1
ATOM 6394 C CA . VAL B 1 392 ? -5.578 -29.031 -16.609 1 95.12 392 VAL B CA 1
ATOM 6395 C C . VAL B 1 392 ? -5.281 -28.547 -15.195 1 95.12 392 VAL B C 1
ATOM 6397 O O . VAL B 1 392 ? -4.523 -27.594 -15.008 1 95.12 392 VAL B O 1
ATOM 6400 N N . TRP B 1 393 ? -5.801 -29.203 -14.242 1 95.81 393 TRP B N 1
ATOM 6401 C CA . TRP B 1 393 ? -5.672 -28.781 -12.859 1 95.81 393 TRP B CA 1
ATOM 6402 C C . TRP B 1 393 ? -4.242 -28.969 -12.359 1 95.81 393 TRP B C 1
ATOM 6404 O O . TRP B 1 393 ? -3.729 -28.156 -11.594 1 95.81 393 TRP B O 1
ATOM 6414 N N . ARG B 1 394 ? -3.635 -30.109 -12.797 1 96.75 394 ARG B N 1
ATOM 6415 C CA . ARG B 1 394 ? -2.227 -30.281 -12.461 1 96.75 394 ARG B CA 1
ATOM 6416 C C . ARG B 1 394 ? -1.396 -29.109 -12.961 1 96.75 394 ARG B C 1
ATOM 6418 O O . ARG B 1 394 ? -0.621 -28.516 -12.203 1 96.75 394 ARG B O 1
ATOM 6425 N N . LEU B 1 395 ? -1.629 -28.766 -14.234 1 96.44 395 LEU B N 1
ATOM 6426 C CA . LEU B 1 395 ? -0.895 -27.656 -14.844 1 96.44 395 LEU B CA 1
ATOM 6427 C C . LEU B 1 395 ? -1.22 -26.344 -14.148 1 96.44 395 LEU B C 1
ATOM 6429 O O . LEU B 1 395 ? -0.335 -25.516 -13.945 1 96.44 395 LEU B O 1
ATOM 6433 N N . TYR B 1 396 ? -2.451 -26.172 -13.781 1 95.94 396 TYR B N 1
ATOM 6434 C CA . TYR B 1 396 ? -2.926 -24.984 -13.109 1 95.94 396 TYR B CA 1
ATOM 6435 C C . TYR B 1 396 ? -2.26 -24.828 -11.742 1 95.94 396 TYR B C 1
ATOM 6437 O O . TYR B 1 396 ? -1.729 -23.75 -11.422 1 95.94 396 TYR B O 1
ATOM 6445 N N . LEU B 1 397 ? -2.273 -25.844 -10.969 1 97.12 397 LEU B N 1
ATOM 6446 C CA . LEU B 1 397 ? -1.695 -25.797 -9.633 1 97.12 397 LEU B CA 1
ATOM 6447 C C . LEU B 1 397 ? -0.188 -25.578 -9.695 1 97.12 397 LEU B C 1
ATOM 6449 O O . LEU B 1 397 ? 0.348 -24.688 -9.023 1 97.12 397 LEU B O 1
ATOM 6453 N N . VAL B 1 398 ? 0.467 -26.328 -10.555 1 96.94 398 VAL B N 1
ATOM 6454 C CA . VAL B 1 398 ? 1.919 -26.234 -10.672 1 96.94 398 VAL B CA 1
ATOM 6455 C C . VAL B 1 398 ? 2.303 -24.859 -11.211 1 96.94 398 VAL B C 1
ATOM 6457 O O . VAL B 1 398 ? 3.148 -24.172 -10.633 1 96.94 398 VAL B O 1
ATOM 6460 N N . GLY B 1 399 ? 1.656 -24.469 -12.281 1 95.5 399 GLY B N 1
ATOM 6461 C CA . GLY B 1 399 ? 1.933 -23.172 -12.867 1 95.5 399 GLY B CA 1
ATOM 6462 C C . GLY B 1 399 ? 1.614 -22.016 -11.93 1 95.5 399 GLY B C 1
ATOM 6463 O O . GLY B 1 399 ? 2.383 -21.062 -11.836 1 95.5 399 GLY B O 1
ATOM 6464 N N . GLY B 1 400 ? 0.477 -22.109 -11.297 1 95.12 400 GLY B N 1
ATOM 6465 C CA . GLY B 1 400 ? 0.099 -21.094 -10.328 1 95.12 400 GLY B CA 1
ATOM 6466 C C . GLY B 1 400 ? 1.087 -20.953 -9.188 1 95.12 400 GLY B C 1
ATOM 6467 O O . GLY B 1 400 ? 1.495 -19.844 -8.836 1 95.12 400 GLY B O 1
ATOM 6468 N N . GLY B 1 401 ? 1.464 -22.125 -8.633 1 97.06 401 GLY B N 1
ATOM 6469 C CA . GLY B 1 401 ? 2.471 -22.109 -7.582 1 97.06 401 GLY B CA 1
ATOM 6470 C C . GLY B 1 401 ? 3.764 -21.438 -8.008 1 97.06 401 GLY B C 1
ATOM 6471 O O . GLY B 1 401 ? 4.328 -20.641 -7.258 1 97.06 401 GLY B O 1
ATOM 6472 N N . MET B 1 402 ? 4.195 -21.719 -9.188 1 95.94 402 MET B N 1
ATOM 6473 C CA . MET B 1 402 ? 5.434 -21.156 -9.719 1 95.94 402 MET B CA 1
ATOM 6474 C C . MET B 1 402 ? 5.297 -19.656 -9.922 1 95.94 402 MET B C 1
ATOM 6476 O O . MET B 1 402 ? 6.266 -18.906 -9.742 1 95.94 402 MET B O 1
ATOM 6480 N N . ALA B 1 403 ? 4.102 -19.203 -10.328 1 95.44 403 ALA B N 1
ATOM 6481 C CA . ALA B 1 403 ? 3.887 -17.766 -10.547 1 95.44 403 ALA B CA 1
ATOM 6482 C C . ALA B 1 403 ? 4.094 -16.984 -9.258 1 95.44 403 ALA B C 1
ATOM 6484 O O . ALA B 1 403 ? 4.711 -15.906 -9.273 1 95.44 403 ALA B O 1
ATOM 6485 N N . PHE B 1 404 ? 3.592 -17.516 -8.156 1 97.44 404 PHE B N 1
ATOM 6486 C CA . PHE B 1 404 ? 3.803 -16.859 -6.871 1 97.44 404 PHE B CA 1
ATOM 6487 C C . PHE B 1 404 ? 5.258 -16.969 -6.438 1 97.44 404 PHE B C 1
ATOM 6489 O O . PHE B 1 404 ? 5.844 -16 -5.949 1 97.44 404 PHE B O 1
ATOM 6496 N N . ARG B 1 405 ? 5.82 -18.109 -6.66 1 97 405 ARG B N 1
ATOM 6497 C CA . ARG B 1 405 ? 7.199 -18.375 -6.27 1 97 405 ARG B CA 1
ATOM 6498 C C . ARG B 1 405 ? 8.164 -17.422 -6.961 1 97 405 ARG B C 1
ATOM 6500 O O . ARG B 1 405 ? 9.086 -16.891 -6.332 1 97 405 ARG B O 1
ATOM 6507 N N . ASP B 1 406 ? 7.918 -17.203 -8.211 1 95.12 406 ASP B N 1
ATOM 6508 C CA . ASP B 1 406 ? 8.867 -16.484 -9.047 1 95.12 406 ASP B CA 1
ATOM 6509 C C . ASP B 1 406 ? 8.547 -14.992 -9.07 1 95.12 406 ASP B C 1
ATOM 6511 O O . ASP B 1 406 ? 9.227 -14.211 -9.742 1 95.12 406 ASP B O 1
ATOM 6515 N N . GLY B 1 407 ? 7.559 -14.57 -8.367 1 94.81 407 GLY B N 1
ATOM 6516 C CA . GLY B 1 407 ? 7.223 -13.164 -8.258 1 94.81 407 GLY B CA 1
ATOM 6517 C C . GLY B 1 407 ? 6.441 -12.641 -9.445 1 94.81 407 GLY B C 1
ATOM 6518 O O . GLY B 1 407 ? 6.344 -11.43 -9.648 1 94.81 407 GLY B O 1
ATOM 6519 N N . ARG B 1 408 ? 5.867 -13.492 -10.25 1 94.12 408 ARG B N 1
ATOM 6520 C CA . ARG B 1 408 ? 5.043 -13.078 -11.383 1 94.12 408 ARG B CA 1
ATOM 6521 C C . ARG B 1 408 ? 3.629 -12.727 -10.93 1 94.12 408 ARG B C 1
ATOM 6523 O O . ARG B 1 408 ? 2.912 -12 -11.625 1 94.12 408 ARG B O 1
ATOM 6530 N N . MET B 1 409 ? 3.238 -13.281 -9.812 1 96.62 409 MET B N 1
ATOM 6531 C CA . MET B 1 409 ? 1.987 -12.945 -9.141 1 96.62 409 MET B CA 1
ATOM 6532 C C . MET B 1 409 ? 2.227 -12.656 -7.664 1 96.62 409 MET B C 1
ATOM 6534 O O . MET B 1 409 ? 3.162 -13.188 -7.062 1 96.62 409 MET B O 1
ATOM 6538 N N . GLY B 1 410 ? 1.475 -11.734 -7.195 1 97.5 410 GLY B N 1
ATOM 6539 C CA . GLY B 1 410 ? 1.434 -11.492 -5.762 1 97.5 410 GLY B CA 1
ATOM 6540 C C . GLY B 1 410 ? 0.061 -11.711 -5.156 1 97.5 410 GLY B C 1
ATOM 6541 O O . GLY B 1 410 ? -0.899 -12 -5.875 1 97.5 410 GLY B O 1
ATOM 6542 N N . VAL B 1 411 ? 0.012 -11.734 -3.896 1 98.62 411 VAL B N 1
ATOM 6543 C CA . VAL B 1 411 ? -1.224 -11.68 -3.123 1 98.62 411 VAL B CA 1
ATOM 6544 C C . VAL B 1 411 ? -1.003 -10.859 -1.854 1 98.62 411 VAL B C 1
ATOM 6546 O O . VAL B 1 411 ? 0.019 -11.016 -1.181 1 98.62 411 VAL B O 1
ATOM 6549 N N . ASP B 1 412 ? -1.902 -9.953 -1.642 1 98.69 412 ASP B N 1
ATOM 6550 C CA . ASP B 1 412 ? -1.744 -9.031 -0.521 1 98.69 412 ASP B CA 1
ATOM 6551 C C . ASP B 1 412 ? -3.053 -8.875 0.249 1 98.69 412 ASP B C 1
ATOM 6553 O O . ASP B 1 412 ? -4.137 -8.953 -0.334 1 98.69 412 ASP B O 1
ATOM 6557 N N . GLN B 1 413 ? -2.914 -8.719 1.556 1 98.88 413 GLN B N 1
ATOM 6558 C CA . GLN B 1 413 ? -4.016 -8.18 2.344 1 98.88 413 GLN B CA 1
ATOM 6559 C C . GLN B 1 413 ? -3.93 -6.656 2.434 1 98.88 413 GLN B C 1
ATOM 6561 O O . GLN B 1 413 ? -2.902 -6.113 2.838 1 98.88 413 GLN B O 1
ATOM 6566 N N . ILE B 1 414 ? -4.949 -6.016 2.014 1 98.88 414 ILE B N 1
ATOM 6567 C CA . ILE B 1 414 ? -5.062 -4.562 2.076 1 98.88 414 ILE B CA 1
ATOM 6568 C C . ILE B 1 414 ? -6.141 -4.168 3.082 1 98.88 414 ILE B C 1
ATOM 6570 O O . ILE B 1 414 ? -7.328 -4.398 2.846 1 98.88 414 ILE B O 1
ATOM 6574 N N . LEU B 1 415 ? -5.703 -3.641 4.203 1 98.94 415 LEU B N 1
ATOM 6575 C CA . LEU B 1 415 ? -6.613 -3.199 5.254 1 98.94 415 LEU B CA 1
ATOM 6576 C C . LEU B 1 415 ? -6.922 -1.713 5.113 1 98.94 415 LEU B C 1
ATOM 6578 O O . LEU B 1 415 ? -6.012 -0.893 4.98 1 98.94 415 LEU B O 1
ATOM 6582 N N . SER B 1 416 ? -8.203 -1.371 5.109 1 98.88 416 SER B N 1
ATOM 6583 C CA . SER B 1 416 ? -8.648 0.012 4.973 1 98.88 416 SER B CA 1
ATOM 6584 C C . SER B 1 416 ? -9.742 0.343 5.984 1 98.88 416 SER B C 1
ATOM 6586 O O . SER B 1 416 ? -10.258 -0.547 6.66 1 98.88 416 SER B O 1
ATOM 6588 N N . VAL B 1 417 ? -10.039 1.613 6.086 1 98.75 417 VAL B N 1
ATOM 6589 C CA . VAL B 1 417 ? -11.117 2.092 6.953 1 98.75 417 VAL B CA 1
ATOM 6590 C C . VAL B 1 417 ? -11.961 3.115 6.203 1 98.75 417 VAL B C 1
ATOM 6592 O O . VAL B 1 417 ? -11.461 3.83 5.332 1 98.75 417 VAL B O 1
ATOM 6595 N N . ARG B 1 418 ? -13.227 3.076 6.43 1 98.69 418 ARG B N 1
ATOM 6596 C CA . ARG B 1 418 ? -14.047 4.23 6.086 1 98.69 418 ARG B CA 1
ATOM 6597 C C . ARG B 1 418 ? -13.922 5.328 7.141 1 98.69 418 ARG B C 1
ATOM 6599 O O . ARG B 1 418 ? -14.445 5.188 8.25 1 98.69 418 ARG B O 1
ATOM 6606 N N . PRO B 1 419 ? -13.227 6.352 6.809 1 97.69 419 PRO B N 1
ATOM 6607 C CA . PRO B 1 419 ? -13 7.367 7.844 1 97.69 419 PRO B CA 1
ATOM 6608 C C . PRO B 1 419 ? -14.297 8.016 8.32 1 97.69 419 PRO B C 1
ATOM 6610 O O . PRO B 1 419 ? -15.273 8.078 7.57 1 97.69 419 PRO B O 1
ATOM 6613 N N . HIS B 1 420 ? -14.266 8.508 9.562 1 96.25 420 HIS B N 1
ATOM 6614 C CA . HIS B 1 420 ? -15.344 9.367 10.047 1 96.25 420 HIS B CA 1
ATOM 6615 C C . HIS B 1 420 ? -15.375 10.688 9.289 1 96.25 420 HIS B C 1
ATOM 6617 O O . HIS B 1 420 ? -14.43 11.023 8.578 1 96.25 420 HIS B O 1
ATOM 6623 N N . SER B 1 421 ? -16.453 11.375 9.477 1 90.94 421 SER B N 1
ATOM 6624 C CA . SER B 1 421 ? -16.609 12.641 8.758 1 90.94 421 SER B CA 1
ATOM 6625 C C . SER B 1 421 ? -15.547 13.648 9.156 1 90.94 421 SER B C 1
ATOM 6627 O O . SER B 1 421 ? -15.195 14.531 8.375 1 90.94 421 SER B O 1
ATOM 6629 N N . ASP B 1 422 ? -14.938 13.461 10.344 1 91.62 422 ASP B N 1
ATOM 6630 C CA . ASP B 1 422 ? -13.914 14.391 10.812 1 91.62 422 ASP B CA 1
ATOM 6631 C C . ASP B 1 422 ? -12.516 13.883 10.469 1 91.62 422 ASP B C 1
ATOM 6633 O O . ASP B 1 422 ? -11.516 14.445 10.93 1 91.62 422 ASP B O 1
ATOM 6637 N N . GLY B 1 423 ? -12.453 12.812 9.789 1 94.06 423 GLY B N 1
ATOM 6638 C CA . GLY B 1 423 ? -11.18 12.312 9.281 1 94.06 423 GLY B CA 1
ATOM 6639 C C . GLY B 1 423 ? -10.586 11.219 10.148 1 94.06 423 GLY B C 1
ATOM 6640 O O . GLY B 1 423 ? -9.609 10.578 9.758 1 94.06 423 GLY B O 1
ATOM 6641 N N . ARG B 1 424 ? -11.172 10.93 11.289 1 95.81 424 ARG B N 1
ATOM 6642 C CA . ARG B 1 424 ? -10.625 9.922 12.188 1 95.81 424 ARG B CA 1
ATOM 6643 C C . ARG B 1 424 ? -10.781 8.523 11.609 1 95.81 424 ARG B C 1
ATOM 6645 O O . ARG B 1 424 ? -11.828 8.195 11.039 1 95.81 424 ARG B O 1
ATOM 6652 N N . SER B 1 425 ? -9.766 7.738 11.75 1 96.75 425 SER B N 1
ATOM 6653 C CA . SER B 1 425 ? -9.844 6.348 11.312 1 96.75 425 SER B CA 1
ATOM 6654 C C . SER B 1 425 ? -10.469 5.465 12.383 1 96.75 425 SER B C 1
ATOM 6656 O O . SER B 1 425 ? -11.133 4.477 12.07 1 96.75 425 SER B O 1
ATOM 6658 N N . GLY B 1 426 ? -10.188 5.816 13.586 1 95 426 GLY B N 1
ATOM 6659 C CA . GLY B 1 426 ? -10.664 5.02 14.703 1 95 426 GLY B CA 1
ATOM 6660 C C . GLY B 1 426 ? -9.789 3.812 14.992 1 95 426 GLY B C 1
ATOM 6661 O O . GLY B 1 426 ? -10.047 3.068 15.945 1 95 426 GLY B O 1
ATOM 6662 N N . MET B 1 427 ? -8.758 3.598 14.266 1 95.44 427 MET B N 1
ATOM 6663 C CA . MET B 1 427 ? -7.863 2.461 14.484 1 95.44 427 MET B CA 1
ATOM 6664 C C . MET B 1 427 ? -6.801 2.791 15.531 1 95.44 427 MET B C 1
ATOM 6666 O O . MET B 1 427 ? -6.492 3.963 15.758 1 95.44 427 MET B O 1
ATOM 6670 N N . GLU B 1 428 ? -6.207 1.767 16.109 1 93.06 428 GLU B N 1
ATOM 6671 C CA . GLU B 1 428 ? -5.047 1.954 16.984 1 93.06 428 GLU B CA 1
ATOM 6672 C C . GLU B 1 428 ? -3.869 2.539 16.203 1 93.06 428 GLU B C 1
ATOM 6674 O O . GLU B 1 428 ? -3.545 2.074 15.109 1 93.06 428 GLU B O 1
ATOM 6679 N N . PRO B 1 429 ? -3.271 3.551 16.781 1 93.25 429 PRO B N 1
ATOM 6680 C CA . PRO B 1 429 ? -2.182 4.176 16.031 1 93.25 429 PRO B CA 1
ATOM 6681 C C . PRO B 1 429 ? -0.987 3.246 15.844 1 93.25 429 PRO B C 1
ATOM 6683 O O . PRO B 1 429 ? -0.36 3.254 14.781 1 93.25 429 PRO B O 1
ATOM 6686 N N . VAL B 1 430 ? -0.616 2.486 16.922 1 96.19 430 VAL B N 1
ATOM 6687 C CA . VAL B 1 430 ? 0.465 1.515 16.797 1 96.19 430 VAL B CA 1
ATOM 6688 C C . VAL B 1 430 ? -0.068 0.228 16.172 1 96.19 430 VAL B C 1
ATOM 6690 O O . VAL B 1 430 ? -1.025 -0.364 16.672 1 96.19 430 VAL B O 1
ATOM 6693 N N . ARG B 1 431 ? 0.508 -0.165 15.078 1 94.56 431 ARG B N 1
ATOM 6694 C CA . ARG B 1 431 ? 0.059 -1.364 14.375 1 94.56 431 ARG B CA 1
ATOM 6695 C C . ARG B 1 431 ? 0.147 -2.59 15.281 1 94.56 431 ARG B C 1
ATOM 6697 O O . ARG B 1 431 ? 1.224 -2.922 15.781 1 94.56 431 ARG B O 1
ATOM 6704 N N . PRO B 1 432 ? -0.941 -3.346 15.445 1 91.56 432 PRO B N 1
ATOM 6705 C CA . PRO B 1 432 ? -0.92 -4.555 16.281 1 91.56 432 PRO B CA 1
ATOM 6706 C C . PRO B 1 432 ? -0.197 -5.719 15.602 1 91.56 432 PRO B C 1
ATOM 6708 O O . PRO B 1 432 ? -0.025 -5.719 14.375 1 91.56 432 PRO B O 1
ATOM 6711 N N . GLN B 1 433 ? 0.274 -6.594 16.438 1 91.19 433 GLN B N 1
ATOM 6712 C CA . GLN B 1 433 ? 0.623 -7.918 15.922 1 91.19 433 GLN B CA 1
ATOM 6713 C C . GLN B 1 433 ? -0.6 -8.828 15.875 1 91.19 433 GLN B C 1
ATOM 6715 O O . GLN B 1 433 ? -0.932 -9.477 16.875 1 91.19 433 GLN B O 1
ATOM 6720 N N . TRP B 1 434 ? -1.225 -8.938 14.766 1 90.31 434 TRP B N 1
ATOM 6721 C CA . TRP B 1 434 ? -2.502 -9.633 14.641 1 90.31 434 TRP B CA 1
ATOM 6722 C C . TRP B 1 434 ? -2.316 -11.141 14.766 1 90.31 434 TRP B C 1
ATOM 6724 O O . TRP B 1 434 ? -3.145 -11.828 15.375 1 90.31 434 TRP B O 1
ATOM 6734 N N . VAL B 1 435 ? -1.318 -11.664 14.07 1 89.19 435 VAL B N 1
ATOM 6735 C CA . VAL B 1 435 ? -0.938 -13.07 14.172 1 89.19 435 VAL B CA 1
ATOM 6736 C C . VAL B 1 435 ? 0.583 -13.195 14.156 1 89.19 435 VAL B C 1
ATOM 6738 O O . VAL B 1 435 ? 1.251 -12.656 13.273 1 89.19 435 VAL B O 1
ATOM 6741 N N . SER B 1 436 ? 1.087 -13.875 15.195 1 85.81 436 SER B N 1
ATOM 6742 C CA . SER B 1 436 ? 2.537 -13.977 15.336 1 85.81 436 SER B CA 1
ATOM 6743 C C . SER B 1 436 ? 3.049 -15.328 14.852 1 85.81 436 SER B C 1
ATOM 6745 O O . SER B 1 436 ? 2.281 -16.281 14.742 1 85.81 436 SER B O 1
ATOM 6747 N N . ARG B 1 437 ? 4.301 -15.297 14.516 1 84.88 437 ARG B N 1
ATOM 6748 C CA . ARG B 1 437 ? 4.969 -16.547 14.211 1 84.88 437 ARG B CA 1
ATOM 6749 C C . ARG B 1 437 ? 4.949 -17.5 15.406 1 84.88 437 ARG B C 1
ATOM 6751 O O . ARG B 1 437 ? 5.102 -17.062 16.547 1 84.88 437 ARG B O 1
ATOM 6758 N N . ARG B 1 438 ? 4.652 -18.75 15.094 1 83.12 438 ARG B N 1
ATOM 6759 C CA . ARG B 1 438 ? 4.668 -19.766 16.125 1 83.12 438 ARG B CA 1
ATOM 6760 C C . ARG B 1 438 ? 5.969 -20.562 16.109 1 83.12 438 ARG B C 1
ATOM 6762 O O . ARG B 1 438 ? 6.559 -20.766 15.039 1 83.12 438 ARG B O 1
#

pLDDT: mean 90.32, std 12.06, range [26.47, 98.94]

=== Feature glossary ===
The features interleaved in this record are:

— What the protein is —

Sequence gives the chain of amino acids in standard one-letter code (A=alanine, C=cysteine, …, Y=tyrosine), read N→C. It is the only feature that is directly encoded by the gene; all structural features are derived from the folded form of this sequence.

Database cross-references. InterPro integrates a dozen domain/family signature databases into unified entries with residue-range hits. GO terms attach function/process/location labels with evidence codes. CATH codes position the fold in a four-level structural taxonomy. Organism is the NCBI-taxonomy species name.

— Where its atoms are —

Atomic coordinates in PDBx/mmCIF format — the same representation the Protein Data Bank distributes. Each line of the _atom_site loop places one backbone atom in Cartesian space (units: ångströms, origin: arbitrary).

The six renders are orthographic views along the three Cartesian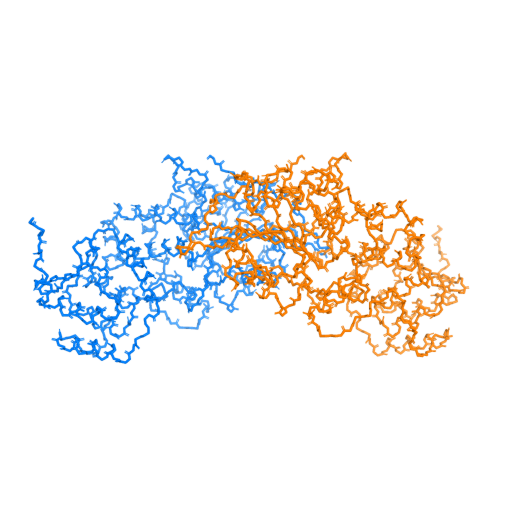 axes in both directions. Representation (cartoon, sticks, or surface) and color scheme (sequence-rainbow or by-chain) vary across proteins so the training set covers all the common visualization conventions.

— Local backbone conformation —

Eight-state secondary structure (DSSP): H is the canonical α-helix, G the tighter 3₁₀-helix, I the wider π-helix; E/B are β-structure, T and S are turns and bends, and '-' is everything else. DSSP derives these from the pattern of main-chain N–H···O=C hydrogen bonds, not from the sequence.

P-SEA three-state annotation labels each residue as helix, strand, or coil based purely on the geometry of the Cα trace. It serves as a fallback when the full backbone (and thus DSSP) is unavailable.

The φ/ψ torsion pair specifies the backbone conformation at each residue. φ rotates about the N–Cα bond, ψ about the Cα–C bond. Steric clashes forbid most of the (φ, ψ) plane — the allowed regions (α-helix basin, β-sheet basin, left-handed helix) are the Ramachandran-allowed regions.

— Global shape and packing —

The geometric summary reports three shape descriptors. Rg (radius of gyration) measures how spread out the Cα atoms are about their centre of mass; compact globular proteins have small Rg, elongated or unfolded ones large. Cα contacts (<8 Å, |i−j|>4) count long-range residue pairs in spatial proximity — high for tightly packed folds, near zero for rods or random coil. The bounding-box extents give the protein's footprint along x, y, z in Å.

Solvent-accessible surface area (SASA) is the area in Å² traced out by the centre of a 1.4 Å probe sphere (a water molecule) rolled over the protein's van der Waals surface (Shrake–Rupley / Lee–Richards construction). Buried residues have near-zero SASA; fully exposed residues can exceed 200 Å². The total SASA scales roughly with the number of surface residues.

The contact map is a binary N×N matrix image: pixel (i, j) is dark where Cα_i and Cα_j are within 8 Å and |i−j|>4. Because the |i−j|>4 filter removes local helical contacts, off-diagonal stripes parallel to the main diagonal indicate parallel β-sheets; stripes perpendicular to it indicate antiparallel β-sheets. The Ramachandran plot scatters every residue's (φ, ψ) pair against the sterically allowed regions. The PAE heatmap renders the predicted-aligned-error matrix.

— Structural neighborhood —

3Di is Foldseek's structural alphabet. Each residue is assigned one of twenty discrete states based on how its Cα sits relative to its spatial (not sequential) neighbors. Aligning 3Di strings finds structural homologs roughly as well as full 3D superposition, but orders of magnitude faster.

Nearest PDB neighbors are the top structural matches found by Foldseek when searching this structure against the entire Protein Data Bank. Each hit reports a TM-score (0 to 1; >0.5 almost always implies the same fold) and an E-value. These are *structural* homologs — they may share no detectable sequence similarity.

— Confidence and disorder —

For AlphaFold models, the B-factor field carries pLDDT — the model's own estimate of local accuracy on a 0–100 scale. Regions with pLDDT<50 should be treated as essentially unmodeled; they often correspond to intrinsically disordered segments.

Crystallographic B-factors measure how much each atom's electron density is smeared out, in Å². They rise in mobile loops and surface residues and fall in the buried interior. In AlphaFold models this column is repurposed to hold pLDDT instead.

Predicted aligned error is AlphaFold's pairwise confidence. Unlike pLDDT (per-residue), PAE is per-residue-pair and captures whether two parts of the structure are correctly placed relative to each other. Units are ångströms of expected positional error.